Protein AF-0000000083139004 (afdb_homodimer)

Nearest PDB structures (foldseek):
  4g65-assembly1_B  TM=8.621E-01  e=1.269E-42  Vibrio vulnificus CMCP6
  4g65-assembly1_A  TM=8.156E-01  e=2.246E-41  Vibrio vulnificus CMCP6
  6v4l-assembly1_C-2  TM=8.312E-01  e=4.256E-36  Vibrio parahaemolyticus RIMD 2210633
  6v4l-assembly1_D-2  TM=8.329E-01  e=1.686E-35  Vibrio parahaemolyticus RIMD 2210633
  6v4k-assembly1_E  TM=7.007E-01  e=1.963E-34  Vibrio parahaemolyticus

Solvent-accessible surface area (backbone atoms only — not comparable to full-atom values): 46528 Å² total; per-residue (Å²): 109,34,35,35,38,27,22,70,45,72,44,34,43,52,37,50,54,56,42,36,74,70,66,38,46,42,36,40,28,28,68,52,56,68,58,49,52,56,46,46,75,75,41,80,49,46,75,44,76,31,52,63,65,32,67,68,46,37,52,73,65,45,32,54,71,19,51,33,36,38,23,42,49,97,44,40,52,56,11,45,51,21,34,30,54,38,41,73,54,43,24,69,34,19,35,23,36,37,71,53,66,64,59,52,76,45,36,81,78,41,31,70,60,36,55,47,71,41,77,42,39,40,42,53,56,45,21,53,40,50,54,49,33,53,75,37,61,76,34,35,40,57,44,71,38,81,92,61,53,32,33,40,30,31,37,69,34,48,86,87,39,88,56,49,68,35,27,46,47,52,48,44,66,70,67,68,54,72,62,39,70,60,33,38,34,50,87,92,42,72,47,65,62,58,54,77,42,57,41,42,68,65,25,33,37,28,36,39,25,36,60,70,41,46,51,51,49,37,50,70,68,69,56,55,65,72,79,63,44,34,36,39,33,31,24,68,47,68,36,38,48,48,30,50,55,56,41,47,74,72,68,36,47,42,36,37,30,24,62,53,58,70,57,46,56,53,42,51,71,76,36,73,83,46,45,78,41,75,36,59,67,86,37,62,65,55,44,54,73,71,40,48,69,71,24,38,27,40,36,26,47,47,99,38,46,66,57,11,51,53,51,49,53,52,42,50,74,51,64,32,76,30,55,39,31,41,35,69,51,68,72,58,46,59,55,43,41,75,72,68,49,58,26,67,43,34,50,44,58,55,37,37,32,56,52,48,16,51,52,48,19,57,74,23,64,84,48,53,26,26,38,68,41,44,42,74,35,78,92,68,51,31,34,40,36,32,30,40,28,73,43,86,50,98,60,42,77,38,35,43,67,77,49,55,61,35,86,62,51,43,74,59,34,36,35,51,90,90,43,78,41,71,63,52,52,76,37,55,46,50,69,65,21,35,38,30,36,38,26,58,63,80,89,71,60,40,74,68,70,44,43,105,110,34,36,35,39,26,22,69,44,72,42,34,42,52,38,49,53,56,42,37,72,72,67,36,46,40,37,40,29,26,69,52,56,67,58,49,51,58,47,47,75,76,39,80,49,46,75,44,76,31,52,63,67,32,66,68,46,38,51,75,66,45,30,53,70,19,50,32,36,37,22,42,49,96,44,41,52,54,12,44,50,20,34,30,53,38,42,75,56,42,24,69,35,21,35,22,37,37,68,54,66,64,57,52,75,45,35,82,78,43,31,71,59,34,54,48,70,41,77,43,39,38,42,54,56,45,21,53,41,50,54,48,33,53,73,39,61,77,35,37,42,59,45,69,37,81,92,62,53,31,32,39,30,30,36,68,32,46,86,85,38,89,56,48,69,35,25,45,48,53,48,43,66,69,67,69,53,72,62,40,68,61,33,38,34,48,86,92,42,73,46,65,61,57,54,76,42,57,41,43,67,64,24,33,36,28,36,39,26,35,59,70,41,47,51,51,48,37,52,69,67,67,56,56,66,71,79,63,42,34,36,39,32,30,24,69,47,66,36,38,49,48,31,49,54,55,41,46,74,72,67,34,46,42,37,37,28,24,64,53,59,69,56,46,56,54,43,52,71,77,36,71,84,46,46,77,41,76,36,58,67,86,37,61,66,55,42,56,73,71,40,48,70,72,24,38,26,40,36,25,46,48,99,39,48,68,58,12,52,52,50,46,52,51,40,48,77,49,63,33,75,30,55,39,32,40,34,70,52,67,72,57,46,60,55,42,40,74,73,70,48,58,26,69,43,34,49,43,58,54,36,37,33,56,53,48,17,50,52,50,19,58,73,23,64,85,46,55,26,26,38,68,40,43,43,73,35,78,91,67,51,31,34,41,34,31,29,39,28,73,44,85,50,98,62,43,76,38,35,42,67,75,48,55,61,34,86,60,50,43,74,60,34,36,35,49,89,92,43,79,39,73,65,51,52,76,37,56,45,49,69,67,22,36,39,32,36,38,26,58,62,77,88,72,59,40,74,67,71,45,44,106

Foldseek 3Di:
DEEEEEALDLQSLVLQAVVQVVPHAYEYEEQDPVSVVVSVVPGVYHYFHDQLLDLVSCVVVVLQPAQEYEYDHPDQVSQLNSQLSSVVSHHNAYEGEHADPVCVVCVVVVCVVSVHPYYDHLLLLLLVFVLVCLQVVQFLGWDADPVRFKIKTKHAQAPPFPQAFDFQLRVCVVQVFDKAFQWKDAPQDIAGDDRRDGDHHRIITIMMDGPVRVVSSCVVSVVPPDRFAEEEEEDCDSNNLSNLVVVVVVRHAYEYEAQDPVVQVVSCVVRVRYHYHHDDLLPLVVCVVVPLLPGQEYEYDHPDQVSQLVSQLSSVVSVRSGYAGEHADPVVVVVSVVSVHRHYTHSSQSRSQQVVQVVLQVVCVVPQKGWNGKDQPDVNQKMKTKIAGADDDPQFPAQQLPFAFAHFKDFQWKDDDPDIDGHDSRDGHHHGIIIMMMGSDPDDSDPCVGTD/DEEEEEALDLQSLVLQAVCQVVPHAYEYEEQDPVSVVVSVVPGVYHYFHDQLLDLVSCVVVVLQPAQEYEYDHPDQVSQLNSQLSSVVSHHNAYEGEHADPVCVVCVVVVCVVSVHPYYDHLLLLLLVFVLVCLQVVQFLGWDADPVRFKIKTKHAQAPPFPQAFDFQLRVCVVQVFDKAFQWKDAPLDIAGDDRGDGDHHRIITIMMDGPVRSQSSCVVSVVPPDRFAEEEEEDCDSNNLSNLVVVVVVRHAYEYEAQDPVVQVVSCVVRVRYHYHHDDLLPLVVCVVVPLLPGQEYEYDHPDQVSQLSSQLSSVVSVRSGYAGEHADPVVVVVSVVVVNRHYTHSSQSRSQQVVQVVLQVVCVVPQKGWNGKDQPDVNQKMKTKIAGADDDPQFPAQQLPFAFAHFKDFQWKDDDPDIDGHDSGDGHHHGIIIIMMGSDPDDSDPCVGTD

Structure (mmCIF, N/CA/C/O backbone):
data_AF-0000000083139004-model_v1
#
loop_
_entity.id
_entity.type
_entity.pdbx_description
1 polymer 'Trk system potassium uptake protein TrkA'
#
loop_
_atom_site.group_PDB
_atom_site.id
_atom_site.type_symbol
_atom_site.label_atom_id
_atom_site.label_alt_id
_atom_site.label_comp_id
_atom_site.label_asym_id
_atom_site.label_entity_id
_atom_site.label_seq_id
_atom_site.pdbx_PDB_ins_code
_atom_site.Cartn_x
_atom_site.Cartn_y
_atom_site.Cartn_z
_atom_site.occupancy
_atom_site.B_iso_or_equiv
_atom_site.auth_seq_id
_atom_site.auth_comp_id
_atom_site.auth_asym_id
_atom_site.auth_atom_id
_atom_site.pdbx_PDB_model_num
ATOM 1 N N . MET A 1 1 ? -16.453 -23.672 8.461 1 89.19 1 MET A N 1
ATOM 2 C CA . MET A 1 1 ? -15.367 -22.703 8.352 1 89.19 1 MET A CA 1
ATOM 3 C C . MET A 1 1 ? -15.844 -21.422 7.676 1 89.19 1 MET A C 1
ATOM 5 O O . MET A 1 1 ? -16.562 -21.469 6.672 1 89.19 1 MET A O 1
ATOM 9 N N . ARG A 1 2 ? -15.648 -20.328 8.273 1 95.38 2 ARG A N 1
ATOM 10 C CA . ARG A 1 2 ? -16.031 -19.031 7.73 1 95.38 2 ARG A CA 1
ATOM 11 C C . ARG A 1 2 ? -14.836 -18.344 7.078 1 95.38 2 ARG A C 1
ATOM 13 O O . ARG A 1 2 ? -13.789 -18.156 7.711 1 95.38 2 ARG A O 1
ATOM 20 N N . ILE A 1 3 ? -15.078 -17.984 5.82 1 97.81 3 ILE A N 1
ATOM 21 C CA . ILE A 1 3 ? -13.977 -17.406 5.055 1 97.81 3 ILE A CA 1
ATOM 22 C C . ILE A 1 3 ? -14.383 -16.047 4.504 1 97.81 3 ILE A C 1
ATOM 24 O O . ILE A 1 3 ? -15.461 -15.898 3.934 1 97.81 3 ILE A O 1
ATOM 28 N N . ILE A 1 4 ? -13.523 -15.07 4.719 1 98.69 4 ILE A N 1
ATOM 29 C CA . ILE A 1 4 ? -13.734 -13.742 4.145 1 98.69 4 ILE A CA 1
ATOM 30 C C . ILE A 1 4 ? -12.742 -13.516 3.004 1 98.69 4 ILE A C 1
ATOM 32 O O . ILE A 1 4 ? -11.539 -13.711 3.172 1 98.69 4 ILE A O 1
ATOM 36 N N . ILE A 1 5 ? -13.242 -13.148 1.862 1 98.56 5 ILE A N 1
ATOM 37 C CA . ILE A 1 5 ? -12.406 -12.828 0.708 1 98.56 5 ILE A CA 1
ATOM 38 C C . ILE A 1 5 ? -12.477 -11.328 0.421 1 98.56 5 ILE A C 1
ATOM 40 O O . ILE A 1 5 ? -13.555 -10.789 0.188 1 98.56 5 ILE A O 1
ATOM 44 N N . ILE A 1 6 ? -11.312 -10.695 0.465 1 98.5 6 ILE A N 1
ATOM 45 C CA . ILE A 1 6 ? -11.234 -9.273 0.161 1 98.5 6 ILE A CA 1
ATOM 46 C C . ILE A 1 6 ? -10.758 -9.078 -1.276 1 98.5 6 ILE A C 1
ATOM 48 O O . ILE A 1 6 ? -9.609 -9.375 -1.602 1 98.5 6 ILE A O 1
ATOM 52 N N . GLY A 1 7 ? -11.594 -8.5 -2.117 1 97.31 7 GLY A N 1
ATOM 53 C CA . GLY A 1 7 ? -11.297 -8.297 -3.527 1 97.31 7 GLY A CA 1
ATOM 54 C C . GLY A 1 7 ? -12.062 -9.242 -4.438 1 97.31 7 GLY A C 1
ATOM 55 O O . GLY A 1 7 ? -11.773 -10.438 -4.477 1 97.31 7 GLY A O 1
ATOM 56 N N . ASP A 1 8 ? -12.93 -8.695 -5.164 1 94.69 8 ASP A N 1
ATOM 57 C CA . ASP A 1 8 ? -13.719 -9.477 -6.109 1 94.69 8 ASP A CA 1
ATOM 58 C C . ASP A 1 8 ? -13.188 -9.32 -7.531 1 94.69 8 ASP A C 1
ATOM 60 O O . ASP A 1 8 ? -13.938 -8.961 -8.445 1 94.69 8 ASP A O 1
ATOM 64 N N . GLY A 1 9 ? -11.93 -9.523 -7.648 1 93.25 9 GLY A N 1
ATOM 65 C CA . GLY A 1 9 ? -11.32 -9.617 -8.969 1 93.25 9 GLY A CA 1
ATOM 66 C C . GLY A 1 9 ? -11.359 -11.016 -9.547 1 93.25 9 GLY A C 1
ATOM 67 O O . GLY A 1 9 ? -12.18 -11.836 -9.141 1 93.25 9 GLY A O 1
ATOM 68 N N . LYS A 1 10 ? -10.477 -11.32 -10.5 1 90.5 10 LYS A N 1
ATOM 69 C CA . LYS A 1 10 ? -10.453 -12.617 -11.172 1 90.5 10 LYS A CA 1
ATOM 70 C C . LYS A 1 10 ? -10.125 -13.734 -10.188 1 90.5 10 LYS A C 1
ATOM 72 O O . LYS A 1 10 ? -10.805 -14.766 -10.164 1 90.5 10 LYS A O 1
ATOM 77 N N . VAL A 1 11 ? -9.133 -13.516 -9.359 1 92.06 11 VAL A N 1
ATOM 78 C CA . VAL A 1 11 ? -8.711 -14.531 -8.406 1 92.06 11 VAL A CA 1
ATOM 79 C C . VAL A 1 11 ? -9.766 -14.688 -7.309 1 92.06 11 VAL A C 1
ATOM 81 O O . VAL A 1 11 ? -10.18 -15.805 -6.984 1 92.06 11 VAL A O 1
ATOM 84 N N . GLY A 1 12 ? -10.195 -13.555 -6.742 1 95.19 12 GLY A N 1
ATOM 85 C CA . GLY A 1 12 ? -11.188 -13.586 -5.688 1 95.19 12 GLY A CA 1
ATOM 86 C C . GLY A 1 12 ? -12.477 -14.289 -6.098 1 95.19 12 GLY A C 1
ATOM 87 O O . GLY A 1 12 ? -13.016 -15.094 -5.344 1 95.19 12 GLY A O 1
ATOM 88 N N . TYR A 1 13 ? -12.898 -13.992 -7.285 1 94 13 TYR A N 1
ATOM 89 C CA . TYR A 1 13 ? -14.133 -14.586 -7.781 1 94 13 TYR A CA 1
ATOM 90 C C . TYR A 1 13 ? -13.969 -16.094 -7.961 1 94 13 TYR A C 1
ATOM 92 O O . TYR A 1 13 ? -14.859 -16.875 -7.59 1 94 13 TYR A O 1
ATOM 100 N N . LYS A 1 14 ? -12.922 -16.484 -8.578 1 91.62 14 LYS A N 1
ATOM 101 C CA . LYS A 1 14 ? -12.664 -17.906 -8.781 1 91.62 14 LYS A CA 1
ATOM 102 C C . LYS A 1 14 ? -12.609 -18.656 -7.449 1 91.62 14 LYS A C 1
ATOM 104 O O . 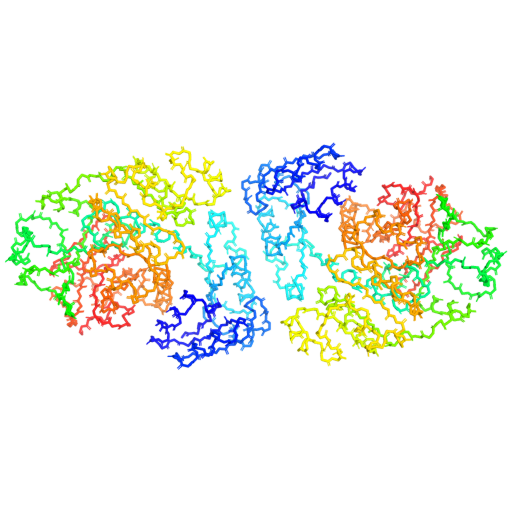LYS A 1 14 ? -13.148 -19.75 -7.32 1 91.62 14 LYS A O 1
ATOM 109 N N . LEU A 1 15 ? -12.008 -18.094 -6.512 1 93.94 15 LEU A N 1
ATOM 110 C CA . LEU A 1 15 ? -11.914 -18.688 -5.176 1 93.94 15 LEU A CA 1
ATOM 111 C C . LEU A 1 15 ? -13.289 -18.812 -4.547 1 93.94 15 LEU A C 1
ATOM 113 O O . LEU A 1 15 ? -13.617 -19.859 -3.979 1 93.94 15 LEU A O 1
ATOM 117 N N . ALA A 1 16 ? -14 -17.703 -4.637 1 95.94 16 ALA A N 1
ATOM 118 C CA . ALA A 1 16 ? -15.352 -17.719 -4.074 1 95.94 16 ALA A CA 1
ATOM 119 C C . ALA A 1 16 ? -16.203 -18.812 -4.711 1 95.94 16 ALA A C 1
ATOM 121 O O . ALA A 1 16 ? -16.953 -19.5 -4.02 1 95.94 16 ALA A O 1
ATOM 122 N N . LYS A 1 17 ? -16.062 -18.938 -5.973 1 93.06 17 LYS A N 1
ATOM 123 C CA . LYS A 1 17 ? -16.797 -19.969 -6.703 1 93.06 17 LYS A CA 1
ATOM 124 C C . LYS A 1 17 ? -16.422 -21.359 -6.219 1 93.06 17 LYS A C 1
ATOM 126 O O . LYS A 1 17 ? -17.312 -22.188 -5.934 1 93.06 17 LYS A O 1
ATOM 131 N N . GLN A 1 18 ? -15.188 -21.656 -6.07 1 88.44 18 GLN A N 1
ATOM 132 C CA . GLN A 1 18 ? -14.711 -22.969 -5.668 1 88.44 18 GLN A CA 1
ATOM 133 C C . GLN A 1 18 ? -15.055 -23.266 -4.211 1 88.44 18 GLN A C 1
ATOM 135 O O . GLN A 1 18 ? -15.5 -24.359 -3.881 1 88.44 18 GLN A O 1
ATOM 140 N N . LEU A 1 19 ? -14.906 -22.281 -3.385 1 92.5 19 LEU A N 1
ATOM 141 C CA . LEU A 1 19 ? -15.141 -22.469 -1.957 1 92.5 19 LEU A CA 1
ATOM 142 C C . LEU A 1 19 ? -16.641 -22.609 -1.672 1 92.5 19 LEU A C 1
ATOM 144 O O . LEU A 1 19 ? -17.031 -23.391 -0.815 1 92.5 19 LEU A O 1
ATOM 148 N N . SER A 1 20 ? -17.391 -21.797 -2.348 1 93.69 20 SER A N 1
ATOM 149 C CA . SER A 1 20 ? -18.828 -21.891 -2.162 1 93.69 20 SER A CA 1
ATOM 150 C C . SER A 1 20 ? -19.359 -23.25 -2.615 1 93.69 20 SER A C 1
ATOM 152 O O . SER A 1 20 ? -20.281 -23.797 -2.006 1 93.69 20 SER A O 1
ATOM 154 N N . ALA A 1 21 ? -18.828 -23.75 -3.672 1 87.19 21 ALA A N 1
ATOM 155 C CA . ALA A 1 21 ? -19.203 -25.078 -4.168 1 87.19 21 ALA A CA 1
ATOM 156 C C . ALA A 1 21 ? -18.922 -26.156 -3.125 1 87.19 21 ALA A C 1
ATOM 158 O O . ALA A 1 21 ? -19.641 -27.156 -3.057 1 87.19 21 ALA A O 1
ATOM 159 N N . GLU A 1 22 ? -18 -25.922 -2.314 1 85.75 22 GLU A N 1
ATOM 160 C CA . GLU A 1 22 ? -17.656 -26.875 -1.261 1 85.75 22 GLU A CA 1
ATOM 161 C C . GLU A 1 22 ? -18.391 -26.547 0.039 1 85.75 22 GLU A C 1
ATOM 163 O O . GLU A 1 22 ? -18.062 -27.078 1.097 1 85.75 22 GLU A O 1
ATOM 168 N N . LYS A 1 23 ? -19.25 -25.547 0.042 1 89.75 23 LYS A N 1
ATOM 169 C CA . LYS A 1 23 ? -20.203 -25.219 1.093 1 89.75 23 LYS A CA 1
ATOM 170 C C . LYS A 1 23 ? -19.516 -24.516 2.26 1 89.75 23 LYS A C 1
ATOM 172 O O . LYS A 1 23 ? -19.891 -24.719 3.418 1 89.75 23 LYS A O 1
ATOM 177 N N . TYR A 1 24 ? -18.5 -23.891 1.979 1 92.31 24 TYR A N 1
ATOM 178 C CA . TYR A 1 24 ? -17.938 -22.984 2.979 1 92.31 24 TYR A CA 1
ATOM 179 C C . TYR A 1 24 ? -18.781 -21.734 3.119 1 92.31 24 TYR A C 1
ATOM 181 O O . TYR A 1 24 ? -19.484 -21.344 2.188 1 92.31 24 TYR A O 1
ATOM 189 N N . ASP A 1 25 ? -18.75 -21.156 4.277 1 95.81 25 ASP A N 1
ATOM 190 C CA . ASP A 1 25 ? -19.406 -19.875 4.488 1 95.81 25 ASP A CA 1
ATOM 191 C C . ASP A 1 25 ? -18.516 -18.719 4.027 1 95.81 25 ASP A C 1
ATOM 193 O O . ASP A 1 25 ? -17.484 -18.453 4.645 1 95.81 25 ASP A O 1
ATOM 197 N N . ILE A 1 26 ? -19.031 -18.062 2.951 1 97.5 26 ILE A N 1
ATOM 198 C CA . ILE A 1 26 ? -18.141 -17.094 2.318 1 97.5 26 ILE A CA 1
ATOM 199 C C . ILE A 1 26 ? -18.75 -15.695 2.412 1 97.5 26 ILE A C 1
ATOM 201 O O . ILE A 1 26 ? -19.938 -15.508 2.127 1 97.5 26 ILE A O 1
ATOM 205 N N . ILE A 1 27 ? -17.938 -14.766 2.828 1 98.38 27 ILE A N 1
ATOM 206 C CA . ILE A 1 27 ? -18.281 -13.352 2.748 1 98.38 27 ILE A CA 1
ATOM 207 C C . ILE A 1 27 ? -17.281 -12.625 1.847 1 98.38 27 ILE A C 1
ATOM 209 O O . ILE A 1 27 ? -16.078 -12.703 2.068 1 98.38 27 ILE A O 1
ATOM 213 N N . MET A 1 28 ? -17.781 -11.922 0.845 1 98.19 28 MET A N 1
ATOM 214 C CA . MET A 1 28 ? -16.938 -11.203 -0.108 1 98.19 28 MET A CA 1
ATOM 215 C C . MET A 1 28 ? -17 -9.703 0.129 1 98.19 28 MET A C 1
ATOM 217 O O . MET A 1 28 ? -18.078 -9.141 0.311 1 98.19 28 MET A O 1
ATOM 221 N N . ILE A 1 29 ? -15.805 -9.102 0.189 1 98.31 29 ILE A N 1
ATOM 222 C CA . ILE A 1 29 ? -15.719 -7.656 0.371 1 98.31 29 ILE A CA 1
ATOM 223 C C . ILE A 1 29 ? -15.125 -7.012 -0.877 1 98.31 29 ILE A C 1
ATOM 225 O O . ILE A 1 29 ? -14.109 -7.48 -1.397 1 98.31 29 ILE A O 1
ATOM 229 N N . ASP A 1 30 ? -15.727 -5.969 -1.37 1 97.25 30 ASP A N 1
ATOM 230 C CA . ASP A 1 30 ? -15.219 -5.156 -2.471 1 97.25 30 ASP A CA 1
ATOM 231 C C . ASP A 1 30 ? -15.812 -3.752 -2.436 1 97.25 30 ASP A C 1
ATOM 233 O O . ASP A 1 30 ? -16.922 -3.555 -1.937 1 97.25 30 ASP A O 1
ATOM 237 N N . SER A 1 31 ? -15.055 -2.832 -2.934 1 92.94 31 SER A N 1
ATOM 238 C CA . SER A 1 31 ? -15.562 -1.463 -2.955 1 92.94 31 SER A CA 1
ATOM 239 C C . SER A 1 31 ? -16.516 -1.247 -4.121 1 92.94 31 SER A C 1
ATOM 241 O O . SER A 1 31 ? -17.312 -0.304 -4.109 1 92.94 31 SER A O 1
ATOM 243 N N . ASN A 1 32 ? -16.406 -2.051 -5.125 1 92.62 32 ASN A N 1
ATOM 244 C CA . ASN A 1 32 ? -17.266 -1.976 -6.293 1 92.62 32 ASN A CA 1
ATOM 245 C C . ASN A 1 32 ? -18.562 -2.771 -6.086 1 92.62 32 ASN A C 1
ATOM 247 O O . ASN A 1 32 ? -18.562 -3.994 -6.242 1 92.62 32 ASN A O 1
ATOM 251 N N . GLU A 1 33 ? -19.578 -2.082 -5.973 1 91 33 GLU A N 1
ATOM 252 C CA . GLU A 1 33 ? -20.859 -2.705 -5.664 1 91 33 GLU A CA 1
ATOM 253 C C . GLU A 1 33 ? -21.375 -3.539 -6.836 1 91 33 GLU A C 1
ATOM 255 O O . GLU A 1 33 ? -22.016 -4.57 -6.641 1 91 33 GLU A O 1
ATOM 260 N N . ASN A 1 34 ? -21.141 -3.094 -7.973 1 91.5 34 ASN A N 1
ATOM 261 C CA . ASN A 1 34 ? -21.609 -3.809 -9.156 1 91.5 34 ASN A CA 1
ATOM 262 C C . ASN A 1 34 ? -20.953 -5.184 -9.273 1 91.5 34 ASN A C 1
ATOM 264 O O . ASN A 1 34 ? -21.609 -6.156 -9.633 1 91.5 34 ASN A O 1
ATOM 268 N N . LYS A 1 35 ? -19.703 -5.23 -8.984 1 91.75 35 LYS A N 1
ATOM 269 C CA . LYS A 1 35 ? -19 -6.516 -9 1 91.75 35 LYS A CA 1
ATOM 270 C C . LYS A 1 35 ? -19.578 -7.469 -7.961 1 91.75 35 LYS A C 1
ATOM 272 O O . LYS A 1 35 ? -19.766 -8.656 -8.227 1 91.75 35 LYS A O 1
ATOM 277 N N . LEU A 1 36 ? -19.891 -6.926 -6.859 1 94.44 36 LEU A N 1
ATOM 278 C CA . LEU A 1 36 ? -20.422 -7.742 -5.777 1 94.44 36 LEU A CA 1
ATOM 279 C C . LEU A 1 36 ? -21.812 -8.281 -6.141 1 94.44 36 LEU A C 1
ATOM 281 O O . LEU A 1 36 ? -22.125 -9.43 -5.824 1 94.44 36 LEU A O 1
ATOM 285 N N . ARG A 1 37 ? -22.609 -7.48 -6.723 1 93.12 37 ARG A N 1
ATOM 286 C CA . ARG A 1 37 ? -23.953 -7.906 -7.129 1 93.12 37 ARG A CA 1
ATOM 287 C C . ARG A 1 37 ? -23.875 -9.062 -8.117 1 93.12 37 ARG A C 1
ATOM 289 O O . ARG A 1 37 ? -24.672 -10 -8.047 1 93.12 37 ARG A O 1
ATOM 296 N N . PHE A 1 38 ? -22.969 -8.953 -9.016 1 93.12 38 PHE A N 1
ATOM 297 C CA . PHE A 1 38 ? -22.75 -10.008 -10 1 93.12 38 PHE A CA 1
ATOM 298 C C . PHE A 1 38 ? -22.422 -11.328 -9.312 1 93.12 38 PHE A C 1
ATOM 300 O O . PHE A 1 38 ? -22.953 -12.375 -9.68 1 93.12 38 PHE A O 1
ATOM 307 N N . ALA A 1 39 ? -21.562 -11.281 -8.367 1 93.06 39 ALA A N 1
ATOM 308 C CA . ALA A 1 39 ? -21.156 -12.484 -7.629 1 93.06 39 ALA A CA 1
ATOM 309 C C . ALA A 1 39 ? -22.328 -13.023 -6.801 1 93.06 39 ALA A C 1
ATOM 311 O O . ALA A 1 39 ? -22.547 -14.242 -6.75 1 93.06 39 ALA A O 1
ATOM 312 N N . MET A 1 40 ? -23.031 -12.188 -6.164 1 92.62 40 MET A N 1
ATOM 313 C CA . MET A 1 40 ? -24.141 -12.562 -5.297 1 92.62 40 MET A CA 1
ATOM 314 C C . MET A 1 40 ? -25.234 -13.273 -6.086 1 92.62 40 MET A C 1
ATOM 316 O O . MET A 1 40 ? -25.906 -14.164 -5.566 1 92.62 40 MET A O 1
ATOM 320 N N . ASP A 1 41 ? -25.438 -12.867 -7.262 1 93.81 41 ASP A N 1
ATOM 321 C CA . ASP A 1 41 ? -26.469 -13.438 -8.117 1 93.81 41 ASP A CA 1
ATOM 322 C C . ASP A 1 41 ? -26.109 -14.844 -8.562 1 93.81 41 ASP A C 1
ATOM 324 O O . ASP A 1 41 ? -26.984 -15.648 -8.891 1 93.81 41 ASP A O 1
ATOM 328 N N . ARG A 1 42 ? -24.859 -15.172 -8.523 1 93.5 42 ARG A N 1
ATOM 329 C CA . ARG A 1 42 ? -24.406 -16.406 -9.141 1 93.5 42 ARG A CA 1
ATOM 330 C C . ARG A 1 42 ? -23.891 -17.391 -8.086 1 93.5 42 ARG A C 1
ATOM 332 O O . ARG A 1 42 ? -23.875 -18.609 -8.312 1 93.5 42 ARG A O 1
ATOM 339 N N . LEU A 1 43 ? -23.5 -16.844 -6.977 1 95.44 43 LEU A N 1
ATOM 340 C CA . LEU A 1 43 ? -22.891 -17.672 -5.938 1 95.44 43 LEU A CA 1
ATOM 341 C C . LEU A 1 43 ? -23.688 -17.578 -4.637 1 95.44 43 LEU A C 1
ATOM 343 O O . LEU A 1 43 ? -24.359 -16.578 -4.391 1 95.44 43 LEU A O 1
ATOM 347 N N . ASP A 1 44 ? -23.594 -18.625 -3.814 1 94.5 44 ASP A N 1
ATOM 348 C CA . ASP A 1 44 ? -24.188 -18.609 -2.482 1 94.5 44 ASP A CA 1
ATOM 349 C C . ASP A 1 44 ? -23.234 -18.016 -1.458 1 94.5 44 ASP A C 1
ATOM 351 O O . ASP A 1 44 ? -22.656 -18.75 -0.64 1 94.5 44 ASP A O 1
ATOM 355 N N . ILE A 1 45 ? -23.125 -16.719 -1.501 1 96.81 45 ILE A N 1
ATOM 356 C CA . ILE A 1 45 ? -22.188 -16.031 -0.62 1 96.81 45 ILE A CA 1
ATOM 357 C C . ILE A 1 45 ? -22.812 -14.742 -0.095 1 96.81 45 ILE A C 1
ATOM 359 O O . ILE A 1 45 ? -23.797 -14.25 -0.656 1 96.81 45 ILE A O 1
ATOM 363 N N . ALA A 1 46 ? -22.328 -14.281 0.966 1 96.88 46 ALA A N 1
ATOM 364 C CA . ALA A 1 46 ? -22.672 -12.953 1.465 1 96.88 46 ALA A CA 1
ATOM 365 C C . ALA A 1 46 ? -21.672 -11.898 0.985 1 96.88 46 ALA A C 1
ATOM 367 O O . ALA A 1 46 ? -20.531 -12.227 0.673 1 96.88 46 ALA A O 1
ATOM 368 N N . CYS A 1 47 ? -22.203 -10.656 0.851 1 97.19 47 CYS A N 1
ATOM 369 C CA . CYS A 1 47 ? -21.328 -9.602 0.349 1 97.19 47 CYS A CA 1
ATOM 370 C C . CYS A 1 47 ? -21.406 -8.359 1.235 1 97.19 47 CYS A C 1
ATOM 372 O O . CYS A 1 47 ? -22.453 -8.078 1.824 1 97.19 47 CYS A O 1
ATOM 374 N N . VAL A 1 48 ? -20.344 -7.711 1.414 1 97.5 48 VAL A N 1
ATOM 375 C CA . VAL A 1 48 ? -20.25 -6.422 2.094 1 97.5 48 VAL A CA 1
ATOM 376 C C . VAL A 1 48 ? -19.516 -5.422 1.207 1 97.5 48 VAL A C 1
ATOM 378 O O . VAL A 1 48 ? -18.391 -5.684 0.769 1 97.5 48 VAL A O 1
ATOM 381 N N . THR A 1 49 ? -20.156 -4.301 0.952 1 95.88 49 THR A N 1
ATOM 382 C CA . THR A 1 49 ? -19.531 -3.271 0.128 1 95.88 49 THR A CA 1
ATOM 383 C C . THR A 1 49 ? -18.641 -2.369 0.974 1 95.88 49 THR A C 1
ATOM 385 O O . THR A 1 49 ? -19.078 -1.833 1.993 1 95.88 49 THR A O 1
ATOM 388 N N . GLY A 1 50 ? -17.328 -2.273 0.565 1 94.5 50 GLY A N 1
ATOM 389 C CA . GLY A 1 50 ? -16.438 -1.379 1.279 1 94.5 50 GLY A CA 1
ATOM 390 C C . GLY A 1 50 ? -14.969 -1.689 1.041 1 94.5 50 GLY A C 1
ATOM 391 O O . GLY A 1 50 ? -14.633 -2.479 0.156 1 94.5 50 GLY A O 1
ATOM 392 N N . ASP A 1 51 ? -14.156 -0.977 1.774 1 93.38 51 ASP A N 1
ATOM 393 C CA . ASP A 1 51 ? -12.703 -1.144 1.716 1 93.38 51 ASP A CA 1
ATOM 394 C C . ASP A 1 51 ? -12.234 -2.221 2.693 1 93.38 51 ASP A C 1
ATOM 396 O O . ASP A 1 51 ? -12.555 -2.166 3.883 1 93.38 51 ASP A O 1
ATOM 400 N N . GLY A 1 52 ? -11.5 -3.146 2.176 1 94.62 52 GLY A N 1
ATOM 401 C CA . GLY A 1 52 ? -11.047 -4.27 2.98 1 94.62 52 GLY A CA 1
ATOM 402 C C . GLY A 1 52 ? -10.062 -3.869 4.062 1 94.62 52 GLY A C 1
ATOM 403 O O . GLY A 1 52 ? -9.805 -4.641 4.992 1 94.62 52 GLY A O 1
ATOM 404 N N . ALA A 1 53 ? -9.562 -2.676 3.965 1 94.75 53 ALA A N 1
ATOM 405 C CA . ALA A 1 53 ? -8.633 -2.193 4.98 1 94.75 53 ALA A CA 1
ATOM 406 C C . ALA A 1 53 ? -9.359 -1.389 6.055 1 94.75 53 ALA A C 1
ATOM 408 O O . ALA A 1 53 ? -8.742 -0.928 7.016 1 94.75 53 ALA A O 1
ATOM 409 N N . ASP A 1 54 ? -10.617 -1.181 5.918 1 96 54 ASP A N 1
ATOM 410 C CA . ASP A 1 54 ? -11.445 -0.474 6.891 1 96 54 ASP A CA 1
ATOM 411 C C . ASP A 1 54 ? -11.93 -1.418 7.992 1 96 54 ASP A C 1
ATOM 413 O O . ASP A 1 54 ? -12.688 -2.35 7.727 1 96 54 ASP A O 1
ATOM 417 N N . ALA A 1 55 ? -11.586 -1.119 9.211 1 96.56 55 ALA A N 1
ATOM 418 C CA . ALA A 1 55 ? -11.953 -1.954 10.352 1 96.56 55 ALA A CA 1
ATOM 419 C C . ALA A 1 55 ? -13.477 -2.082 10.469 1 96.56 55 ALA A C 1
ATOM 421 O O . ALA A 1 55 ? -13.984 -3.143 10.828 1 96.56 55 ALA A O 1
ATOM 422 N N . GLU A 1 56 ? -14.133 -1.002 10.172 1 95.75 56 GLU A N 1
ATOM 423 C CA . GLU A 1 56 ? -15.586 -1.021 10.273 1 95.75 56 GLU A CA 1
ATOM 424 C C . GLU A 1 56 ? -16.203 -1.972 9.25 1 95.75 56 GLU A C 1
ATOM 426 O O . GLU A 1 56 ? -17.188 -2.658 9.547 1 95.75 56 GLU A O 1
ATOM 431 N N . VAL A 1 57 ? -15.703 -2.012 8.094 1 97.38 57 VAL A N 1
ATOM 432 C CA . VAL A 1 57 ? -16.172 -2.912 7.043 1 97.38 57 VAL A CA 1
ATOM 433 C C . VAL A 1 57 ? -15.906 -4.359 7.449 1 97.38 57 VAL A C 1
ATOM 435 O O . VAL A 1 57 ? -16.766 -5.227 7.27 1 97.38 57 VAL A O 1
ATOM 438 N N . LEU A 1 58 ? -14.734 -4.605 7.988 1 98.12 58 LEU A N 1
ATOM 439 C CA . LEU A 1 58 ? -14.367 -5.945 8.43 1 98.12 58 LEU A CA 1
ATOM 440 C C . LEU A 1 58 ? -15.273 -6.414 9.562 1 98.12 58 LEU A C 1
ATOM 442 O O . LEU A 1 58 ? -15.633 -7.59 9.625 1 98.12 58 LEU A O 1
ATOM 446 N N . LYS A 1 59 ? -15.578 -5.461 10.422 1 97.81 59 LYS A N 1
ATOM 447 C CA . LYS A 1 59 ? -16.5 -5.785 11.5 1 97.81 59 LYS A CA 1
ATOM 448 C C . LYS A 1 59 ? -17.875 -6.141 10.961 1 97.81 59 LYS A C 1
ATOM 450 O O . LYS A 1 59 ? -18.516 -7.09 11.43 1 97.81 59 LYS A O 1
ATOM 455 N N . GLN A 1 60 ? -18.297 -5.363 10.008 1 97.69 60 GLN A N 1
ATOM 456 C CA . GLN A 1 60 ? -19.578 -5.652 9.367 1 97.69 60 GLN A CA 1
ATOM 457 C C . GLN A 1 60 ? -19.578 -7.047 8.742 1 97.69 60 GLN A C 1
ATOM 459 O O . GLN A 1 60 ? -20.609 -7.711 8.688 1 97.69 60 GLN A O 1
ATOM 464 N N . ALA A 1 61 ? -18.453 -7.508 8.312 1 97.94 61 ALA A N 1
ATOM 465 C CA . ALA A 1 61 ? -18.312 -8.828 7.703 1 97.94 61 ALA A CA 1
ATOM 466 C C . ALA A 1 61 ? -18.078 -9.898 8.766 1 97.94 61 ALA A C 1
ATOM 468 O O . ALA A 1 61 ? -17.812 -11.055 8.438 1 97.94 61 ALA A O 1
ATOM 469 N N . ASP A 1 62 ? -18.109 -9.523 10.016 1 97.69 62 ASP A N 1
ATOM 470 C CA . ASP A 1 62 ? -17.969 -10.422 11.156 1 97.69 62 ASP A CA 1
ATOM 471 C C . ASP A 1 62 ? -16.594 -11.094 11.156 1 97.69 62 ASP A C 1
ATOM 473 O O . ASP A 1 62 ? -16.5 -12.312 11.297 1 97.69 62 ASP A O 1
ATOM 477 N N . VAL A 1 63 ? -15.602 -10.305 11.023 1 98.31 63 VAL A N 1
ATOM 478 C CA . VAL A 1 63 ? -14.227 -10.781 10.891 1 98.31 63 VAL A CA 1
ATOM 479 C C . VAL A 1 63 ? -13.789 -11.461 12.188 1 98.31 63 VAL A C 1
ATOM 481 O O . VAL A 1 63 ? -12.961 -12.375 12.164 1 98.31 63 VAL A O 1
ATOM 484 N N . ALA A 1 64 ? -14.32 -11.102 13.305 1 97.56 64 ALA A N 1
ATOM 485 C CA . ALA A 1 64 ? -13.953 -11.656 14.602 1 97.56 64 ALA A CA 1
ATOM 486 C C . ALA A 1 64 ? -14.18 -13.164 14.633 1 97.56 64 ALA A C 1
ATOM 488 O O . ALA A 1 64 ? -13.508 -13.891 15.367 1 97.56 64 ALA A O 1
ATOM 489 N N . HIS A 1 65 ? -15.078 -13.625 13.805 1 97.25 65 HIS A N 1
ATOM 490 C CA . HIS A 1 65 ? -15.414 -15.047 13.805 1 97.25 65 HIS A CA 1
ATOM 491 C C . HIS A 1 65 ? -14.93 -15.719 12.523 1 97.25 65 HIS A C 1
ATOM 493 O O . HIS A 1 65 ? -15.32 -16.859 12.234 1 97.25 65 HIS A O 1
ATOM 499 N N . ALA A 1 66 ? -14.125 -15.039 11.805 1 97.56 66 ALA A N 1
ATOM 500 C CA . ALA A 1 66 ? -13.617 -15.617 10.562 1 97.56 66 ALA A CA 1
ATOM 501 C C . ALA A 1 66 ? -12.461 -16.578 10.836 1 97.56 66 ALA A C 1
ATOM 503 O O . ALA A 1 66 ? -11.555 -16.266 11.602 1 97.56 66 ALA A O 1
ATOM 504 N N . ASP A 1 67 ? -12.5 -17.703 10.25 1 96.56 67 ASP A N 1
ATOM 505 C CA . ASP A 1 67 ? -11.414 -18.672 10.344 1 96.56 67 ASP A CA 1
ATOM 506 C C . ASP A 1 67 ? -10.25 -18.281 9.43 1 96.56 67 ASP A C 1
ATOM 508 O O . ASP A 1 67 ? -9.094 -18.578 9.727 1 96.56 67 ASP A O 1
ATOM 512 N N . LEU A 1 68 ? -10.656 -17.703 8.336 1 97.38 68 LEU A N 1
ATOM 513 C CA . LEU A 1 68 ? -9.656 -17.344 7.34 1 97.38 68 LEU A CA 1
ATOM 514 C C . LEU A 1 68 ? -10.047 -16.078 6.598 1 97.38 68 LEU A C 1
ATOM 516 O O . LEU A 1 68 ? -11.211 -15.906 6.215 1 97.38 68 LEU A O 1
ATOM 520 N N . VAL A 1 69 ? -9.102 -15.203 6.477 1 98.56 69 VAL A N 1
ATOM 521 C CA . VAL A 1 69 ? -9.258 -14.016 5.641 1 98.56 69 VAL A CA 1
ATOM 522 C C . VAL A 1 69 ? -8.242 -14.055 4.496 1 98.56 69 VAL A C 1
ATOM 524 O O . VAL A 1 69 ? -7.047 -14.242 4.727 1 98.56 69 VAL A O 1
ATOM 527 N N . ILE A 1 70 ? -8.75 -13.93 3.307 1 98.44 70 ILE A N 1
ATOM 528 C CA . ILE A 1 70 ? -7.91 -13.922 2.115 1 98.44 70 ILE A CA 1
ATOM 529 C C . ILE A 1 70 ? -7.98 -12.555 1.438 1 98.44 70 ILE A C 1
ATOM 531 O O . ILE A 1 70 ? -9.039 -12.156 0.941 1 98.44 70 ILE A O 1
ATOM 535 N N . ALA A 1 71 ? -6.863 -11.859 1.411 1 98.5 71 ALA A N 1
ATOM 536 C CA . ALA A 1 71 ? -6.809 -10.555 0.756 1 98.5 71 ALA A CA 1
ATOM 537 C C . ALA A 1 71 ? -6.168 -10.656 -0.625 1 98.5 71 ALA A C 1
ATOM 539 O O . ALA A 1 71 ? -4.977 -10.953 -0.743 1 98.5 71 ALA A O 1
ATOM 540 N N . CYS A 1 72 ? -6.949 -10.352 -1.639 1 97.19 72 CYS A N 1
ATOM 541 C CA . CYS A 1 72 ? -6.453 -10.547 -2.998 1 97.19 72 CYS A CA 1
ATOM 542 C C . CYS A 1 72 ? -6.867 -9.383 -3.896 1 97.19 72 CYS A C 1
ATOM 544 O O . CYS A 1 72 ? -7.336 -9.594 -5.016 1 97.19 72 CYS A O 1
ATOM 546 N N . THR A 1 73 ? -6.785 -8.195 -3.389 1 95.38 73 THR A N 1
ATOM 547 C CA . THR A 1 73 ? -6.992 -7.016 -4.223 1 95.38 73 THR A CA 1
ATOM 548 C C . THR A 1 73 ? -5.797 -6.789 -5.145 1 95.38 73 THR A C 1
ATOM 550 O O . THR A 1 73 ? -4.875 -7.609 -5.191 1 95.38 73 THR A O 1
ATOM 553 N N . SER A 1 74 ? -5.859 -5.668 -5.938 1 92.12 74 SER A N 1
ATOM 554 C CA . SER A 1 74 ? -4.801 -5.383 -6.902 1 92.12 74 SER A CA 1
ATOM 555 C C . SER A 1 74 ? -3.592 -4.75 -6.223 1 92.12 74 SER A C 1
ATOM 557 O O . SER A 1 74 ? -2.514 -4.668 -6.816 1 92.12 74 SER A O 1
ATOM 559 N N . ALA A 1 75 ? -3.686 -4.359 -5.027 1 93.25 75 ALA A N 1
ATOM 560 C CA . ALA A 1 75 ? -2.604 -3.674 -4.324 1 93.25 75 ALA A CA 1
ATOM 561 C C . ALA A 1 75 ? -2.01 -4.559 -3.232 1 93.25 75 ALA A C 1
ATOM 563 O O . ALA A 1 75 ? -2.695 -4.914 -2.271 1 93.25 75 ALA A O 1
ATOM 564 N N . ASP A 1 76 ? -0.741 -4.859 -3.291 1 94.94 76 ASP A N 1
ATOM 565 C CA . ASP A 1 76 ? -0.04 -5.738 -2.361 1 94.94 76 ASP A CA 1
ATOM 566 C C . ASP A 1 76 ? -0.075 -5.176 -0.941 1 94.94 76 ASP A C 1
ATOM 568 O O . ASP A 1 76 ? -0.34 -5.906 0.015 1 94.94 76 ASP A O 1
ATOM 572 N N . GLU A 1 77 ? 0.23 -3.895 -0.876 1 93.25 77 GLU A N 1
ATOM 573 C CA . GLU A 1 77 ? 0.31 -3.252 0.431 1 93.25 77 GLU A CA 1
ATOM 574 C C . GLU A 1 77 ? -1.038 -3.281 1.146 1 93.25 77 GLU A C 1
ATOM 576 O O . GLU A 1 77 ? -1.103 -3.539 2.35 1 93.25 77 GLU A O 1
ATOM 581 N N . CYS A 1 78 ? -2.059 -3.025 0.347 1 93.81 78 CYS A N 1
ATOM 582 C CA . CYS A 1 78 ? -3.408 -3.102 0.897 1 93.81 78 CYS A CA 1
ATOM 583 C C . CYS A 1 78 ? -3.709 -4.504 1.409 1 93.81 78 CYS A C 1
ATOM 585 O O . CYS A 1 78 ? -4.32 -4.668 2.465 1 93.81 78 CYS A O 1
ATOM 587 N N . ASN A 1 79 ? -3.34 -5.477 0.664 1 97.19 79 ASN A N 1
ATOM 588 C CA . ASN A 1 79 ? -3.564 -6.859 1.071 1 97.19 79 ASN A CA 1
ATOM 589 C C . ASN A 1 79 ? -2.883 -7.168 2.402 1 97.19 79 ASN A C 1
ATOM 591 O O . ASN A 1 79 ? -3.496 -7.75 3.297 1 97.19 79 ASN A O 1
ATOM 595 N N . MET A 1 80 ? -1.653 -6.781 2.512 1 96.56 80 MET A N 1
ATOM 596 C CA . MET A 1 80 ? -0.875 -7.074 3.713 1 96.56 80 MET A CA 1
ATOM 597 C C . MET A 1 80 ? -1.442 -6.336 4.922 1 96.56 80 MET A C 1
ATOM 599 O O . MET A 1 80 ? -1.582 -6.914 6 1 96.56 80 MET A O 1
ATOM 603 N N . LEU A 1 81 ? -1.798 -5.109 4.738 1 95.56 81 LEU A N 1
ATOM 604 C CA . LEU A 1 81 ? -2.328 -4.312 5.84 1 95.56 81 LEU A CA 1
ATOM 605 C C . LEU A 1 81 ? -3.725 -4.785 6.227 1 95.56 81 LEU A C 1
ATOM 607 O O . LEU A 1 81 ? -4.082 -4.777 7.406 1 95.56 81 LEU A O 1
ATOM 611 N N . SER A 1 82 ? -4.539 -5.117 5.238 1 97.19 82 SER A N 1
ATOM 612 C CA . SER A 1 82 ? -5.863 -5.66 5.535 1 97.19 82 SER A CA 1
ATOM 613 C C . SER A 1 82 ? -5.766 -6.914 6.395 1 97.19 82 SER A C 1
ATOM 615 O O . SER A 1 82 ? -6.586 -7.121 7.293 1 97.19 82 SER A O 1
ATOM 617 N N . CYS A 1 83 ? -4.82 -7.727 6.09 1 97.56 83 CYS A N 1
ATOM 618 C CA . CYS A 1 83 ? -4.621 -8.945 6.867 1 97.56 83 CYS A CA 1
ATOM 619 C C . CYS A 1 83 ? -4.246 -8.617 8.305 1 97.56 83 CYS A C 1
ATOM 621 O O . CYS A 1 83 ? -4.73 -9.258 9.242 1 97.56 83 CYS A O 1
ATOM 623 N N . LEU A 1 84 ? -3.35 -7.656 8.492 1 97.19 84 LEU A N 1
ATOM 624 C CA . LEU A 1 84 ? -2.965 -7.227 9.836 1 97.19 84 LEU A CA 1
ATOM 625 C C . LEU A 1 84 ? -4.184 -6.758 10.625 1 97.19 84 LEU A C 1
ATOM 627 O O . LEU A 1 84 ? -4.371 -7.156 11.781 1 97.19 84 LEU A O 1
ATOM 631 N N . ILE A 1 85 ? -4.977 -5.887 10.016 1 97.38 85 ILE A N 1
ATOM 632 C CA . ILE A 1 85 ? -6.16 -5.344 10.68 1 97.38 85 ILE A CA 1
ATOM 633 C C . ILE A 1 85 ? -7.129 -6.477 11.008 1 97.38 85 ILE A C 1
ATOM 635 O O . ILE A 1 85 ? -7.695 -6.52 12.102 1 97.38 85 ILE A O 1
ATOM 639 N N . ALA A 1 86 ? -7.332 -7.398 10.055 1 98.25 86 ALA A N 1
ATOM 640 C CA . ALA A 1 86 ? -8.219 -8.539 10.273 1 98.25 86 ALA A CA 1
ATOM 641 C C . ALA A 1 86 ? -7.77 -9.367 11.469 1 98.25 86 ALA A C 1
ATOM 643 O O . ALA A 1 86 ? -8.586 -9.781 12.297 1 98.25 86 ALA A O 1
ATOM 644 N N . ARG A 1 87 ? -6.504 -9.617 11.555 1 97.25 87 ARG A N 1
ATOM 645 C CA . ARG A 1 87 ? -5.957 -10.391 12.664 1 97.25 87 ARG A CA 1
ATOM 646 C C . ARG A 1 87 ? -6.191 -9.68 14 1 97.25 87 ARG A C 1
ATOM 648 O O . ARG A 1 87 ? -6.559 -10.312 14.99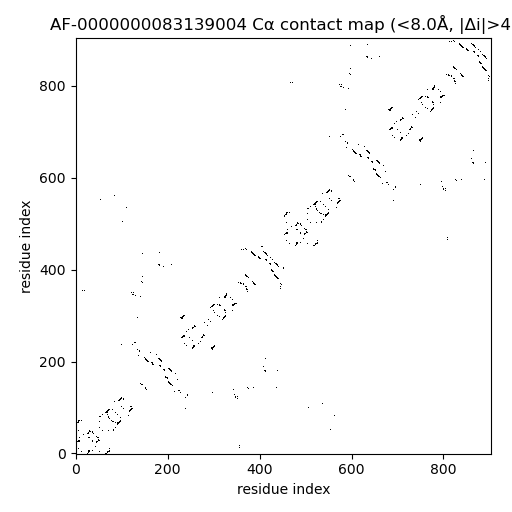2 1 97.25 87 ARG A O 1
ATOM 655 N N . LYS A 1 88 ? -5.957 -8.406 14.008 1 96 88 LYS A N 1
ATOM 656 C CA . LYS A 1 88 ? -6.152 -7.605 15.211 1 96 88 LYS A CA 1
ATOM 657 C C . LYS A 1 88 ? -7.613 -7.633 15.656 1 96 88 LYS A C 1
ATOM 659 O O . LYS A 1 88 ? -7.906 -7.477 16.844 1 96 88 LYS A O 1
ATOM 664 N N . LEU A 1 89 ? -8.461 -7.816 14.719 1 97.31 89 LEU A N 1
ATOM 665 C CA . LEU A 1 89 ? -9.891 -7.789 15.016 1 97.31 89 LEU A CA 1
ATOM 666 C C . LEU A 1 89 ? -10.406 -9.188 15.336 1 97.31 89 LEU A C 1
ATOM 668 O O . LEU A 1 89 ? -11.586 -9.367 15.633 1 97.31 89 LEU A O 1
ATOM 672 N N . GLY A 1 90 ? -9.523 -10.211 15.156 1 96.88 90 GLY A N 1
ATOM 673 C CA . GLY A 1 90 ? -9.922 -11.5 15.695 1 96.88 90 GLY A CA 1
ATOM 674 C C . GLY A 1 90 ? -9.836 -12.625 14.68 1 96.88 90 GLY A C 1
ATOM 675 O O . GLY A 1 90 ? -10.031 -13.797 15.023 1 96.88 90 GLY A O 1
ATOM 676 N N . ALA A 1 91 ? -9.57 -12.367 13.43 1 97.88 91 ALA A N 1
ATOM 677 C CA . ALA A 1 91 ? -9.445 -13.43 12.438 1 97.88 91 ALA A CA 1
ATOM 678 C C . ALA A 1 91 ? -8.375 -14.438 12.844 1 97.88 91 ALA A C 1
ATOM 680 O O . ALA A 1 91 ? -7.316 -14.055 13.359 1 97.88 91 ALA A O 1
ATOM 681 N N . ARG A 1 92 ? -8.57 -15.633 12.594 1 96.44 92 ARG A N 1
ATOM 682 C CA . ARG A 1 92 ? -7.652 -16.672 13.047 1 96.44 92 ARG A CA 1
ATOM 683 C C . ARG A 1 92 ? -6.445 -16.766 12.117 1 96.44 92 ARG A C 1
ATOM 685 O O . ARG A 1 92 ? -5.305 -16.844 12.578 1 96.44 92 ARG A O 1
ATOM 692 N N . HIS A 1 93 ? -6.715 -16.859 10.805 1 96.38 93 HIS A N 1
ATOM 693 C CA . HIS A 1 93 ? -5.652 -16.969 9.812 1 96.38 93 HIS A CA 1
ATOM 694 C C . HIS A 1 93 ? -5.844 -15.961 8.68 1 96.38 93 HIS A C 1
ATOM 696 O O . HIS A 1 93 ? -6.969 -15.516 8.422 1 96.38 93 HIS A O 1
ATOM 702 N N . THR A 1 94 ? -4.715 -15.609 8.086 1 98.06 94 THR A N 1
ATOM 703 C CA . THR A 1 94 ? -4.781 -14.633 7.008 1 98.06 94 THR A CA 1
ATOM 704 C C . THR A 1 94 ? -3.846 -15.023 5.867 1 98.06 94 THR A C 1
ATOM 706 O O . THR A 1 94 ? -2.756 -15.547 6.105 1 98.06 94 THR A O 1
ATOM 709 N N . ILE A 1 95 ? -4.316 -14.844 4.621 1 97.81 95 ILE A N 1
ATOM 710 C CA . ILE A 1 95 ? -3.525 -15.031 3.412 1 97.81 95 ILE A CA 1
ATOM 711 C C . ILE A 1 95 ? -3.486 -13.734 2.609 1 97.81 95 ILE A C 1
ATOM 713 O O . ILE A 1 95 ? -4.531 -13.148 2.312 1 97.81 95 ILE A O 1
ATOM 717 N N . ALA A 1 96 ? -2.309 -13.32 2.256 1 98.06 96 ALA A N 1
ATOM 718 C CA . ALA A 1 96 ? -2.172 -12.109 1.444 1 98.06 96 ALA A CA 1
ATOM 719 C C . ALA A 1 96 ? -1.583 -12.438 0.074 1 98.06 96 ALA A C 1
ATOM 721 O O . ALA A 1 96 ? -0.592 -13.164 -0.025 1 98.06 96 ALA A O 1
ATOM 722 N N . ARG A 1 97 ? -2.24 -11.961 -0.916 1 97.12 97 ARG A N 1
ATOM 723 C CA . ARG A 1 97 ? -1.63 -11.977 -2.24 1 97.12 97 ARG A CA 1
ATOM 724 C C . ARG A 1 97 ? -0.544 -10.906 -2.354 1 97.12 97 ARG A C 1
ATOM 726 O O . ARG A 1 97 ? -0.789 -9.734 -2.07 1 97.12 97 ARG A O 1
ATOM 733 N N . VAL A 1 98 ? 0.638 -11.305 -2.662 1 96.81 98 VAL A N 1
ATOM 734 C CA . VAL A 1 98 ? 1.781 -10.406 -2.793 1 96.81 98 VAL A CA 1
ATOM 735 C C . VAL A 1 98 ? 2.471 -10.641 -4.137 1 96.81 98 VAL A C 1
ATOM 737 O O . VAL A 1 98 ? 3.223 -11.602 -4.293 1 96.81 98 VAL A O 1
ATOM 740 N N . ARG A 1 99 ? 2.385 -9.641 -5.02 1 96 99 ARG A N 1
ATOM 741 C CA . ARG A 1 99 ? 2.832 -9.836 -6.395 1 96 99 ARG A CA 1
ATOM 742 C C . ARG A 1 99 ? 4.195 -9.195 -6.625 1 96 99 ARG A C 1
ATOM 744 O O . ARG A 1 99 ? 4.988 -9.672 -7.438 1 96 99 ARG A O 1
ATOM 751 N N . ASN A 1 100 ? 4.465 -8.109 -5.965 1 93.19 100 ASN A N 1
ATOM 752 C CA . ASN A 1 100 ? 5.711 -7.367 -6.125 1 93.19 100 ASN A CA 1
ATOM 753 C C . ASN A 1 100 ? 6.918 -8.195 -5.688 1 93.19 100 ASN A C 1
ATOM 755 O O . ASN A 1 100 ? 6.992 -8.633 -4.539 1 93.19 100 ASN A O 1
ATOM 759 N N . PRO A 1 101 ? 7.887 -8.352 -6.609 1 91.81 101 PRO A N 1
ATOM 760 C CA . PRO A 1 101 ? 9.039 -9.188 -6.281 1 91.81 101 PRO A CA 1
ATOM 761 C C . PRO A 1 101 ? 9.828 -8.672 -5.078 1 91.81 101 PRO A C 1
ATOM 763 O O . PRO A 1 101 ? 10.383 -9.469 -4.316 1 91.81 101 PRO A O 1
ATOM 766 N N . ILE A 1 102 ? 9.875 -7.418 -4.891 1 90.44 102 ILE A N 1
ATOM 767 C CA . ILE A 1 102 ? 10.609 -6.82 -3.777 1 90.44 102 ILE A CA 1
ATOM 768 C C . ILE A 1 102 ? 9.969 -7.238 -2.455 1 90.44 102 ILE A C 1
ATOM 770 O O . ILE A 1 102 ? 10.664 -7.715 -1.55 1 90.44 102 ILE A O 1
ATOM 774 N N . TYR A 1 103 ? 8.695 -7.098 -2.35 1 91.5 103 TYR A N 1
ATOM 775 C CA . TYR A 1 103 ? 7.988 -7.492 -1.137 1 91.5 103 TYR A CA 1
ATOM 776 C C . TYR A 1 103 ? 8.125 -8.992 -0.888 1 91.5 103 TYR A C 1
ATOM 778 O O . TYR A 1 103 ? 8.367 -9.422 0.242 1 91.5 103 TYR A O 1
ATOM 786 N N . TYR A 1 104 ? 7.961 -9.719 -1.952 1 90.88 104 TYR A N 1
ATOM 787 C CA . TYR A 1 104 ? 7.875 -11.164 -1.771 1 90.88 104 TYR A CA 1
ATOM 788 C C . TYR A 1 104 ? 9.227 -11.75 -1.368 1 90.88 104 TYR A C 1
ATOM 790 O O . TYR A 1 104 ? 9.289 -12.68 -0.563 1 90.88 104 TYR A O 1
ATOM 798 N N . ARG A 1 105 ? 10.266 -11.25 -1.925 1 91.25 105 ARG A N 1
ATOM 799 C CA . ARG A 1 105 ? 11.586 -11.766 -1.586 1 91.25 105 ARG A CA 1
ATOM 800 C C . ARG A 1 105 ? 11.922 -11.5 -0.121 1 91.25 105 ARG A C 1
ATOM 802 O O . ARG A 1 105 ? 12.719 -12.219 0.48 1 91.25 105 ARG A O 1
ATOM 809 N N . GLN A 1 106 ? 11.32 -10.508 0.475 1 92.56 106 GLN A N 1
ATOM 810 C CA . GLN A 1 106 ? 11.609 -10.164 1.863 1 92.56 106 GLN A CA 1
ATOM 811 C C . GLN A 1 106 ? 10.406 -10.445 2.762 1 92.56 106 GLN A C 1
ATOM 813 O O . GLN A 1 106 ? 10.273 -9.844 3.83 1 92.56 106 GLN A O 1
ATOM 818 N N . ILE A 1 107 ? 9.531 -11.305 2.318 1 92 107 ILE A N 1
ATOM 819 C CA . ILE A 1 107 ? 8.297 -11.594 3.039 1 92 107 ILE A CA 1
ATOM 820 C C . ILE A 1 107 ? 8.625 -12.133 4.43 1 92 107 ILE A C 1
ATOM 822 O O . ILE A 1 107 ? 7.844 -11.961 5.371 1 92 107 ILE A O 1
ATOM 826 N N . GLY A 1 108 ? 9.766 -12.805 4.562 1 90.38 108 GLY A N 1
ATOM 827 C CA . GLY A 1 108 ? 10.195 -13.32 5.852 1 90.38 108 GLY A CA 1
ATOM 828 C C . GLY A 1 108 ? 10.367 -12.234 6.898 1 90.38 108 GLY A C 1
ATOM 829 O O . GLY A 1 108 ? 10.141 -12.477 8.086 1 90.38 108 GLY A O 1
ATOM 830 N N . LEU A 1 109 ? 10.719 -11.047 6.434 1 89.25 109 LEU A N 1
ATOM 831 C CA . LEU A 1 109 ? 10.914 -9.906 7.32 1 89.25 109 LEU A CA 1
ATOM 832 C C . LEU A 1 109 ? 9.578 -9.336 7.785 1 89.25 109 LEU A C 1
ATOM 834 O O . LEU A 1 109 ? 9.5 -8.703 8.844 1 89.25 109 LEU A O 1
ATOM 838 N N . LEU A 1 110 ? 8.547 -9.609 7.043 1 92.69 110 LEU A N 1
ATOM 839 C CA . LEU A 1 110 ? 7.281 -8.914 7.254 1 92.69 110 LEU A CA 1
ATOM 840 C C . LEU A 1 110 ? 6.246 -9.844 7.883 1 92.69 110 LEU A C 1
ATOM 842 O O . LEU A 1 110 ? 5.355 -9.383 8.602 1 92.69 110 LEU A O 1
ATOM 846 N N . LYS A 1 111 ? 6.387 -11.039 7.609 1 91.94 111 LYS A N 1
ATOM 847 C CA . LYS A 1 111 ? 5.344 -12.039 7.844 1 91.94 111 LYS A CA 1
ATOM 848 C C . LYS A 1 111 ? 4.91 -12.047 9.305 1 91.94 111 LYS A C 1
ATOM 850 O O . LYS A 1 111 ? 3.715 -12.039 9.609 1 91.94 111 LYS A O 1
ATOM 855 N N . GLU A 1 112 ? 5.816 -12.062 10.195 1 90.44 112 GLU A N 1
ATOM 856 C CA . GLU A 1 112 ? 5.516 -12.164 11.625 1 90.44 112 GLU A CA 1
ATOM 857 C C . GLU A 1 112 ? 4.805 -10.914 12.133 1 90.44 112 GLU A C 1
ATOM 859 O O . GLU A 1 112 ? 3.762 -11.008 12.781 1 90.44 112 GLU A O 1
ATOM 864 N N . ASP A 1 113 ? 5.332 -9.773 11.82 1 92.75 113 ASP A N 1
ATOM 865 C CA . ASP A 1 113 ? 4.785 -8.523 12.328 1 92.75 113 ASP A CA 1
ATOM 866 C C . ASP A 1 113 ? 3.432 -8.219 11.695 1 92.75 113 ASP A C 1
ATOM 868 O O . ASP A 1 113 ? 2.578 -7.578 12.312 1 92.75 113 ASP A O 1
ATOM 872 N N . LEU A 1 114 ? 3.264 -8.727 10.531 1 95.06 114 LEU A N 1
ATOM 873 C CA . LEU A 1 114 ? 1.994 -8.492 9.852 1 95.06 114 LEU A CA 1
ATOM 874 C C . LEU A 1 114 ? 1.003 -9.609 10.156 1 95.06 114 LEU A C 1
ATOM 876 O O . LEU A 1 114 ? -0.132 -9.586 9.672 1 95.06 114 LEU A O 1
ATOM 880 N N . HIS A 1 115 ? 1.43 -10.641 10.859 1 94.44 115 HIS A N 1
ATOM 881 C CA . HIS A 1 115 ? 0.611 -11.773 11.273 1 94.44 115 HIS A CA 1
ATOM 882 C C . HIS A 1 115 ? 0.011 -12.484 10.07 1 94.44 115 HIS A C 1
ATOM 884 O O . HIS A 1 115 ? -1.19 -12.766 10.039 1 94.44 115 HIS A O 1
ATOM 890 N N . LEU A 1 116 ? 0.837 -12.734 9.086 1 95.19 116 LEU A N 1
ATOM 891 C CA . LEU A 1 116 ? 0.415 -13.461 7.895 1 95.19 116 LEU A CA 1
ATOM 892 C C . LEU A 1 116 ? 0.607 -14.961 8.078 1 95.19 116 LEU A C 1
ATOM 894 O O . LEU A 1 116 ? 1.697 -15.414 8.438 1 95.19 116 LEU A O 1
ATOM 898 N N . SER A 1 117 ? -0.446 -15.648 7.859 1 94.44 117 SER A N 1
ATOM 899 C CA . SER A 1 117 ? -0.32 -17.109 7.852 1 94.44 117 SER A CA 1
ATOM 900 C C . SER A 1 117 ? 0.343 -17.594 6.566 1 94.44 117 SER A C 1
ATOM 902 O O . SER A 1 117 ? 1.095 -18.578 6.586 1 94.44 117 SER A O 1
ATOM 904 N N . MET A 1 118 ? -0.012 -16.953 5.461 1 93.44 118 MET A N 1
ATOM 905 C CA . MET A 1 118 ? 0.545 -17.312 4.164 1 93.44 118 MET A CA 1
ATOM 906 C C . MET A 1 118 ? 0.581 -16.125 3.223 1 93.44 118 MET A C 1
ATOM 908 O O . MET A 1 118 ? -0.291 -15.25 3.285 1 93.44 118 MET A O 1
ATOM 912 N N . ALA A 1 119 ? 1.666 -16.016 2.482 1 96 119 ALA A N 1
ATOM 913 C CA . ALA A 1 119 ? 1.73 -15.117 1.339 1 96 119 ALA A CA 1
ATOM 914 C C . ALA A 1 119 ? 1.771 -15.891 0.025 1 96 119 ALA A C 1
ATOM 916 O O . ALA A 1 119 ? 2.471 -16.906 -0.085 1 96 119 ALA A O 1
ATOM 917 N N . VAL A 1 120 ? 0.972 -15.445 -0.907 1 95.69 120 VAL A N 1
ATOM 918 C CA . VAL A 1 120 ? 0.915 -16.156 -2.184 1 95.69 120 VAL A CA 1
ATOM 919 C C . VAL A 1 120 ? 1.302 -15.203 -3.316 1 95.69 120 VAL A C 1
ATOM 921 O O . VAL A 1 120 ? 0.816 -14.07 -3.381 1 95.69 120 VAL A O 1
ATOM 924 N N . ASN A 1 121 ? 2.213 -15.594 -4.121 1 96.5 121 ASN A N 1
ATOM 925 C CA . ASN A 1 121 ? 2.602 -14.852 -5.316 1 96.5 121 ASN A CA 1
ATOM 926 C C . ASN A 1 121 ? 2.117 -15.547 -6.59 1 96.5 121 ASN A C 1
ATOM 928 O O . ASN A 1 121 ? 2.762 -16.469 -7.078 1 96.5 121 ASN A O 1
ATOM 932 N N . PRO A 1 122 ? 1.04 -15.023 -7.164 1 95.25 122 PRO A N 1
ATOM 933 C CA . PRO A 1 122 ? 0.436 -15.68 -8.328 1 95.25 122 PRO A CA 1
ATOM 934 C C . PRO A 1 122 ? 1.395 -15.773 -9.516 1 95.25 122 PRO A C 1
ATOM 936 O O . PRO A 1 122 ? 1.464 -16.812 -10.172 1 95.25 122 PRO A O 1
ATOM 939 N N . GLU A 1 123 ? 2.117 -14.758 -9.781 1 96.38 123 GLU A N 1
ATOM 940 C CA . GLU A 1 123 ? 3.006 -14.703 -10.938 1 96.38 123 GLU A CA 1
ATOM 941 C C . GLU A 1 123 ? 4.168 -15.68 -10.789 1 96.38 123 GLU A C 1
ATOM 943 O O . GLU A 1 123 ? 4.578 -16.312 -11.758 1 96.38 123 GLU A O 1
ATOM 948 N N . LEU A 1 124 ? 4.668 -15.789 -9.609 1 95.75 124 LEU A N 1
ATOM 949 C CA . LEU A 1 124 ? 5.742 -16.734 -9.352 1 95.75 124 LEU A CA 1
ATOM 950 C C . LEU A 1 124 ? 5.266 -18.172 -9.578 1 95.75 124 LEU A C 1
ATOM 952 O O . LEU A 1 124 ? 5.984 -18.984 -10.156 1 95.75 124 LEU A O 1
ATOM 956 N N . ILE A 1 125 ? 4.074 -18.5 -9.133 1 93.56 125 ILE A N 1
ATOM 957 C CA . ILE A 1 125 ? 3.504 -19.828 -9.281 1 93.56 125 ILE A CA 1
ATOM 958 C C . ILE A 1 125 ? 3.412 -20.188 -10.766 1 93.56 125 ILE A C 1
ATOM 960 O O . ILE A 1 125 ? 3.791 -21.297 -11.164 1 93.56 125 ILE A O 1
ATOM 964 N N . VAL A 1 126 ? 2.967 -19.25 -11.516 1 95.25 126 VAL A N 1
ATOM 965 C CA . VAL A 1 126 ? 2.785 -19.5 -12.945 1 95.25 126 VAL A CA 1
ATOM 966 C C . VAL A 1 126 ? 4.145 -19.625 -13.625 1 95.25 126 VAL A C 1
ATOM 968 O O . VAL A 1 126 ? 4.328 -20.453 -14.516 1 95.25 126 VAL A O 1
ATOM 971 N N . ALA A 1 127 ? 5.121 -18.781 -13.266 1 96.88 127 ALA A N 1
ATOM 972 C CA . ALA A 1 127 ? 6.469 -18.891 -13.805 1 96.88 127 ALA A CA 1
ATOM 973 C C . ALA A 1 127 ? 7.059 -20.281 -13.539 1 96.88 127 ALA A C 1
ATOM 975 O O . ALA A 1 127 ? 7.707 -20.859 -14.414 1 96.88 127 ALA A O 1
ATOM 976 N N . ASP A 1 128 ? 6.828 -20.766 -12.352 1 93.56 128 ASP A N 1
ATOM 977 C CA . ASP A 1 128 ? 7.285 -22.109 -11.992 1 93.56 128 ASP A CA 1
ATOM 978 C C . ASP A 1 128 ? 6.656 -23.172 -12.906 1 93.56 128 ASP A C 1
ATOM 980 O O . ASP A 1 128 ? 7.336 -24.094 -13.352 1 93.56 128 ASP A O 1
ATOM 984 N N . GLU A 1 129 ? 5.402 -23 -13.141 1 92.38 129 GLU A N 1
ATOM 985 C CA . GLU A 1 129 ? 4.684 -23.938 -14.008 1 92.38 129 GLU A CA 1
ATOM 986 C C . GLU A 1 129 ? 5.246 -23.922 -15.422 1 92.38 129 GLU A C 1
ATOM 988 O O . GLU A 1 129 ? 5.453 -24.969 -16.031 1 92.38 129 GLU A O 1
ATOM 993 N N . ILE A 1 130 ? 5.469 -22.75 -15.93 1 96.5 130 ILE A N 1
ATOM 994 C CA . ILE A 1 130 ? 5.988 -22.609 -17.281 1 96.5 130 ILE A CA 1
ATOM 995 C C . ILE A 1 130 ? 7.395 -23.203 -17.359 1 96.5 130 ILE A C 1
ATOM 997 O O . ILE A 1 130 ? 7.73 -23.891 -18.328 1 96.5 130 ILE A O 1
ATOM 1001 N N . SER A 1 131 ? 8.203 -22.922 -16.422 1 95 131 SER A N 1
ATOM 1002 C CA . SER A 1 131 ? 9.555 -23.469 -16.375 1 95 131 SER A CA 1
ATOM 1003 C C . SER A 1 131 ? 9.555 -24.984 -16.469 1 95 131 SER A C 1
ATOM 1005 O O . SER A 1 131 ? 10.352 -25.562 -17.219 1 95 131 SER A O 1
ATOM 1007 N N . ARG A 1 132 ? 8.641 -25.578 -15.82 1 89.88 132 ARG A N 1
ATOM 1008 C CA . ARG A 1 132 ? 8.531 -27.031 -15.852 1 89.88 132 ARG A CA 1
ATOM 1009 C C . ARG A 1 132 ? 8.094 -27.516 -17.219 1 89.88 132 ARG A C 1
ATOM 1011 O O . ARG A 1 132 ? 8.555 -28.562 -17.688 1 89.88 132 ARG A O 1
ATOM 1018 N N . LEU A 1 133 ? 7.215 -26.797 -17.797 1 92.31 133 LEU A N 1
ATOM 1019 C CA . LEU A 1 133 ? 6.734 -27.141 -19.125 1 92.31 133 LEU A CA 1
ATOM 1020 C C . LEU A 1 133 ? 7.871 -27.094 -20.141 1 92.31 133 LEU A C 1
ATOM 1022 O O . LEU A 1 133 ? 7.883 -27.875 -21.094 1 92.31 133 LEU A O 1
ATOM 1026 N N . LEU A 1 134 ? 8.766 -26.219 -19.906 1 93.19 134 LEU A N 1
ATOM 1027 C CA . LEU A 1 134 ? 9.883 -26.078 -20.828 1 93.19 134 LEU A CA 1
ATOM 1028 C C . LEU A 1 134 ? 10.938 -27.156 -20.562 1 93.19 134 LEU A C 1
ATOM 1030 O O . LEU A 1 134 ? 11.688 -27.531 -21.469 1 93.19 134 LEU A O 1
ATOM 1034 N N . LEU A 1 135 ? 10.953 -27.672 -19.406 1 87.5 135 LEU A N 1
ATOM 1035 C CA . LEU A 1 135 ? 11.852 -28.781 -19.078 1 87.5 135 LEU A CA 1
ATOM 1036 C C . LEU A 1 135 ? 11.328 -30.094 -19.672 1 87.5 135 LEU A C 1
ATOM 1038 O O . LEU A 1 135 ? 12.117 -31 -19.969 1 87.5 135 LEU A O 1
ATOM 1042 N N . PHE A 1 136 ? 9.984 -30.188 -19.734 1 87 136 PHE A N 1
ATOM 1043 C CA . PHE A 1 136 ? 9.32 -31.328 -20.344 1 87 136 PHE A CA 1
ATOM 1044 C C . PHE A 1 136 ? 8.477 -30.906 -21.531 1 87 136 PHE A C 1
ATOM 1046 O O . PHE A 1 136 ? 7.25 -30.938 -21.484 1 87 136 PHE A O 1
ATOM 1053 N N . PRO A 1 137 ? 9.133 -30.719 -22.625 1 86.62 137 PRO A N 1
ATOM 1054 C CA . PRO A 1 137 ? 8.477 -30.047 -23.766 1 86.62 137 PRO A CA 1
ATOM 1055 C C . PRO A 1 137 ? 7.336 -30.875 -24.344 1 86.62 137 PRO A C 1
ATOM 1057 O O . PRO A 1 137 ? 6.414 -30.328 -24.953 1 86.62 137 PRO A O 1
ATOM 1060 N N . ASP A 1 138 ? 7.332 -32.125 -24.125 1 85.75 138 ASP A N 1
ATOM 1061 C CA . ASP A 1 138 ? 6.309 -33 -24.719 1 85.75 138 ASP A CA 1
ATOM 1062 C C . ASP A 1 138 ? 5.031 -32.969 -23.875 1 85.75 138 ASP A C 1
ATOM 1064 O O . ASP A 1 138 ? 3.975 -33.406 -24.344 1 85.75 138 ASP A O 1
ATOM 1068 N N . ALA A 1 139 ? 5.148 -32.469 -22.719 1 87.44 139 ALA A N 1
ATOM 1069 C CA . ALA A 1 139 ? 3.992 -32.406 -21.828 1 87.44 139 ALA A CA 1
ATOM 1070 C C . ALA A 1 139 ? 3.141 -31.172 -22.094 1 87.44 139 ALA A C 1
ATOM 1072 O O . ALA A 1 139 ? 3.67 -30.094 -22.375 1 87.44 139 ALA A O 1
ATOM 1073 N N . SER A 1 140 ? 1.868 -31.344 -21.984 1 88.12 140 SER A N 1
ATOM 1074 C CA . SER A 1 140 ? 0.956 -30.219 -22.125 1 88.12 140 SER A CA 1
ATOM 1075 C C . SER A 1 140 ? 0.726 -29.516 -20.797 1 88.12 140 SER A C 1
ATOM 1077 O O . SER A 1 140 ? 0.386 -28.328 -20.781 1 88.12 140 SER A O 1
ATOM 1079 N N . GLN A 1 141 ? 0.798 -30.219 -19.766 1 89.12 141 GLN A N 1
ATOM 1080 C CA . GLN A 1 141 ? 0.667 -29.719 -18.406 1 89.12 141 GLN A CA 1
ATOM 1081 C C . GLN A 1 141 ? 1.604 -30.453 -17.438 1 89.12 141 GLN A C 1
ATOM 1083 O O . GLN A 1 141 ? 1.893 -31.641 -17.641 1 89.12 141 GLN A O 1
ATOM 1088 N N . VAL A 1 142 ? 2.039 -29.656 -16.484 1 89.19 142 VAL A N 1
ATOM 1089 C CA . VAL A 1 142 ? 2.92 -30.266 -15.5 1 89.19 142 VAL A CA 1
ATOM 1090 C C . VAL A 1 142 ? 2.566 -29.75 -14.109 1 89.19 142 VAL A C 1
ATOM 1092 O O . VAL A 1 142 ? 2.447 -28.547 -13.898 1 89.19 142 VAL A O 1
ATOM 1095 N N . GLU A 1 143 ? 2.328 -30.625 -13.273 1 89.94 143 GLU A N 1
ATOM 1096 C CA . GLU A 1 143 ? 2.158 -30.344 -11.852 1 89.94 143 GLU A CA 1
ATOM 1097 C C . GLU A 1 143 ? 3.191 -31.078 -11.008 1 89.94 143 GLU A C 1
ATOM 1099 O O . GLU A 1 143 ? 3.742 -32.094 -11.445 1 89.94 143 GLU A O 1
ATOM 1104 N N . THR A 1 144 ? 3.439 -30.453 -9.828 1 89.88 144 THR A N 1
ATOM 1105 C CA . THR A 1 144 ? 4.473 -31.094 -9.016 1 89.88 144 THR A CA 1
ATOM 1106 C C . THR A 1 144 ? 3.947 -31.391 -7.617 1 89.88 144 THR A C 1
ATOM 1108 O O . THR A 1 144 ? 3.084 -30.688 -7.105 1 89.88 144 THR A O 1
ATOM 1111 N N . PHE A 1 145 ? 4.469 -32.5 -7.125 1 91.25 145 PHE A N 1
ATOM 1112 C CA . PHE A 1 145 ? 4.172 -32.906 -5.762 1 91.25 145 PHE A CA 1
ATOM 1113 C C . PHE A 1 145 ? 5.457 -33.188 -4.988 1 91.25 145 PHE A C 1
ATOM 1115 O O . PHE A 1 145 ? 6.531 -33.312 -5.582 1 91.25 145 PHE A O 1
ATOM 1122 N N . VAL A 1 146 ? 5.305 -33.219 -3.654 1 91.69 146 VAL A N 1
ATOM 1123 C CA . VAL A 1 146 ? 6.402 -33.562 -2.756 1 91.69 146 VAL A CA 1
ATOM 1124 C C . VAL A 1 146 ? 7.598 -32.656 -3.035 1 91.69 146 VAL A C 1
ATOM 1126 O O . VAL A 1 146 ? 8.703 -33.125 -3.289 1 91.69 146 VAL A O 1
ATOM 1129 N N . LYS A 1 147 ? 7.336 -31.469 -3.119 1 84.69 147 LYS A N 1
ATOM 1130 C CA . LYS A 1 147 ? 8.352 -30.422 -3.266 1 84.69 147 LYS A CA 1
ATOM 1131 C C . LYS A 1 147 ? 9.156 -30.625 -4.543 1 84.69 147 LYS A C 1
ATOM 1133 O O . LYS A 1 147 ? 10.383 -30.484 -4.539 1 84.69 147 LYS A O 1
ATOM 1138 N N . GLY A 1 148 ? 8.484 -31.141 -5.531 1 85.31 148 GLY A N 1
ATOM 1139 C CA . GLY A 1 148 ? 9.102 -31.203 -6.848 1 85.31 148 GLY A CA 1
ATOM 1140 C C . GLY A 1 148 ? 9.664 -32.562 -7.172 1 85.31 148 GLY A C 1
ATOM 1141 O O . GLY A 1 148 ? 10.148 -32.812 -8.281 1 85.31 148 GLY A O 1
ATOM 1142 N N . ARG A 1 149 ? 9.523 -33.469 -6.34 1 89.62 149 ARG A N 1
ATOM 1143 C CA . ARG A 1 149 ? 10.133 -34.781 -6.535 1 89.62 149 ARG A CA 1
ATOM 1144 C C . ARG A 1 149 ? 9.242 -35.688 -7.395 1 89.62 149 ARG A C 1
ATOM 1146 O O . ARG A 1 149 ? 9.727 -36.625 -8.016 1 89.62 149 ARG A O 1
ATOM 1153 N N . VAL A 1 150 ? 7.98 -35.375 -7.379 1 91.81 150 VAL A N 1
ATOM 1154 C CA . VAL A 1 150 ? 7.039 -36.125 -8.211 1 91.81 150 VAL A CA 1
ATOM 1155 C C . VAL A 1 150 ? 6.363 -35.188 -9.203 1 91.81 150 VAL A C 1
ATOM 1157 O O . VAL A 1 150 ? 5.941 -34.094 -8.836 1 91.81 150 VAL A O 1
ATOM 1160 N N . GLU A 1 151 ? 6.336 -35.688 -10.391 1 92.19 151 GLU A N 1
ATOM 1161 C CA . GLU A 1 151 ? 5.68 -34.906 -11.438 1 92.19 151 GLU A CA 1
ATOM 1162 C C . GLU A 1 151 ? 4.41 -35.594 -11.93 1 92.19 151 GLU A C 1
ATOM 1164 O O . GLU A 1 151 ? 4.363 -36.844 -12.039 1 92.19 151 GLU A O 1
ATOM 1169 N N . LEU A 1 152 ? 3.451 -34.812 -12.109 1 93.38 152 LEU A N 1
ATOM 1170 C CA . LEU A 1 152 ? 2.236 -35.219 -12.797 1 93.38 152 LEU A CA 1
ATOM 1171 C C . LEU A 1 152 ? 2.072 -34.469 -14.117 1 93.38 152 LEU A C 1
ATOM 1173 O O . LEU A 1 152 ? 1.792 -33.281 -14.133 1 93.38 152 LEU A O 1
ATOM 1177 N N . ILE A 1 153 ? 2.18 -35.25 -15.242 1 92.94 153 ILE A N 1
ATOM 1178 C CA . ILE A 1 153 ? 2.18 -34.562 -16.531 1 92.94 153 ILE A CA 1
ATOM 1179 C C . ILE A 1 153 ? 0.983 -35.031 -17.359 1 92.94 153 ILE A C 1
ATOM 1181 O O . ILE A 1 153 ? 0.408 -36.094 -17.094 1 92.94 153 ILE A O 1
ATOM 1185 N N . GLU A 1 154 ? 0.632 -34.188 -18.234 1 92.25 154 GLU A N 1
ATOM 1186 C CA . GLU A 1 154 ? -0.324 -34.562 -19.266 1 92.25 154 GLU A CA 1
ATOM 1187 C C . GLU A 1 154 ? 0.375 -34.781 -20.609 1 92.25 154 GLU A C 1
ATOM 1189 O O . GLU A 1 154 ? 1.091 -33.906 -21.094 1 92.25 154 GLU A O 1
ATOM 1194 N N . LEU A 1 155 ? 0.215 -36 -21.172 1 91.25 155 LEU A N 1
ATOM 1195 C CA . LEU A 1 155 ? 0.861 -36.344 -22.422 1 91.25 155 LEU A CA 1
ATOM 1196 C C . LEU A 1 155 ? -0.175 -36.688 -23.484 1 91.25 155 LEU A C 1
ATOM 1198 O O . LEU A 1 155 ? -0.872 -37.719 -23.375 1 91.25 155 LEU A O 1
ATOM 1202 N N . PRO A 1 156 ? -0.24 -35.875 -24.484 1 89.25 156 PRO A N 1
ATOM 1203 C CA . PRO A 1 156 ? -1.134 -36.219 -25.578 1 89.25 156 PRO A CA 1
ATOM 1204 C C . PRO A 1 156 ? -0.599 -37.375 -26.438 1 89.25 156 PRO A C 1
ATOM 1206 O O . PRO A 1 156 ? 0.604 -37.438 -26.703 1 89.25 156 PRO A O 1
ATOM 1209 N N . VAL A 1 157 ? -1.514 -38.281 -26.797 1 91 157 VAL A N 1
ATOM 1210 C CA . VAL A 1 157 ? -1.175 -39.375 -27.719 1 91 157 VAL A CA 1
ATOM 1211 C C . VAL A 1 157 ? -1.485 -38.938 -29.156 1 91 157 VAL A C 1
ATOM 1213 O O . VAL A 1 157 ? -2.611 -39.125 -29.625 1 91 157 VAL A O 1
ATOM 1216 N N . ALA A 1 158 ? -0.475 -38.469 -29.75 1 84.38 158 ALA A N 1
ATOM 1217 C CA . ALA A 1 158 ? -0.637 -37.938 -31.109 1 84.38 158 ALA A CA 1
ATOM 1218 C C . ALA A 1 158 ? -0.761 -39.062 -32.125 1 84.38 158 ALA A C 1
ATOM 1220 O O . ALA A 1 158 ? -0.503 -40.25 -31.797 1 84.38 158 ALA A O 1
ATOM 1221 N N . LYS A 1 159 ? -1.224 -38.625 -33.312 1 84.69 159 LYS A N 1
ATOM 1222 C CA . LYS A 1 159 ? -1.277 -39.562 -34.406 1 84.69 159 LYS A CA 1
ATOM 1223 C C . LYS A 1 159 ? 0.117 -40.094 -34.75 1 84.69 159 LYS A C 1
ATOM 1225 O O . LYS A 1 159 ? 1.059 -39.312 -34.875 1 84.69 159 LYS A O 1
ATOM 1230 N N . GLY A 1 160 ? 0.292 -41.375 -34.812 1 81.06 160 GLY A N 1
ATOM 1231 C CA . GLY A 1 160 ? 1.579 -41.938 -35.156 1 81.06 160 GLY A CA 1
ATOM 1232 C C . GLY A 1 160 ? 2.453 -42.219 -33.938 1 81.06 160 GLY A C 1
ATOM 1233 O O . GLY A 1 160 ? 3.576 -42.688 -34.094 1 81.06 160 GLY A O 1
ATOM 1234 N N . SER A 1 161 ? 1.937 -41.938 -32.844 1 85.69 161 SER A N 1
ATOM 1235 C CA . SER A 1 161 ? 2.684 -42.156 -31.609 1 85.69 161 SER A CA 1
ATOM 1236 C C . SER A 1 161 ? 2.965 -43.656 -31.406 1 85.69 161 SER A C 1
ATOM 1238 O O . SER A 1 161 ? 2.143 -44.5 -31.766 1 85.69 161 SER A O 1
ATOM 1240 N N . SER A 1 162 ? 4.074 -43.906 -30.828 1 86.12 162 SER A N 1
ATOM 1241 C CA . SER A 1 162 ? 4.445 -45.281 -30.531 1 86.12 162 SER A CA 1
ATOM 1242 C C . SER A 1 162 ? 3.592 -45.844 -29.406 1 86.12 162 SER A C 1
ATOM 1244 O O . SER A 1 162 ? 3.557 -47.062 -29.188 1 86.12 162 SER A O 1
ATOM 1246 N N . LEU A 1 163 ? 2.873 -45.031 -28.797 1 90.75 163 LEU A N 1
ATOM 1247 C CA . LEU A 1 163 ? 2.055 -45.469 -27.672 1 90.75 163 LEU A CA 1
ATOM 1248 C C . LEU A 1 163 ? 0.677 -45.906 -28.125 1 90.75 163 LEU A C 1
ATOM 1250 O O . LEU A 1 163 ? 0.009 -46.688 -27.438 1 90.75 163 LEU A O 1
ATOM 1254 N N . ALA A 1 164 ? 0.276 -45.406 -29.266 1 91.94 164 ALA A N 1
ATOM 1255 C CA . ALA A 1 164 ? -1.065 -45.719 -29.75 1 91.94 164 ALA A CA 1
ATOM 1256 C C . ALA A 1 164 ? -1.232 -47.219 -29.984 1 91.94 164 ALA A C 1
ATOM 1258 O O . ALA A 1 164 ? -0.382 -47.844 -30.609 1 91.94 164 ALA A O 1
ATOM 1259 N N . GLY A 1 165 ? -2.295 -47.75 -29.422 1 92.56 165 GLY A N 1
ATOM 1260 C CA . GLY A 1 165 ? -2.604 -49.156 -29.625 1 92.56 165 GLY A CA 1
ATOM 1261 C C . GLY A 1 165 ? -2.1 -50.062 -28.516 1 92.56 165 GLY A C 1
ATOM 1262 O O . GLY A 1 165 ? -2.592 -51.156 -28.344 1 92.56 165 GLY A O 1
ATOM 1263 N N . LEU A 1 166 ? -1.2 -49.594 -27.781 1 93.94 166 LEU A N 1
ATOM 1264 C CA . LEU A 1 166 ? -0.661 -50.375 -26.672 1 93.94 166 LEU A CA 1
ATOM 1265 C C . LEU A 1 166 ? -1.591 -50.344 -25.469 1 93.94 166 LEU A C 1
ATOM 1267 O O . LEU A 1 166 ? -2.205 -49.312 -25.188 1 93.94 166 LEU A O 1
ATOM 1271 N N . SER A 1 167 ? -1.699 -51.469 -24.844 1 95.94 167 SER A N 1
ATOM 1272 C CA . SER A 1 167 ? -2.295 -51.438 -23.516 1 95.94 167 SER A CA 1
ATOM 1273 C C . SER A 1 167 ? -1.321 -50.844 -22.484 1 95.94 167 SER A C 1
ATOM 1275 O O . SER A 1 167 ? -0.11 -50.844 -22.719 1 95.94 167 SER A O 1
ATOM 1277 N N . LEU A 1 168 ? -1.854 -50.406 -21.406 1 94.69 168 LEU A N 1
ATOM 1278 C CA . LEU A 1 168 ? -0.979 -49.844 -20.359 1 94.69 168 LEU A CA 1
ATOM 1279 C C . LEU A 1 168 ? -0.008 -50.906 -19.859 1 94.69 168 LEU A C 1
ATOM 1281 O O . LEU A 1 168 ? 1.161 -50.625 -19.609 1 94.69 168 LEU A O 1
ATOM 1285 N N . ALA A 1 169 ? -0.53 -52.094 -19.734 1 93.06 169 ALA A N 1
ATOM 1286 C CA . ALA A 1 169 ? 0.318 -53.188 -19.312 1 93.06 169 ALA A CA 1
ATOM 1287 C C . ALA A 1 169 ? 1.469 -53.438 -20.281 1 93.06 169 ALA A C 1
ATOM 1289 O O . ALA A 1 169 ? 2.607 -53.656 -19.875 1 93.06 169 ALA A O 1
ATOM 1290 N N . GLU A 1 170 ? 1.201 -53.375 -21.5 1 94.06 170 GLU A N 1
ATOM 1291 C CA . GLU A 1 170 ? 2.217 -53.531 -22.547 1 94.06 170 GLU A CA 1
ATOM 1292 C C . GLU A 1 170 ? 3.238 -52.375 -22.484 1 94.06 170 GLU A C 1
ATOM 1294 O O . GLU A 1 170 ? 4.438 -52.625 -22.656 1 94.06 170 GLU A O 1
ATOM 1299 N N . MET A 1 171 ? 2.725 -51.219 -22.297 1 91.94 171 MET A N 1
ATOM 1300 C CA . MET A 1 171 ? 3.596 -50.062 -22.203 1 91.94 171 MET A CA 1
ATOM 1301 C C . MET A 1 171 ? 4.566 -50.188 -21.047 1 91.94 171 MET A C 1
ATOM 1303 O O . MET A 1 171 ? 5.762 -49.938 -21.188 1 91.94 171 MET A O 1
ATOM 1307 N N . TYR A 1 172 ? 4.027 -50.594 -19.875 1 90.38 172 TYR A N 1
ATOM 1308 C CA . TYR A 1 172 ? 4.863 -50.75 -18.703 1 90.38 172 TYR A CA 1
ATOM 1309 C C . TYR A 1 172 ? 5.953 -51.781 -18.938 1 90.38 172 TYR A C 1
ATOM 1311 O O . TYR A 1 172 ? 7.102 -51.594 -18.531 1 90.38 172 TYR A O 1
ATOM 1319 N N . ASN A 1 173 ? 5.59 -52.844 -19.594 1 91.06 173 ASN A N 1
ATOM 1320 C CA . ASN A 1 173 ? 6.527 -53.906 -19.891 1 91.06 173 ASN A CA 1
ATOM 1321 C C . ASN A 1 173 ? 7.566 -53.5 -20.922 1 91.06 173 ASN A C 1
ATOM 1323 O O . ASN A 1 173 ? 8.727 -53.906 -20.859 1 91.06 173 ASN A O 1
ATOM 1327 N N . ARG A 1 174 ? 7.145 -52.75 -21.828 1 89.88 174 ARG A N 1
ATOM 1328 C CA . ARG A 1 174 ? 8.008 -52.312 -22.922 1 89.88 174 ARG A CA 1
ATOM 1329 C C . ARG A 1 174 ? 9.078 -51.344 -22.438 1 89.88 174 ARG A C 1
ATOM 1331 O O . ARG A 1 174 ? 10.25 -51.5 -22.781 1 89.88 174 ARG A O 1
ATOM 1338 N N . PHE A 1 175 ? 8.664 -50.438 -21.75 1 89.25 175 PHE A N 1
ATOM 1339 C CA . PHE A 1 175 ? 9.594 -49.375 -21.391 1 89.25 175 PHE A CA 1
ATOM 1340 C C . PHE A 1 175 ? 10.297 -49.688 -20.078 1 89.25 175 PHE A C 1
ATOM 1342 O O . PHE A 1 175 ? 11.414 -49.25 -19.828 1 89.25 175 PHE A O 1
ATOM 1349 N N . GLN A 1 176 ? 9.703 -50.406 -19.094 1 90.25 176 GLN A N 1
ATOM 1350 C CA . GLN A 1 176 ? 10.25 -50.812 -17.812 1 90.25 176 GLN A CA 1
ATOM 1351 C C . GLN A 1 176 ? 10.711 -49.625 -17 1 90.25 176 GLN A C 1
ATOM 1353 O O . GLN A 1 176 ? 11.828 -49.594 -16.484 1 90.25 176 GLN A O 1
ATOM 1358 N N . ILE A 1 177 ? 9.961 -48.594 -17.156 1 91.38 177 ILE A N 1
ATOM 1359 C CA . ILE A 1 177 ? 10.172 -47.375 -16.375 1 91.38 177 ILE A CA 1
ATOM 1360 C C . ILE A 1 177 ? 9.07 -47.219 -15.336 1 91.38 177 ILE A C 1
ATOM 1362 O O . ILE A 1 177 ? 7.918 -47.562 -15.594 1 91.38 177 ILE A O 1
ATOM 1366 N N . ARG A 1 178 ? 9.438 -46.719 -14.203 1 89.88 178 ARG A N 1
ATOM 1367 C CA . ARG A 1 178 ? 8.5 -46.562 -13.094 1 89.88 178 ARG A CA 1
ATOM 1368 C C . ARG A 1 178 ? 7.625 -45.344 -13.281 1 89.88 178 ARG A C 1
ATOM 1370 O O . ARG A 1 178 ? 7.965 -44.25 -12.797 1 89.88 178 ARG A O 1
ATOM 1377 N N . LEU A 1 179 ? 6.523 -45.562 -13.93 1 92.25 179 LEU A N 1
ATOM 1378 C CA . LEU A 1 179 ? 5.531 -44.5 -14.086 1 92.25 179 LEU A CA 1
ATOM 1379 C C . LEU A 1 179 ? 4.117 -45.062 -14.016 1 92.25 179 LEU A C 1
ATOM 1381 O O . LEU A 1 179 ? 3.912 -46.25 -14.203 1 92.25 179 LEU A O 1
ATOM 1385 N N . LEU A 1 180 ? 3.193 -44.25 -13.633 1 92.69 180 LEU A N 1
ATOM 1386 C CA . LEU A 1 180 ? 1.807 -44.688 -13.492 1 92.69 180 LEU A CA 1
ATOM 1387 C C . LEU A 1 180 ? 0.866 -43.75 -14.242 1 92.69 180 LEU A C 1
ATOM 1389 O O . LEU A 1 180 ? 0.89 -42.531 -14.023 1 92.69 180 LEU A O 1
ATOM 1393 N N . VAL A 1 181 ? 0.098 -44.312 -15.125 1 94.19 181 VAL A N 1
ATOM 1394 C CA . VAL A 1 181 ? -0.959 -43.531 -15.766 1 94.19 181 VAL A CA 1
ATOM 1395 C C . VAL A 1 181 ? -2.164 -43.438 -14.828 1 94.19 181 VAL A C 1
ATOM 1397 O O . VAL A 1 181 ? -2.83 -44.438 -14.562 1 94.19 181 VAL A O 1
ATOM 1400 N N . CYS A 1 182 ? -2.457 -42.188 -14.414 1 92.94 182 CYS A N 1
ATOM 1401 C CA . CYS A 1 182 ? -3.424 -42 -13.344 1 92.94 182 CYS A CA 1
ATOM 1402 C C . CYS A 1 182 ? -4.809 -41.688 -13.906 1 92.94 182 CYS A C 1
ATOM 1404 O O . CYS A 1 182 ? -5.816 -41.906 -13.234 1 92.94 182 CYS A O 1
ATOM 1406 N N . ALA A 1 183 ? -4.816 -41.062 -15 1 93.81 183 ALA A N 1
ATOM 1407 C CA . ALA A 1 183 ? -6.078 -40.719 -15.648 1 93.81 183 ALA A CA 1
ATOM 1408 C C . ALA A 1 183 ? -5.906 -40.594 -17.156 1 93.81 183 ALA A C 1
ATOM 1410 O O . ALA A 1 183 ? -4.805 -40.312 -17.656 1 93.81 183 ALA A O 1
ATOM 1411 N N . VAL A 1 184 ? -6.973 -40.906 -17.844 1 94.94 184 VAL A N 1
ATOM 1412 C CA . VAL A 1 184 ? -6.996 -40.75 -19.297 1 94.94 184 VAL A CA 1
ATOM 1413 C C . VAL A 1 184 ? -8.227 -39.969 -19.719 1 94.94 184 VAL A C 1
ATOM 1415 O O . VAL A 1 184 ? -9.32 -40.156 -19.203 1 94.94 184 VAL A O 1
ATOM 1418 N N . GLU A 1 185 ? -7.938 -39.031 -20.5 1 93.75 185 GLU A N 1
ATOM 1419 C CA . GLU A 1 185 ? -9.016 -38.25 -21.109 1 93.75 185 GLU A CA 1
ATOM 1420 C C . GLU A 1 185 ? -9.141 -38.562 -22.594 1 93.75 185 GLU A C 1
ATOM 1422 O O . GLU A 1 185 ? -8.141 -38.594 -23.312 1 93.75 185 GLU A O 1
ATOM 1427 N N . HIS A 1 186 ? -10.336 -38.875 -23.016 1 92.25 186 HIS A N 1
ATOM 1428 C CA . HIS A 1 186 ? -10.656 -39.062 -24.438 1 92.25 186 HIS A CA 1
ATOM 1429 C C . HIS A 1 186 ? -11.914 -38.281 -24.812 1 92.25 186 HIS A C 1
ATOM 1431 O O . HIS A 1 186 ? -13.031 -38.75 -24.562 1 92.25 186 HIS A O 1
ATOM 1437 N N . GLY A 1 187 ? -11.727 -37.188 -25.5 1 82.25 187 GLY A N 1
ATOM 1438 C CA . GLY A 1 187 ? -12.875 -36.312 -25.703 1 82.25 187 GLY A CA 1
ATOM 1439 C C . GLY A 1 187 ? -13.461 -35.781 -24.422 1 82.25 187 GLY A C 1
ATOM 1440 O O . GLY A 1 187 ? -12.758 -35.125 -23.625 1 82.25 187 GLY A O 1
ATOM 1441 N N . ASP A 1 188 ? -14.695 -36.125 -24.188 1 83.94 188 ASP A N 1
ATOM 1442 C CA . ASP A 1 188 ? -15.375 -35.625 -23 1 83.94 188 ASP A CA 1
ATOM 1443 C C . ASP A 1 188 ? -15.359 -36.656 -21.875 1 83.94 188 ASP A C 1
ATOM 1445 O O . ASP A 1 188 ? -15.789 -36.375 -20.766 1 83.94 188 ASP A O 1
ATOM 1449 N N . GLU A 1 189 ? -14.75 -37.719 -22.203 1 90.5 189 GLU A N 1
ATOM 1450 C CA . GLU A 1 189 ? -14.727 -38.781 -21.219 1 90.5 189 GLU A CA 1
ATOM 1451 C C . GLU A 1 189 ? -13.414 -38.812 -20.438 1 90.5 189 GLU A C 1
ATOM 1453 O O . GLU A 1 189 ? -12.352 -38.562 -21 1 90.5 189 GLU A O 1
ATOM 1458 N N . VAL A 1 190 ? -13.586 -39.062 -19.172 1 93.62 190 VAL A N 1
ATOM 1459 C CA . VAL A 1 190 ? -12.43 -39.156 -18.281 1 93.62 190 VAL A CA 1
ATOM 1460 C C . VAL A 1 190 ? -12.539 -40.438 -17.453 1 93.62 190 VAL A C 1
ATOM 1462 O O . VAL A 1 190 ? -13.625 -40.812 -17 1 93.62 190 VAL A O 1
ATOM 1465 N N . CYS A 1 191 ? -11.453 -41.156 -17.328 1 93.44 191 CYS A N 1
ATOM 1466 C CA . CYS A 1 191 ? -11.492 -42.344 -16.484 1 93.44 191 CYS A CA 1
ATOM 1467 C C . CYS A 1 191 ? -10.125 -42.625 -15.859 1 93.44 191 CYS A C 1
ATOM 1469 O O . CYS A 1 191 ? -9.109 -42.125 -16.359 1 93.44 191 CYS A O 1
ATOM 1471 N N . ILE A 1 192 ? -10.148 -43.312 -14.836 1 93.25 192 ILE A N 1
ATOM 1472 C CA . ILE A 1 192 ? -8.945 -43.906 -14.266 1 93.25 192 ILE A CA 1
ATOM 1473 C C . ILE A 1 192 ? -8.734 -45.312 -14.844 1 93.25 192 ILE A C 1
ATOM 1475 O O . ILE A 1 192 ? -9.484 -46.25 -14.539 1 93.25 192 ILE A O 1
ATOM 1479 N N . PRO A 1 193 ? -7.723 -45.438 -15.562 1 93.19 193 PRO A N 1
ATOM 1480 C CA . PRO A 1 193 ? -7.59 -46.656 -16.344 1 93.19 193 PRO A CA 1
ATOM 1481 C C . PRO A 1 193 ? -6.953 -47.812 -15.547 1 93.19 193 PRO A C 1
ATOM 1483 O O . PRO A 1 193 ? -6.32 -47.562 -14.516 1 93.19 193 PRO A O 1
ATOM 1486 N N . ASP A 1 194 ? -7.246 -49 -16.062 1 89.81 194 ASP A N 1
ATOM 1487 C CA . ASP A 1 194 ? -6.523 -50.188 -15.578 1 89.81 194 ASP A CA 1
ATOM 1488 C C . ASP A 1 194 ? -5.504 -50.656 -16.594 1 89.81 194 ASP A C 1
ATOM 1490 O O . ASP A 1 194 ? -5.254 -50 -17.609 1 89.81 194 ASP A O 1
ATOM 1494 N N . GLY A 1 195 ? -4.879 -51.719 -16.297 1 90.44 195 GLY A N 1
ATOM 1495 C CA . GLY A 1 195 ? -3.812 -52.219 -17.141 1 90.44 195 GLY A CA 1
ATOM 1496 C C . GLY A 1 195 ? -4.297 -52.625 -18.516 1 90.44 195 GLY A C 1
ATOM 1497 O O . GLY A 1 195 ? -3.512 -52.719 -19.469 1 90.44 195 GLY A O 1
ATOM 1498 N N . GLU A 1 196 ? -5.562 -52.844 -18.672 1 93.62 196 GLU A N 1
ATOM 1499 C CA . GLU A 1 196 ? -6.113 -53.344 -19.922 1 93.62 196 GLU A CA 1
ATOM 1500 C C . GLU A 1 196 ? -6.492 -52.219 -20.859 1 93.62 196 GLU A C 1
ATOM 1502 O O . GLU A 1 196 ? -6.738 -52.438 -22.047 1 93.62 196 GLU A O 1
ATOM 1507 N N . TYR A 1 197 ? -6.465 -51.094 -20.328 1 94.94 197 TYR A N 1
ATOM 1508 C CA . TYR A 1 197 ? -6.816 -49.938 -21.156 1 94.94 197 TYR A CA 1
ATOM 1509 C C . TYR A 1 197 ? -5.863 -49.812 -22.344 1 94.94 197 TYR A C 1
ATOM 1511 O O . TYR A 1 197 ? -4.645 -49.844 -22.172 1 94.94 197 TYR A O 1
ATOM 1519 N N . ARG A 1 198 ? -6.422 -49.719 -23.5 1 95.75 198 ARG A N 1
ATOM 1520 C CA . ARG A 1 198 ? -5.625 -49.531 -24.703 1 95.75 198 ARG A CA 1
ATOM 1521 C C . ARG A 1 198 ? -5.645 -48.094 -25.172 1 95.75 198 ARG A C 1
ATOM 1523 O O . ARG A 1 198 ? -6.711 -47.531 -25.453 1 95.75 198 ARG A O 1
ATOM 1530 N N . MET A 1 199 ? -4.496 -47.531 -25.234 1 95.5 199 MET A N 1
ATOM 1531 C CA . MET A 1 199 ? -4.352 -46.125 -25.562 1 95.5 199 MET A CA 1
ATOM 1532 C C . MET A 1 199 ? -4.773 -45.875 -27 1 95.5 199 MET A C 1
ATOM 1534 O O . MET A 1 199 ? -4.461 -46.656 -27.906 1 95.5 199 MET A O 1
ATOM 1538 N N . ARG A 1 200 ? -5.512 -44.75 -27.188 1 94.19 200 ARG A N 1
ATOM 1539 C CA . ARG A 1 200 ? -6.027 -44.344 -28.484 1 94.19 200 ARG A CA 1
ATOM 1540 C C . ARG A 1 200 ? -5.453 -43 -28.906 1 94.19 200 ARG A C 1
ATOM 1542 O O . ARG A 1 200 ? -5.145 -42.156 -28.047 1 94.19 200 ARG A O 1
ATOM 1549 N N . THR A 1 201 ? -5.297 -42.969 -30.266 1 92.44 201 THR A N 1
ATOM 1550 C CA . THR A 1 201 ? -4.977 -41.625 -30.766 1 92.44 201 THR A CA 1
ATOM 1551 C C . THR A 1 201 ? -5.992 -40.594 -30.266 1 92.44 201 THR A C 1
ATOM 1553 O O . THR A 1 201 ? -7.199 -40.844 -30.328 1 92.44 201 THR A O 1
ATOM 1556 N N . GLY A 1 202 ? -5.445 -39.5 -29.703 1 89.44 202 GLY A N 1
ATOM 1557 C CA . GLY A 1 202 ? -6.328 -38.469 -29.172 1 89.44 202 GLY A CA 1
ATOM 1558 C C . GLY A 1 202 ? -6.438 -38.5 -27.656 1 89.44 202 GLY A C 1
ATOM 1559 O O . GLY A 1 202 ? -6.918 -37.531 -27.047 1 89.44 202 GLY A O 1
ATOM 1560 N N . ASP A 1 203 ? -5.891 -39.594 -27.109 1 93.69 203 ASP A N 1
ATOM 1561 C CA . ASP A 1 203 ? -5.879 -39.688 -25.656 1 93.69 203 ASP A CA 1
ATOM 1562 C C . ASP A 1 203 ? -4.941 -38.656 -25.047 1 93.69 203 ASP A C 1
ATOM 1564 O O . ASP A 1 203 ? -3.928 -38.281 -25.656 1 93.69 203 ASP A O 1
ATOM 1568 N N . ARG A 1 204 ? -5.32 -38.125 -23.922 1 93.19 204 ARG A N 1
ATOM 1569 C CA . ARG A 1 204 ? -4.418 -37.406 -23.031 1 93.19 204 ARG A CA 1
ATOM 1570 C C . ARG A 1 204 ? -4.145 -38.188 -21.75 1 93.19 204 ARG A C 1
ATOM 1572 O O . ARG A 1 204 ? -5.039 -38.375 -20.938 1 93.19 204 ARG A O 1
ATOM 1579 N N . LEU A 1 205 ? -2.953 -38.562 -21.688 1 94.44 205 LEU A N 1
ATOM 1580 C CA . LEU A 1 205 ? -2.568 -39.375 -20.547 1 94.44 205 LEU A CA 1
ATOM 1581 C C . LEU A 1 205 ? -2.043 -38.531 -19.406 1 94.44 205 LEU A C 1
ATOM 1583 O O . LEU A 1 205 ? -1.216 -37.625 -19.625 1 94.44 205 LEU A O 1
ATOM 1587 N N . HIS A 1 206 ? -2.553 -38.75 -18.25 1 94.5 206 HIS A N 1
ATOM 1588 C CA . HIS A 1 206 ? -1.98 -38.156 -17.047 1 94.5 206 HIS A CA 1
ATOM 1589 C C . HIS A 1 206 ? -1.061 -39.125 -16.328 1 94.5 206 HIS A C 1
ATOM 1591 O O . HIS A 1 206 ? -1.512 -40.156 -15.844 1 94.5 206 HIS A O 1
ATOM 1597 N N . ILE A 1 207 ? 0.183 -38.75 -16.25 1 94.12 207 ILE A N 1
ATOM 1598 C CA . ILE A 1 207 ? 1.204 -39.688 -15.828 1 94.12 207 ILE A CA 1
ATOM 1599 C C . ILE A 1 207 ? 1.931 -39.156 -14.602 1 94.12 207 ILE A C 1
ATOM 1601 O O . ILE A 1 207 ? 2.369 -38 -14.586 1 94.12 207 ILE A O 1
ATOM 1605 N N . ALA A 1 208 ? 2.035 -39.938 -13.594 1 94 208 ALA A N 1
ATOM 1606 C CA . ALA A 1 208 ? 2.811 -39.625 -12.398 1 94 208 ALA A CA 1
ATOM 1607 C C . ALA A 1 208 ? 4.137 -40.375 -12.383 1 94 208 ALA A C 1
ATOM 1609 O O . ALA A 1 208 ? 4.176 -41.562 -12.648 1 94 208 ALA A O 1
ATOM 1610 N N . ALA A 1 209 ? 5.211 -39.688 -12.18 1 93.06 209 ALA A N 1
ATOM 1611 C CA . ALA A 1 209 ? 6.535 -40.281 -12.102 1 93.06 209 ALA A CA 1
ATOM 1612 C C . ALA A 1 209 ? 7.543 -39.312 -11.477 1 93.06 209 ALA A C 1
ATOM 1614 O O . ALA A 1 209 ? 7.246 -38.156 -11.273 1 93.06 209 ALA A O 1
ATOM 1615 N N . SER A 1 210 ? 8.648 -39.875 -11.062 1 90.94 210 SER A N 1
ATOM 1616 C CA . SER A 1 210 ? 9.758 -39 -10.672 1 90.94 210 SER A CA 1
ATOM 1617 C C . SER A 1 210 ? 10.32 -38.25 -11.867 1 90.94 210 SER A C 1
ATOM 1619 O O . SER A 1 210 ? 10.094 -38.625 -13.016 1 90.94 210 SER A O 1
ATOM 1621 N N . HIS A 1 211 ? 10.969 -37.219 -11.578 1 85.81 211 HIS A N 1
ATOM 1622 C CA . HIS A 1 211 ? 11.594 -36.438 -12.633 1 85.81 211 HIS A CA 1
ATOM 1623 C C . HIS A 1 211 ? 12.516 -37.281 -13.492 1 85.81 211 HIS A C 1
ATOM 1625 O O . HIS A 1 211 ? 12.461 -37.219 -14.719 1 85.81 211 HIS A O 1
ATOM 1631 N N . LYS A 1 212 ? 13.336 -38.094 -12.836 1 88.06 212 LYS A N 1
ATOM 1632 C CA . LYS A 1 212 ? 14.297 -38.938 -13.531 1 88.06 212 LYS A CA 1
ATOM 1633 C C . LYS A 1 212 ? 13.594 -39.938 -14.422 1 88.06 212 LYS A C 1
ATOM 1635 O O . LYS A 1 212 ? 14 -40.156 -15.562 1 88.06 212 LYS A O 1
ATOM 1640 N N . ASP A 1 213 ? 12.562 -40.469 -13.961 1 91.31 213 ASP A N 1
ATOM 1641 C CA . ASP A 1 213 ? 11.844 -41.5 -14.703 1 91.31 213 ASP A CA 1
ATOM 1642 C C . ASP A 1 213 ? 11.102 -40.906 -15.891 1 91.31 213 ASP A C 1
ATOM 1644 O O . ASP A 1 213 ? 10.992 -41.531 -16.953 1 91.31 213 ASP A O 1
ATOM 1648 N N . LEU A 1 214 ? 10.609 -39.75 -15.695 1 89.44 214 LEU A N 1
ATOM 1649 C CA . LEU A 1 214 ? 9.914 -39.094 -16.781 1 89.44 214 LEU A CA 1
ATOM 1650 C C . LEU A 1 214 ? 10.875 -38.75 -17.922 1 89.44 214 LEU A C 1
ATOM 1652 O O . LEU A 1 214 ? 10.523 -38.875 -19.094 1 89.44 214 LEU A O 1
ATOM 1656 N N . GLU A 1 215 ? 12 -38.312 -17.531 1 86.19 215 GLU A N 1
ATOM 1657 C CA . GLU A 1 215 ? 13.023 -38.062 -18.531 1 86.19 215 GLU A CA 1
ATOM 1658 C C . GLU A 1 215 ? 13.375 -39.312 -19.312 1 86.19 215 GLU A C 1
ATOM 1660 O O . GLU A 1 215 ? 13.508 -39.281 -20.547 1 86.19 215 GLU A O 1
ATOM 1665 N N . ALA A 1 216 ? 13.57 -40.344 -18.578 1 88.44 216 ALA A N 1
ATOM 1666 C CA . ALA A 1 216 ? 13.891 -41.625 -19.188 1 88.44 216 ALA A CA 1
ATOM 1667 C C . ALA A 1 216 ? 12.773 -42.094 -20.125 1 88.44 216 ALA A C 1
ATOM 1669 O O . ALA A 1 216 ? 13.031 -42.625 -21.203 1 88.44 216 ALA A O 1
ATOM 1670 N N . PHE A 1 217 ? 11.633 -41.875 -19.734 1 90.44 217 PHE A N 1
ATOM 1671 C CA . PHE A 1 217 ? 10.469 -42.25 -20.531 1 90.44 217 PHE A CA 1
ATOM 1672 C C . PHE A 1 217 ? 10.438 -41.469 -21.844 1 90.44 217 PHE A C 1
ATOM 1674 O O . PHE A 1 217 ? 10.195 -42.062 -22.906 1 90.44 217 PHE A O 1
ATOM 1681 N N . PHE A 1 218 ? 10.617 -40.188 -21.766 1 85.94 218 PHE A N 1
ATOM 1682 C CA . PHE A 1 218 ? 10.594 -39.344 -22.953 1 85.94 218 PHE A CA 1
ATOM 1683 C C . PHE A 1 218 ? 11.734 -39.719 -23.891 1 85.94 218 PHE A C 1
ATOM 1685 O O . PHE A 1 218 ? 11.562 -39.75 -25.109 1 85.94 218 PHE A O 1
ATOM 1692 N N . LYS A 1 219 ? 12.859 -40 -23.328 1 83.56 219 LYS A N 1
ATOM 1693 C CA . LYS A 1 219 ? 13.992 -40.438 -24.125 1 83.56 219 LYS A CA 1
ATOM 1694 C C . LYS A 1 219 ? 13.688 -41.75 -24.844 1 83.56 219 LYS A C 1
ATOM 1696 O O . LYS A 1 219 ? 14.016 -41.938 -26.016 1 83.56 219 LYS A O 1
ATOM 1701 N N . ALA A 1 220 ? 13.062 -42.594 -24.141 1 83.81 220 ALA A N 1
ATOM 1702 C CA . ALA A 1 220 ? 12.758 -43.906 -24.672 1 83.81 220 ALA A CA 1
ATOM 1703 C C . ALA A 1 220 ? 11.68 -43.844 -25.75 1 83.81 220 ALA A C 1
ATOM 1705 O O . ALA A 1 220 ? 11.656 -44.656 -26.672 1 83.81 220 ALA A O 1
ATOM 1706 N N . ASN A 1 221 ? 10.828 -43 -25.594 1 80 221 ASN A N 1
ATOM 1707 C CA . ASN A 1 221 ? 9.711 -42.875 -26.516 1 80 221 ASN A CA 1
ATOM 1708 C C . ASN A 1 221 ? 10.094 -42.031 -27.734 1 80 221 ASN A C 1
ATOM 1710 O O . ASN A 1 221 ? 9.25 -41.75 -28.594 1 80 221 ASN A O 1
ATOM 1714 N N . GLY A 1 222 ? 11.414 -41.844 -27.922 1 66.69 222 GLY A N 1
ATOM 1715 C CA . GLY A 1 222 ? 11.914 -41.125 -29.094 1 66.69 222 GLY A CA 1
ATOM 1716 C C . GLY A 1 222 ? 11.531 -39.656 -29.125 1 66.69 222 GLY A C 1
ATOM 1717 O O . GLY A 1 222 ? 11.664 -39 -30.141 1 66.69 222 GLY A O 1
ATOM 1718 N N . LYS A 1 223 ? 10.789 -39.344 -28.234 1 60.78 223 LYS A N 1
ATOM 1719 C CA . LYS A 1 223 ? 10.289 -37.969 -28.188 1 60.78 223 LYS A CA 1
ATOM 1720 C C . LYS A 1 223 ? 11.336 -37 -27.609 1 60.78 223 LYS A C 1
ATOM 1722 O O . LYS A 1 223 ? 11 -35.938 -27.125 1 60.78 223 LYS A O 1
ATOM 1727 N N . ARG A 1 224 ? 12.555 -37.469 -27.734 1 55.44 224 ARG A N 1
ATOM 1728 C CA . ARG A 1 224 ? 13.523 -36.562 -27.125 1 55.44 224 ARG A CA 1
ATOM 1729 C C . ARG A 1 224 ? 13.617 -35.25 -27.906 1 55.44 224 ARG A C 1
ATOM 1731 O O . ARG A 1 224 ? 14.32 -35.156 -28.922 1 55.44 224 ARG A O 1
ATOM 1738 N N . LYS A 1 225 ? 12.438 -34.562 -27.922 1 58.16 225 LYS A N 1
ATOM 1739 C CA . LYS A 1 225 ? 12.867 -33.25 -28.406 1 58.16 225 LYS A CA 1
ATOM 1740 C C . LYS A 1 225 ? 14.047 -32.719 -27.594 1 58.16 225 LYS A C 1
ATOM 1742 O O . LYS A 1 225 ? 14.164 -33 -26.406 1 58.16 225 LYS A O 1
ATOM 1747 N N . ASP A 1 226 ? 15.062 -32.281 -28.391 1 66 226 ASP A N 1
ATOM 1748 C CA . ASP A 1 226 ? 16.266 -31.625 -27.859 1 66 226 ASP A CA 1
ATOM 1749 C C . ASP A 1 226 ? 15.914 -30.672 -26.719 1 66 226 ASP A C 1
ATOM 1751 O O . ASP A 1 226 ? 14.797 -30.141 -26.672 1 66 226 ASP A O 1
ATOM 1755 N N . LYS A 1 227 ? 16.656 -30.797 -25.672 1 81.94 227 LYS A N 1
ATOM 1756 C CA . LYS A 1 227 ? 16.578 -29.812 -24.594 1 81.94 227 LYS A CA 1
ATOM 1757 C C . LYS A 1 227 ? 16.344 -28.406 -25.141 1 81.94 227 LYS A C 1
ATOM 1759 O O . LYS A 1 227 ? 16.922 -28.016 -26.156 1 81.94 227 LYS A O 1
ATOM 1764 N N . ILE A 1 228 ? 15.305 -27.781 -24.625 1 92.19 228 ILE A N 1
ATOM 1765 C CA . ILE A 1 228 ? 15.039 -26.406 -24.984 1 92.19 228 ILE A CA 1
ATOM 1766 C C . ILE A 1 228 ? 16.234 -25.531 -24.641 1 92.19 228 ILE A C 1
ATOM 1768 O O . ILE A 1 228 ? 16.719 -25.547 -23.5 1 92.19 228 ILE A O 1
ATOM 1772 N N . LYS A 1 229 ? 16.719 -24.828 -25.594 1 94.75 229 LYS A N 1
ATOM 1773 C CA . LYS A 1 229 ? 17.875 -23.984 -25.375 1 94.75 229 LYS A CA 1
ATOM 1774 C C . LYS A 1 229 ? 17.547 -22.516 -25.609 1 94.75 229 LYS A C 1
ATOM 1776 O O . LYS A 1 229 ? 17.969 -21.641 -24.844 1 94.75 229 LYS A O 1
ATOM 1781 N N . LYS A 1 230 ? 16.812 -22.25 -26.641 1 96.88 230 LYS A N 1
ATOM 1782 C CA . LYS A 1 230 ? 16.469 -20.875 -27.016 1 96.88 230 LYS A CA 1
ATOM 1783 C C . LYS A 1 230 ? 15 -20.594 -26.75 1 96.88 230 LYS A C 1
ATOM 1785 O O . LYS A 1 230 ? 14.117 -21.234 -27.312 1 96.88 230 LYS A O 1
ATOM 1790 N N . VAL A 1 231 ? 14.742 -19.562 -25.969 1 98.06 231 VAL A N 1
ATOM 1791 C CA . VAL A 1 231 ? 13.375 -19.234 -25.578 1 98.06 231 VAL A CA 1
ATOM 1792 C C . VAL A 1 231 ? 13.078 -17.766 -25.891 1 98.06 231 VAL A C 1
ATOM 1794 O O . VAL A 1 231 ? 13.875 -16.891 -25.562 1 98.06 231 VAL A O 1
ATOM 1797 N N . ILE A 1 232 ? 11.969 -17.531 -26.562 1 98.38 232 ILE A N 1
ATOM 1798 C CA . ILE A 1 232 ? 11.469 -16.172 -26.766 1 98.38 232 ILE A CA 1
ATOM 1799 C C . ILE A 1 232 ? 10.273 -15.922 -25.844 1 98.38 232 ILE A C 1
ATOM 1801 O O . ILE A 1 232 ? 9.312 -16.688 -25.844 1 98.38 232 ILE A O 1
ATOM 1805 N N . ILE A 1 233 ? 10.352 -14.906 -25.047 1 98.5 233 ILE A N 1
ATOM 1806 C CA . ILE A 1 233 ? 9.281 -14.516 -24.141 1 98.5 233 ILE A CA 1
ATOM 1807 C C . ILE A 1 233 ? 8.672 -13.188 -24.594 1 98.5 233 ILE A C 1
ATOM 1809 O O . ILE A 1 233 ? 9.383 -12.188 -24.703 1 98.5 233 ILE A O 1
ATOM 1813 N N . CYS A 1 234 ? 7.375 -13.227 -24.844 1 98.19 234 CYS A N 1
ATOM 1814 C CA . CYS A 1 234 ? 6.68 -12.008 -25.219 1 98.19 234 CYS A CA 1
ATOM 1815 C C . CYS A 1 234 ? 5.926 -11.422 -24.031 1 98.19 234 CYS A C 1
ATOM 1817 O O . CYS A 1 234 ? 4.895 -11.953 -23.625 1 98.19 234 CYS A O 1
ATOM 1819 N N . GLY A 1 235 ? 6.324 -10.242 -23.594 1 95.81 235 GLY A N 1
ATOM 1820 C CA . GLY A 1 235 ? 5.785 -9.625 -22.391 1 95.81 235 GLY A CA 1
ATOM 1821 C C . GLY A 1 235 ? 6.68 -9.789 -21.172 1 95.81 235 GLY A C 1
ATOM 1822 O O . GLY A 1 235 ? 6.895 -10.914 -20.703 1 95.81 235 GLY A O 1
ATOM 1823 N N . ALA A 1 236 ? 7.066 -8.672 -20.703 1 93.38 236 ALA A N 1
ATOM 1824 C CA . ALA A 1 236 ? 8.016 -8.727 -19.594 1 93.38 236 ALA A CA 1
ATOM 1825 C C . ALA A 1 236 ? 7.379 -8.203 -18.297 1 93.38 236 ALA A C 1
ATOM 1827 O O . ALA A 1 236 ? 7.957 -7.359 -17.609 1 93.38 236 ALA A O 1
ATOM 1828 N N . GLY A 1 237 ? 6.18 -8.656 -18.109 1 94.44 237 GLY A N 1
ATOM 1829 C CA . GLY A 1 237 ? 5.586 -8.375 -16.812 1 94.44 237 GLY A CA 1
ATOM 1830 C C . GLY A 1 237 ? 6.227 -9.164 -15.68 1 94.44 237 GLY A C 1
ATOM 1831 O O . GLY A 1 237 ? 7.375 -9.594 -15.789 1 94.44 237 GLY A O 1
ATOM 1832 N N . ARG A 1 238 ? 5.543 -9.344 -14.641 1 94.12 238 ARG A N 1
ATOM 1833 C CA . ARG A 1 238 ? 6.086 -10.031 -13.469 1 94.12 238 ARG A CA 1
ATOM 1834 C C . ARG A 1 238 ? 6.336 -11.5 -13.766 1 94.12 238 ARG A C 1
ATOM 1836 O O . ARG A 1 238 ? 7.348 -12.062 -13.336 1 94.12 238 ARG A O 1
ATOM 1843 N N . VAL A 1 239 ? 5.418 -12.117 -14.484 1 96.94 239 VAL A N 1
ATOM 1844 C CA . VAL A 1 239 ? 5.621 -13.508 -14.859 1 96.94 239 VAL A CA 1
ATOM 1845 C C . VAL A 1 239 ? 6.883 -13.641 -15.703 1 96.94 239 VAL A C 1
ATOM 1847 O O . VAL A 1 239 ? 7.703 -14.531 -15.477 1 96.94 239 VAL A O 1
ATOM 1850 N N . GLY A 1 240 ? 6.953 -12.758 -16.688 1 96.88 240 GLY A N 1
ATOM 1851 C CA . GLY A 1 240 ? 8.125 -12.766 -17.547 1 96.88 240 GLY A CA 1
ATOM 1852 C C . GLY A 1 240 ? 9.43 -12.586 -16.797 1 96.88 240 GLY A C 1
ATOM 1853 O O . GLY A 1 240 ? 10.422 -13.25 -17.094 1 96.88 240 GLY A O 1
ATOM 1854 N N . TYR A 1 241 ? 9.406 -11.75 -15.852 1 96.06 241 TYR A N 1
ATOM 1855 C CA . TYR A 1 241 ? 10.586 -11.508 -15.031 1 96.06 241 TYR A CA 1
ATOM 1856 C C . TYR A 1 241 ? 11 -12.773 -14.289 1 96.06 241 TYR A C 1
ATOM 1858 O O . TYR A 1 241 ? 12.148 -13.203 -14.367 1 96.06 241 TYR A O 1
ATOM 1866 N N . TYR A 1 242 ? 10.055 -13.391 -13.516 1 96.5 242 TYR A N 1
ATOM 1867 C CA . TYR A 1 242 ? 10.352 -14.594 -12.75 1 96.5 242 TYR A CA 1
ATOM 1868 C C . TYR A 1 242 ? 10.812 -15.727 -13.664 1 96.5 242 TYR A C 1
ATOM 1870 O O . TYR A 1 242 ? 11.766 -16.438 -13.352 1 96.5 242 TYR A O 1
ATOM 1878 N N . LEU A 1 243 ? 10.148 -15.828 -14.742 1 97.81 243 LEU A N 1
ATOM 1879 C CA . LEU A 1 243 ? 10.461 -16.906 -15.68 1 97.81 243 LEU A CA 1
ATOM 1880 C C . LEU A 1 243 ? 11.867 -16.75 -16.234 1 97.81 243 LEU A C 1
ATOM 1882 O O . LEU A 1 243 ? 12.641 -17.703 -16.281 1 97.81 243 LEU A O 1
ATOM 1886 N N . ALA A 1 244 ? 12.164 -15.539 -16.672 1 97.62 244 ALA A N 1
ATOM 1887 C CA . ALA A 1 244 ? 13.477 -15.273 -17.25 1 97.62 244 ALA A CA 1
ATOM 1888 C C . ALA A 1 244 ? 14.586 -15.57 -16.234 1 97.62 244 ALA A C 1
ATOM 1890 O O . ALA A 1 244 ? 15.625 -16.125 -16.594 1 97.62 244 ALA A O 1
ATOM 1891 N N . LEU A 1 245 ? 14.367 -15.203 -15.047 1 95.44 245 LEU A N 1
ATOM 1892 C CA . LEU A 1 245 ? 15.328 -15.477 -13.984 1 95.44 245 LEU A CA 1
ATOM 1893 C C . LEU A 1 245 ? 15.562 -16.984 -13.828 1 95.44 245 LEU A C 1
ATOM 1895 O O . LEU A 1 245 ? 16.703 -17.438 -13.766 1 95.44 245 LEU A O 1
ATOM 1899 N N . GLN A 1 246 ? 14.508 -17.719 -13.781 1 95.62 246 GLN A N 1
ATOM 1900 C CA . GLN A 1 246 ? 14.578 -19.172 -13.594 1 95.62 246 GLN A CA 1
ATOM 1901 C C . GLN A 1 246 ? 15.258 -19.844 -14.781 1 95.62 246 GLN A C 1
ATOM 1903 O O . GLN A 1 246 ? 16.141 -20.688 -14.602 1 95.62 246 GLN A O 1
ATOM 1908 N N . LEU A 1 247 ? 14.883 -19.453 -15.945 1 96.94 247 LEU A N 1
ATOM 1909 C CA . LEU A 1 247 ? 15.406 -20.094 -17.141 1 96.94 247 LEU A CA 1
ATOM 1910 C C . LEU A 1 247 ? 16.891 -19.766 -17.344 1 96.94 247 LEU A C 1
ATOM 1912 O O . LEU A 1 247 ? 17.656 -20.594 -17.828 1 96.94 247 LEU A O 1
ATOM 1916 N N . SER A 1 248 ? 17.25 -18.547 -17 1 95.62 248 SER A N 1
ATOM 1917 C CA . SER A 1 248 ? 18.641 -18.156 -17.094 1 95.62 248 SER A CA 1
ATOM 1918 C C . SER A 1 248 ? 19.516 -19.031 -16.188 1 95.62 248 SER A C 1
ATOM 1920 O O . SER A 1 248 ? 20.641 -19.406 -16.578 1 95.62 248 SER A O 1
ATOM 1922 N N . THR A 1 249 ? 19.047 -19.328 -15.094 1 93.25 249 THR A N 1
ATOM 1923 C CA . THR A 1 249 ? 19.781 -20.156 -14.148 1 93.25 249 THR A CA 1
ATOM 1924 C C . THR A 1 249 ? 19.922 -21.578 -14.68 1 93.25 249 THR A C 1
ATOM 1926 O O . THR A 1 249 ? 20.859 -22.281 -14.328 1 93.25 249 THR A O 1
ATOM 1929 N N . LEU A 1 250 ? 19 -21.969 -15.531 1 91.44 250 LEU A N 1
ATOM 1930 C CA . LEU A 1 250 ? 19.016 -23.312 -16.109 1 91.44 250 LEU A CA 1
ATOM 1931 C C . LEU A 1 250 ? 19.891 -23.344 -17.359 1 91.44 250 LEU A C 1
ATOM 1933 O O . LEU A 1 250 ? 20.031 -24.391 -17.984 1 91.44 250 LEU A O 1
ATOM 1937 N N . GLY A 1 251 ? 20.406 -22.156 -17.766 1 93 251 GLY A N 1
ATOM 1938 C CA . GLY A 1 251 ? 21.375 -22.078 -18.859 1 93 251 GLY A CA 1
ATOM 1939 C C . GLY A 1 251 ? 20.719 -21.844 -20.203 1 93 251 GLY A C 1
ATOM 1940 O O . GLY A 1 251 ? 21.359 -21.984 -21.25 1 93 251 GLY A O 1
ATOM 1941 N N . MET A 1 252 ? 19.484 -21.516 -20.25 1 95.81 252 MET A N 1
ATOM 1942 C CA . MET A 1 252 ? 18.781 -21.25 -21.516 1 95.81 252 MET A CA 1
ATOM 1943 C C . MET A 1 252 ? 19.078 -19.828 -22 1 95.81 252 MET A C 1
ATOM 1945 O O . MET A 1 252 ? 19.344 -18.938 -21.203 1 95.81 252 MET A O 1
ATOM 1949 N N . GLN A 1 253 ? 19.078 -19.688 -23.281 1 97.12 253 GLN A N 1
ATOM 1950 C CA . GLN A 1 253 ? 19.172 -18.359 -23.891 1 97.12 253 GLN A CA 1
ATOM 1951 C C . GLN A 1 253 ? 17.812 -17.703 -24 1 97.12 253 GLN A C 1
ATOM 1953 O O . GLN A 1 253 ? 16.906 -18.25 -24.656 1 97.12 253 GLN A O 1
ATOM 1958 N N . ILE A 1 254 ? 17.703 -16.531 -23.469 1 97.88 254 ILE A N 1
ATOM 1959 C CA . ILE A 1 254 ? 16.391 -15.922 -23.359 1 97.88 254 ILE A CA 1
ATOM 1960 C C . ILE A 1 254 ? 16.359 -14.594 -24.125 1 97.88 254 ILE A C 1
ATOM 1962 O O . ILE A 1 254 ? 17.25 -13.766 -23.969 1 97.88 254 ILE A O 1
ATOM 1966 N N . LYS A 1 255 ? 15.398 -14.477 -24.969 1 97.88 255 LYS A N 1
ATOM 1967 C CA . LYS A 1 255 ? 15.055 -13.203 -25.594 1 97.88 255 LYS A CA 1
ATOM 1968 C C . LYS A 1 255 ? 13.688 -12.711 -25.141 1 97.88 255 LYS A C 1
ATOM 1970 O O . LYS A 1 255 ? 12.695 -13.43 -25.25 1 97.88 255 LYS A O 1
ATOM 1975 N N . ILE A 1 256 ? 13.633 -11.484 -24.641 1 98.25 256 ILE A N 1
ATOM 1976 C CA . ILE A 1 256 ? 12.383 -10.922 -24.141 1 98.25 256 ILE A CA 1
ATOM 1977 C C . ILE A 1 256 ? 11.969 -9.734 -25 1 98.25 256 ILE A C 1
ATOM 1979 O O . ILE A 1 256 ? 12.766 -8.836 -25.25 1 98.25 256 ILE A O 1
ATOM 1983 N N . ILE A 1 257 ? 10.75 -9.758 -25.453 1 98.12 257 ILE A N 1
ATOM 1984 C CA . ILE A 1 257 ? 10.195 -8.648 -26.219 1 98.12 257 ILE A CA 1
ATOM 1985 C C . ILE A 1 257 ? 9.211 -7.867 -25.344 1 98.12 257 ILE A C 1
ATOM 1987 O O . ILE A 1 257 ? 8.211 -8.422 -24.875 1 98.12 257 ILE A O 1
ATOM 1991 N N . GLU A 1 258 ? 9.453 -6.602 -25.156 1 97.62 258 GLU A N 1
ATOM 1992 C CA . GLU A 1 258 ? 8.648 -5.742 -24.281 1 97.62 258 GLU A CA 1
ATOM 1993 C C . GLU A 1 258 ? 8.469 -4.359 -24.906 1 97.62 258 GLU A C 1
ATOM 1995 O O . GLU A 1 258 ? 9.414 -3.775 -25.422 1 97.62 258 GLU A O 1
ATOM 2000 N N . GLN A 1 259 ? 7.23 -3.906 -24.828 1 96.31 259 GLN A N 1
ATOM 2001 C CA . GLN A 1 259 ? 6.883 -2.662 -25.516 1 96.31 259 GLN A CA 1
ATOM 2002 C C . GLN A 1 259 ? 7.254 -1.449 -24.672 1 96.31 259 GLN A C 1
ATOM 2004 O O . GLN A 1 259 ? 7.598 -0.393 -25.203 1 96.31 259 GLN A O 1
ATOM 2009 N N . ASN A 1 260 ? 7.145 -1.504 -23.391 1 95.19 260 ASN A N 1
ATOM 2010 C CA . ASN A 1 260 ? 7.426 -0.395 -22.484 1 95.19 260 ASN A CA 1
ATOM 2011 C C . ASN A 1 260 ? 8.922 -0.162 -22.328 1 95.19 260 ASN A C 1
ATOM 2013 O O . ASN A 1 260 ? 9.633 -1 -21.766 1 95.19 260 ASN A O 1
ATOM 2017 N N . ARG A 1 261 ? 9.359 0.971 -22.703 1 94.5 261 ARG A N 1
ATOM 2018 C CA . ARG A 1 261 ? 10.789 1.279 -22.719 1 94.5 261 ARG A CA 1
ATOM 2019 C C . ARG A 1 261 ? 11.359 1.307 -21.297 1 94.5 261 ARG A C 1
ATOM 2021 O O . ARG A 1 261 ? 12.453 0.799 -21.062 1 94.5 261 ARG A O 1
ATOM 2028 N N . GLN A 1 262 ? 10.688 1.914 -20.438 1 90.69 262 GLN A N 1
ATOM 2029 C CA . GLN A 1 262 ? 11.156 2.002 -19.047 1 90.69 262 GLN A CA 1
ATOM 2030 C C . GLN A 1 262 ? 11.32 0.614 -18.438 1 90.69 262 GLN A C 1
ATOM 2032 O O . GLN A 1 262 ? 12.289 0.358 -17.719 1 90.69 262 GLN A O 1
ATOM 2037 N N . ARG A 1 263 ? 10.398 -0.194 -18.766 1 93.56 263 ARG A N 1
ATOM 2038 C CA . ARG A 1 263 ? 10.477 -1.566 -18.266 1 93.56 263 ARG A CA 1
ATOM 2039 C C . ARG A 1 263 ? 11.672 -2.295 -18.859 1 93.56 263 ARG A C 1
ATOM 2041 O O . ARG A 1 263 ? 12.336 -3.07 -18.172 1 93.56 263 ARG A O 1
ATOM 2048 N N . CYS A 1 264 ? 11.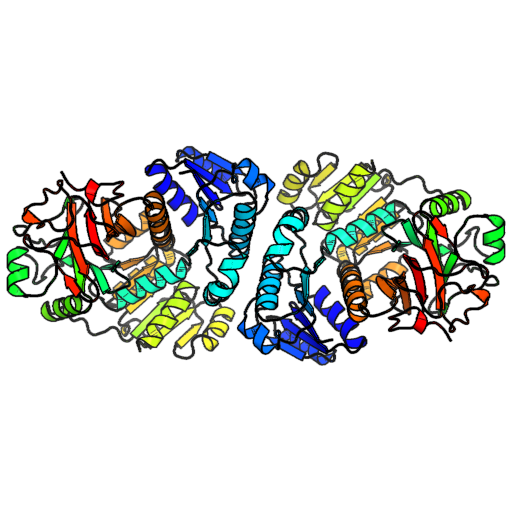938 -2.066 -20.078 1 95.88 264 CYS A N 1
ATOM 2049 C CA . CYS A 1 264 ? 13.109 -2.658 -20.734 1 95.88 264 CYS A CA 1
ATOM 2050 C C . CYS A 1 264 ? 14.391 -2.246 -20.016 1 95.88 264 CYS A C 1
ATOM 2052 O O . CYS A 1 264 ? 15.258 -3.082 -19.766 1 95.88 264 CYS A O 1
ATOM 2054 N N . GLU A 1 265 ? 14.445 -1.024 -19.688 1 92.62 265 GLU A N 1
ATOM 2055 C CA . GLU A 1 265 ? 15.633 -0.51 -19.016 1 92.62 265 GLU A CA 1
ATOM 2056 C C . GLU A 1 265 ? 15.805 -1.152 -17.641 1 92.62 265 GLU A C 1
ATOM 2058 O O . GLU A 1 265 ? 16.922 -1.536 -17.266 1 92.62 265 GLU A O 1
ATOM 2063 N N . GLU A 1 266 ? 14.75 -1.255 -16.953 1 91 266 GLU A N 1
ATOM 2064 C CA . GLU A 1 266 ? 14.773 -1.91 -15.656 1 91 266 GLU A CA 1
ATOM 2065 C C . GLU A 1 266 ? 15.242 -3.357 -15.773 1 91 266 GLU A C 1
ATOM 2067 O O . GLU A 1 266 ? 16.078 -3.812 -14.984 1 91 266 GLU A O 1
ATOM 2072 N N . LEU A 1 267 ? 14.734 -4.031 -16.75 1 94.5 267 LEU A N 1
ATOM 2073 C CA . LEU A 1 267 ? 15.008 -5.453 -16.906 1 94.5 267 LEU A CA 1
ATOM 2074 C C . LEU A 1 267 ? 16.453 -5.68 -17.344 1 94.5 267 LEU A C 1
ATOM 2076 O O . LEU A 1 267 ? 17.062 -6.695 -17 1 94.5 267 LEU A O 1
ATOM 2080 N N . CYS A 1 268 ? 17 -4.746 -18.062 1 94.31 268 CYS A N 1
ATOM 2081 C CA . CYS A 1 268 ? 18.391 -4.859 -18.469 1 94.31 268 CYS A CA 1
ATOM 2082 C C . CYS A 1 268 ? 19.312 -4.949 -17.266 1 94.31 268 CYS A C 1
ATOM 2084 O O . CYS A 1 268 ? 20.328 -5.648 -17.297 1 94.31 268 CYS A O 1
ATOM 2086 N N . GLU A 1 269 ? 18.938 -4.316 -16.25 1 90.12 269 GLU A N 1
ATOM 2087 C CA . GLU A 1 269 ? 19.734 -4.328 -15.016 1 90.12 269 GLU A CA 1
ATOM 2088 C C . GLU A 1 269 ? 19.453 -5.586 -14.195 1 90.12 269 GLU A C 1
ATOM 2090 O O . GLU A 1 269 ? 20.359 -6.137 -13.57 1 90.12 269 GLU A O 1
ATOM 2095 N N . LEU A 1 270 ? 18.281 -6 -14.195 1 91.12 270 LEU A N 1
ATOM 2096 C CA . LEU A 1 270 ? 17.859 -7.082 -13.312 1 91.12 270 LEU A CA 1
ATOM 2097 C C . LEU A 1 270 ? 18.188 -8.438 -13.922 1 91.12 270 LEU A C 1
ATOM 2099 O O . LEU A 1 270 ? 18.359 -9.422 -13.195 1 91.12 270 LEU A O 1
ATOM 2103 N N . LEU A 1 271 ? 18.203 -8.43 -15.305 1 95.56 271 LEU A N 1
ATOM 2104 C CA . LEU A 1 271 ? 18.422 -9.68 -16.031 1 95.56 271 LEU A CA 1
ATOM 2105 C C . LEU A 1 271 ? 19.594 -9.555 -16.984 1 95.56 271 LEU A C 1
ATOM 2107 O O . LEU A 1 271 ? 19.422 -9.609 -18.203 1 95.56 271 LEU A O 1
ATOM 2111 N N . PRO A 1 272 ? 20.766 -9.578 -16.469 1 93.19 272 PRO A N 1
ATOM 2112 C CA . PRO A 1 272 ? 21.938 -9.312 -17.312 1 93.19 272 PRO A CA 1
ATOM 2113 C C . PRO A 1 272 ? 22.188 -10.414 -18.344 1 93.19 272 PRO A C 1
ATOM 2115 O O . PRO A 1 272 ? 22.828 -10.172 -19.359 1 93.19 272 PRO A O 1
ATOM 2118 N N . LYS A 1 273 ? 21.672 -11.57 -18.156 1 94.81 273 LYS A N 1
ATOM 2119 C CA . LYS A 1 273 ? 21.953 -12.688 -19.047 1 94.81 273 LYS A CA 1
ATOM 2120 C C . LYS A 1 273 ? 20.891 -12.781 -20.141 1 94.81 273 LYS A C 1
ATOM 2122 O O . LYS A 1 273 ? 21.047 -13.547 -21.094 1 94.81 273 LYS A O 1
ATOM 2127 N N . ALA A 1 274 ? 19.859 -12.031 -20.047 1 96.75 274 ALA A N 1
ATOM 2128 C CA . ALA A 1 274 ? 18.781 -12.078 -21.031 1 96.75 274 ALA A CA 1
ATOM 2129 C C . ALA A 1 274 ? 18.922 -10.945 -22.047 1 96.75 274 ALA A C 1
ATOM 2131 O O . ALA A 1 274 ? 19.453 -9.883 -21.734 1 96.75 274 ALA A O 1
ATOM 2132 N N . THR A 1 275 ? 18.562 -11.227 -23.234 1 97.44 275 THR A N 1
ATOM 2133 C CA . THR A 1 275 ? 18.484 -10.18 -24.25 1 97.44 275 THR A CA 1
ATOM 2134 C C . THR A 1 275 ? 17.109 -9.508 -24.234 1 97.44 275 THR A C 1
ATOM 2136 O O . THR A 1 275 ? 16.094 -10.164 -24.453 1 97.44 275 THR A O 1
ATOM 2139 N N . ILE A 1 276 ? 17.141 -8.227 -24.031 1 97.94 276 ILE A N 1
ATOM 2140 C CA . ILE A 1 276 ? 15.898 -7.484 -23.922 1 97.94 276 ILE A CA 1
ATOM 2141 C C . ILE A 1 276 ? 15.688 -6.637 -25.172 1 97.94 276 ILE A C 1
ATOM 2143 O O . ILE A 1 276 ? 16.547 -5.82 -25.531 1 97.94 276 ILE A O 1
ATOM 2147 N N . ILE A 1 277 ? 14.57 -6.816 -25.844 1 97.62 277 ILE A N 1
ATOM 2148 C CA . ILE A 1 277 ? 14.234 -6.094 -27.062 1 97.62 277 ILE A CA 1
ATOM 2149 C C . ILE A 1 277 ? 13.023 -5.195 -26.812 1 97.62 277 ILE A C 1
ATOM 2151 O O . ILE A 1 277 ? 11.953 -5.676 -26.438 1 97.62 277 ILE A O 1
ATOM 2155 N N . ASN A 1 278 ? 13.234 -3.912 -27 1 97.88 278 ASN A N 1
ATOM 2156 C CA . ASN A 1 278 ? 12.102 -2.996 -26.906 1 97.88 278 ASN A CA 1
ATOM 2157 C C . ASN A 1 278 ? 11.297 -2.975 -28.203 1 97.88 278 ASN A C 1
ATOM 2159 O O . ASN A 1 278 ? 11.773 -2.484 -29.234 1 97.88 278 ASN A O 1
ATOM 2163 N N . GLY A 1 279 ? 10.125 -3.555 -28.156 1 96.44 279 GLY A N 1
ATOM 2164 C CA . GLY A 1 279 ? 9.266 -3.617 -29.328 1 96.44 279 GLY A CA 1
ATOM 2165 C C . GLY A 1 279 ? 7.891 -4.18 -29.047 1 96.44 279 GLY A C 1
ATOM 2166 O O . GLY A 1 279 ? 7.629 -4.652 -27.938 1 96.44 279 GLY A O 1
ATOM 2167 N N . ASP A 1 280 ? 7.07 -4.078 -30.016 1 95.44 280 ASP A N 1
ATOM 2168 C CA . ASP A 1 280 ? 5.719 -4.629 -29.938 1 95.44 280 ASP A CA 1
ATOM 2169 C C . ASP A 1 280 ? 5.695 -6.082 -30.406 1 95.44 280 ASP A C 1
ATOM 2171 O O . ASP A 1 280 ? 5.926 -6.375 -31.578 1 95.44 280 ASP A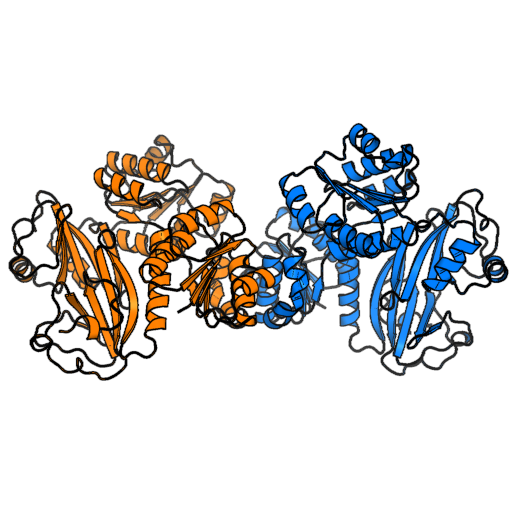 O 1
ATOM 2175 N N . ALA A 1 281 ? 5.398 -6.941 -29.516 1 94.19 281 ALA A N 1
ATOM 2176 C CA . ALA A 1 281 ? 5.422 -8.375 -29.812 1 94.19 281 ALA A CA 1
ATOM 2177 C C . ALA A 1 281 ? 4.371 -8.742 -30.844 1 94.19 281 ALA A C 1
ATOM 2179 O O . ALA A 1 281 ? 4.461 -9.789 -31.484 1 94.19 281 ALA A O 1
ATOM 2180 N N . THR A 1 282 ? 3.359 -7.914 -31 1 93.88 282 THR A N 1
ATOM 2181 C CA . THR A 1 282 ? 2.299 -8.227 -31.953 1 93.88 282 THR A CA 1
ATOM 2182 C C . THR A 1 282 ? 2.754 -7.934 -33.375 1 93.88 282 THR A C 1
ATOM 2184 O O . THR A 1 282 ? 2.057 -8.266 -34.344 1 93.88 282 THR A O 1
ATOM 2187 N N . ASP A 1 283 ? 3.891 -7.332 -33.5 1 95 283 ASP A N 1
ATOM 2188 C CA . ASP A 1 283 ? 4.512 -7.133 -34.781 1 95 283 ASP A CA 1
ATOM 2189 C C . ASP A 1 283 ? 5.219 -8.406 -35.25 1 95 283 ASP A C 1
ATOM 2191 O O . ASP A 1 283 ? 6.355 -8.664 -34.875 1 95 283 ASP A O 1
ATOM 2195 N N . HIS A 1 284 ? 4.613 -9.047 -36.188 1 94.5 284 HIS A N 1
ATOM 2196 C CA . HIS A 1 284 ? 5.129 -10.32 -36.656 1 94.5 284 HIS A CA 1
ATOM 2197 C C . HIS A 1 284 ? 6.496 -10.148 -37.312 1 94.5 284 HIS A C 1
ATOM 2199 O O . HIS A 1 284 ? 7.352 -11.031 -37.219 1 94.5 284 HIS A O 1
ATOM 2205 N N . ASP A 1 285 ? 6.66 -9.07 -37.938 1 95.56 285 ASP A N 1
ATOM 2206 C CA . ASP A 1 285 ? 7.945 -8.812 -38.594 1 95.56 285 ASP A CA 1
ATOM 2207 C C . ASP A 1 285 ? 9.07 -8.742 -37.562 1 95.56 285 ASP A C 1
ATOM 2209 O O . ASP A 1 285 ? 10.18 -9.227 -37.812 1 95.56 285 ASP A O 1
ATOM 2213 N N . LEU A 1 286 ? 8.766 -8.156 -36.531 1 96.75 286 LEU A N 1
ATOM 2214 C CA . LEU A 1 286 ? 9.758 -8.07 -35.469 1 96.75 286 LEU A CA 1
ATOM 2215 C C . LEU A 1 286 ? 10.133 -9.461 -34.969 1 96.75 286 LEU A C 1
ATOM 2217 O O . LEU A 1 286 ? 11.312 -9.742 -34.719 1 96.75 286 LEU A O 1
ATOM 2221 N N . LEU A 1 287 ? 9.172 -10.305 -34.75 1 96.88 287 LEU A N 1
ATOM 2222 C CA . LEU A 1 287 ? 9.414 -11.648 -34.25 1 96.88 287 LEU A CA 1
ATOM 2223 C C . LEU A 1 287 ? 10.281 -12.445 -35.219 1 96.88 287 LEU A C 1
ATOM 2225 O O . LEU A 1 287 ? 11.172 -13.188 -34.781 1 96.88 287 LEU A O 1
ATOM 2229 N N . VAL A 1 288 ? 10.016 -12.227 -36.469 1 96.69 288 VAL A N 1
ATOM 2230 C CA . VAL A 1 288 ? 10.797 -12.906 -37.5 1 96.69 288 VAL A CA 1
ATOM 2231 C C . VAL A 1 288 ? 12.234 -12.383 -37.469 1 96.69 288 VAL A C 1
ATOM 2233 O O . VAL A 1 288 ? 13.188 -13.164 -37.531 1 96.69 288 VAL A O 1
ATOM 2236 N N . GLU A 1 289 ? 12.328 -11.141 -37.406 1 96.38 289 GLU A N 1
ATOM 2237 C CA . GLU A 1 289 ? 13.641 -10.508 -37.344 1 96.38 289 GLU A CA 1
ATOM 2238 C C . GLU A 1 289 ? 14.438 -11 -36.156 1 96.38 289 GLU A C 1
ATOM 2240 O O . GLU A 1 289 ? 15.664 -11.141 -36.219 1 96.38 289 GLU A O 1
ATOM 2245 N N . GLU A 1 290 ? 13.781 -11.266 -35.125 1 95.62 290 GLU A N 1
ATOM 2246 C CA . GLU A 1 290 ? 14.453 -11.641 -33.875 1 95.62 290 GLU A CA 1
ATOM 2247 C C . GLU A 1 290 ? 14.648 -13.156 -33.812 1 95.62 290 GLU A C 1
ATOM 2249 O O . GLU A 1 290 ? 15.164 -13.664 -32.812 1 95.62 290 GLU A O 1
ATOM 2254 N N . GLY A 1 291 ? 14.219 -13.891 -34.75 1 95.62 291 GLY A N 1
ATOM 2255 C CA . GLY A 1 291 ? 14.594 -15.297 -34.875 1 95.62 291 GLY A CA 1
ATOM 2256 C C . GLY A 1 291 ? 13.57 -16.234 -34.281 1 95.62 291 GLY A C 1
ATOM 2257 O O . GLY A 1 291 ? 13.938 -17.203 -33.594 1 95.62 291 GLY A O 1
ATOM 2258 N N . ILE A 1 292 ? 12.312 -15.992 -34.469 1 96.31 292 ILE A N 1
ATOM 2259 C CA . ILE A 1 292 ? 11.266 -16.875 -33.969 1 96.31 292 ILE A CA 1
ATOM 2260 C C . ILE A 1 292 ? 11.391 -18.25 -34.594 1 96.31 292 ILE A C 1
ATOM 2262 O O . ILE A 1 292 ? 11.086 -19.266 -33.969 1 96.31 292 ILE A O 1
ATOM 2266 N N . ASP A 1 293 ? 11.891 -18.312 -35.781 1 93.31 293 ASP A N 1
ATOM 2267 C CA . ASP A 1 293 ? 12.008 -19.578 -36.5 1 93.31 293 ASP A CA 1
ATOM 2268 C C . ASP A 1 293 ? 13.125 -20.438 -35.938 1 93.31 293 ASP A C 1
ATOM 2270 O O . ASP A 1 293 ? 13.156 -21.656 -36.156 1 93.31 293 ASP A O 1
ATOM 2274 N N . GLU A 1 294 ? 13.977 -19.844 -35.188 1 94.44 294 GLU A N 1
ATOM 2275 C CA . GLU A 1 294 ? 15.086 -20.578 -34.594 1 94.44 294 GLU A CA 1
ATOM 2276 C C . GLU A 1 294 ? 14.82 -20.875 -33.125 1 94.44 294 GLU A C 1
ATOM 2278 O O . GLU A 1 294 ? 15.602 -21.578 -32.469 1 94.44 294 GLU A O 1
ATOM 2283 N N . ALA A 1 295 ? 13.758 -20.422 -32.625 1 95.88 295 ALA A N 1
ATOM 2284 C CA . ALA A 1 295 ? 13.453 -20.609 -31.219 1 95.88 295 ALA A CA 1
ATOM 2285 C C . ALA A 1 295 ? 12.945 -22.016 -30.938 1 95.88 295 ALA A C 1
ATOM 2287 O O . ALA A 1 295 ? 12.188 -22.578 -31.734 1 95.88 295 ALA A O 1
ATOM 2288 N N . ASP A 1 296 ? 13.445 -22.562 -29.812 1 95.62 296 ASP A N 1
ATOM 2289 C CA . ASP A 1 296 ? 12.953 -23.859 -29.391 1 95.62 296 ASP A CA 1
ATOM 2290 C C . ASP A 1 296 ? 11.602 -23.734 -28.688 1 95.62 296 ASP A C 1
ATOM 2292 O O . ASP A 1 296 ? 10.797 -24.672 -28.703 1 95.62 296 ASP A O 1
ATOM 2296 N N . ALA A 1 297 ? 11.461 -22.609 -28.047 1 96.81 297 ALA A N 1
ATOM 2297 C CA . ALA A 1 297 ? 10.219 -22.391 -27.312 1 96.81 297 ALA A CA 1
ATOM 2298 C C . ALA A 1 297 ? 9.773 -20.938 -27.422 1 96.81 297 ALA A C 1
ATOM 2300 O O . ALA A 1 297 ? 10.602 -20.031 -27.562 1 96.81 297 ALA A O 1
ATOM 2301 N N . PHE A 1 298 ? 8.469 -20.812 -27.375 1 97.88 298 PHE A N 1
ATOM 2302 C CA . PHE A 1 298 ? 7.82 -19.5 -27.438 1 97.88 298 PHE A CA 1
ATOM 2303 C C . PHE A 1 298 ? 6.793 -19.359 -26.328 1 97.88 298 PHE A C 1
ATOM 2305 O O . PHE A 1 298 ? 5.902 -20.203 -26.172 1 97.88 298 PHE A O 1
ATOM 2312 N N . VAL A 1 299 ? 6.957 -18.266 -25.516 1 98.38 299 VAL A N 1
ATOM 2313 C CA . VAL A 1 299 ? 6.066 -18.062 -24.375 1 98.38 299 VAL A CA 1
ATOM 2314 C C . VAL A 1 299 ? 5.359 -16.719 -24.516 1 98.38 299 VAL A C 1
ATOM 2316 O O . VAL A 1 299 ? 6.004 -15.664 -24.516 1 98.38 299 VAL A O 1
ATOM 2319 N N . ALA A 1 300 ? 4.047 -16.75 -24.609 1 98.06 300 ALA A N 1
ATOM 2320 C CA . ALA A 1 300 ? 3.24 -15.531 -24.75 1 98.06 300 ALA A CA 1
ATOM 2321 C C . ALA A 1 300 ? 2.67 -15.094 -23.406 1 98.06 300 ALA A C 1
ATOM 2323 O O . ALA A 1 300 ? 1.75 -15.727 -22.875 1 98.06 300 ALA A O 1
ATOM 2324 N N . LEU A 1 301 ? 3.16 -13.906 -22.922 1 97.94 301 LEU A N 1
ATOM 2325 C CA . LEU A 1 301 ? 2.84 -13.5 -21.562 1 97.94 301 LEU A CA 1
ATOM 2326 C C . LEU A 1 301 ? 2.377 -12.047 -21.516 1 97.94 301 LEU A C 1
ATOM 2328 O O . LEU A 1 301 ? 2.586 -11.359 -20.516 1 97.94 301 LEU A O 1
ATOM 2332 N N . THR A 1 302 ? 1.814 -11.555 -22.578 1 95.5 302 THR A N 1
ATOM 2333 C CA . THR A 1 302 ? 1.326 -10.18 -22.547 1 95.5 302 THR A CA 1
ATOM 2334 C C . THR A 1 302 ? 0.126 -10.055 -21.625 1 95.5 302 THR A C 1
ATOM 2336 O O . THR A 1 302 ? -0.321 -11.039 -21.031 1 95.5 302 THR A O 1
ATOM 2339 N N . GLY A 1 303 ? -0.387 -8.859 -21.422 1 91.94 303 GLY A N 1
ATOM 2340 C CA . GLY A 1 303 ? -1.473 -8.609 -20.484 1 91.94 303 GLY A CA 1
ATOM 2341 C C . GLY A 1 303 ? -2.84 -8.938 -21.062 1 91.94 303 GLY A C 1
ATOM 2342 O O . GLY A 1 303 ? -3.842 -8.898 -20.344 1 91.94 303 GLY A O 1
ATOM 2343 N N . MET A 1 304 ? -2.863 -9.383 -22.328 1 92.62 304 MET A N 1
ATOM 2344 C CA . MET A 1 304 ? -4.141 -9.641 -22.984 1 92.62 304 MET A CA 1
ATOM 2345 C C . MET A 1 304 ? -4.203 -11.07 -23.516 1 92.62 304 MET A C 1
ATOM 2347 O O . MET A 1 304 ? -3.34 -11.492 -24.281 1 92.62 304 MET A O 1
ATOM 2351 N N . ASP A 1 305 ? -5.301 -11.734 -23.141 1 93.31 305 ASP A N 1
ATOM 2352 C CA . ASP A 1 305 ? -5.504 -13.109 -23.594 1 93.31 305 ASP A CA 1
ATOM 2353 C C . ASP A 1 305 ? -5.508 -13.188 -25.125 1 93.31 305 ASP A C 1
ATOM 2355 O O . ASP A 1 305 ? -4.879 -14.07 -25.703 1 93.31 305 ASP A O 1
ATOM 2359 N N . GLU A 1 306 ? -6.176 -12.188 -25.703 1 92.81 306 GLU A N 1
ATOM 2360 C CA . GLU A 1 306 ? -6.328 -12.18 -27.156 1 92.81 306 GLU A CA 1
ATOM 2361 C C . GLU A 1 306 ? -4.977 -12.07 -27.859 1 92.81 306 GLU A C 1
ATOM 2363 O O . GLU A 1 306 ? -4.699 -12.797 -28.812 1 92.81 306 GLU A O 1
ATOM 2368 N N . GLU A 1 307 ? -4.219 -11.234 -27.406 1 94.38 307 GLU A N 1
ATOM 2369 C CA . GLU A 1 307 ? -2.887 -11.055 -27.969 1 94.38 307 GLU A CA 1
ATOM 2370 C C . GLU A 1 307 ? -2.043 -12.32 -27.812 1 94.38 307 GLU A C 1
ATOM 2372 O O . GLU A 1 307 ? -1.34 -12.727 -28.734 1 94.38 307 GLU A O 1
ATOM 2377 N N . ASN A 1 308 ? -2.072 -12.906 -26.688 1 96.31 308 ASN A N 1
ATOM 2378 C CA . ASN A 1 308 ? -1.3 -14.117 -26.422 1 96.31 308 ASN A CA 1
ATOM 2379 C C . ASN A 1 308 ? -1.711 -15.258 -27.359 1 96.31 308 ASN A C 1
ATOM 2381 O O . ASN A 1 308 ? -0.863 -16.016 -27.812 1 96.31 308 ASN A O 1
ATOM 2385 N N . ILE A 1 309 ? -3.01 -15.375 -27.578 1 94.62 309 ILE A N 1
ATOM 2386 C CA . ILE A 1 309 ? -3.531 -16.422 -28.469 1 94.62 309 ILE A CA 1
ATOM 2387 C C . ILE A 1 309 ? -3.016 -16.203 -29.891 1 94.62 309 ILE A C 1
ATOM 2389 O O . ILE A 1 309 ? -2.506 -17.125 -30.516 1 94.62 309 ILE A O 1
ATOM 2393 N N . ILE A 1 310 ? -3.137 -14.984 -30.297 1 94.44 310 ILE A N 1
ATOM 2394 C CA . ILE A 1 310 ? -2.713 -14.656 -31.656 1 94.44 310 ILE A CA 1
ATOM 2395 C C . ILE A 1 310 ? -1.21 -14.891 -31.797 1 94.44 310 ILE A C 1
ATOM 2397 O O . ILE A 1 310 ? -0.758 -15.469 -32.781 1 94.44 310 ILE A O 1
ATOM 2401 N N . LEU A 1 311 ? -0.466 -14.438 -30.875 1 96.12 311 LEU A N 1
ATOM 2402 C CA . LEU A 1 311 ? 0.979 -14.633 -30.875 1 96.12 311 LEU A CA 1
ATOM 2403 C C . LEU A 1 311 ? 1.323 -16.125 -30.938 1 96.12 311 LEU A C 1
ATOM 2405 O O . LEU A 1 311 ? 2.23 -16.516 -31.672 1 96.12 311 LEU A O 1
ATOM 2409 N N . SER A 1 312 ? 0.658 -16.906 -30.188 1 96 312 SER A N 1
ATOM 2410 C CA . SER A 1 312 ? 0.905 -18.344 -30.125 1 96 312 SER A CA 1
ATOM 2411 C C . SER A 1 312 ? 0.588 -19.016 -31.453 1 96 312 SER A C 1
ATOM 2413 O O . SER A 1 312 ? 1.321 -19.891 -31.906 1 96 312 SER A O 1
ATOM 2415 N N . LEU A 1 313 ? -0.519 -18.594 -32.062 1 94.44 313 LEU A N 1
ATOM 2416 C CA . LEU A 1 313 ? -0.883 -19.125 -33.344 1 94.44 313 LEU A CA 1
ATOM 2417 C C . LEU A 1 313 ? 0.173 -18.781 -34.406 1 94.44 313 LEU A C 1
ATOM 2419 O O . LEU A 1 313 ? 0.502 -19.594 -35.25 1 94.44 313 LEU A O 1
ATOM 2423 N N . PHE A 1 314 ? 0.628 -17.609 -34.312 1 95.81 314 PHE A N 1
ATOM 2424 C CA . PHE A 1 314 ? 1.695 -17.188 -35.219 1 95.81 314 PHE A CA 1
ATOM 2425 C C . PHE A 1 314 ? 2.949 -18.031 -35 1 95.81 314 PHE A C 1
ATOM 2427 O O . PHE A 1 314 ? 3.58 -18.484 -35.969 1 95.81 314 PHE A O 1
ATOM 2434 N N . ALA A 1 315 ? 3.346 -18.172 -33.781 1 96.31 315 ALA A N 1
ATOM 2435 C CA . ALA A 1 315 ? 4.496 -19.016 -33.438 1 96.31 315 ALA A CA 1
ATOM 2436 C C . ALA A 1 315 ? 4.32 -20.422 -34 1 96.31 315 ALA A C 1
ATOM 2438 O O . ALA A 1 315 ? 5.281 -21.016 -34.5 1 96.31 315 ALA A O 1
ATOM 2439 N N . LYS A 1 316 ? 3.133 -20.938 -33.875 1 94.25 316 LYS A N 1
ATOM 2440 C CA . LYS A 1 316 ? 2.824 -22.25 -34.438 1 94.25 316 LYS A CA 1
ATOM 2441 C C . LYS A 1 316 ? 3.049 -22.281 -35.938 1 94.25 316 LYS A C 1
ATOM 2443 O O . LYS A 1 316 ? 3.619 -23.25 -36.469 1 94.25 316 LYS A O 1
ATOM 2448 N N . SER A 1 317 ? 2.596 -21.281 -36.594 1 93.88 317 SER A N 1
ATOM 2449 C CA . SER A 1 317 ? 2.764 -21.188 -38.031 1 93.88 317 SER A CA 1
ATOM 2450 C C . SER A 1 317 ? 4.238 -21.109 -38.406 1 93.88 317 SER A C 1
ATOM 2452 O O . SER A 1 317 ? 4.609 -21.438 -39.531 1 93.88 317 SER A O 1
ATOM 2454 N N . GLN A 1 318 ? 5.07 -20.656 -37.531 1 95.19 318 GLN A N 1
ATOM 2455 C CA . GLN A 1 318 ? 6.512 -20.578 -37.75 1 95.19 318 GLN A CA 1
ATOM 2456 C C . GLN A 1 318 ? 7.211 -21.859 -37.312 1 95.19 318 GLN A C 1
ATOM 2458 O O . GLN A 1 318 ? 8.438 -21.922 -37.25 1 95.19 318 GLN A O 1
ATOM 2463 N N . ASN A 1 319 ? 6.449 -22.859 -36.844 1 92.44 319 ASN A N 1
ATOM 2464 C CA . ASN A 1 319 ? 6.895 -24.203 -36.531 1 92.44 319 ASN A CA 1
ATOM 2465 C C . ASN A 1 319 ? 7.746 -24.219 -35.25 1 92.44 319 ASN A C 1
ATOM 2467 O O . ASN A 1 319 ? 8.75 -24.938 -35.188 1 92.44 319 ASN A O 1
ATOM 2471 N N . VAL A 1 320 ? 7.441 -23.359 -34.312 1 94.25 320 VAL A N 1
ATOM 2472 C CA . VAL A 1 320 ? 8.102 -23.438 -33.031 1 94.25 320 VAL A CA 1
ATOM 2473 C C . VAL A 1 320 ? 7.688 -24.703 -32.312 1 94.25 320 VAL A C 1
ATOM 2475 O O . VAL A 1 320 ? 6.508 -25.062 -32.281 1 94.25 320 VAL A O 1
ATOM 2478 N N . ASP A 1 321 ? 8.586 -25.359 -31.703 1 88.75 321 ASP A N 1
ATOM 2479 C CA . ASP A 1 321 ? 8.359 -26.688 -31.156 1 88.75 321 ASP A CA 1
ATOM 2480 C C . ASP A 1 321 ? 7.449 -26.625 -29.922 1 88.75 321 ASP A C 1
ATOM 2482 O O . ASP A 1 321 ? 6.523 -27.422 -29.797 1 88.75 321 ASP A O 1
ATOM 2486 N N . LYS A 1 322 ? 7.809 -25.75 -29.016 1 93.62 322 LYS A N 1
ATOM 2487 C CA . LYS A 1 322 ? 7.051 -25.656 -27.766 1 93.62 322 LYS A CA 1
ATOM 2488 C C . LYS A 1 322 ? 6.473 -24.25 -27.594 1 93.62 322 LYS A C 1
ATOM 2490 O O . LYS A 1 322 ? 7.207 -23.266 -27.609 1 93.62 322 LYS A O 1
ATOM 2495 N N . ILE A 1 323 ? 5.172 -24.25 -27.453 1 95.94 323 ILE A N 1
ATOM 2496 C CA . ILE A 1 323 ? 4.477 -22.984 -27.281 1 95.94 323 ILE A CA 1
ATOM 2497 C C . ILE A 1 323 ? 3.688 -23 -25.969 1 95.94 323 ILE A C 1
ATOM 2499 O O . ILE A 1 323 ? 2.914 -23.922 -25.719 1 95.94 323 ILE A O 1
ATOM 2503 N N . VAL A 1 324 ? 3.967 -22 -25.109 1 97 324 VAL A N 1
ATOM 2504 C CA . VAL A 1 324 ? 3.207 -21.828 -23.875 1 97 324 VAL A CA 1
ATOM 2505 C C . VAL A 1 324 ? 2.441 -20.516 -23.906 1 97 324 VAL A C 1
ATOM 2507 O O . VAL A 1 324 ? 3.023 -19.453 -24.188 1 97 324 VAL A O 1
ATOM 2510 N N . THR A 1 325 ? 1.171 -20.594 -23.609 1 96.88 325 THR A N 1
ATOM 2511 C CA . THR A 1 325 ? 0.316 -19.422 -23.75 1 96.88 325 THR A CA 1
ATOM 2512 C C . THR A 1 325 ? -0.394 -19.094 -22.438 1 96.88 325 THR A C 1
ATOM 2514 O O . THR A 1 325 ? -1.01 -19.969 -21.828 1 96.88 325 THR A O 1
ATOM 2517 N N . LYS A 1 326 ? -0.333 -17.844 -22.016 1 96.44 326 LYS A N 1
ATOM 2518 C CA . LYS A 1 326 ? -1.067 -17.375 -20.828 1 96.44 326 LYS A CA 1
ATOM 2519 C C . LYS A 1 326 ? -2.482 -16.938 -21.203 1 96.44 326 LYS A C 1
ATOM 2521 O O . LYS A 1 326 ? -2.664 -16.031 -22.031 1 96.44 326 LYS A O 1
ATOM 2526 N N . VAL A 1 327 ? -3.441 -17.641 -20.703 1 93.88 327 VAL A N 1
ATOM 2527 C CA . VAL A 1 327 ? -4.848 -17.328 -20.922 1 93.88 327 VAL A CA 1
ATOM 2528 C C . VAL A 1 327 ? -5.613 -17.406 -19.594 1 93.88 327 VAL A C 1
ATOM 2530 O O . VAL A 1 327 ? -5.652 -18.453 -18.953 1 93.88 327 VAL A O 1
ATOM 2533 N N . ASN A 1 328 ? -6.258 -16.375 -19.219 1 88.62 328 ASN A N 1
ATOM 2534 C CA . ASN A 1 328 ? -6.934 -16.344 -17.922 1 88.62 328 ASN A CA 1
ATOM 2535 C C . ASN A 1 328 ? -8.391 -16.797 -18.031 1 88.62 328 ASN A C 1
ATOM 2537 O O . ASN A 1 328 ? -8.914 -17.438 -17.125 1 88.62 328 ASN A O 1
ATOM 2541 N N . GLU A 1 329 ? -9 -16.453 -19.109 1 86.69 329 GLU A N 1
ATOM 2542 C CA . GLU A 1 329 ? -10.414 -16.797 -19.266 1 86.69 329 GLU A CA 1
ATOM 2543 C C . GLU A 1 329 ? -10.586 -18.25 -19.672 1 86.69 329 GLU A C 1
ATOM 2545 O O . GLU A 1 329 ? -10.031 -18.688 -20.688 1 86.69 329 GLU A O 1
ATOM 2550 N N . ASP A 1 330 ? -11.406 -18.938 -19 1 78.62 330 ASP A N 1
ATOM 2551 C CA . ASP A 1 330 ? -11.555 -20.391 -19.172 1 78.62 330 ASP A CA 1
ATOM 2552 C C . ASP A 1 330 ? -12.078 -20.719 -20.562 1 78.62 330 ASP A C 1
ATOM 2554 O O . ASP A 1 330 ? -11.602 -21.656 -21.203 1 78.62 330 ASP A O 1
ATOM 2558 N N . ARG A 1 331 ? -13.047 -19.969 -21.031 1 80.12 331 ARG A N 1
ATOM 2559 C CA . ARG A 1 331 ? -13.648 -20.25 -22.328 1 80.12 331 ARG A CA 1
ATOM 2560 C C . ARG A 1 331 ? -12.633 -20.078 -23.453 1 80.12 331 ARG A C 1
ATOM 2562 O O . ARG A 1 331 ? -12.633 -20.844 -24.406 1 80.12 331 ARG A O 1
ATOM 2569 N N . ARG A 1 332 ? -11.859 -19.188 -23.297 1 83.31 332 ARG A N 1
ATOM 2570 C CA . ARG A 1 332 ? -10.852 -18.922 -24.328 1 83.31 332 ARG A CA 1
ATOM 2571 C C . ARG A 1 332 ? -9.773 -20 -24.312 1 83.31 332 ARG A C 1
ATOM 2573 O O . ARG A 1 332 ? -9.242 -20.375 -25.359 1 83.31 332 ARG A O 1
ATOM 2580 N N . ALA A 1 333 ? -9.5 -20.438 -23.172 1 81.69 333 ALA A N 1
ATOM 2581 C CA . ALA A 1 333 ? -8.5 -21.5 -23.031 1 81.69 333 ALA A CA 1
ATOM 2582 C C . ALA A 1 333 ? -8.922 -22.75 -23.781 1 81.69 333 ALA A C 1
ATOM 2584 O O . ALA A 1 333 ? -8.109 -23.391 -24.453 1 81.69 333 ALA A O 1
ATOM 2585 N N . ARG A 1 334 ? -10.102 -23.109 -23.719 1 78.75 334 ARG A N 1
ATOM 2586 C CA . ARG A 1 334 ? -10.633 -24.281 -24.391 1 78.75 334 ARG A CA 1
ATOM 2587 C C . ARG A 1 334 ? -10.562 -24.109 -25.906 1 78.75 334 ARG A C 1
ATOM 2589 O O . ARG A 1 334 ? -10.234 -25.062 -26.625 1 78.75 334 ARG A O 1
ATOM 2596 N N . MET A 1 335 ? -10.797 -22.938 -26.266 1 82 335 MET A N 1
ATOM 2597 C CA . MET A 1 335 ? -10.781 -22.641 -27.688 1 82 335 MET A CA 1
ATOM 2598 C C . MET A 1 335 ? -9.375 -22.797 -28.266 1 82 335 MET A C 1
ATOM 2600 O O . MET A 1 335 ? -9.203 -23.312 -29.375 1 82 335 MET A O 1
ATOM 2604 N N . VAL A 1 336 ? -8.469 -22.375 -27.594 1 84.81 336 VAL A N 1
ATOM 2605 C CA . VAL A 1 336 ? -7.09 -22.359 -28.062 1 84.81 336 VAL A CA 1
ATOM 2606 C C . VAL A 1 336 ? -6.57 -23.797 -28.203 1 84.81 336 VAL A C 1
ATOM 2608 O O . VAL A 1 336 ? -5.766 -24.094 -29.078 1 84.81 336 VAL A O 1
ATOM 2611 N N . GLU A 1 337 ? -7.02 -24.625 -27.375 1 80.25 337 GLU A N 1
ATOM 2612 C CA . GLU A 1 337 ? -6.637 -26.031 -27.438 1 80.25 337 GLU A CA 1
ATOM 2613 C C . GLU A 1 337 ? -7.023 -26.656 -28.781 1 80.25 337 GLU A C 1
ATOM 2615 O O . GLU A 1 337 ? -6.301 -27.5 -29.312 1 80.25 337 GLU A O 1
ATOM 2620 N N . ASP A 1 338 ? -8.039 -26.188 -29.266 1 78.31 338 ASP A N 1
ATOM 2621 C CA . ASP A 1 338 ? -8.531 -26.703 -30.531 1 78.31 338 ASP A CA 1
ATOM 2622 C C . ASP A 1 338 ? -7.594 -26.312 -31.688 1 78.31 338 ASP A C 1
ATOM 2624 O O . ASP A 1 338 ? -7.578 -26.984 -32.719 1 78.31 338 ASP A O 1
ATOM 2628 N N . PHE A 1 339 ? -6.879 -25.312 -31.422 1 82 339 PHE A N 1
ATOM 2629 C CA . PHE A 1 339 ? -5.953 -24.859 -32.438 1 82 339 PHE A CA 1
ATOM 2630 C C . PHE A 1 339 ? -4.598 -25.531 -32.312 1 82 339 PHE A C 1
ATOM 2632 O O . PHE A 1 339 ? -3.646 -25.188 -33 1 82 339 PHE A O 1
ATOM 2639 N N . GLY A 1 340 ? -4.5 -26.469 -31.406 1 81.25 340 GLY A N 1
ATOM 2640 C CA . GLY A 1 340 ? -3.291 -27.266 -31.266 1 81.25 340 GLY A CA 1
ATOM 2641 C C . GLY A 1 340 ? -2.32 -26.688 -30.25 1 81.25 340 GLY A C 1
ATOM 2642 O O . GLY A 1 340 ? -1.159 -27.094 -30.188 1 81.25 340 GLY A O 1
ATOM 2643 N N . ILE A 1 341 ? -2.725 -25.688 -29.562 1 86.38 341 ILE A N 1
ATOM 2644 C CA . ILE A 1 341 ? -1.904 -25.172 -28.484 1 86.38 341 ILE A CA 1
ATOM 2645 C C . ILE A 1 341 ? -2.297 -25.859 -27.172 1 86.38 341 ILE A C 1
ATOM 2647 O O . ILE A 1 341 ? -3.387 -25.625 -26.641 1 86.38 341 ILE A O 1
ATOM 2651 N N . ASP A 1 342 ? -1.349 -26.578 -26.641 1 81.81 342 ASP A N 1
ATOM 2652 C CA . ASP A 1 342 ? -1.776 -27.469 -25.562 1 81.81 342 ASP A CA 1
ATOM 2653 C C . ASP A 1 342 ? -1.201 -27 -24.219 1 81.81 342 ASP A C 1
ATOM 2655 O O . ASP A 1 342 ? -1.612 -27.484 -23.172 1 81.81 342 ASP A O 1
ATOM 2659 N N . SER A 1 343 ? -0.259 -26.125 -24.25 1 92.38 343 SER A N 1
ATOM 2660 C CA . SER A 1 343 ? 0.299 -25.625 -23 1 92.38 343 SER A CA 1
ATOM 2661 C C . SER A 1 343 ? -0.262 -24.25 -22.641 1 92.38 343 SER A C 1
ATOM 2663 O O . SER A 1 343 ? 0.282 -23.234 -23.062 1 92.38 343 SER A O 1
ATOM 2665 N N . ILE A 1 344 ? -1.312 -24.328 -21.875 1 93.12 344 ILE A N 1
ATOM 2666 C CA . ILE A 1 344 ? -1.998 -23.109 -21.453 1 93.12 344 ILE A CA 1
ATOM 2667 C C . ILE A 1 344 ? -1.857 -22.922 -19.953 1 93.12 344 ILE A C 1
ATOM 2669 O O . ILE A 1 344 ? -2.062 -23.875 -19.172 1 93.12 344 ILE A O 1
ATOM 2673 N N . VAL A 1 345 ? -1.505 -21.719 -19.562 1 93.5 345 VAL A N 1
ATOM 2674 C CA . VAL A 1 345 ? -1.371 -21.438 -18.141 1 93.5 345 VAL A CA 1
ATOM 2675 C C . VAL A 1 345 ? -2.314 -20.297 -17.75 1 93.5 345 VAL A C 1
ATOM 2677 O O . VAL A 1 345 ? -2.562 -19.391 -18.531 1 93.5 345 VAL A O 1
ATOM 2680 N N . SER A 1 346 ? -2.82 -20.406 -16.578 1 92.81 346 SER A N 1
ATOM 2681 C CA . SER A 1 346 ? -3.744 -19.406 -16.047 1 92.81 346 SER A CA 1
ATOM 2682 C C . SER A 1 346 ? -3.326 -18.953 -14.656 1 92.81 346 SER A C 1
ATOM 2684 O O . SER A 1 346 ? -3.248 -19.766 -13.727 1 92.81 346 SER A O 1
ATOM 2686 N N . VAL A 1 347 ? -3.125 -17.641 -14.508 1 93.25 347 VAL A N 1
ATOM 2687 C CA . VAL A 1 347 ? -2.686 -17.078 -13.234 1 93.25 347 VAL A CA 1
ATOM 2688 C C . VAL A 1 347 ? -3.783 -17.266 -12.188 1 93.25 347 VAL A C 1
ATOM 2690 O O . VAL A 1 347 ? -3.508 -17.641 -11.047 1 93.25 347 VAL A O 1
ATOM 2693 N N . LYS A 1 348 ? -4.98 -17 -12.547 1 91.75 348 LYS A N 1
ATOM 2694 C CA . LYS A 1 348 ? -6.105 -17.078 -11.625 1 91.75 348 LYS A CA 1
ATOM 2695 C C . LYS A 1 348 ? -6.316 -18.5 -11.117 1 91.75 348 LYS A C 1
ATOM 2697 O O . LYS A 1 348 ? -6.512 -18.719 -9.922 1 91.75 348 LYS A O 1
ATOM 2702 N N . THR A 1 349 ? -6.203 -19.469 -12.039 1 88.25 349 THR A N 1
ATOM 2703 C CA . THR A 1 349 ? -6.43 -20.859 -11.68 1 88.25 349 THR A CA 1
ATOM 2704 C C . THR A 1 349 ? -5.305 -21.375 -10.781 1 88.25 349 THR A C 1
ATOM 2706 O O . THR A 1 349 ? -5.562 -22.031 -9.766 1 88.25 349 THR A O 1
ATOM 2709 N N . ALA A 1 350 ? -4.117 -21.062 -11.148 1 89.69 350 ALA A N 1
ATOM 2710 C CA . ALA A 1 350 ? -2.963 -21.516 -10.375 1 89.69 350 ALA A CA 1
ATOM 2711 C C . ALA A 1 350 ? -3 -20.953 -8.953 1 89.69 350 ALA A C 1
ATOM 2713 O O . ALA A 1 350 ? -2.67 -21.656 -7.996 1 89.69 350 ALA A O 1
ATOM 2714 N N . THR A 1 351 ? -3.371 -19.766 -8.852 1 92.06 351 THR A N 1
ATOM 2715 C CA . THR A 1 351 ? -3.43 -19.109 -7.555 1 92.06 351 THR A CA 1
ATOM 2716 C C . THR A 1 351 ? -4.547 -19.703 -6.699 1 92.06 351 THR A C 1
ATOM 2718 O O . THR A 1 351 ? -4.348 -19.984 -5.512 1 92.06 351 THR A O 1
ATOM 2721 N N . ALA A 1 352 ? -5.711 -19.828 -7.289 1 91.12 352 ALA A N 1
ATOM 2722 C CA . ALA A 1 352 ? -6.84 -20.406 -6.57 1 91.12 352 ALA A CA 1
ATOM 2723 C C . ALA A 1 352 ? -6.504 -21.797 -6.055 1 91.12 352 ALA A C 1
ATOM 2725 O O . ALA A 1 352 ? -6.836 -22.141 -4.914 1 91.12 352 ALA A O 1
ATOM 2726 N N . ASP A 1 353 ? -5.816 -22.594 -6.828 1 87.19 353 ASP A N 1
ATOM 2727 C CA . ASP A 1 353 ? -5.441 -23.953 -6.438 1 87.19 353 ASP A CA 1
ATOM 2728 C C . ASP A 1 353 ? -4.496 -23.938 -5.238 1 87.19 353 ASP A C 1
ATOM 2730 O O . ASP A 1 353 ? -4.617 -24.766 -4.336 1 87.19 353 ASP A O 1
ATOM 2734 N N . ALA A 1 354 ? -3.58 -23.016 -5.305 1 90 354 ALA A N 1
ATOM 2735 C CA . ALA A 1 354 ? -2.627 -22.891 -4.203 1 90 354 ALA A CA 1
ATOM 2736 C C . ALA A 1 354 ? -3.338 -22.547 -2.9 1 90 354 ALA A C 1
ATOM 2738 O O . ALA A 1 354 ? -3.027 -23.094 -1.846 1 90 354 ALA A O 1
ATOM 2739 N N . ILE A 1 355 ? -4.258 -21.641 -2.982 1 92.62 355 ILE A N 1
ATOM 2740 C CA . ILE A 1 355 ? -4.98 -21.203 -1.794 1 92.62 355 ILE A CA 1
ATOM 2741 C C . ILE A 1 355 ? -5.918 -22.312 -1.322 1 92.62 355 ILE A C 1
ATOM 2743 O O . ILE A 1 355 ? -6.055 -22.547 -0.12 1 92.62 355 ILE A O 1
ATOM 2747 N N . MET A 1 356 ? -6.539 -23.016 -2.234 1 87.62 356 MET A N 1
ATOM 2748 C CA . MET A 1 356 ? -7.422 -24.125 -1.896 1 87.62 356 MET A CA 1
ATOM 2749 C C . MET A 1 356 ? -6.664 -25.219 -1.147 1 87.62 356 MET A C 1
ATOM 2751 O O . MET A 1 356 ? -7.199 -25.828 -0.225 1 87.62 356 MET A O 1
ATOM 2755 N N . SER A 1 357 ? -5.48 -25.484 -1.611 1 86.06 357 SER A N 1
ATOM 2756 C CA . SER A 1 357 ? -4.637 -26.453 -0.921 1 86.06 357 SER A CA 1
ATOM 2757 C C . SER A 1 357 ? -4.453 -26.078 0.546 1 86.06 357 SER A C 1
ATOM 2759 O O . SER A 1 357 ? -4.527 -26.938 1.426 1 86.06 357 SER A O 1
ATOM 2761 N N . TYR A 1 358 ? -4.25 -24.844 0.769 1 87.25 358 TYR A N 1
ATOM 2762 C CA . TYR A 1 358 ? -4.066 -24.359 2.131 1 87.25 358 TYR A CA 1
ATOM 2763 C C . TYR A 1 358 ? -5.34 -24.531 2.947 1 87.25 358 TYR A C 1
ATOM 2765 O O . TYR A 1 358 ? -5.293 -24.969 4.098 1 87.25 358 TYR A O 1
ATOM 2773 N N . VAL A 1 359 ? -6.461 -24.188 2.393 1 88.44 359 VAL A N 1
ATOM 2774 C CA . VAL A 1 359 ? -7.746 -24.25 3.078 1 88.44 359 VAL A CA 1
ATOM 2775 C C . VAL A 1 359 ? -8.055 -25.688 3.479 1 88.44 359 VAL A C 1
ATOM 2777 O O . VAL A 1 359 ? -8.469 -25.953 4.609 1 88.44 359 VAL A O 1
ATOM 2780 N N . ARG A 1 360 ? -7.859 -26.562 2.629 1 82.69 360 ARG A N 1
ATOM 2781 C CA . ARG A 1 360 ? -8.148 -27.969 2.893 1 82.69 360 ARG A CA 1
ATOM 2782 C C . ARG A 1 360 ? -7.223 -28.516 3.969 1 82.69 360 ARG A C 1
ATOM 2784 O O . ARG A 1 360 ? -7.637 -29.344 4.781 1 82.69 360 ARG A O 1
ATOM 2791 N N . ALA A 1 361 ? -5.984 -28.094 3.85 1 81 361 ALA A N 1
ATOM 2792 C CA . ALA A 1 361 ? -5.02 -28.516 4.855 1 81 361 ALA A CA 1
ATOM 2793 C C . ALA A 1 361 ? -5.438 -28.062 6.25 1 81 361 ALA A C 1
ATOM 2795 O O . ALA A 1 361 ? -5.246 -28.781 7.23 1 81 361 ALA A O 1
ATOM 2796 N N . ARG A 1 362 ? -6.012 -26.953 6.34 1 81.44 362 ARG A N 1
ATOM 2797 C CA . ARG A 1 362 ? -6.402 -26.359 7.621 1 81.44 362 ARG A CA 1
ATOM 2798 C C . ARG A 1 362 ? -7.668 -27.016 8.156 1 81.44 362 ARG A C 1
ATOM 2800 O O . ARG A 1 362 ? -7.844 -27.156 9.367 1 81.44 362 ARG A O 1
ATOM 2807 N N . LYS A 1 363 ? -8.531 -27.266 7.301 1 77.56 363 LYS A N 1
ATOM 2808 C CA . LYS A 1 363 ? -9.789 -27.906 7.703 1 77.56 363 LYS A CA 1
ATOM 2809 C C . LYS A 1 363 ? -9.531 -29.25 8.367 1 77.56 363 LYS A C 1
ATOM 2811 O O . LYS A 1 363 ? -10.219 -29.609 9.328 1 77.56 363 LYS A O 1
ATOM 2816 N N . ASN A 1 364 ? -8.523 -29.953 7.887 1 68.75 364 ASN A N 1
ATOM 2817 C CA . ASN A 1 364 ? -8.281 -31.312 8.367 1 68.75 364 ASN A CA 1
ATOM 2818 C C . ASN A 1 364 ? -7.137 -31.344 9.375 1 68.75 364 ASN A C 1
ATOM 2820 O O . ASN A 1 364 ? -6.441 -32.375 9.492 1 68.75 364 ASN A O 1
ATOM 2824 N N . SER A 1 365 ? -6.836 -30.25 10 1 64.06 365 SER A N 1
ATOM 2825 C CA . SER A 1 365 ? -5.652 -30.156 10.852 1 64.06 365 SER A CA 1
ATOM 2826 C C . SER A 1 365 ? -5.695 -31.203 11.961 1 64.06 365 SER A C 1
ATOM 2828 O O . SER A 1 365 ? -4.652 -31.609 12.477 1 64.06 365 SER A O 1
ATOM 2830 N N . GLN A 1 366 ? -6.793 -31.625 12.219 1 59 366 GLN A N 1
ATOM 2831 C CA . GLN A 1 366 ? -6.895 -32.594 13.312 1 59 366 GLN A CA 1
ATOM 2832 C C . GLN A 1 366 ? -6.957 -34 12.773 1 59 366 GLN A C 1
ATOM 2834 O O . GLN A 1 366 ? -6.91 -34.969 13.547 1 59 366 GLN A O 1
ATOM 2839 N N . GLY A 1 367 ? -6.902 -34.094 11.523 1 67.31 367 GLY A N 1
ATOM 2840 C CA . GLY A 1 367 ? -7.035 -35.438 10.977 1 67.31 367 GLY A CA 1
ATOM 2841 C C . GLY A 1 367 ? -5.715 -36.188 10.906 1 67.31 367 GLY A C 1
ATOM 2842 O O . GLY A 1 367 ? -4.668 -35.625 11.258 1 67.31 367 GLY A O 1
ATOM 2843 N N . SER A 1 368 ? -5.844 -37.438 10.68 1 72.56 368 SER A N 1
ATOM 2844 C CA . SER A 1 368 ? -4.695 -38.344 10.578 1 72.56 368 SER A CA 1
ATOM 2845 C C . SER A 1 368 ? -3.832 -37.969 9.367 1 72.56 368 SER A C 1
ATOM 2847 O O . SER A 1 368 ? -2.652 -38.344 9.32 1 72.56 368 SER A O 1
ATOM 2849 N N . ALA A 1 369 ? -4.484 -37.312 8.43 1 77.06 369 ALA A N 1
ATOM 2850 C CA . ALA A 1 369 ? -3.756 -36.875 7.246 1 77.06 369 ALA A CA 1
ATOM 2851 C C . ALA A 1 369 ? -4.211 -35.5 6.812 1 77.06 369 ALA A C 1
ATOM 2853 O O . ALA A 1 369 ? -5.383 -35.156 6.953 1 77.06 369 ALA A O 1
ATOM 2854 N N . ASN A 1 370 ? -3.225 -34.719 6.418 1 79.88 370 ASN A N 1
ATOM 2855 C CA . ASN A 1 370 ? -3.527 -33.344 5.973 1 79.88 370 ASN A CA 1
ATOM 2856 C C . ASN A 1 370 ? -3.191 -33.156 4.5 1 79.88 370 ASN A C 1
ATOM 2858 O O . ASN A 1 370 ? -2.193 -33.688 4.008 1 79.88 370 ASN A O 1
ATOM 2862 N N . VAL A 1 371 ? -4.027 -32.438 3.848 1 81.5 371 VAL A N 1
ATOM 2863 C CA . VAL A 1 371 ? -3.744 -32.094 2.461 1 81.5 371 VAL A CA 1
ATOM 2864 C C . VAL A 1 371 ? -2.586 -31.078 2.414 1 81.5 371 VAL A C 1
ATOM 2866 O O . VAL A 1 371 ? -2.615 -30.062 3.094 1 81.5 371 VAL A O 1
ATOM 2869 N N . GLU A 1 372 ? -1.606 -31.422 1.616 1 82.19 372 GLU A N 1
ATOM 2870 C CA . GLU A 1 372 ? -0.45 -30.531 1.452 1 82.19 372 GLU A CA 1
ATOM 2871 C C . GLU A 1 372 ? -0.527 -29.766 0.141 1 82.19 372 GLU A C 1
ATOM 2873 O O . GLU A 1 372 ? -0.111 -28.609 0.074 1 82.19 372 GLU A O 1
ATOM 2878 N N . THR A 1 373 ? -0.94 -30.469 -0.841 1 86.88 373 THR A N 1
ATOM 2879 C CA . THR A 1 373 ? -1.015 -29.906 -2.182 1 86.88 373 THR A CA 1
ATOM 2880 C C . THR A 1 373 ? -2.23 -30.438 -2.932 1 86.88 373 THR A C 1
ATOM 2882 O O . THR A 1 373 ? -2.623 -31.594 -2.738 1 86.88 373 THR A O 1
ATOM 2885 N N . MET A 1 374 ? -2.811 -29.625 -3.717 1 86.31 374 MET A N 1
ATOM 2886 C CA . MET A 1 374 ? -3.973 -30.047 -4.492 1 86.31 374 MET A CA 1
ATOM 2887 C C . MET A 1 374 ? -3.982 -29.391 -5.867 1 86.31 374 MET A C 1
ATOM 2889 O O . MET A 1 374 ? -3.664 -28.203 -5.992 1 86.31 374 MET A O 1
ATOM 2893 N N . TYR A 1 375 ? -4.324 -30.172 -6.84 1 85.81 375 TYR A N 1
ATOM 2894 C CA . TYR A 1 375 ? -4.492 -29.656 -8.195 1 85.81 375 TYR A CA 1
ATOM 2895 C C . TYR A 1 375 ? -5.797 -30.141 -8.805 1 85.81 375 TYR A C 1
ATOM 2897 O O . TYR A 1 375 ? -6.184 -31.297 -8.625 1 85.81 375 TYR A O 1
ATOM 2905 N N . GLN A 1 376 ? -6.406 -29.25 -9.438 1 82.81 376 GLN A N 1
ATOM 2906 C CA . GLN A 1 376 ? -7.551 -29.625 -10.258 1 82.81 376 GLN A CA 1
ATOM 2907 C C . GLN A 1 376 ? -7.125 -29.938 -11.688 1 82.81 376 GLN A C 1
ATOM 2909 O O . GLN A 1 376 ? -6.441 -29.141 -12.328 1 82.81 376 GLN A O 1
ATOM 2914 N N . LEU A 1 377 ? -7.527 -31.141 -12.062 1 83.19 377 LEU A N 1
ATOM 2915 C CA . LEU A 1 377 ? -7.145 -31.609 -13.391 1 83.19 377 LEU A CA 1
ATOM 2916 C C . LEU A 1 377 ? -8.375 -31.828 -14.266 1 83.19 377 LEU A C 1
ATOM 2918 O O . LEU A 1 377 ? -9.484 -31.969 -13.75 1 83.19 377 LEU A O 1
ATOM 2922 N N . VAL A 1 378 ? -8.188 -31.781 -15.539 1 80.75 378 VAL A N 1
ATOM 2923 C CA . VAL A 1 378 ? -9.18 -32.156 -16.531 1 80.75 378 VAL A CA 1
ATOM 2924 C C . VAL A 1 378 ? -10.469 -31.375 -16.312 1 80.75 378 VAL A C 1
ATOM 2926 O O . VAL A 1 378 ? -11.531 -31.953 -16.109 1 80.75 378 VAL A O 1
ATOM 2929 N N . ASP A 1 379 ? -10.367 -30.141 -16.406 1 74.25 379 ASP A N 1
ATOM 2930 C CA . ASP A 1 379 ? -11.523 -29.25 -16.266 1 74.25 379 ASP A CA 1
ATOM 2931 C C . ASP A 1 379 ? -12.25 -29.5 -14.953 1 74.25 379 ASP A C 1
ATOM 2933 O O . ASP A 1 379 ? -13.469 -29.719 -14.938 1 74.25 379 ASP A O 1
ATOM 2937 N N . ASP A 1 380 ? -11.562 -29.828 -13.922 1 76.06 380 ASP A N 1
ATOM 2938 C CA . ASP A 1 380 ? -12.039 -29.922 -12.547 1 76.06 380 ASP A CA 1
ATOM 2939 C C . ASP A 1 380 ? -12.742 -31.25 -12.305 1 76.06 380 ASP A C 1
ATOM 2941 O O . ASP A 1 380 ? -13.422 -31.438 -11.289 1 76.06 380 ASP A O 1
ATOM 2945 N N . LYS A 1 381 ? -12.578 -32.125 -13.219 1 84.06 381 LYS A N 1
ATOM 2946 C CA . LYS A 1 381 ? -13.227 -33.438 -13.055 1 84.06 381 LYS A CA 1
ATOM 2947 C C . LYS A 1 381 ? -12.367 -34.375 -12.227 1 84.06 381 LYS A C 1
ATOM 2949 O O . LYS A 1 381 ? -12.875 -35.344 -11.648 1 84.06 381 LYS A O 1
ATOM 2954 N N . VAL A 1 382 ? -11.164 -34.125 -12.273 1 89.19 382 VAL A N 1
ATOM 2955 C CA . VAL A 1 382 ? -10.219 -34.969 -11.539 1 89.19 382 VAL A CA 1
ATOM 2956 C C . VAL A 1 382 ? -9.414 -34.094 -10.57 1 89.19 382 VAL A C 1
ATOM 2958 O O . VAL A 1 382 ? -9.102 -32.938 -10.875 1 89.19 382 VAL A O 1
ATOM 2961 N N . GLU A 1 383 ? -9.172 -34.656 -9.422 1 90.38 383 GLU A N 1
ATOM 2962 C CA . GLU A 1 383 ? -8.328 -33.969 -8.453 1 90.38 383 GLU A CA 1
ATOM 2963 C C . GLU A 1 383 ? -7.113 -34.812 -8.078 1 90.38 383 GLU A C 1
ATOM 2965 O O . GLU A 1 383 ? -7.223 -36.031 -7.949 1 90.38 383 GLU A O 1
ATOM 2970 N N . ALA A 1 384 ? -6.031 -34.125 -8 1 91.81 384 ALA A N 1
ATOM 2971 C CA . ALA A 1 384 ? -4.82 -34.75 -7.469 1 91.81 384 ALA A CA 1
ATOM 2972 C C . ALA A 1 384 ? -4.453 -34.156 -6.113 1 91.81 384 ALA A C 1
ATOM 2974 O O . ALA A 1 384 ? -4.273 -32.938 -5.984 1 91.81 384 ALA A O 1
ATOM 2975 N N . LEU A 1 385 ? -4.316 -35.062 -5.121 1 92.75 385 LEU A N 1
ATOM 2976 C CA . LEU A 1 385 ? -4.098 -34.594 -3.758 1 92.75 385 LEU A CA 1
ATOM 2977 C C . LEU A 1 385 ? -2.848 -35.25 -3.16 1 92.75 385 LEU A C 1
ATOM 2979 O O . LEU A 1 385 ? -2.592 -36.438 -3.375 1 92.75 385 LEU A O 1
ATOM 2983 N N . GLU A 1 386 ? -2.135 -34.406 -2.525 1 93.38 386 GLU A N 1
ATOM 2984 C CA . GLU A 1 386 ? -1.016 -34.875 -1.72 1 93.38 386 GLU A CA 1
ATOM 2985 C C . GLU A 1 386 ? -1.353 -34.844 -0.232 1 93.38 386 GLU A C 1
ATOM 2987 O O . GLU A 1 386 ? -1.686 -33.781 0.313 1 93.38 386 GLU A O 1
ATOM 2992 N N . PHE A 1 387 ? -1.248 -36.031 0.384 1 92.62 387 PHE A N 1
ATOM 2993 C CA . PHE A 1 387 ? -1.494 -36.125 1.818 1 92.62 387 PHE A CA 1
ATOM 2994 C C . PHE A 1 387 ? -0.202 -36.406 2.568 1 92.62 387 PHE A C 1
ATOM 2996 O O . PHE A 1 387 ? 0.634 -37.188 2.094 1 92.62 387 PHE A O 1
ATOM 3003 N N . ILE A 1 388 ? -0.12 -35.812 3.705 1 92.19 388 ILE A N 1
ATOM 3004 C CA . ILE A 1 388 ? 0.934 -36.219 4.633 1 92.19 388 ILE A CA 1
ATOM 3005 C C . ILE A 1 388 ? 0.336 -37.031 5.773 1 92.19 388 ILE A C 1
ATOM 3007 O O . ILE A 1 388 ? -0.563 -36.562 6.477 1 92.19 388 ILE A O 1
ATOM 3011 N N . VAL A 1 389 ? 0.877 -38.25 5.941 1 93.31 389 VAL A N 1
ATOM 3012 C CA . VAL A 1 389 ? 0.376 -39.125 6.98 1 93.31 389 VAL A CA 1
ATOM 3013 C C . VAL A 1 389 ? 1.072 -38.812 8.305 1 93.31 389 VAL A C 1
ATOM 3015 O O . VAL A 1 389 ? 2.275 -39.062 8.445 1 93.31 389 VAL A O 1
ATOM 3018 N N . LYS A 1 390 ? 0.305 -38.438 9.258 1 89.88 390 LYS A N 1
ATOM 3019 C CA . LYS A 1 390 ? 0.898 -37.938 10.492 1 89.88 390 LYS A CA 1
ATOM 3020 C C . LYS A 1 390 ? 0.828 -39 11.594 1 89.88 390 LYS A C 1
ATOM 3022 O O . LYS A 1 390 ? 1.65 -39 12.516 1 89.88 390 LYS A O 1
ATOM 3027 N N . ALA A 1 391 ? -0.195 -39.875 11.539 1 90.06 391 ALA A N 1
ATOM 3028 C CA . ALA A 1 391 ? -0.393 -40.844 12.617 1 90.06 391 ALA A CA 1
ATOM 3029 C C . ALA A 1 391 ? -0.913 -42.156 12.078 1 90.06 391 ALA A C 1
ATOM 3031 O O . ALA A 1 391 ? -1.356 -42.25 10.93 1 90.06 391 ALA A O 1
ATOM 3032 N N . GLU A 1 392 ? -0.754 -43.094 12.945 1 90.25 392 GLU A N 1
ATOM 3033 C CA . GLU A 1 392 ? -1.262 -44.438 12.586 1 90.25 392 GLU A CA 1
ATOM 3034 C C . GLU A 1 392 ? -2.787 -44.438 12.531 1 90.25 392 GLU A C 1
ATOM 3036 O O . GLU A 1 392 ? -3.447 -43.812 13.375 1 90.25 392 GLU A O 1
ATOM 3041 N N . THR A 1 393 ? -3.238 -45 11.508 1 88.19 393 THR A N 1
ATOM 3042 C CA . THR A 1 393 ? -4.684 -45.156 11.352 1 88.19 393 THR A CA 1
ATOM 3043 C C . THR A 1 393 ? -5.047 -46.5 10.758 1 88.19 393 THR A C 1
ATOM 3045 O O . THR A 1 393 ? -4.191 -47.375 10.633 1 88.19 393 THR A O 1
ATOM 3048 N N . ASN A 1 394 ? -6.328 -46.688 10.375 1 87.75 394 ASN A N 1
ATOM 3049 C CA . ASN A 1 394 ? -6.848 -47.969 9.914 1 87.75 394 ASN A CA 1
ATOM 3050 C C . ASN A 1 394 ? -6.348 -48.312 8.516 1 87.75 394 ASN A C 1
ATOM 3052 O O . ASN A 1 394 ? -6.555 -49.406 8.039 1 87.75 394 ASN A O 1
ATOM 3056 N N . TYR A 1 395 ? -5.59 -47.375 7.93 1 91.94 395 TYR A N 1
ATOM 3057 C CA . TYR A 1 395 ? -5.094 -47.719 6.594 1 91.94 395 TYR A CA 1
ATOM 3058 C C . TYR A 1 395 ? -3.568 -47.75 6.578 1 91.94 395 TYR A C 1
ATOM 3060 O O . TYR A 1 395 ? -2.961 -47.969 5.531 1 91.94 395 TYR A O 1
ATOM 3068 N N . THR A 1 396 ? -3.008 -47.594 7.676 1 94 396 THR A N 1
ATOM 3069 C CA . THR A 1 396 ? -1.552 -47.656 7.754 1 94 396 THR A CA 1
ATOM 3070 C C . THR A 1 396 ? -1.095 -49.094 8.016 1 94 396 THR A C 1
ATOM 3072 O O . THR A 1 396 ? -1.726 -49.812 8.789 1 94 396 THR A O 1
ATOM 3075 N N . GLY A 1 397 ? -0.044 -49.469 7.402 1 93.44 397 GLY A N 1
ATOM 3076 C CA . GLY A 1 397 ? 0.533 -50.781 7.625 1 93.44 397 GLY A CA 1
ATOM 3077 C C . GLY A 1 397 ? -0.251 -51.906 6.961 1 93.44 397 GLY A C 1
ATOM 3078 O O . GLY A 1 397 ? 0.02 -53.094 7.191 1 93.44 397 GLY A O 1
ATOM 3079 N N . ILE A 1 398 ? -1.194 -51.594 6.199 1 93.88 398 ILE A N 1
ATOM 3080 C CA . ILE A 1 398 ? -2.021 -52.562 5.496 1 93.88 398 ILE A CA 1
ATOM 3081 C C . ILE A 1 398 ? -1.656 -52.594 4.012 1 93.88 398 ILE A C 1
ATOM 3083 O O . ILE A 1 398 ? -1.622 -51.531 3.369 1 93.88 398 ILE A O 1
ATOM 3087 N N . PRO A 1 399 ? -1.356 -53.75 3.537 1 94.44 399 PRO A N 1
ATOM 3088 C CA . PRO A 1 399 ? -1.091 -53.781 2.098 1 94.44 399 PRO A CA 1
ATOM 3089 C C . PRO A 1 399 ? -2.236 -53.219 1.267 1 94.44 399 PRO A C 1
ATOM 3091 O O . PRO A 1 399 ? -3.406 -53.438 1.582 1 94.44 399 PRO A O 1
ATOM 3094 N N . LEU A 1 400 ? -1.924 -52.5 0.187 1 93.38 400 LEU A N 1
ATOM 3095 C CA . LEU A 1 400 ? -2.91 -51.781 -0.612 1 93.38 400 LEU A CA 1
ATOM 3096 C C . LEU A 1 400 ? -3.938 -52.75 -1.202 1 93.38 400 LEU A C 1
ATOM 3098 O O . LEU A 1 400 ? -5.102 -52.406 -1.377 1 93.38 400 LEU A O 1
ATOM 3102 N N . LYS A 1 401 ? -3.451 -53.969 -1.543 1 90.56 401 LYS A N 1
ATOM 3103 C CA . LYS A 1 401 ? -4.363 -54.969 -2.094 1 90.56 401 LYS A CA 1
ATOM 3104 C C . LYS A 1 401 ? -5.473 -55.312 -1.103 1 90.56 401 LYS A C 1
ATOM 3106 O O . LYS A 1 401 ? -6.543 -55.781 -1.498 1 90.56 401 LYS A O 1
ATOM 3111 N N . ASN A 1 402 ? -5.168 -55.062 0.165 1 91.81 402 ASN A N 1
ATOM 3112 C CA . ASN A 1 402 ? -6.133 -55.375 1.216 1 91.81 402 ASN A CA 1
ATOM 3113 C C . ASN A 1 402 ? -6.961 -54.125 1.587 1 91.81 402 ASN A C 1
ATOM 3115 O O . ASN A 1 402 ? -7.879 -54.219 2.404 1 91.81 402 ASN A O 1
ATOM 3119 N N . LEU A 1 403 ? -6.578 -53.062 0.943 1 89.56 403 LEU A N 1
ATOM 3120 C CA . LEU A 1 403 ? -7.352 -51.844 1.15 1 89.56 403 LEU A CA 1
ATOM 3121 C C . LEU A 1 403 ? -8.438 -51.688 0.088 1 89.56 403 LEU A C 1
ATOM 3123 O O . LEU A 1 403 ? -8.172 -51.875 -1.104 1 89.56 403 LEU A O 1
ATOM 3127 N N . SER A 1 404 ? -9.656 -51.812 0.34 1 88.31 404 SER A N 1
ATOM 3128 C CA . SER A 1 404 ? -10.734 -51.656 -0.627 1 88.31 404 SER A CA 1
ATOM 3129 C C . SER A 1 404 ? -10.984 -50.188 -0.926 1 88.31 404 SER A C 1
ATOM 3131 O O . SER A 1 404 ? -11.594 -49.469 -0.122 1 88.31 404 SER A O 1
ATOM 3133 N N . LEU A 1 405 ? -10.547 -49.75 -2.086 1 89.94 405 LEU A N 1
ATOM 3134 C CA . LEU A 1 405 ? -10.75 -48.344 -2.494 1 89.94 405 LEU A CA 1
ATOM 3135 C C . LEU A 1 405 ? -12.086 -48.188 -3.207 1 89.94 405 LEU A C 1
ATOM 3137 O O . LEU A 1 405 ? -12.531 -49.094 -3.924 1 89.94 405 LEU A O 1
ATOM 3141 N N . LYS A 1 406 ? -12.664 -47.094 -2.961 1 92 406 LYS A N 1
ATOM 3142 C CA . LYS A 1 406 ? -13.859 -46.75 -3.727 1 92 406 LYS A CA 1
ATOM 3143 C C . LYS A 1 406 ? -13.539 -46.562 -5.211 1 92 406 LYS A C 1
ATOM 3145 O O . LYS A 1 406 ? -12.391 -46.281 -5.574 1 92 406 LYS A O 1
ATOM 3150 N N . PRO A 1 407 ? -14.547 -46.812 -6.008 1 88.56 407 PRO A N 1
ATOM 3151 C CA . PRO A 1 407 ? -14.32 -46.625 -7.438 1 88.56 407 PRO A CA 1
ATOM 3152 C C . PRO A 1 407 ? -13.859 -45.188 -7.754 1 88.56 407 PRO A C 1
ATOM 3154 O O . PRO A 1 407 ? -14.234 -44.25 -7.055 1 88.56 407 PRO A O 1
ATOM 3157 N N . ASN A 1 408 ? -13.062 -45.094 -8.727 1 90.25 408 ASN A N 1
ATOM 3158 C CA . ASN A 1 408 ? -12.641 -43.781 -9.25 1 90.25 408 ASN A CA 1
ATOM 3159 C C . ASN A 1 408 ? -11.625 -43.125 -8.32 1 90.25 408 ASN A C 1
ATOM 3161 O O . ASN A 1 408 ? -11.594 -41.875 -8.211 1 90.25 408 ASN A O 1
ATOM 3165 N N . ASN A 1 409 ? -11.008 -43.938 -7.539 1 93.25 409 ASN A N 1
ATOM 3166 C CA . ASN A 1 409 ? -9.898 -43.469 -6.711 1 93.25 409 ASN A CA 1
ATOM 3167 C C . ASN A 1 409 ? -8.633 -44.281 -6.961 1 93.25 409 ASN A C 1
ATOM 3169 O O . ASN A 1 409 ? -8.711 -45.5 -7.184 1 93.25 409 ASN A O 1
ATOM 3173 N N . LEU A 1 410 ? -7.488 -43.625 -6.93 1 93.25 410 LEU A N 1
ATOM 3174 C CA . LEU A 1 410 ? -6.215 -44.281 -7.195 1 93.25 410 LEU A CA 1
ATOM 3175 C C . LEU A 1 410 ? -5.113 -43.719 -6.309 1 93.25 410 LEU A C 1
ATOM 3177 O O . LEU A 1 410 ? -4.996 -42.5 -6.156 1 93.25 410 LEU A O 1
ATOM 3181 N N . ILE A 1 411 ? -4.445 -44.562 -5.637 1 94.31 411 ILE A N 1
ATOM 3182 C CA . ILE A 1 411 ? -3.213 -44.156 -4.977 1 94.31 411 ILE A CA 1
ATOM 3183 C C . ILE A 1 411 ? -2.064 -44.156 -5.984 1 94.31 411 ILE A C 1
ATOM 3185 O O . ILE A 1 411 ? -1.535 -45.219 -6.336 1 94.31 411 ILE A O 1
ATOM 3189 N N . ALA A 1 412 ? -1.642 -42.969 -6.348 1 93.62 412 ALA A N 1
ATOM 3190 C CA . ALA A 1 412 ? -0.744 -42.812 -7.488 1 93.62 412 ALA A CA 1
ATOM 3191 C C . ALA A 1 412 ? 0.713 -43 -7.07 1 93.62 412 ALA A C 1
ATOM 3193 O O . ALA A 1 412 ? 1.529 -43.531 -7.836 1 93.62 412 ALA A O 1
ATOM 3194 N N . CYS A 1 413 ? 1.019 -42.531 -5.906 1 94.31 413 CYS A N 1
ATOM 3195 C CA . CYS A 1 413 ? 2.422 -42.5 -5.508 1 94.31 413 CYS A CA 1
ATOM 3196 C C . CYS A 1 413 ? 2.557 -42.375 -3.994 1 94.31 413 CYS A C 1
ATOM 3198 O O . CYS A 1 413 ? 1.709 -41.75 -3.34 1 94.31 413 CYS A O 1
ATOM 3200 N N . ILE A 1 414 ? 3.561 -42.969 -3.461 1 95.31 414 ILE A N 1
ATOM 3201 C CA . ILE A 1 414 ? 3.953 -42.844 -2.064 1 95.31 414 ILE A CA 1
ATOM 3202 C C . ILE A 1 414 ? 5.398 -42.344 -1.981 1 95.31 414 ILE A C 1
ATOM 3204 O O . ILE A 1 414 ? 6.301 -42.969 -2.557 1 95.31 414 ILE A O 1
ATOM 3208 N N . ALA A 1 415 ? 5.535 -41.25 -1.43 1 95.25 415 ALA A N 1
ATOM 3209 C CA . ALA A 1 415 ? 6.883 -40.75 -1.177 1 95.25 415 ALA A CA 1
ATOM 3210 C C . ALA A 1 415 ? 7.285 -40.969 0.28 1 95.25 415 ALA A C 1
ATOM 3212 O O . ALA A 1 415 ? 6.637 -40.438 1.191 1 95.25 415 ALA A O 1
ATOM 3213 N N . ARG A 1 416 ? 8.336 -41.812 0.505 1 94.75 416 ARG A N 1
ATOM 3214 C CA . ARG A 1 416 ? 8.828 -42.125 1.835 1 94.75 416 ARG A CA 1
ATOM 3215 C C . ARG A 1 416 ? 10.281 -41.688 2.004 1 94.75 416 ARG A C 1
ATOM 3217 O O . ARG A 1 416 ? 11.188 -42.312 1.433 1 94.75 416 ARG A O 1
ATOM 3224 N N . LYS A 1 417 ? 10.477 -40.625 2.848 1 90.62 417 LYS A N 1
ATOM 3225 C CA . LYS A 1 417 ? 11.805 -40.031 2.979 1 90.62 417 LYS A CA 1
ATOM 3226 C C . LYS A 1 417 ? 12.359 -39.625 1.62 1 90.62 417 LYS A C 1
ATOM 3228 O O . LYS A 1 417 ? 11.734 -38.844 0.898 1 90.62 417 LYS A O 1
ATOM 3233 N N . ARG A 1 418 ? 13.336 -40.344 1.092 1 87.69 418 ARG A N 1
ATOM 3234 C CA . ARG A 1 418 ? 13.953 -39.938 -0.166 1 87.69 418 ARG A CA 1
ATOM 3235 C C . ARG A 1 418 ? 13.531 -40.844 -1.308 1 87.69 418 ARG A C 1
ATOM 3237 O O . ARG A 1 418 ? 13.922 -40.625 -2.457 1 87.69 418 ARG A O 1
ATOM 3244 N N . GLN A 1 419 ? 12.641 -41.719 -1.013 1 91.62 419 GLN A N 1
ATOM 3245 C CA . GLN A 1 419 ? 12.258 -42.688 -2.02 1 91.62 419 GLN A CA 1
ATOM 3246 C C . GLN A 1 419 ? 10.867 -42.406 -2.568 1 91.62 419 GLN A C 1
ATOM 3248 O O . GLN A 1 419 ? 9.953 -42.062 -1.815 1 91.62 419 GLN A O 1
ATOM 3253 N N . ILE A 1 420 ? 10.742 -42.531 -3.875 1 92.81 420 ILE A N 1
ATOM 3254 C CA . ILE A 1 420 ? 9.445 -42.438 -4.543 1 92.81 420 ILE A CA 1
ATOM 3255 C C . ILE A 1 420 ? 8.969 -43.844 -4.902 1 92.81 420 ILE A C 1
ATOM 3257 O O . ILE A 1 420 ? 9.625 -44.562 -5.672 1 92.81 420 ILE A O 1
ATOM 3261 N N . ILE A 1 421 ? 7.852 -44.219 -4.32 1 92.19 421 ILE A N 1
ATOM 3262 C CA . ILE A 1 421 ? 7.305 -45.562 -4.5 1 92.19 421 ILE A CA 1
ATOM 3263 C C . ILE A 1 421 ? 6.055 -45.5 -5.375 1 92.19 421 ILE A C 1
ATOM 3265 O O . ILE A 1 421 ? 5.086 -44.812 -5.035 1 92.19 421 ILE A O 1
ATOM 3269 N N . LEU A 1 422 ? 6.07 -46.125 -6.492 1 89.81 422 LEU A N 1
ATOM 3270 C CA . LEU A 1 422 ? 4.84 -46.438 -7.211 1 89.81 422 LEU A CA 1
ATOM 3271 C C . LEU A 1 422 ? 4.191 -47.688 -6.68 1 89.81 422 LEU A C 1
ATOM 3273 O O . LEU A 1 422 ? 4.672 -48.812 -6.941 1 89.81 422 LEU A O 1
ATOM 3277 N N . PRO A 1 423 ? 3.137 -47.531 -6.07 1 88.38 423 PRO A N 1
ATOM 3278 C CA . PRO A 1 423 ? 2.695 -48.625 -5.199 1 88.38 423 PRO A CA 1
ATOM 3279 C C . PRO A 1 423 ? 2.127 -49.812 -5.977 1 88.38 423 PRO A C 1
ATOM 3281 O O . PRO A 1 423 ? 1.463 -49.594 -6.996 1 88.38 423 PRO A O 1
ATOM 3284 N N . SER A 1 424 ? 2.486 -50.938 -5.508 1 86.62 424 SER A N 1
ATOM 3285 C CA . SER A 1 424 ? 1.829 -52.188 -5.879 1 86.62 424 SER A CA 1
ATOM 3286 C C . SER A 1 424 ? 0.872 -52.656 -4.789 1 86.62 424 SER A C 1
ATOM 3288 O O . SER A 1 424 ? 0.749 -52 -3.746 1 86.62 424 SER A O 1
ATOM 3290 N N . GLY A 1 425 ? 0.181 -53.688 -5.129 1 88.75 425 GLY A N 1
ATOM 3291 C CA . GLY A 1 425 ? -0.739 -54.219 -4.137 1 88.75 425 GLY A CA 1
ATOM 3292 C C . GLY A 1 425 ? -0.058 -54.625 -2.84 1 88.75 425 GLY A C 1
ATOM 3293 O O . GLY A 1 425 ? -0.693 -54.625 -1.784 1 88.75 425 GLY A O 1
ATOM 3294 N N . ASP A 1 426 ? 1.203 -54.781 -2.912 1 91.88 426 ASP A N 1
ATOM 3295 C CA . ASP A 1 426 ? 1.929 -55.281 -1.749 1 91.88 426 ASP A CA 1
ATOM 3296 C C . ASP A 1 426 ? 2.453 -54.125 -0.89 1 91.88 426 ASP A C 1
ATOM 3298 O O . ASP A 1 426 ? 2.85 -54.344 0.259 1 91.88 426 ASP A O 1
ATOM 3302 N N . ASP A 1 427 ? 2.389 -53 -1.354 1 93.56 427 ASP A N 1
ATOM 3303 C CA . ASP A 1 427 ? 2.887 -51.844 -0.612 1 93.56 427 ASP A CA 1
ATOM 3304 C C . ASP A 1 427 ? 1.867 -51.375 0.422 1 93.56 427 ASP A C 1
ATOM 3306 O O . ASP A 1 427 ? 0.684 -51.688 0.329 1 93.56 427 ASP A O 1
ATOM 3310 N N . CYS A 1 428 ? 2.406 -50.656 1.414 1 95.5 428 CYS A N 1
ATOM 3311 C CA . CYS A 1 428 ? 1.554 -50.125 2.467 1 95.5 428 CYS A CA 1
ATOM 3312 C C . CYS A 1 428 ? 1.879 -48.656 2.73 1 95.5 428 CYS A C 1
ATOM 3314 O O . CYS A 1 428 ? 2.994 -48.219 2.465 1 95.5 428 CYS A O 1
ATOM 3316 N N . ILE A 1 429 ? 0.856 -47.969 3.23 1 95.81 429 ILE A N 1
ATOM 3317 C CA . ILE A 1 429 ? 1.055 -46.594 3.672 1 95.81 429 ILE A CA 1
ATOM 3318 C C . ILE A 1 429 ? 1.62 -46.594 5.09 1 95.81 429 ILE A C 1
ATOM 3320 O O . ILE A 1 429 ? 1.197 -47.375 5.938 1 95.81 429 ILE A O 1
ATOM 3324 N N . GLN A 1 430 ? 2.57 -45.75 5.312 1 95.75 430 GLN A N 1
ATOM 3325 C CA . GLN A 1 430 ? 3.193 -45.625 6.625 1 95.75 430 GLN A CA 1
ATOM 3326 C C . GLN A 1 430 ? 3.16 -44.188 7.133 1 95.75 430 GLN A C 1
ATOM 3328 O O . GLN A 1 430 ? 2.979 -43.25 6.352 1 95.75 430 GLN A O 1
ATOM 3333 N N . VAL A 1 431 ? 3.357 -44.125 8.453 1 94.56 431 VAL A N 1
ATOM 3334 C CA . VAL A 1 431 ? 3.434 -42.781 9.062 1 94.56 431 VAL A CA 1
ATOM 3335 C C . VAL A 1 431 ? 4.645 -42.031 8.508 1 94.56 431 VAL A C 1
ATOM 3337 O O . VAL A 1 431 ? 5.734 -42.594 8.391 1 94.56 431 VAL A O 1
ATOM 3340 N N . GLY A 1 432 ? 4.402 -40.75 8.133 1 93.56 432 GLY A N 1
ATOM 3341 C CA . GLY A 1 432 ? 5.473 -39.938 7.582 1 93.56 432 GLY A CA 1
ATOM 3342 C C . GLY A 1 432 ? 5.473 -39.875 6.066 1 93.56 432 GLY A C 1
ATOM 3343 O O . GLY A 1 432 ? 6.145 -39.062 5.465 1 93.56 432 GLY A O 1
ATOM 3344 N N . ASP A 1 433 ? 4.656 -40.75 5.473 1 95 433 ASP A N 1
ATOM 3345 C CA . ASP A 1 433 ? 4.59 -40.812 4.016 1 95 433 ASP A CA 1
ATOM 3346 C C . ASP A 1 433 ? 3.848 -39.625 3.441 1 95 433 ASP A C 1
ATOM 3348 O O . ASP A 1 433 ? 2.922 -39.094 4.062 1 95 433 ASP A O 1
ATOM 3352 N N . ASN A 1 434 ? 4.281 -39.156 2.258 1 95.31 434 ASN A N 1
ATOM 3353 C CA . ASN A 1 434 ? 3.428 -38.375 1.364 1 95.31 434 ASN A CA 1
ATOM 3354 C C . ASN A 1 434 ? 2.695 -39.281 0.371 1 95.31 434 ASN A C 1
ATOM 3356 O O . ASN A 1 434 ? 3.326 -40.031 -0.373 1 95.31 434 ASN A O 1
ATOM 3360 N N . VAL A 1 435 ? 1.425 -39.188 0.427 1 95.25 435 VAL A N 1
ATOM 3361 C CA . VAL A 1 435 ? 0.621 -40.062 -0.438 1 95.25 435 VAL A CA 1
ATOM 3362 C C . VAL A 1 435 ? -0.128 -39.219 -1.459 1 95.25 435 VAL A C 1
ATOM 3364 O O . VAL A 1 435 ? -0.848 -38.281 -1.091 1 95.25 435 VAL A O 1
ATOM 3367 N N . ILE A 1 436 ? 0.032 -39.5 -2.723 1 95.38 436 ILE A N 1
ATOM 3368 C CA . ILE A 1 436 ? -0.663 -38.781 -3.787 1 95.38 436 ILE A CA 1
ATOM 3369 C C . ILE A 1 436 ? -1.868 -39.594 -4.254 1 95.38 436 ILE A C 1
ATOM 3371 O O . ILE A 1 436 ? -1.724 -40.75 -4.68 1 95.38 436 ILE A O 1
ATOM 3375 N N . ILE A 1 437 ? -2.998 -38.969 -4.199 1 94.69 437 ILE A N 1
ATOM 3376 C CA . ILE A 1 437 ? -4.25 -39.594 -4.559 1 94.69 437 ILE A CA 1
ATOM 3377 C C . ILE A 1 437 ? -4.875 -38.906 -5.758 1 94.69 437 ILE A C 1
ATOM 3379 O O . ILE A 1 437 ? -4.895 -37.656 -5.816 1 94.69 437 ILE A O 1
ATOM 3383 N N . ILE A 1 438 ? -5.277 -39.688 -6.676 1 94.25 438 ILE A N 1
ATOM 3384 C CA . ILE A 1 438 ? -6.059 -39.188 -7.801 1 94.25 438 ILE A CA 1
ATOM 3385 C C . ILE A 1 438 ? -7.52 -39.594 -7.648 1 94.25 438 ILE A C 1
ATOM 3387 O O . ILE A 1 438 ? -7.812 -40.781 -7.461 1 94.25 438 ILE A O 1
ATOM 3391 N N . THR A 1 439 ? -8.406 -38.625 -7.754 1 93.81 439 THR A N 1
ATOM 3392 C CA . THR A 1 439 ? -9.805 -38.969 -7.484 1 93.81 439 THR A CA 1
ATOM 3393 C C . THR A 1 439 ? -10.734 -38.219 -8.422 1 93.81 439 THR A C 1
ATOM 3395 O O . THR A 1 439 ? -10.414 -37.094 -8.852 1 93.81 439 THR A O 1
ATOM 3398 N N . MET A 1 440 ? -11.781 -38.781 -8.719 1 91.94 440 MET A N 1
ATOM 3399 C CA . MET A 1 440 ? -12.844 -38.094 -9.461 1 91.94 440 MET A CA 1
ATOM 3400 C C . MET A 1 440 ? -13.961 -37.656 -8.523 1 91.94 440 MET A C 1
ATOM 3402 O O . MET A 1 440 ? -14.945 -37.062 -8.961 1 91.94 440 MET A O 1
ATOM 3406 N N . GLU A 1 441 ? -13.664 -37.938 -7.273 1 85.62 441 GLU A N 1
ATOM 3407 C CA . GLU A 1 441 ? -14.594 -37.5 -6.254 1 85.62 441 GLU A CA 1
ATOM 3408 C C . GLU A 1 441 ? -14.18 -36.125 -5.707 1 85.62 441 GLU A C 1
ATOM 3410 O O . GLU A 1 441 ? -13 -35.75 -5.742 1 85.62 441 GLU A O 1
ATOM 3415 N N . LYS A 1 442 ? -15.227 -35.469 -5.352 1 74.69 442 LYS A N 1
ATOM 3416 C CA . LYS A 1 442 ? -14.953 -34.156 -4.785 1 74.69 442 LYS A CA 1
ATOM 3417 C C . LYS A 1 442 ? -14.969 -34.188 -3.258 1 74.69 442 LYS A C 1
ATOM 3419 O O . LYS A 1 442 ? -15.43 -35.188 -2.668 1 74.69 442 LYS A O 1
ATOM 3424 N N . GLN A 1 443 ? -14.352 -33.312 -2.557 1 74.75 443 GLN A N 1
ATOM 3425 C CA . GLN A 1 443 ? -14.414 -33.062 -1.119 1 74.75 443 GLN A CA 1
ATOM 3426 C C . GLN A 1 443 ? -13.648 -34.125 -0.35 1 74.75 443 GLN A C 1
ATOM 3428 O O . GLN A 1 443 ? -14.141 -34.656 0.655 1 74.75 443 GLN A O 1
ATOM 3433 N N . ILE A 1 444 ? -12.586 -34.656 -0.951 1 83.31 444 ILE A N 1
ATOM 3434 C CA . ILE A 1 444 ? -11.727 -35.562 -0.215 1 83.31 444 ILE A CA 1
ATOM 3435 C C . ILE A 1 444 ? -10.859 -34.781 0.771 1 83.31 444 ILE A C 1
ATOM 3437 O O . ILE A 1 444 ? -10.109 -33.906 0.374 1 83.31 444 ILE A O 1
ATOM 3441 N N . GLU A 1 445 ? -11.008 -35.188 2.049 1 81.06 445 GLU A N 1
ATOM 3442 C CA . GLU A 1 445 ? -10.281 -34.438 3.084 1 81.06 445 GLU A CA 1
ATOM 3443 C C . GLU A 1 445 ? -9.266 -35.344 3.777 1 81.06 445 GLU A C 1
ATOM 3445 O O . GLU A 1 445 ? -8.32 -34.875 4.398 1 81.06 445 GLU A O 1
ATOM 3450 N N . ASP A 1 446 ? -9.555 -36.562 3.648 1 86.5 446 ASP A N 1
ATOM 3451 C CA . ASP A 1 446 ? -8.688 -37.562 4.258 1 86.5 446 ASP A CA 1
ATOM 3452 C C . ASP A 1 446 ? -8.57 -38.812 3.367 1 86.5 446 ASP A C 1
ATOM 3454 O O . ASP A 1 446 ? -9.422 -39.031 2.516 1 86.5 446 ASP A O 1
ATOM 3458 N N . ILE A 1 447 ? -7.57 -39.5 3.633 1 89.62 447 ILE A N 1
ATOM 3459 C CA . ILE A 1 447 ? -7.359 -40.719 2.859 1 89.62 447 ILE A CA 1
ATOM 3460 C C . ILE A 1 447 ? -8.484 -41.719 3.135 1 89.62 447 ILE A C 1
ATOM 3462 O O . ILE A 1 447 ? -8.891 -42.469 2.244 1 89.62 447 ILE A O 1
ATOM 3466 N N . LYS A 1 448 ? -9.047 -41.656 4.301 1 88.38 448 LYS A N 1
ATOM 3467 C CA . LYS A 1 448 ? -10.141 -42.562 4.68 1 88.38 448 LYS A CA 1
ATOM 3468 C C . LYS A 1 448 ? -11.352 -42.344 3.781 1 88.38 448 LYS A C 1
ATOM 3470 O O . LYS A 1 448 ? -12.164 -43.25 3.605 1 88.38 448 LYS A O 1
ATOM 3475 N N . ASP A 1 449 ? -11.461 -41.25 3.205 1 88.88 449 ASP A N 1
ATOM 3476 C CA . ASP A 1 449 ? -12.641 -40.906 2.412 1 88.88 449 ASP A CA 1
ATOM 3477 C C . ASP A 1 449 ? -12.68 -41.688 1.106 1 88.88 449 ASP A C 1
ATOM 3479 O O . ASP A 1 449 ? -13.719 -41.75 0.452 1 88.88 449 ASP A O 1
ATOM 3483 N N . ILE A 1 450 ? -11.57 -42.281 0.75 1 90.06 450 ILE A N 1
ATOM 3484 C CA . ILE A 1 450 ? -11.555 -43 -0.519 1 90.06 450 ILE A CA 1
ATOM 3485 C C . ILE A 1 450 ? -11.633 -44.5 -0.26 1 90.06 450 ILE A C 1
ATOM 3487 O O . ILE A 1 450 ? -11.625 -45.312 -1.2 1 90.06 450 ILE A O 1
ATOM 3491 N N . LEU A 1 451 ? -11.648 -44.812 0.974 1 88.38 451 LEU A N 1
ATOM 3492 C CA . LEU A 1 451 ? -11.727 -46.219 1.35 1 88.38 451 LEU A CA 1
ATOM 3493 C C . LEU A 1 451 ? -13.172 -46.656 1.51 1 88.38 451 LEU A C 1
ATOM 3495 O O . LEU A 1 451 ? -14.031 -45.875 1.896 1 88.38 451 LEU A O 1
ATOM 3499 N N . MET A 1 452 ? -13.359 -47.906 1.125 1 83.56 452 MET A N 1
ATOM 3500 C CA . MET A 1 452 ? -14.703 -48.438 1.296 1 83.56 452 MET A CA 1
ATOM 3501 C C . MET A 1 452 ? -14.992 -48.719 2.768 1 83.56 452 MET A C 1
ATOM 3503 O O . MET A 1 452 ? -14.086 -49.031 3.539 1 83.56 452 MET A O 1
ATOM 3507 N N . MET B 1 1 ? 22.875 13.102 14.766 1 89.06 1 MET B N 1
ATOM 3508 C CA . MET B 1 1 ? 21.672 12.312 14.461 1 89.06 1 MET B CA 1
ATOM 3509 C C . MET B 1 1 ? 21.594 12 12.969 1 89.06 1 MET B C 1
ATOM 3511 O O . MET B 1 1 ? 21.828 12.875 12.133 1 89.06 1 MET B O 1
ATOM 3515 N N . ARG B 1 2 ? 21.469 10.797 12.609 1 95.25 2 ARG B N 1
ATOM 3516 C CA . ARG B 1 2 ? 21.359 10.359 11.219 1 95.25 2 ARG B CA 1
ATOM 3517 C C . ARG B 1 2 ? 19.891 10.125 10.844 1 95.25 2 ARG B C 1
ATOM 3519 O O . ARG B 1 2 ? 19.188 9.367 11.508 1 95.25 2 ARG B O 1
ATOM 3526 N N . ILE B 1 3 ? 19.531 10.82 9.766 1 97.75 3 ILE B N 1
ATOM 3527 C CA . ILE B 1 3 ? 18.125 10.766 9.375 1 97.75 3 ILE B CA 1
ATOM 3528 C C . ILE B 1 3 ? 18.016 10.297 7.926 1 97.75 3 ILE B C 1
ATOM 3530 O O . ILE B 1 3 ? 18.719 10.805 7.047 1 97.75 3 ILE B O 1
ATOM 3534 N N . ILE B 1 4 ? 17.156 9.32 7.707 1 98.69 4 ILE B N 1
ATOM 3535 C CA . ILE B 1 4 ? 16.875 8.867 6.355 1 98.69 4 ILE B CA 1
ATOM 3536 C C . ILE B 1 4 ? 15.477 9.336 5.941 1 98.69 4 ILE B C 1
ATOM 3538 O O . ILE B 1 4 ? 14.5 9.125 6.668 1 98.69 4 ILE B O 1
ATOM 3542 N N . ILE B 1 5 ? 15.383 9.977 4.82 1 98.5 5 ILE B N 1
ATOM 3543 C CA . ILE B 1 5 ? 14.109 10.422 4.273 1 98.5 5 ILE B CA 1
ATOM 3544 C C . ILE B 1 5 ? 13.773 9.617 3.02 1 98.5 5 ILE B C 1
ATOM 3546 O O . ILE B 1 5 ? 14.547 9.609 2.057 1 98.5 5 ILE B O 1
ATOM 3550 N N . ILE B 1 6 ? 12.648 8.938 3.07 1 98.5 6 ILE B N 1
ATOM 3551 C CA . ILE B 1 6 ? 12.188 8.172 1.918 1 98.5 6 ILE B CA 1
ATOM 3552 C C . ILE B 1 6 ? 11.141 8.969 1.147 1 98.5 6 ILE B C 1
ATOM 3554 O O . ILE B 1 6 ? 10.031 9.195 1.644 1 98.5 6 ILE B O 1
ATOM 3558 N N . GLY B 1 7 ? 11.438 9.32 -0.095 1 97.25 7 GLY B N 1
ATOM 3559 C CA . GLY B 1 7 ? 10.555 10.125 -0.924 1 97.25 7 GLY B CA 1
ATOM 3560 C C . GLY B 1 7 ? 11.039 11.555 -1.092 1 97.25 7 GLY B C 1
ATOM 3561 O O . GLY B 1 7 ? 10.992 12.352 -0.148 1 97.25 7 GLY B O 1
ATOM 3562 N N . ASP B 1 8 ? 11.422 11.859 -2.24 1 94.62 8 ASP B N 1
ATOM 3563 C CA . ASP B 1 8 ? 11.883 13.211 -2.553 1 94.62 8 ASP B CA 1
ATOM 3564 C C . ASP B 1 8 ? 10.797 14.008 -3.268 1 94.62 8 ASP B C 1
ATOM 3566 O O . ASP B 1 8 ? 11.023 14.547 -4.352 1 94.62 8 ASP B O 1
ATOM 3570 N N . GLY B 1 9 ? 9.656 14.016 -2.668 1 93.12 9 GLY B N 1
ATOM 3571 C CA . GLY B 1 9 ? 8.586 14.898 -3.113 1 93.12 9 GLY B CA 1
ATOM 3572 C C . GLY B 1 9 ? 8.633 16.266 -2.467 1 93.12 9 GLY B C 1
ATOM 3573 O O . GLY B 1 9 ? 9.68 16.688 -1.968 1 93.12 9 GLY B O 1
ATOM 3574 N N . LYS B 1 10 ? 7.523 16.984 -2.445 1 90.38 10 LYS B N 1
ATOM 3575 C CA . LYS B 1 10 ? 7.461 18.344 -1.9 1 90.38 10 LYS B CA 1
ATOM 3576 C C . LYS B 1 10 ? 7.777 18.344 -0.407 1 90.38 10 LYS B C 1
ATOM 3578 O O . LYS B 1 10 ? 8.578 19.156 0.059 1 90.38 10 LYS B O 1
ATOM 3583 N N . VAL B 1 11 ? 7.18 17.422 0.313 1 91.94 11 VAL B N 1
ATOM 3584 C CA . VAL B 1 11 ? 7.379 17.359 1.757 1 91.94 11 VAL B CA 1
ATOM 3585 C C . VAL B 1 11 ? 8.797 16.875 2.062 1 91.94 11 VAL B C 1
ATOM 3587 O O . VAL B 1 11 ? 9.5 17.484 2.875 1 91.94 11 VAL B O 1
ATOM 3590 N N . GLY B 1 12 ? 9.203 15.797 1.408 1 95.06 12 GLY B N 1
ATOM 3591 C CA . GLY B 1 12 ? 10.539 15.25 1.629 1 95.06 12 GLY B CA 1
ATOM 3592 C C . GLY B 1 12 ? 11.641 16.25 1.364 1 95.06 12 GLY B C 1
ATOM 3593 O O . GLY B 1 12 ? 12.586 16.375 2.15 1 95.06 12 GLY B O 1
ATOM 3594 N N . TYR B 1 13 ? 11.484 16.969 0.296 1 93.88 13 TYR B N 1
ATOM 3595 C CA . TYR B 1 13 ? 12.492 17.969 -0.068 1 93.88 13 TYR B CA 1
ATOM 3596 C C . TYR B 1 13 ? 12.555 19.078 0.961 1 93.88 13 TYR B C 1
ATOM 3598 O O . TYR B 1 13 ? 13.641 19.516 1.362 1 93.88 13 TYR B O 1
ATOM 3606 N N . LYS B 1 14 ? 11.43 19.594 1.316 1 91.38 14 LYS B N 1
ATOM 3607 C CA . LYS B 1 14 ? 11.375 20.656 2.312 1 91.38 14 LYS B CA 1
ATOM 3608 C C . LYS B 1 14 ? 12.008 20.203 3.629 1 91.38 14 LYS B C 1
ATOM 3610 O O . LYS B 1 14 ? 12.75 20.969 4.258 1 91.38 14 LYS B O 1
ATOM 3615 N N . LEU B 1 15 ? 11.75 19.047 4.012 1 93.88 15 LEU B N 1
ATOM 3616 C CA . LEU B 1 15 ? 12.32 18.484 5.234 1 93.88 15 LEU B CA 1
ATOM 3617 C C . LEU B 1 15 ? 13.844 18.391 5.129 1 93.88 15 LEU B C 1
ATOM 3619 O O . LEU B 1 15 ? 14.555 18.766 6.062 1 93.88 15 LEU B O 1
ATOM 3623 N N . ALA B 1 16 ? 14.234 17.828 4.008 1 95.81 16 ALA B N 1
ATOM 3624 C CA . ALA B 1 16 ? 15.672 17.688 3.787 1 95.81 16 ALA B CA 1
ATOM 3625 C C . ALA B 1 16 ? 16.375 19.031 3.854 1 95.81 16 ALA B C 1
ATOM 3627 O O . ALA B 1 16 ? 17.453 19.156 4.422 1 95.81 16 ALA B O 1
ATOM 3628 N N . LYS B 1 17 ? 15.742 20 3.271 1 92.94 17 LYS B N 1
ATOM 3629 C CA . LYS B 1 17 ? 16.297 21.344 3.273 1 92.94 17 LYS B CA 1
ATOM 3630 C C . LYS B 1 17 ? 16.422 21.891 4.695 1 92.94 17 LYS B C 1
ATOM 3632 O O . LYS B 1 17 ? 17.469 22.406 5.078 1 92.94 17 LYS B O 1
ATOM 3637 N N . GLN B 1 18 ? 15.422 21.75 5.488 1 88.31 18 GLN B N 1
ATOM 3638 C CA . GLN B 1 18 ? 15.406 22.281 6.852 1 88.31 18 GLN B CA 1
ATOM 3639 C C . GLN B 1 18 ? 16.359 21.516 7.75 1 88.31 18 GLN B C 1
ATOM 3641 O O . GLN B 1 18 ? 17.094 22.109 8.539 1 88.31 18 GLN B O 1
ATOM 3646 N N . LEU B 1 19 ? 16.391 20.219 7.598 1 92.31 19 LEU B N 1
ATOM 3647 C CA . LEU B 1 19 ? 17.219 19.375 8.445 1 92.31 19 LEU B CA 1
ATOM 3648 C C . LEU B 1 19 ? 18.703 19.547 8.102 1 92.31 19 LEU B C 1
ATOM 3650 O O . LEU B 1 19 ? 19.547 19.547 8.992 1 92.31 19 LEU B O 1
ATOM 3654 N N . SER B 1 20 ? 18.953 19.625 6.84 1 93.56 20 SER B N 1
ATOM 3655 C CA . SER B 1 20 ? 20.328 19.828 6.418 1 93.56 20 SER B CA 1
ATOM 3656 C C . SER B 1 20 ? 20.875 21.156 6.902 1 93.56 20 SER B C 1
ATOM 3658 O O . SER B 1 20 ? 22.047 21.281 7.266 1 93.56 20 SER B O 1
ATOM 3660 N N . ALA B 1 21 ? 20.047 22.156 6.871 1 87.06 21 ALA B N 1
ATOM 3661 C CA . ALA B 1 21 ? 20.422 23.469 7.367 1 87.06 21 ALA B CA 1
ATOM 3662 C C . ALA B 1 21 ? 20.797 23.422 8.844 1 87.06 21 ALA B C 1
ATOM 3664 O O . ALA B 1 21 ? 21.641 24.188 9.312 1 87.06 21 ALA B O 1
ATOM 3665 N N . GLU B 1 22 ? 20.266 22.516 9.523 1 85.62 22 GLU B N 1
ATOM 3666 C CA . GLU B 1 22 ? 20.547 22.344 10.945 1 85.62 22 GLU B CA 1
ATOM 3667 C C . GLU B 1 22 ? 21.672 21.344 11.164 1 85.62 22 GLU B C 1
ATOM 3669 O O . GLU B 1 22 ? 21.922 20.906 12.289 1 85.62 22 GLU B O 1
ATOM 3674 N N . LYS B 1 23 ? 22.266 20.828 10.109 1 89.62 23 LYS B N 1
ATOM 3675 C CA . LYS B 1 23 ? 23.5 20.031 10.086 1 89.62 23 LYS B CA 1
ATOM 3676 C C . LYS B 1 23 ? 23.234 18.609 10.539 1 89.62 23 LYS B C 1
ATOM 3678 O O . LYS B 1 23 ? 24.078 17.984 11.188 1 89.62 23 LYS B O 1
ATOM 3683 N N . TYR B 1 24 ? 22.094 18.188 10.352 1 92.19 24 TYR B N 1
ATOM 3684 C CA . TYR B 1 24 ? 21.828 16.75 10.516 1 92.19 24 TYR B CA 1
ATOM 3685 C C . TYR B 1 24 ? 22.422 15.961 9.359 1 92.19 24 TYR B C 1
ATOM 3687 O O . TYR B 1 24 ? 22.609 16.484 8.258 1 92.19 24 TYR B O 1
ATOM 3695 N N . ASP B 1 25 ? 22.766 14.75 9.633 1 95.75 25 ASP B N 1
ATOM 3696 C CA . ASP B 1 25 ? 23.203 13.844 8.57 1 95.75 25 ASP B CA 1
ATOM 3697 C C . ASP B 1 25 ? 22 13.227 7.859 1 95.75 25 ASP B C 1
ATOM 3699 O O . ASP B 1 25 ? 21.281 12.406 8.445 1 95.75 25 ASP B O 1
ATOM 3703 N N . ILE B 1 26 ? 21.906 13.617 6.555 1 97.5 26 ILE B N 1
ATOM 3704 C CA . ILE B 1 26 ? 20.688 13.242 5.871 1 97.5 26 ILE B CA 1
ATOM 3705 C C . ILE B 1 26 ? 21 12.336 4.684 1 97.5 26 ILE B C 1
ATOM 3707 O O . ILE B 1 26 ? 21.922 12.625 3.9 1 97.5 26 ILE B O 1
ATOM 3711 N N . ILE B 1 27 ? 20.281 11.266 4.598 1 98.38 27 ILE B N 1
ATOM 3712 C CA . ILE B 1 27 ? 20.297 10.422 3.408 1 98.38 27 ILE B CA 1
ATOM 3713 C C . ILE B 1 27 ? 18.906 10.383 2.791 1 98.38 27 ILE B C 1
ATOM 3715 O O . ILE B 1 27 ? 17.922 10.047 3.467 1 98.38 27 ILE B O 1
ATOM 3719 N N . MET B 1 28 ? 18.797 10.703 1.508 1 98.19 28 MET B N 1
ATOM 3720 C CA . MET B 1 28 ? 17.516 10.727 0.802 1 98.19 28 MET B CA 1
ATOM 3721 C C . MET B 1 28 ? 17.391 9.547 -0.153 1 98.19 28 MET B C 1
ATOM 3723 O O . MET B 1 28 ? 18.328 9.242 -0.889 1 98.19 28 MET B O 1
ATOM 3727 N N . ILE B 1 29 ? 16.25 8.883 -0.054 1 98.31 29 ILE B N 1
ATOM 3728 C CA . ILE B 1 29 ? 15.984 7.754 -0.937 1 98.31 29 ILE B CA 1
ATOM 3729 C C . ILE B 1 29 ? 14.82 8.086 -1.866 1 98.31 29 ILE B C 1
ATOM 3731 O O . ILE B 1 29 ? 13.789 8.594 -1.422 1 98.31 29 ILE B O 1
ATOM 3735 N N . ASP B 1 30 ? 14.969 7.832 -3.143 1 97.19 30 ASP B N 1
ATOM 3736 C CA . ASP B 1 30 ? 13.914 7.965 -4.145 1 97.19 30 ASP B CA 1
ATOM 3737 C C . ASP B 1 30 ? 14.203 7.09 -5.363 1 97.19 30 ASP B C 1
ATOM 3739 O O . ASP B 1 30 ? 15.359 6.805 -5.668 1 97.19 30 ASP B O 1
ATOM 3743 N N . SER B 1 31 ? 13.156 6.68 -5.988 1 92.88 31 SER B N 1
ATOM 3744 C CA . SER B 1 31 ? 13.344 5.859 -7.176 1 92.88 31 SER B CA 1
ATOM 3745 C C . SER B 1 31 ? 13.688 6.715 -8.391 1 92.88 31 SER B C 1
ATOM 3747 O O . SER B 1 31 ? 14.234 6.211 -9.375 1 92.88 31 SER B O 1
ATOM 3749 N N . ASN B 1 32 ? 13.32 7.953 -8.352 1 92.69 32 ASN B N 1
ATOM 3750 C CA . ASN B 1 32 ? 13.602 8.891 -9.438 1 92.69 32 ASN B CA 1
ATOM 3751 C C . ASN B 1 32 ? 14.984 9.523 -9.281 1 92.69 32 ASN B C 1
ATOM 3753 O O . ASN B 1 32 ? 15.148 10.469 -8.508 1 92.69 32 ASN B O 1
ATOM 3757 N N . GLU B 1 33 ? 15.828 9.156 -10.117 1 91 33 GLU B N 1
ATOM 3758 C CA . GLU B 1 33 ? 17.219 9.602 -10.023 1 91 33 GLU B CA 1
ATOM 3759 C C . GLU B 1 33 ? 17.344 11.094 -10.312 1 91 33 GLU B C 1
ATOM 3761 O O . GLU B 1 33 ? 18.188 11.773 -9.734 1 91 33 GLU B O 1
ATOM 3766 N N . ASN B 1 34 ? 16.578 11.555 -11.195 1 91.62 34 ASN B N 1
ATOM 3767 C CA . ASN B 1 34 ? 16.641 12.969 -11.555 1 91.62 34 ASN B CA 1
ATOM 3768 C C . ASN B 1 34 ? 16.25 13.867 -10.383 1 91.62 34 ASN B C 1
ATOM 3770 O O . ASN B 1 34 ? 16.875 14.914 -10.164 1 91.62 34 ASN B O 1
ATOM 3774 N N . LYS B 1 35 ? 15.266 13.461 -9.664 1 91.75 35 LYS B N 1
ATOM 3775 C CA . LYS B 1 35 ? 14.867 14.211 -8.477 1 91.75 35 LYS B CA 1
ATOM 3776 C C . LYS B 1 35 ? 15.992 14.234 -7.441 1 91.75 35 LYS B C 1
ATOM 3778 O O . LYS B 1 35 ? 16.25 15.266 -6.828 1 91.75 35 LYS B O 1
ATOM 3783 N N . LEU B 1 36 ? 16.609 13.148 -7.324 1 94.5 36 LEU B N 1
ATOM 3784 C CA . LEU B 1 36 ? 17.688 13.039 -6.34 1 94.5 36 LEU B CA 1
ATOM 3785 C C . LEU B 1 36 ? 18.875 13.914 -6.723 1 94.5 36 LEU B C 1
ATOM 3787 O O . LEU B 1 36 ? 19.5 14.531 -5.859 1 94.5 36 LEU B O 1
ATOM 3791 N N . ARG B 1 37 ? 19.203 13.922 -7.961 1 93.12 37 ARG B N 1
ATOM 3792 C CA . ARG B 1 37 ? 20.312 14.75 -8.438 1 93.12 37 ARG B CA 1
ATOM 3793 C C . ARG B 1 37 ? 20.047 16.234 -8.164 1 93.12 37 ARG B C 1
ATOM 3795 O O . ARG B 1 37 ? 20.969 16.969 -7.777 1 93.12 37 ARG B O 1
ATOM 3802 N N . PHE B 1 38 ? 18.859 16.625 -8.383 1 93.12 38 PHE B N 1
ATOM 3803 C CA . PHE B 1 38 ? 18.438 18 -8.109 1 93.12 38 PHE B CA 1
ATOM 3804 C C . PHE B 1 38 ? 18.672 18.359 -6.645 1 93.12 38 PHE B C 1
ATOM 3806 O O . PHE B 1 38 ? 19.188 19.422 -6.332 1 93.12 38 PHE B O 1
ATOM 3813 N N . ALA B 1 39 ? 18.281 17.484 -5.781 1 93.06 39 ALA B N 1
ATOM 3814 C CA . ALA B 1 39 ? 18.453 17.719 -4.348 1 93.06 39 ALA B CA 1
ATOM 3815 C C . ALA B 1 39 ? 19.922 17.719 -3.957 1 93.06 39 ALA B C 1
ATOM 3817 O O . ALA B 1 39 ? 20.359 18.547 -3.154 1 93.06 39 ALA B O 1
ATOM 3818 N N . MET B 1 40 ? 20.672 16.828 -4.477 1 92.69 40 MET B N 1
ATOM 3819 C CA . MET B 1 40 ? 22.094 16.688 -4.16 1 92.69 40 MET B CA 1
ATOM 3820 C C . MET B 1 40 ? 22.875 17.922 -4.562 1 92.69 40 MET B C 1
ATOM 3822 O O . MET B 1 40 ? 23.844 18.281 -3.906 1 92.69 40 MET B O 1
ATOM 3826 N N . ASP B 1 41 ? 22.484 18.531 -5.613 1 93.69 41 ASP B N 1
ATOM 3827 C CA . ASP B 1 41 ? 23.156 19.719 -6.125 1 93.69 41 ASP B CA 1
ATOM 3828 C C . ASP B 1 41 ? 22.906 20.922 -5.23 1 93.69 41 ASP B C 1
ATOM 3830 O O . ASP B 1 41 ? 23.703 21.859 -5.207 1 93.69 41 ASP B O 1
ATOM 3834 N N . ARG B 1 42 ? 21.875 20.891 -4.461 1 93.31 42 ARG B N 1
ATOM 3835 C CA . ARG B 1 42 ? 21.438 22.078 -3.748 1 93.31 42 ARG B CA 1
ATOM 3836 C C . ARG B 1 42 ? 21.594 21.906 -2.242 1 93.31 42 ARG B C 1
ATOM 3838 O O . ARG B 1 42 ? 21.703 22.891 -1.506 1 93.31 42 ARG B O 1
ATOM 3845 N N . LEU B 1 43 ? 21.594 20.656 -1.832 1 95.38 43 LEU B N 1
ATOM 3846 C CA . LEU B 1 43 ? 21.625 20.375 -0.403 1 95.38 43 LEU B CA 1
ATOM 3847 C C . LEU B 1 43 ? 22.844 19.531 -0.046 1 95.38 43 LEU B C 1
ATOM 3849 O O . LEU B 1 43 ? 23.375 18.797 -0.888 1 95.38 43 LEU B O 1
ATOM 3853 N N . ASP B 1 44 ? 23.312 19.656 1.21 1 94.44 44 ASP B N 1
ATOM 3854 C CA . ASP B 1 44 ? 24.391 18.812 1.71 1 94.44 44 ASP B CA 1
ATOM 3855 C C . ASP B 1 44 ? 23.828 17.5 2.277 1 94.44 44 ASP B C 1
ATOM 3857 O O . ASP B 1 44 ? 23.797 17.312 3.496 1 94.44 44 ASP B O 1
ATOM 3861 N N . ILE B 1 45 ? 23.484 16.625 1.367 1 96.81 45 ILE B N 1
ATOM 3862 C CA . ILE B 1 45 ? 22.875 15.352 1.775 1 96.81 45 ILE B CA 1
ATOM 3863 C C . ILE B 1 45 ? 23.422 14.219 0.906 1 96.81 45 ILE B C 1
ATOM 3865 O O . ILE B 1 45 ? 23.984 14.461 -0.167 1 96.81 45 ILE B O 1
ATOM 3869 N N . ALA B 1 46 ? 23.344 13.07 1.386 1 96.81 46 ALA B N 1
ATOM 3870 C CA . ALA B 1 46 ? 23.625 11.875 0.587 1 96.81 46 ALA B CA 1
ATOM 3871 C C . ALA B 1 46 ? 22.328 11.312 -0.02 1 96.81 46 ALA B C 1
ATOM 3873 O O . ALA B 1 46 ? 21.234 11.547 0.5 1 96.81 46 ALA B O 1
ATOM 3874 N N . CYS B 1 47 ? 22.516 10.648 -1.19 1 97.19 47 CYS B N 1
ATOM 3875 C CA . CYS B 1 47 ? 21.344 10.117 -1.871 1 97.19 47 CYS B CA 1
ATOM 3876 C C . CYS B 1 47 ? 21.547 8.664 -2.27 1 97.19 47 CYS B C 1
ATOM 3878 O O . CYS B 1 47 ? 22.672 8.25 -2.561 1 97.19 47 CYS B O 1
ATOM 3880 N N . VAL B 1 48 ? 20.547 7.895 -2.191 1 97.5 48 VAL B N 1
ATOM 3881 C CA . VAL B 1 48 ? 20.5 6.52 -2.678 1 97.5 48 VAL B CA 1
ATOM 3882 C C . VAL B 1 48 ? 19.297 6.328 -3.592 1 97.5 48 VAL B C 1
ATOM 3884 O O . VAL B 1 48 ? 18.172 6.613 -3.201 1 97.5 48 VAL B O 1
ATOM 3887 N N . THR B 1 49 ? 19.562 5.859 -4.801 1 95.88 49 THR B N 1
ATOM 3888 C CA . THR B 1 49 ? 18.484 5.625 -5.746 1 95.88 49 THR B CA 1
ATOM 3889 C C . THR B 1 49 ? 17.859 4.25 -5.531 1 95.88 49 THR B C 1
ATOM 3891 O O . THR B 1 49 ? 18.562 3.24 -5.5 1 95.88 49 THR B O 1
ATOM 3894 N N . GLY B 1 50 ? 16.516 4.238 -5.309 1 94.44 50 GLY B N 1
ATOM 3895 C CA . GLY B 1 50 ? 15.844 2.959 -5.16 1 94.44 50 GLY B CA 1
ATOM 3896 C C . GLY B 1 50 ? 14.492 3.072 -4.48 1 94.44 50 GLY B C 1
ATOM 3897 O O . GLY B 1 50 ? 13.977 4.176 -4.293 1 94.44 50 GLY B O 1
ATOM 3898 N N . ASP B 1 51 ? 13.93 1.909 -4.234 1 93.38 51 ASP B N 1
ATOM 3899 C CA . ASP B 1 51 ? 12.641 1.801 -3.555 1 93.38 51 ASP B CA 1
ATOM 3900 C C . ASP B 1 51 ? 12.82 1.757 -2.039 1 93.38 51 ASP B C 1
ATOM 3902 O O . ASP B 1 51 ? 13.578 0.931 -1.523 1 93.38 51 ASP B O 1
ATOM 3906 N N . GLY B 1 52 ? 12.133 2.629 -1.369 1 94.62 52 GLY B N 1
ATOM 3907 C CA . GLY B 1 52 ? 12.266 2.74 0.075 1 94.62 52 GLY B CA 1
ATOM 3908 C C . GLY B 1 52 ? 11.75 1.521 0.817 1 94.62 52 GLY B C 1
ATOM 3909 O O . GLY B 1 52 ? 12.047 1.339 2.002 1 94.62 52 GLY B O 1
ATOM 3910 N N . ALA B 1 53 ? 11.039 0.679 0.116 1 94.75 53 ALA B N 1
ATOM 3911 C CA . ALA B 1 53 ? 10.539 -0.541 0.74 1 94.75 53 ALA B CA 1
ATOM 3912 C C . ALA B 1 53 ? 11.477 -1.715 0.49 1 94.75 53 ALA B C 1
ATOM 3914 O O . ALA B 1 53 ? 11.242 -2.824 0.977 1 94.75 53 ALA B O 1
ATOM 3915 N N . ASP B 1 54 ? 12.508 -1.534 -0.26 1 96 54 ASP B N 1
ATOM 3916 C CA . ASP B 1 54 ? 13.516 -2.553 -0.538 1 96 54 ASP B CA 1
ATOM 3917 C C . ASP B 1 54 ? 14.57 -2.596 0.565 1 96 54 ASP B C 1
ATOM 3919 O O . ASP B 1 54 ? 15.312 -1.631 0.764 1 96 54 ASP B O 1
ATOM 3923 N N . ALA B 1 55 ? 14.711 -3.725 1.195 1 96.62 55 ALA B N 1
ATOM 3924 C CA . ALA B 1 55 ? 15.656 -3.895 2.291 1 96.62 55 ALA B CA 1
ATOM 3925 C C . ALA B 1 55 ? 17.078 -3.609 1.827 1 96.62 55 ALA B C 1
ATOM 3927 O O . ALA B 1 55 ? 17.891 -3.049 2.578 1 96.62 55 ALA B O 1
ATOM 3928 N N . GLU B 1 56 ? 17.359 -4.012 0.627 1 95.81 56 GLU B N 1
ATOM 3929 C CA . GLU B 1 56 ? 18.703 -3.803 0.104 1 95.81 56 GLU B CA 1
ATOM 3930 C C . GLU B 1 56 ? 19 -2.316 -0.061 1 95.81 56 GLU B C 1
ATOM 3932 O O . GLU B 1 56 ? 20.125 -1.878 0.192 1 95.81 56 GLU B O 1
ATOM 3937 N N . VAL B 1 57 ? 18.094 -1.562 -0.492 1 97.38 57 VAL B N 1
ATOM 3938 C CA . VAL B 1 57 ? 18.234 -0.12 -0.648 1 97.38 57 VAL B CA 1
ATOM 3939 C C . VAL B 1 57 ? 18.438 0.531 0.719 1 97.38 57 VAL B C 1
ATOM 3941 O O . VAL B 1 57 ? 19.281 1.411 0.879 1 97.38 57 VAL B O 1
ATOM 3944 N N . LEU B 1 58 ? 17.656 0.095 1.684 1 98.12 58 LEU B N 1
ATOM 3945 C CA . LEU B 1 58 ? 17.75 0.629 3.037 1 98.12 58 LEU B CA 1
ATOM 3946 C C . LEU B 1 58 ? 19.109 0.313 3.648 1 98.12 58 LEU B C 1
ATOM 3948 O O . LEU B 1 58 ? 19.688 1.137 4.371 1 98.12 58 LEU B O 1
ATOM 3952 N N . LYS B 1 59 ? 19.562 -0.88 3.342 1 97.81 59 LYS B N 1
ATOM 3953 C CA . LYS B 1 59 ? 20.891 -1.254 3.814 1 97.81 59 LYS B CA 1
ATOM 3954 C C . LYS B 1 59 ? 21.969 -0.371 3.189 1 97.81 59 LYS B C 1
ATOM 3956 O O . LYS B 1 59 ? 22.906 0.059 3.871 1 97.81 59 LYS B O 1
ATOM 3961 N N . GLN B 1 60 ? 21.812 -0.15 1.924 1 97.69 60 GLN B N 1
ATOM 3962 C CA . GLN B 1 60 ? 22.734 0.738 1.233 1 97.69 60 GLN B CA 1
ATOM 3963 C C . GLN B 1 60 ? 22.734 2.129 1.861 1 97.69 60 GLN B C 1
ATOM 3965 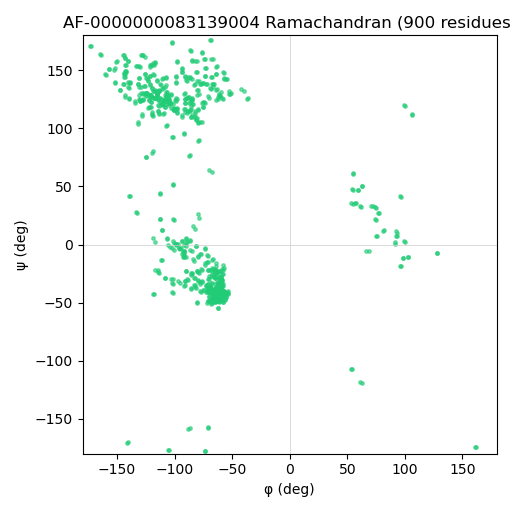O O . GLN B 1 60 ? 23.766 2.811 1.873 1 97.69 60 GLN B O 1
ATOM 3970 N N . ALA B 1 61 ? 21.656 2.533 2.4 1 97.94 61 ALA B N 1
ATOM 3971 C CA . ALA B 1 61 ? 21.516 3.838 3.041 1 97.94 61 ALA B CA 1
ATOM 3972 C C . ALA B 1 61 ? 21.953 3.779 4.504 1 97.94 61 ALA B C 1
ATOM 3974 O O . ALA B 1 61 ? 21.781 4.746 5.246 1 97.94 61 ALA B O 1
ATOM 3975 N N . ASP B 1 62 ? 22.422 2.641 4.941 1 97.62 62 ASP B N 1
ATOM 3976 C CA . ASP B 1 62 ? 22.922 2.42 6.293 1 97.62 62 ASP B CA 1
ATOM 3977 C C . ASP B 1 62 ? 21.812 2.621 7.332 1 97.62 62 ASP B C 1
ATOM 3979 O O . ASP B 1 62 ? 22.016 3.33 8.32 1 97.62 62 ASP B O 1
ATOM 3983 N N . VAL B 1 63 ? 20.734 1.996 7.105 1 98.31 63 VAL B N 1
ATOM 3984 C CA . VAL B 1 63 ? 19.547 2.156 7.926 1 98.31 63 VAL B CA 1
ATOM 3985 C C . VAL B 1 63 ? 19.812 1.631 9.336 1 98.31 63 VAL B C 1
ATOM 3987 O O . VAL B 1 63 ? 19.219 2.119 10.305 1 98.31 63 VAL B O 1
ATOM 3990 N N . ALA B 1 64 ? 20.672 0.697 9.508 1 97.56 64 ALA B N 1
ATOM 3991 C CA . ALA B 1 64 ? 20.984 0.093 10.797 1 97.56 64 ALA B CA 1
ATOM 3992 C C . ALA B 1 64 ? 21.469 1.142 11.789 1 97.56 64 ALA B C 1
ATOM 3994 O O . ALA B 1 64 ? 21.297 0.989 1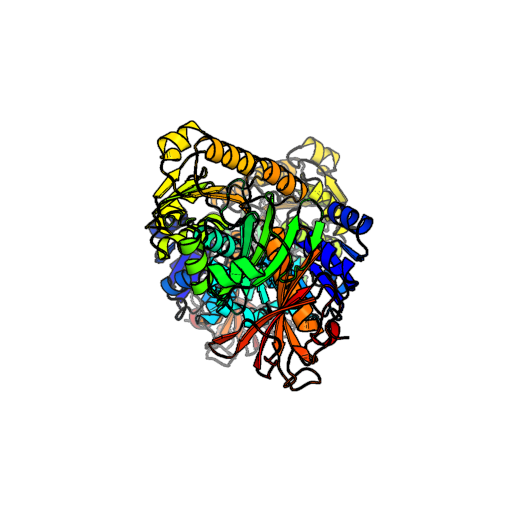3 1 97.56 64 ALA B O 1
ATOM 3995 N N . HIS B 1 65 ? 22.016 2.209 11.273 1 97.12 65 HIS B N 1
ATOM 3996 C CA . HIS B 1 65 ? 22.578 3.244 12.141 1 97.12 65 HIS B CA 1
ATOM 3997 C C . HIS B 1 65 ? 21.734 4.52 12.078 1 97.12 65 HIS B C 1
ATOM 3999 O O . HIS B 1 65 ? 22.172 5.57 12.555 1 97.12 65 HIS B O 1
ATOM 4005 N N . ALA B 1 66 ? 20.609 4.41 11.523 1 97.56 66 ALA B N 1
ATOM 4006 C CA . ALA B 1 66 ? 19.734 5.586 11.422 1 97.56 66 ALA B CA 1
ATOM 4007 C C . ALA B 1 66 ? 19 5.836 12.734 1 97.56 66 ALA B C 1
ATOM 4009 O O . ALA B 1 66 ? 18.453 4.906 13.328 1 97.56 66 ALA B O 1
ATOM 4010 N N . ASP B 1 67 ? 19 7.031 13.18 1 96.5 67 ASP B N 1
ATOM 4011 C CA . ASP B 1 67 ? 18.234 7.414 14.367 1 96.5 67 ASP B CA 1
ATOM 4012 C C . ASP B 1 67 ? 16.766 7.586 14.039 1 96.5 67 ASP B C 1
ATOM 4014 O O . ASP B 1 67 ? 15.898 7.355 14.898 1 96.5 67 ASP B O 1
ATOM 4018 N N . LEU B 1 68 ? 16.562 8.023 12.836 1 97.31 68 LEU B N 1
ATOM 4019 C CA . LEU B 1 68 ? 15.195 8.305 12.422 1 97.31 68 LEU B CA 1
ATOM 4020 C C . LEU B 1 68 ? 15.016 8.031 10.93 1 97.31 68 LEU B C 1
ATOM 4022 O O . LEU B 1 68 ? 15.859 8.406 10.117 1 97.31 68 LEU B O 1
ATOM 4026 N N . VAL B 1 69 ? 13.961 7.348 10.625 1 98.56 69 VAL B N 1
ATOM 4027 C CA . VAL B 1 69 ? 13.539 7.164 9.242 1 98.56 69 VAL B CA 1
ATOM 4028 C C . VAL B 1 69 ? 12.172 7.809 9.023 1 98.56 69 VAL B C 1
ATOM 4030 O O . VAL B 1 69 ? 11.227 7.551 9.781 1 98.56 69 VAL B O 1
ATOM 4033 N N . ILE B 1 70 ? 12.117 8.656 8.039 1 98.38 70 ILE B N 1
ATOM 4034 C CA . ILE B 1 70 ? 10.875 9.344 7.699 1 98.38 70 ILE B CA 1
ATOM 4035 C C . ILE B 1 70 ? 10.406 8.906 6.312 1 98.38 70 ILE B C 1
ATOM 4037 O O . ILE B 1 70 ? 11.078 9.18 5.312 1 98.38 70 ILE B O 1
ATOM 4041 N N . ALA B 1 71 ? 9.273 8.242 6.262 1 98.5 71 ALA B N 1
ATOM 4042 C CA . ALA B 1 71 ? 8.719 7.805 4.98 1 98.5 71 ALA B CA 1
ATOM 4043 C C . ALA B 1 71 ? 7.598 8.742 4.523 1 98.5 71 ALA B C 1
ATOM 4045 O O . ALA B 1 71 ? 6.539 8.805 5.152 1 98.5 71 ALA B O 1
ATOM 4046 N N . CYS B 1 72 ? 7.82 9.398 3.398 1 97.12 72 CYS B N 1
ATOM 4047 C CA . CYS B 1 72 ? 6.859 10.398 2.953 1 97.12 72 CYS B CA 1
ATOM 4048 C C . CYS B 1 72 ? 6.645 10.32 1.445 1 97.12 72 CYS B C 1
ATOM 4050 O O . CYS B 1 72 ? 6.648 11.344 0.757 1 97.12 72 CYS B O 1
ATOM 4052 N N . THR B 1 73 ? 6.559 9.117 0.925 1 95.31 73 THR B N 1
ATOM 4053 C CA . THR B 1 73 ? 6.184 8.945 -0.473 1 95.31 73 THR B CA 1
ATOM 4054 C C . THR B 1 73 ? 4.699 9.219 -0.675 1 95.31 73 THR B C 1
ATOM 4056 O O . THR B 1 73 ? 4.008 9.648 0.255 1 95.31 73 THR B O 1
ATOM 4059 N N . SER B 1 74 ? 4.227 9.039 -1.949 1 92.06 74 SER B N 1
ATOM 4060 C CA . SER B 1 74 ? 2.834 9.328 -2.271 1 92.06 74 SER B CA 1
ATOM 4061 C C . SER B 1 74 ? 1.916 8.195 -1.837 1 92.06 74 SER B C 1
ATOM 4063 O O . SER B 1 74 ? 0.695 8.359 -1.791 1 92.06 74 SER B O 1
ATOM 4065 N N . ALA B 1 75 ? 2.418 7.109 -1.458 1 93.25 75 ALA B N 1
ATOM 4066 C CA . ALA B 1 75 ? 1.611 5.945 -1.099 1 93.25 75 ALA B CA 1
ATOM 4067 C C . ALA B 1 75 ? 1.688 5.664 0.4 1 93.25 75 ALA B C 1
ATOM 4069 O O . ALA B 1 75 ? 2.758 5.355 0.926 1 93.25 75 ALA B O 1
ATOM 4070 N N . ASP B 1 76 ? 0.583 5.668 1.098 1 94.94 76 ASP B N 1
ATOM 4071 C CA . ASP B 1 76 ? 0.499 5.48 2.543 1 94.94 76 ASP B CA 1
ATOM 4072 C C . ASP B 1 76 ? 1.006 4.098 2.949 1 94.94 76 ASP B C 1
ATOM 4074 O O . ASP B 1 76 ? 1.768 3.969 3.91 1 94.94 76 ASP B O 1
ATOM 4078 N N . GLU B 1 77 ? 0.527 3.133 2.203 1 93.25 77 GLU B N 1
ATOM 4079 C CA . GLU B 1 77 ? 0.871 1.752 2.533 1 93.25 77 GLU B CA 1
ATOM 4080 C C . GLU B 1 77 ? 2.373 1.513 2.41 1 93.25 77 GLU B C 1
ATOM 4082 O O . GLU B 1 77 ? 2.973 0.846 3.256 1 93.25 77 GLU B O 1
ATOM 4087 N N . CYS B 1 78 ? 2.914 2.084 1.349 1 93.75 78 CYS B N 1
ATOM 4088 C CA . CYS B 1 78 ? 4.359 1.993 1.165 1 93.75 78 CYS B CA 1
ATOM 4089 C C . CYS B 1 78 ? 5.098 2.645 2.328 1 93.75 78 CYS B C 1
ATOM 4091 O O . CYS B 1 78 ? 6.109 2.119 2.797 1 93.75 78 CYS B O 1
ATOM 4093 N N . ASN B 1 79 ? 4.645 3.768 2.748 1 97.19 79 ASN B N 1
ATOM 4094 C CA . ASN B 1 79 ? 5.266 4.461 3.871 1 97.19 79 ASN B CA 1
ATOM 4095 C C . ASN B 1 79 ? 5.258 3.605 5.133 1 97.19 79 ASN B C 1
ATOM 4097 O O . ASN B 1 79 ? 6.281 3.48 5.809 1 97.19 79 ASN B O 1
ATOM 4101 N N . MET B 1 80 ? 4.125 3.045 5.426 1 96.56 80 MET B N 1
ATOM 4102 C CA . MET B 1 80 ? 3.975 2.248 6.641 1 96.56 80 MET B CA 1
ATOM 4103 C C . MET B 1 80 ? 4.84 0.994 6.578 1 96.56 80 MET B C 1
ATOM 4105 O O . MET B 1 80 ? 5.516 0.652 7.555 1 96.56 80 MET B O 1
ATOM 4109 N N . LEU B 1 81 ? 4.867 0.353 5.465 1 95.5 81 LEU B N 1
ATOM 4110 C CA . LEU B 1 81 ? 5.648 -0.872 5.316 1 95.5 81 LEU B CA 1
ATOM 4111 C C . LEU B 1 81 ? 7.141 -0.568 5.301 1 95.5 81 LEU B C 1
ATOM 4113 O O . LEU B 1 81 ? 7.941 -1.342 5.832 1 95.5 81 LEU B O 1
ATOM 4117 N N . SER B 1 82 ? 7.523 0.508 4.637 1 97.19 82 SER B N 1
ATOM 4118 C CA . SER B 1 82 ? 8.93 0.913 4.648 1 97.19 82 SER B CA 1
ATOM 4119 C C . SER B 1 82 ? 9.422 1.139 6.074 1 97.19 82 SER B C 1
ATOM 4121 O O . SER B 1 82 ? 10.562 0.794 6.402 1 97.19 82 SER B O 1
ATOM 4123 N N . CYS B 1 83 ? 8.602 1.746 6.859 1 97.56 83 CYS B N 1
ATOM 4124 C CA . CYS B 1 83 ? 8.961 1.987 8.25 1 97.56 83 CYS B CA 1
ATOM 4125 C C . CYS B 1 83 ? 9.156 0.674 9 1 97.56 83 CYS B C 1
ATOM 4127 O O . CYS B 1 83 ? 10.094 0.538 9.789 1 97.56 83 CYS B O 1
ATOM 4129 N N . LEU B 1 84 ? 8.258 -0.282 8.789 1 97.19 84 LEU B N 1
ATOM 4130 C CA . LEU B 1 84 ? 8.383 -1.593 9.422 1 97.19 84 LEU B CA 1
ATOM 4131 C C . LEU B 1 84 ? 9.711 -2.248 9.047 1 97.19 84 LEU B C 1
ATOM 4133 O O . LEU B 1 84 ? 10.422 -2.758 9.914 1 97.19 84 LEU B O 1
ATOM 4137 N N . ILE B 1 85 ? 10.008 -2.27 7.754 1 97.44 85 ILE B N 1
ATOM 4138 C CA . ILE B 1 85 ? 11.242 -2.887 7.266 1 97.44 85 ILE B CA 1
ATOM 4139 C C . ILE B 1 85 ? 12.453 -2.17 7.859 1 97.44 85 ILE B C 1
ATOM 4141 O O . ILE B 1 85 ? 13.414 -2.812 8.281 1 97.44 85 ILE B O 1
ATOM 4145 N N . ALA B 1 86 ? 12.406 -0.828 7.879 1 98.19 86 ALA B N 1
ATOM 4146 C CA . ALA B 1 86 ? 13.5 -0.041 8.445 1 98.19 86 ALA B CA 1
ATOM 4147 C C . ALA B 1 86 ? 13.742 -0.407 9.906 1 98.19 86 ALA B C 1
ATOM 4149 O O . ALA B 1 86 ? 14.883 -0.559 10.336 1 98.19 86 ALA B O 1
ATOM 4150 N N . ARG B 1 87 ? 12.695 -0.537 10.648 1 97.31 87 ARG B N 1
ATOM 4151 C CA . ARG B 1 87 ? 12.805 -0.897 12.055 1 97.31 87 ARG B CA 1
ATOM 4152 C C . ARG B 1 87 ? 13.422 -2.281 12.219 1 97.31 87 ARG B C 1
ATOM 4154 O O . ARG B 1 87 ? 14.273 -2.488 13.086 1 97.31 87 ARG B O 1
ATOM 4161 N N . LYS B 1 88 ? 12.984 -3.197 11.422 1 96 88 LYS B N 1
ATOM 4162 C CA . LYS B 1 88 ? 13.508 -4.562 11.461 1 96 88 LYS B CA 1
ATOM 4163 C C . LYS B 1 88 ? 14.992 -4.59 11.141 1 96 88 LYS B C 1
ATOM 4165 O O . LYS B 1 88 ? 15.711 -5.488 11.586 1 96 88 LYS B O 1
ATOM 4170 N N . LEU B 1 89 ? 15.406 -3.637 10.391 1 97.31 89 LEU B N 1
ATOM 4171 C CA . LEU B 1 89 ? 16.797 -3.602 9.953 1 97.31 89 LEU B CA 1
ATOM 4172 C C . LEU B 1 89 ? 17.656 -2.781 10.914 1 97.31 89 LEU B C 1
ATOM 4174 O O . LEU B 1 89 ? 18.859 -2.656 10.727 1 97.31 89 LEU B O 1
ATOM 4178 N N . GLY B 1 90 ? 16.969 -2.115 11.906 1 96.81 90 GLY B N 1
ATOM 4179 C CA . GLY B 1 90 ? 17.797 -1.548 12.969 1 96.81 90 GLY B CA 1
ATOM 4180 C C . GLY B 1 90 ? 17.516 -0.078 13.219 1 96.81 90 GLY B C 1
ATOM 4181 O O . GLY B 1 90 ? 18.047 0.512 14.164 1 96.81 90 GLY B O 1
ATOM 4182 N N . ALA B 1 91 ? 16.719 0.577 12.43 1 97.81 91 ALA B N 1
ATOM 4183 C CA . ALA B 1 91 ? 16.391 1.981 12.664 1 97.81 91 ALA B CA 1
ATOM 4184 C C . ALA B 1 91 ? 15.781 2.18 14.047 1 97.81 91 ALA B C 1
ATOM 4186 O O . ALA B 1 91 ? 14.977 1.362 14.508 1 97.81 91 ALA B O 1
ATOM 4187 N N . ARG B 1 92 ? 16.078 3.205 14.68 1 96.38 92 ARG B N 1
ATOM 4188 C CA . ARG B 1 92 ? 15.625 3.426 16.047 1 96.38 92 ARG B CA 1
ATOM 4189 C C . ARG B 1 92 ? 14.188 3.928 16.078 1 96.38 92 ARG B C 1
ATOM 4191 O O . ARG B 1 92 ? 13.375 3.449 16.875 1 96.38 92 ARG B O 1
ATOM 4198 N N . HIS B 1 93 ? 13.898 4.969 15.266 1 96.25 93 HIS B N 1
ATOM 4199 C CA . HIS B 1 93 ? 12.562 5.547 15.203 1 96.25 93 HIS B CA 1
ATOM 4200 C C . HIS B 1 93 ? 12.086 5.691 13.766 1 96.25 93 HIS B C 1
ATOM 4202 O O . HIS B 1 93 ? 12.906 5.781 12.844 1 96.25 93 HIS B O 1
ATOM 4208 N N . THR B 1 94 ? 10.773 5.664 13.633 1 98 94 THR B N 1
ATOM 4209 C CA . THR B 1 94 ? 10.211 5.781 12.289 1 98 94 THR B CA 1
ATOM 4210 C C . THR B 1 94 ? 8.977 6.68 12.297 1 98 94 THR B C 1
ATOM 4212 O O . THR B 1 94 ? 8.195 6.668 13.258 1 98 94 THR B O 1
ATOM 4215 N N . ILE B 1 95 ? 8.859 7.531 11.266 1 97.81 95 ILE B N 1
ATOM 4216 C CA . ILE B 1 95 ? 7.688 8.375 11.031 1 97.81 95 ILE B CA 1
ATOM 4217 C C . ILE B 1 95 ? 7.086 8.047 9.664 1 97.81 95 ILE B C 1
ATOM 4219 O O . ILE B 1 95 ? 7.789 8.047 8.648 1 97.81 95 ILE B O 1
ATOM 4223 N N . ALA B 1 96 ? 5.812 7.801 9.648 1 98.06 96 ALA B N 1
ATOM 4224 C CA . ALA B 1 96 ? 5.137 7.527 8.383 1 98.06 96 ALA B CA 1
ATOM 4225 C C . ALA B 1 96 ? 4.109 8.609 8.062 1 98.06 96 ALA B C 1
ATOM 4227 O O . ALA B 1 96 ? 3.318 9 8.93 1 98.06 96 ALA B O 1
ATOM 4228 N N . ARG B 1 97 ? 4.207 9.125 6.891 1 97.06 97 ARG B N 1
ATOM 4229 C CA . ARG B 1 97 ? 3.121 9.961 6.383 1 97.06 97 ARG B CA 1
ATOM 4230 C C . ARG B 1 97 ? 1.911 9.109 6.004 1 97.06 97 ARG B C 1
ATOM 4232 O O . ARG B 1 97 ? 2.031 8.156 5.238 1 97.06 97 ARG B O 1
ATOM 4239 N N . VAL B 1 98 ? 0.793 9.367 6.594 1 96.88 98 VAL B N 1
ATOM 4240 C CA . VAL B 1 98 ? -0.444 8.633 6.348 1 96.88 98 VAL B CA 1
ATOM 4241 C C . VAL B 1 98 ? -1.569 9.617 6.023 1 96.88 98 VAL B C 1
ATOM 4243 O O . VAL B 1 98 ? -2.135 10.242 6.922 1 96.88 98 VAL B O 1
ATOM 4246 N N . ARG B 1 99 ? -2.049 9.641 4.793 1 95.88 99 ARG B N 1
ATOM 4247 C CA . ARG B 1 99 ? -2.977 10.664 4.32 1 95.88 99 ARG B CA 1
ATOM 4248 C C . ARG B 1 99 ? -4.406 10.133 4.297 1 95.88 99 ARG B C 1
ATOM 4250 O O . ARG B 1 99 ? -5.359 10.898 4.48 1 95.88 99 ARG B O 1
ATOM 4257 N N . ASN B 1 100 ? -4.57 8.859 3.996 1 93.31 100 ASN B N 1
ATOM 4258 C CA . ASN B 1 100 ? -5.879 8.227 3.883 1 93.31 100 ASN B CA 1
ATOM 4259 C C . ASN B 1 100 ? -6.633 8.258 5.211 1 93.31 100 ASN B C 1
ATOM 4261 O O . ASN B 1 100 ? -6.148 7.727 6.211 1 93.31 100 ASN B O 1
ATOM 4265 N N . PRO B 1 101 ? -7.848 8.805 5.188 1 91.75 101 PRO B N 1
ATOM 4266 C CA . PRO B 1 101 ? -8.602 8.93 6.438 1 91.75 101 PRO B CA 1
ATOM 4267 C C . PRO B 1 101 ? -8.898 7.578 7.086 1 91.75 101 PRO B C 1
ATOM 4269 O O . PRO B 1 101 ? -8.945 7.477 8.312 1 91.75 101 PRO B O 1
ATOM 4272 N N . ILE B 1 102 ? -9.086 6.59 6.316 1 90.38 102 ILE B N 1
ATOM 4273 C CA . ILE B 1 102 ? -9.398 5.262 6.832 1 90.38 102 ILE B CA 1
ATOM 4274 C C . ILE B 1 102 ? -8.211 4.727 7.633 1 90.38 102 ILE B C 1
ATOM 4276 O O . ILE B 1 102 ? -8.367 4.281 8.773 1 90.38 102 ILE B O 1
ATOM 4280 N N . TYR B 1 103 ? -7.051 4.789 7.07 1 91.44 103 TYR B N 1
ATOM 4281 C CA . TYR B 1 103 ? -5.848 4.332 7.758 1 91.44 103 TYR B CA 1
ATOM 4282 C C . TYR B 1 103 ? -5.594 5.152 9.016 1 91.44 103 TYR B C 1
ATOM 4284 O O . TYR B 1 103 ? -5.273 4.602 10.07 1 91.44 103 TYR B O 1
ATOM 4292 N N . TYR B 1 104 ? -5.75 6.438 8.867 1 90.94 104 TYR B N 1
ATOM 4293 C CA . TYR B 1 104 ? -5.336 7.312 9.961 1 90.94 104 TYR B CA 1
ATOM 4294 C C . TYR B 1 104 ? -6.266 7.176 11.156 1 90.94 104 TYR B C 1
ATOM 4296 O O . TYR B 1 104 ? -5.82 7.223 12.305 1 90.94 104 TYR B O 1
ATOM 4304 N N . ARG B 1 105 ? -7.512 7.023 10.906 1 91.12 105 ARG B N 1
ATOM 4305 C CA . ARG B 1 105 ? -8.461 6.887 12.008 1 91.12 105 ARG B CA 1
ATOM 4306 C C . ARG B 1 105 ? -8.203 5.605 12.797 1 91.12 105 ARG B C 1
ATOM 4308 O O . ARG B 1 105 ? -8.539 5.516 13.977 1 91.12 105 ARG B O 1
ATOM 4315 N N . GLN B 1 106 ? -7.598 4.633 12.18 1 92.56 106 GLN B N 1
ATOM 4316 C CA . GLN B 1 106 ? -7.352 3.363 12.852 1 92.56 106 GLN B CA 1
ATOM 4317 C C . GLN B 1 106 ? -5.859 3.141 13.078 1 92.56 106 GLN B C 1
ATOM 4319 O O . GLN B 1 106 ? -5.406 2 13.211 1 92.56 106 GLN B O 1
ATOM 4324 N N . ILE B 1 107 ? -5.102 4.195 13.078 1 91.94 107 ILE B N 1
ATOM 4325 C CA . ILE B 1 107 ? -3.65 4.117 13.203 1 91.94 107 ILE B CA 1
ATOM 4326 C C . ILE B 1 107 ? -3.281 3.441 14.516 1 91.94 107 ILE B C 1
ATOM 4328 O O . ILE B 1 107 ? -2.229 2.807 14.625 1 91.94 107 ILE B O 1
ATOM 4332 N N . GLY B 1 108 ? -4.125 3.594 15.539 1 90.25 108 GLY B N 1
ATOM 4333 C CA . GLY B 1 108 ? -3.893 2.957 16.828 1 90.25 108 GLY B CA 1
ATOM 4334 C C . GLY B 1 108 ? -3.816 1.443 16.734 1 90.25 108 GLY B C 1
ATOM 4335 O O . GLY B 1 108 ? -3.084 0.808 17.5 1 90.25 108 GLY B O 1
ATOM 4336 N N . LEU B 1 109 ? -4.535 0.896 15.758 1 89.19 109 LEU B N 1
ATOM 4337 C CA . LEU B 1 109 ? -4.562 -0.547 15.555 1 89.19 109 LEU B CA 1
ATOM 4338 C C . LEU B 1 109 ? -3.285 -1.021 14.867 1 89.19 109 LEU B C 1
ATOM 4340 O O . LEU B 1 109 ? -2.898 -2.186 15.008 1 89.19 109 LEU B O 1
ATOM 4344 N N . LEU B 1 110 ? -2.615 -0.113 14.211 1 92.69 110 LEU B N 1
ATOM 4345 C CA . LEU B 1 110 ? -1.531 -0.51 13.32 1 92.69 110 LEU B CA 1
ATOM 4346 C C . LEU B 1 110 ? -0.177 -0.134 13.914 1 92.69 110 LEU B C 1
ATOM 4348 O O . LEU B 1 110 ? 0.828 -0.798 13.641 1 92.69 110 LEU B O 1
ATOM 4352 N N . LYS B 1 111 ? -0.182 0.857 14.664 1 91.94 111 LYS B N 1
ATOM 4353 C CA . LYS B 1 111 ? 1.031 1.558 15.07 1 91.94 111 LYS B CA 1
ATOM 4354 C C . LYS B 1 111 ? 2.018 0.604 15.742 1 91.94 111 LYS B C 1
ATOM 4356 O O . LYS B 1 111 ? 3.207 0.608 15.422 1 91.94 111 LYS B O 1
ATOM 4361 N N . GLU B 1 112 ? 1.577 -0.182 16.625 1 90.44 112 GLU B N 1
ATOM 4362 C CA . GLU B 1 112 ? 2.447 -1.065 17.406 1 90.44 112 GLU B CA 1
ATOM 4363 C C . GLU B 1 112 ? 3.061 -2.146 16.516 1 90.44 112 GLU B C 1
ATOM 4365 O O . GLU B 1 112 ? 4.277 -2.352 16.531 1 90.44 112 GLU B O 1
ATOM 4370 N N . ASP B 1 113 ? 2.252 -2.803 15.766 1 92.81 113 ASP B N 1
ATOM 4371 C CA . ASP B 1 113 ? 2.715 -3.918 14.938 1 92.81 113 ASP B CA 1
ATOM 4372 C C . ASP B 1 113 ? 3.609 -3.426 13.805 1 92.81 113 ASP B C 1
ATOM 4374 O O . ASP B 1 113 ? 4.508 -4.145 13.359 1 92.81 113 ASP B O 1
ATOM 4378 N N . LEU B 1 114 ? 3.381 -2.229 13.43 1 95.06 114 LEU B N 1
ATOM 4379 C CA . LEU B 1 114 ? 4.191 -1.667 12.352 1 95.06 114 LEU B CA 1
ATOM 4380 C C . LEU B 1 114 ? 5.41 -0.943 12.914 1 95.06 114 LEU B C 1
ATOM 4382 O O . LEU B 1 114 ? 6.227 -0.414 12.156 1 95.06 114 LEU B O 1
ATOM 4386 N N . HIS B 1 115 ? 5.504 -0.817 14.227 1 94.5 115 HIS B N 1
ATOM 4387 C CA . HIS B 1 115 ? 6.617 -0.186 14.93 1 94.5 115 HIS B CA 1
ATOM 4388 C C . HIS B 1 115 ? 6.789 1.267 14.492 1 94.5 115 HIS B C 1
ATOM 4390 O O . HIS B 1 115 ? 7.898 1.696 14.172 1 94.5 115 HIS B O 1
ATOM 4396 N N . LEU B 1 116 ? 5.688 1.972 14.445 1 95.19 116 LEU B N 1
ATOM 4397 C CA . LEU B 1 116 ? 5.707 3.391 14.109 1 95.19 116 LEU B CA 1
ATOM 4398 C C . LEU B 1 116 ? 5.887 4.246 15.359 1 95.19 116 LEU B C 1
ATOM 4400 O O . LEU B 1 116 ? 5.145 4.09 16.328 1 95.19 116 LEU B O 1
ATOM 4404 N N . SER B 1 117 ? 6.867 5.062 15.289 1 94.25 117 SER B N 1
ATOM 4405 C CA . SER B 1 117 ? 7.016 6.035 16.359 1 94.25 117 SER B CA 1
ATOM 4406 C C . SER B 1 117 ? 5.988 7.152 16.25 1 94.25 117 SER B C 1
ATOM 4408 O O . SER B 1 117 ? 5.5 7.668 17.25 1 94.25 117 SER B O 1
ATOM 4410 N N . MET B 1 118 ? 5.723 7.57 15 1 93.25 118 MET B N 1
ATOM 4411 C CA . MET B 1 118 ? 4.762 8.641 14.742 1 93.25 118 MET B CA 1
ATOM 4412 C C . MET B 1 118 ? 4.125 8.484 13.367 1 93.25 118 MET B C 1
ATOM 4414 O O . MET B 1 118 ? 4.773 8.016 12.43 1 93.25 118 MET B O 1
ATOM 4418 N N . ALA B 1 119 ? 2.838 8.742 13.312 1 95.94 119 ALA B N 1
ATOM 4419 C CA . ALA B 1 119 ? 2.148 8.922 12.039 1 95.94 119 ALA B CA 1
ATOM 4420 C C . ALA B 1 119 ? 1.717 10.375 11.844 1 95.94 119 ALA B C 1
ATOM 4422 O O . ALA B 1 119 ? 1.232 11.008 12.789 1 95.94 119 ALA B O 1
ATOM 4423 N N . VAL B 1 120 ? 1.978 10.891 10.68 1 95.69 120 VAL B N 1
ATOM 4424 C CA . VAL B 1 120 ? 1.634 12.289 10.414 1 95.69 120 VAL B CA 1
ATOM 4425 C C . VAL B 1 120 ? 0.652 12.367 9.25 1 95.69 120 VAL B C 1
ATOM 4427 O O . VAL B 1 120 ? 0.855 11.734 8.211 1 95.69 120 VAL B O 1
ATOM 4430 N N . ASN B 1 121 ? -0.427 13.016 9.445 1 96.38 121 ASN B N 1
ATOM 4431 C CA . ASN B 1 121 ? -1.399 13.289 8.383 1 96.38 121 ASN B CA 1
ATOM 4432 C C . ASN B 1 121 ? -1.362 14.75 7.949 1 96.38 121 ASN B C 1
ATOM 4434 O O . ASN B 1 121 ? -1.973 15.609 8.586 1 96.38 121 ASN B O 1
ATOM 4438 N N . PRO B 1 122 ? -0.727 15.008 6.801 1 95.12 122 PRO B N 1
ATOM 4439 C CA . PRO B 1 122 ? -0.547 16.391 6.348 1 95.12 122 PRO B CA 1
ATOM 4440 C C . PRO B 1 122 ? -1.872 17.109 6.121 1 95.12 122 PRO B C 1
ATOM 4442 O O . PRO B 1 122 ? -2.02 18.281 6.508 1 95.12 122 PRO B O 1
ATOM 4445 N N . GLU B 1 123 ? -2.809 16.469 5.543 1 96.31 123 GLU B N 1
ATOM 4446 C CA . GLU B 1 123 ? -4.09 17.078 5.195 1 96.31 123 GLU B CA 1
ATOM 4447 C C . GLU B 1 123 ? -4.891 17.438 6.445 1 96.31 123 GLU B C 1
ATOM 4449 O O . GLU B 1 123 ? -5.539 18.484 6.504 1 96.31 123 GLU B O 1
ATOM 4454 N N . LEU B 1 124 ? -4.828 16.578 7.414 1 95.69 124 LEU B N 1
ATOM 4455 C CA . LEU B 1 124 ? -5.516 16.844 8.672 1 95.69 124 LEU B CA 1
ATOM 4456 C C . LEU B 1 124 ? -4.922 18.062 9.367 1 95.69 124 LEU B C 1
ATOM 4458 O O . LEU B 1 124 ? -5.656 18.906 9.906 1 95.69 124 LEU B O 1
ATOM 4462 N N . ILE B 1 125 ? -3.611 18.203 9.367 1 93.38 125 ILE B N 1
ATOM 4463 C CA . ILE B 1 125 ? -2.92 19.312 9.992 1 93.38 125 ILE B CA 1
ATOM 4464 C C . ILE B 1 125 ? -3.375 20.625 9.359 1 93.38 125 ILE B C 1
ATOM 4466 O O . ILE B 1 125 ? -3.672 21.594 10.07 1 93.38 125 ILE B O 1
ATOM 4470 N N . VAL B 1 126 ? -3.461 20.609 8.086 1 95.19 126 VAL B N 1
ATOM 4471 C CA . VAL B 1 126 ? -3.838 21.812 7.359 1 95.19 126 VAL B CA 1
ATOM 4472 C C . VAL B 1 126 ? -5.309 22.141 7.609 1 95.19 126 VAL B C 1
ATOM 4474 O O . VAL B 1 126 ? -5.684 23.297 7.77 1 95.19 126 VAL B O 1
ATOM 4477 N N . ALA B 1 127 ? -6.184 21.125 7.625 1 96.81 127 ALA B N 1
ATOM 4478 C CA . ALA B 1 127 ? -7.594 21.328 7.941 1 96.81 127 ALA B CA 1
ATOM 4479 C C . ALA B 1 127 ? -7.762 21.969 9.312 1 96.81 127 ALA B C 1
ATOM 4481 O O . ALA B 1 127 ? -8.594 22.875 9.492 1 96.81 127 ALA B O 1
ATOM 4482 N N . ASP B 1 128 ? -6.98 21.5 10.258 1 93.38 128 ASP B N 1
ATOM 4483 C CA . ASP B 1 128 ? -7 22.078 11.602 1 93.38 128 ASP B CA 1
ATOM 4484 C C . ASP B 1 128 ? -6.621 23.562 11.578 1 93.38 128 ASP B C 1
ATOM 4486 O O . ASP B 1 128 ? -7.242 24.375 12.258 1 93.38 128 ASP B O 1
ATOM 4490 N N . GLU B 1 129 ? -5.625 23.844 10.812 1 92.19 129 GLU B N 1
ATOM 4491 C CA . GLU B 1 129 ? -5.168 25.234 10.688 1 92.19 129 GLU B CA 1
ATOM 4492 C C . GLU B 1 129 ? -6.254 26.109 10.086 1 92.19 129 GLU B C 1
ATOM 4494 O O . GLU B 1 129 ? -6.492 27.219 10.57 1 92.19 129 GLU B O 1
ATOM 4499 N N . ILE B 1 130 ? -6.871 25.641 9.062 1 96.44 130 ILE B N 1
ATOM 4500 C CA . ILE B 1 130 ? -7.918 26.406 8.391 1 96.44 130 ILE B CA 1
ATOM 4501 C C . ILE B 1 130 ? -9.094 26.609 9.344 1 96.44 130 ILE B C 1
ATOM 4503 O O . ILE B 1 130 ? -9.672 27.688 9.406 1 96.44 130 ILE B O 1
ATOM 4507 N N . SER B 1 131 ? -9.484 25.594 10.016 1 94.88 131 SER B N 1
ATOM 4508 C CA . SER B 1 131 ? -10.586 25.672 10.969 1 94.88 131 SER B CA 1
ATOM 4509 C C . SER B 1 131 ? -10.344 26.781 11.992 1 94.88 131 SER B C 1
ATOM 4511 O O . SER B 1 131 ? -11.25 27.547 12.312 1 94.88 131 SER B O 1
ATOM 4513 N N . ARG B 1 132 ? -9.156 26.891 12.422 1 89.75 132 ARG B N 1
ATOM 4514 C CA . ARG B 1 132 ? -8.805 27.922 13.398 1 89.75 132 ARG B CA 1
ATOM 4515 C C . ARG B 1 132 ? -8.883 29.312 12.781 1 89.75 132 ARG B C 1
ATOM 4517 O O . ARG B 1 132 ? -9.297 30.266 13.438 1 89.75 132 ARG B O 1
ATOM 4524 N N . LEU B 1 133 ? -8.461 29.375 11.57 1 92.06 133 LEU B N 1
ATOM 4525 C CA . LEU B 1 133 ? -8.516 30.656 10.859 1 92.06 133 LEU B CA 1
ATOM 4526 C C . LEU B 1 133 ? -9.953 31.125 10.711 1 92.06 133 LEU B C 1
ATOM 4528 O O . LEU B 1 133 ? -10.219 32.344 10.719 1 92.06 133 LEU B O 1
ATOM 4532 N N . LEU B 1 134 ? -10.82 30.203 10.578 1 93.19 134 LEU B N 1
ATOM 4533 C CA . LEU B 1 134 ? -12.227 30.547 10.406 1 93.19 134 LEU B CA 1
ATOM 4534 C C . LEU B 1 134 ? -12.859 30.906 11.75 1 93.19 134 LEU B C 1
ATOM 4536 O O . LEU B 1 134 ? -13.844 31.656 11.797 1 93.19 134 LEU B O 1
ATOM 4540 N N . LEU B 1 135 ? -12.312 30.422 12.789 1 87.5 135 LEU B N 1
ATOM 4541 C CA . LEU B 1 135 ? -12.781 30.781 14.125 1 87.5 135 LEU B CA 1
ATOM 4542 C C . LEU B 1 135 ? -12.312 32.188 14.516 1 87.5 135 LEU B C 1
ATOM 4544 O O . LEU B 1 135 ? -12.977 32.844 15.305 1 87.5 135 LEU B O 1
ATOM 4548 N N . PHE B 1 136 ? -11.125 32.531 13.984 1 86.75 136 PHE B N 1
ATOM 4549 C CA . PHE B 1 136 ? -10.578 33.875 14.195 1 86.75 136 PHE B CA 1
ATOM 4550 C C . PHE B 1 136 ? -10.391 34.594 12.867 1 86.75 136 PHE B C 1
ATOM 4552 O O . PHE B 1 136 ? -9.258 34.812 12.422 1 86.75 136 PHE B O 1
ATOM 4559 N N . PRO B 1 137 ? -11.469 35.094 12.367 1 86.44 137 PRO B N 1
ATOM 4560 C CA . PRO B 1 137 ? -11.469 35.594 10.984 1 86.44 137 PRO B CA 1
ATOM 4561 C C . PRO B 1 137 ? -10.539 36.781 10.773 1 86.44 137 PRO B C 1
ATOM 4563 O O . PRO B 1 137 ? -10.062 37 9.664 1 86.44 137 PRO B O 1
ATOM 4566 N N . ASP B 1 138 ? -10.211 37.469 11.789 1 85.5 138 ASP B N 1
ATOM 4567 C CA . ASP B 1 138 ? -9.383 38.656 11.648 1 85.5 138 ASP B CA 1
ATOM 4568 C C . ASP B 1 138 ? -7.898 38.312 11.602 1 85.5 138 ASP B C 1
ATOM 4570 O O . ASP B 1 138 ? -7.062 39.125 11.219 1 85.5 138 ASP B O 1
ATOM 4574 N N . ALA B 1 139 ? -7.621 37.094 11.938 1 87.12 139 ALA B N 1
ATOM 4575 C CA . ALA B 1 139 ? -6.234 36.656 11.945 1 87.12 139 ALA B CA 1
ATOM 4576 C C . ALA B 1 139 ? -5.801 36.156 10.57 1 87.12 139 ALA B C 1
ATOM 4578 O O . ALA B 1 139 ? -6.586 35.531 9.852 1 87.12 139 ALA B O 1
ATOM 4579 N N . SER B 1 140 ? -4.578 36.438 10.242 1 87.88 140 SER B N 1
ATOM 4580 C CA . SER B 1 140 ? -4.031 35.969 8.977 1 87.88 140 SER B CA 1
ATOM 4581 C C . SER B 1 140 ? -3.402 34.594 9.141 1 87.88 140 SER B C 1
ATOM 4583 O O . SER B 1 140 ? -3.293 33.812 8.172 1 87.88 140 SER B O 1
ATOM 4585 N N . GLN B 1 141 ? -2.918 34.312 10.266 1 88.81 141 GLN B N 1
ATOM 4586 C CA . GLN B 1 141 ? -2.328 33.031 10.633 1 88.81 141 GLN B CA 1
ATOM 4587 C C . GLN B 1 141 ? -2.645 32.656 12.078 1 88.81 141 GLN B C 1
ATOM 4589 O O . GLN B 1 141 ? -2.771 33.562 12.93 1 88.81 141 GLN B O 1
ATOM 4594 N N . VAL B 1 142 ? -2.779 31.375 12.25 1 88.75 142 VAL B N 1
ATOM 4595 C CA . VAL B 1 142 ? -3.055 30.922 13.609 1 88.75 142 VAL B CA 1
ATOM 4596 C C . VAL B 1 142 ? -2.26 29.656 13.898 1 88.75 142 VAL B C 1
ATOM 4598 O O . VAL B 1 142 ? -2.273 28.703 13.109 1 88.75 142 VAL B O 1
ATOM 4601 N N . GLU B 1 143 ? -1.548 29.688 14.898 1 89.5 143 GLU B N 1
ATOM 4602 C CA . GLU B 1 143 ? -0.869 28.516 15.438 1 89.5 143 GLU B CA 1
ATOM 4603 C C . GLU B 1 143 ? -1.313 28.234 16.875 1 89.5 143 GLU B C 1
ATOM 4605 O O . GLU B 1 143 ? -1.803 29.125 17.562 1 89.5 143 GLU B O 1
ATOM 4610 N N . THR B 1 144 ? -1.172 26.938 17.203 1 89.31 144 THR B N 1
ATOM 4611 C CA . THR B 1 144 ? -1.65 26.594 18.547 1 89.31 144 THR B CA 1
ATOM 4612 C C . THR B 1 144 ? -0.552 25.906 19.344 1 89.31 144 THR B C 1
ATOM 4614 O O . THR B 1 144 ? 0.306 25.219 18.781 1 89.31 144 THR B O 1
ATOM 4617 N N . PHE B 1 145 ? -0.626 26.203 20.625 1 90.88 145 PHE B N 1
ATOM 4618 C CA . PHE B 1 145 ? 0.274 25.578 21.578 1 90.88 145 PHE B CA 1
ATOM 4619 C C . PHE B 1 145 ? -0.507 24.984 22.75 1 90.88 145 PHE B C 1
ATOM 4621 O O . PHE B 1 145 ? -1.688 25.281 22.922 1 90.88 145 PHE B O 1
ATOM 4628 N N . VAL B 1 146 ? 0.187 24.078 23.484 1 91.38 146 VAL B N 1
ATOM 4629 C CA . VAL B 1 146 ? -0.367 23.469 24.688 1 91.38 146 VAL B CA 1
ATOM 4630 C C . VAL B 1 146 ? -1.709 22.812 24.359 1 91.38 146 VAL B C 1
ATOM 4632 O O . VAL B 1 146 ? -2.721 23.109 25 1 91.38 146 VAL B O 1
ATOM 4635 N N . LYS B 1 147 ? -1.724 22.125 23.359 1 83.75 147 LYS B N 1
ATOM 4636 C CA . LYS B 1 147 ? -2.877 21.328 22.953 1 83.75 147 LYS B CA 1
ATOM 4637 C C . LYS B 1 147 ? -4.09 22.219 22.672 1 83.75 147 LYS B C 1
ATOM 4639 O O . LYS B 1 147 ? -5.207 21.891 23.078 1 83.75 147 LYS B O 1
ATOM 4644 N N . GLY B 1 148 ? -3.803 23.391 22.203 1 84.81 148 GLY B N 1
ATOM 4645 C CA . GLY B 1 148 ? -4.879 24.25 21.734 1 84.81 148 GLY B CA 1
ATOM 4646 C C . GLY B 1 148 ? -5.273 25.297 22.766 1 84.81 148 GLY B C 1
ATOM 4647 O O . GLY B 1 148 ? -6.125 26.156 22.484 1 84.81 148 GLY B O 1
ATOM 4648 N N . ARG B 1 149 ? -4.645 25.344 23.812 1 89.31 149 ARG B N 1
ATOM 4649 C CA . ARG B 1 149 ? -5.035 26.266 24.891 1 89.31 149 ARG B CA 1
ATOM 4650 C C . ARG B 1 149 ? -4.434 27.656 24.672 1 89.31 149 ARG B C 1
ATOM 4652 O O . ARG B 1 149 ? -4.945 28.641 25.188 1 89.31 149 ARG B O 1
ATOM 4659 N N . VAL B 1 150 ? -3.346 27.672 23.953 1 91.56 150 VAL B N 1
ATOM 4660 C CA . VAL B 1 150 ? -2.713 28.953 23.641 1 91.56 150 VAL B CA 1
ATOM 4661 C C . VAL B 1 150 ? -2.686 29.141 22.125 1 91.56 150 VAL B C 1
ATOM 4663 O O . VAL B 1 150 ? -2.357 28.219 21.375 1 91.56 150 VAL B O 1
ATOM 4666 N N . GLU B 1 151 ? -3.064 30.344 21.781 1 92 151 GLU B N 1
ATOM 4667 C CA . GLU B 1 151 ? -3.053 30.688 20.375 1 92 151 GLU B CA 1
ATOM 4668 C C . GLU B 1 151 ? -1.989 31.734 20.062 1 92 151 GLU B C 1
ATOM 4670 O O . GLU B 1 151 ? -1.774 32.656 20.859 1 92 151 GLU B O 1
ATOM 4675 N N . LEU B 1 152 ? -1.342 31.5 19 1 93.06 152 LEU B N 1
ATOM 4676 C CA . LEU B 1 152 ? -0.462 32.5 18.406 1 93.06 152 LEU B CA 1
ATOM 4677 C C . LEU B 1 152 ? -0.992 32.969 17.062 1 93.06 152 LEU B C 1
ATOM 4679 O O . LEU B 1 152 ? -0.966 32.219 16.078 1 93.06 152 LEU B O 1
ATOM 4683 N N . ILE B 1 153 ? -1.414 34.25 17.016 1 92.62 153 ILE B N 1
ATOM 4684 C CA . ILE B 1 153 ? -2.064 34.719 15.781 1 92.62 153 ILE B CA 1
ATOM 4685 C C . ILE B 1 153 ? -1.251 35.844 15.156 1 92.62 153 ILE B C 1
ATOM 4687 O O . ILE B 1 153 ? -0.44 36.469 15.828 1 92.62 153 ILE B O 1
ATOM 4691 N N . GLU B 1 154 ? -1.434 35.938 13.922 1 91.94 154 GLU B N 1
ATOM 4692 C CA . GLU B 1 154 ? -0.94 37.125 13.195 1 91.94 154 GLU B CA 1
ATOM 4693 C C . GLU B 1 154 ? -2.072 38.094 12.875 1 91.94 154 GLU B C 1
ATOM 4695 O O . GLU B 1 154 ? -3.072 37.719 12.266 1 91.94 154 GLU B O 1
ATOM 4700 N N . LEU B 1 155 ? -1.945 39.344 13.352 1 91 155 LEU B N 1
ATOM 4701 C CA . LEU B 1 155 ? -2.971 40.344 13.156 1 91 155 LEU B CA 1
ATOM 4702 C C . LEU B 1 155 ? -2.418 41.531 12.375 1 91 155 LEU B C 1
ATOM 4704 O O . LEU B 1 155 ? -1.563 42.281 12.875 1 91 155 LEU B O 1
ATOM 4708 N N . PRO B 1 156 ? -2.912 41.688 11.18 1 89.12 156 PRO B N 1
ATOM 4709 C CA . PRO B 1 156 ? -2.502 42.875 10.438 1 89.12 156 PRO B CA 1
ATOM 4710 C C . PRO B 1 156 ? -3.121 44.156 10.992 1 89.12 156 PRO B C 1
ATOM 4712 O O . PRO B 1 156 ? -4.293 44.188 11.375 1 89.12 156 PRO B O 1
ATOM 4715 N N . VAL B 1 157 ? -2.293 45.219 11.07 1 90.88 157 VAL B N 1
ATOM 4716 C CA . VAL B 1 157 ? -2.781 46.531 11.453 1 90.88 157 VAL B CA 1
ATOM 4717 C C . VAL B 1 157 ? -3.164 47.312 10.195 1 90.88 157 VAL B C 1
ATOM 4719 O O . VAL B 1 157 ? -2.32 48 9.594 1 90.88 157 VAL B O 1
ATOM 4722 N N . ALA B 1 158 ? -4.406 47.25 9.914 1 84.31 158 ALA B N 1
ATOM 4723 C CA . ALA B 1 158 ? -4.906 47.875 8.695 1 84.31 158 ALA B CA 1
ATOM 4724 C C . ALA B 1 158 ? -5 49.375 8.867 1 84.31 158 ALA B C 1
ATOM 4726 O O . ALA B 1 158 ? -4.906 49.906 9.984 1 84.31 158 ALA B O 1
ATOM 4727 N N . LYS B 1 159 ? -5.156 50 7.672 1 84.5 159 LYS B N 1
ATOM 4728 C CA . LYS B 1 159 ? -5.383 51.438 7.703 1 84.5 159 LYS B CA 1
ATOM 4729 C C . LYS B 1 159 ? -6.676 51.781 8.438 1 84.5 159 LYS B C 1
ATOM 4731 O O . LYS B 1 159 ? -7.715 51.156 8.188 1 84.5 159 LYS B O 1
ATOM 4736 N N . GLY B 1 160 ? -6.629 52.625 9.375 1 80.88 160 GLY B N 1
ATOM 4737 C CA . GLY B 1 160 ? -7.812 53.031 10.117 1 80.88 160 GLY B CA 1
ATOM 4738 C C . GLY B 1 160 ? -8.055 52.188 11.352 1 80.88 160 GLY B C 1
ATOM 4739 O O . GLY B 1 160 ? -9.031 52.406 12.07 1 80.88 160 GLY B O 1
ATOM 4740 N N . SER B 1 161 ? -7.191 51.312 11.578 1 85.56 161 SER B N 1
ATOM 4741 C CA . SER B 1 161 ? -7.32 50.469 12.75 1 85.56 161 SER B CA 1
ATOM 4742 C C . SER B 1 161 ? -7.223 51.281 14.039 1 85.56 161 SER B C 1
ATOM 4744 O O . SER B 1 161 ? -6.477 52.25 14.109 1 85.56 161 SER B O 1
ATOM 4746 N N . SER B 1 162 ? -7.934 50.844 14.992 1 85.94 162 SER B N 1
ATOM 4747 C CA . SER B 1 162 ? -7.895 51.5 16.297 1 85.94 162 SER B CA 1
ATOM 4748 C C . SER B 1 162 ? -6.566 51.219 17 1 85.94 162 SER B C 1
ATOM 4750 O O . SER B 1 162 ? -6.23 51.906 17.969 1 85.94 162 SER B O 1
ATOM 4752 N N . LEU B 1 163 ? -5.828 50.375 16.469 1 90.69 163 LEU B N 1
ATOM 4753 C CA . LEU B 1 163 ? -4.559 50.031 17.094 1 90.69 163 LEU B CA 1
ATOM 4754 C C . LEU B 1 163 ? -3.434 50.906 16.609 1 90.69 163 LEU B C 1
ATOM 4756 O O . LEU B 1 163 ? -2.414 51.062 17.281 1 90.69 163 LEU B O 1
ATOM 4760 N N . ALA B 1 164 ? -3.637 51.469 15.43 1 91.88 164 ALA B N 1
ATOM 4761 C CA . ALA B 1 164 ? -2.58 52.281 14.836 1 91.88 164 ALA B CA 1
ATOM 4762 C C . ALA B 1 164 ? -2.258 53.469 15.703 1 91.88 164 ALA B C 1
ATOM 4764 O O . ALA B 1 164 ? -3.162 54.188 16.141 1 91.88 164 ALA B O 1
ATOM 4765 N N . GLY B 1 165 ? -0.974 53.625 15.984 1 92.5 165 GLY B N 1
ATOM 4766 C CA . GLY B 1 165 ? -0.536 54.781 16.734 1 92.5 165 GLY B CA 1
ATOM 4767 C C . GLY B 1 165 ? -0.371 54.531 18.219 1 92.5 165 GLY B C 1
ATOM 4768 O O . GLY B 1 165 ? 0.34 55.25 18.922 1 92.5 165 GLY B O 1
ATOM 4769 N N . LEU B 1 166 ? -0.959 53.5 18.672 1 93.88 166 LEU B N 1
ATOM 4770 C CA . LEU B 1 166 ? -0.852 53.156 20.094 1 93.88 166 LEU B CA 1
ATOM 4771 C C . LEU B 1 166 ? 0.466 52.438 20.375 1 93.88 166 LEU B C 1
ATOM 4773 O O . LEU B 1 166 ? 0.944 51.656 19.547 1 93.88 166 LEU B O 1
ATOM 4777 N N . SER B 1 167 ? 1.023 52.781 21.5 1 95.81 167 SER B N 1
ATOM 4778 C CA . SER B 1 167 ? 2.092 51.938 21.984 1 95.81 167 SER B CA 1
ATOM 4779 C C . SER B 1 167 ? 1.535 50.625 22.547 1 95.81 167 SER B C 1
ATOM 4781 O O . SER B 1 167 ? 0.357 50.562 22.906 1 95.81 167 SER B O 1
ATOM 4783 N N . LEU B 1 168 ? 2.375 49.625 22.641 1 94.62 168 LEU B N 1
ATOM 4784 C CA . LEU B 1 168 ? 1.918 48.375 23.203 1 94.62 168 LEU B CA 1
ATOM 4785 C C . LEU B 1 168 ? 1.445 48.531 24.641 1 94.62 168 LEU B C 1
ATOM 4787 O O . LEU B 1 168 ? 0.452 47.938 25.047 1 94.62 168 LEU B O 1
ATOM 4791 N N . ALA B 1 169 ? 2.172 49.344 25.344 1 92.94 169 ALA B N 1
ATOM 4792 C CA . ALA B 1 169 ? 1.785 49.656 26.719 1 92.94 169 ALA B CA 1
ATOM 4793 C C . ALA B 1 169 ? 0.394 50.281 26.781 1 92.94 169 ALA B C 1
ATOM 4795 O O . ALA B 1 169 ? -0.415 49.906 27.641 1 92.94 169 ALA B O 1
ATOM 4796 N N . GLU B 1 170 ? 0.12 51.156 25.938 1 94 170 GLU B N 1
ATOM 4797 C CA . GLU B 1 170 ? -1.187 51.812 25.859 1 94 170 GLU B CA 1
ATOM 4798 C C . GLU B 1 170 ? -2.279 50.812 25.5 1 94 170 GLU B C 1
ATOM 4800 O O . GLU B 1 170 ? -3.381 50.844 26.047 1 94 170 GLU B O 1
ATOM 4805 N N . MET B 1 171 ? -1.937 49.969 24.578 1 91.94 171 MET B N 1
ATOM 4806 C CA . MET B 1 171 ? -2.889 48.938 24.141 1 91.94 171 MET B CA 1
ATOM 4807 C C . MET B 1 171 ? -3.254 48.031 25.297 1 91.94 171 MET B C 1
ATOM 4809 O O . MET B 1 171 ? -4.43 47.719 25.516 1 91.94 171 MET B O 1
ATOM 4813 N N . TYR B 1 172 ? -2.227 47.562 26.016 1 90.19 172 TYR B N 1
ATOM 4814 C CA . TYR B 1 172 ? -2.461 46.688 27.156 1 90.19 172 TYR B CA 1
ATOM 4815 C C . TYR B 1 172 ? -3.354 47.375 28.188 1 90.19 172 TYR B C 1
ATOM 4817 O O . TYR B 1 172 ? -4.246 46.719 28.766 1 90.19 172 TYR B O 1
ATOM 4825 N N . ASN B 1 173 ? -3.105 48.594 28.422 1 91 173 ASN B N 1
ATOM 4826 C CA . ASN B 1 173 ? -3.869 49.375 29.406 1 91 173 ASN B CA 1
ATOM 4827 C C . ASN B 1 173 ? -5.297 49.625 28.938 1 91 173 ASN B C 1
ATOM 4829 O O . ASN B 1 173 ? -6.23 49.625 29.734 1 91 173 ASN B O 1
ATOM 4833 N N . ARG B 1 174 ? -5.43 49.844 27.719 1 89.69 174 ARG B N 1
ATOM 4834 C CA . ARG B 1 174 ? -6.73 50.156 27.125 1 89.69 174 ARG B CA 1
ATOM 4835 C C . ARG B 1 174 ? -7.66 48.969 27.156 1 89.69 174 ARG B C 1
ATOM 4837 O O . ARG B 1 174 ? -8.828 49.094 27.531 1 89.69 174 ARG B O 1
ATOM 4844 N N . PHE B 1 175 ? -7.168 47.938 26.734 1 89.12 175 PHE B N 1
ATOM 4845 C CA . PHE B 1 175 ? -8.039 46.781 26.562 1 89.12 175 PHE B CA 1
ATOM 4846 C C . PHE B 1 175 ? -8.062 45.938 27.828 1 89.12 175 PHE B C 1
ATOM 4848 O O . PHE B 1 175 ? -9.047 45.25 28.094 1 89.12 175 PHE B O 1
ATOM 4855 N N . GLN B 1 176 ? -7.004 45.844 28.656 1 90 176 GLN B N 1
ATOM 4856 C CA . GLN B 1 176 ? -6.898 45.094 29.906 1 90 176 GLN B CA 1
ATOM 4857 C C . GLN B 1 176 ? -7.195 43.625 29.703 1 90 176 GLN B C 1
ATOM 4859 O O . GLN B 1 176 ? -7.984 43.031 30.438 1 90 176 GLN B O 1
ATOM 4864 N N . ILE B 1 177 ? -6.766 43.188 28.578 1 91.19 177 ILE B N 1
ATOM 4865 C CA . ILE B 1 177 ? -6.863 41.75 28.219 1 91.19 177 ILE B CA 1
ATOM 4866 C C . ILE B 1 177 ? -5.477 41.125 28.266 1 91.19 177 ILE B C 1
ATOM 4868 O O . ILE B 1 177 ? -4.48 41.75 27.922 1 91.19 177 ILE B O 1
ATOM 4872 N N . ARG B 1 178 ? -5.434 39.906 28.703 1 89.62 178 ARG B N 1
ATOM 4873 C CA . ARG B 1 178 ? -4.168 39.188 28.859 1 89.62 178 ARG B CA 1
ATOM 4874 C C . ARG B 1 178 ? -3.678 38.656 27.516 1 89.62 178 ARG B C 1
ATOM 4876 O O . ARG B 1 178 ? -3.965 37.5 27.156 1 89.62 178 ARG B O 1
ATOM 4883 N N . LEU B 1 179 ? -2.934 39.469 26.859 1 91.88 179 LEU B N 1
ATOM 4884 C CA . LEU B 1 179 ? -2.297 39.062 25.609 1 91.88 179 LEU B CA 1
ATOM 4885 C C . LEU B 1 179 ? -0.901 39.656 25.484 1 91.88 179 LEU B C 1
ATOM 4887 O O . LEU B 1 179 ? -0.583 40.656 26.141 1 91.88 179 LEU B O 1
ATOM 4891 N N . LEU B 1 180 ? -0.052 39.031 24.75 1 92.44 180 LEU B N 1
ATOM 4892 C CA . LEU B 1 180 ? 1.323 39.5 24.578 1 92.44 180 LEU B CA 1
ATOM 4893 C C . LEU B 1 180 ? 1.693 39.562 23.109 1 92.44 180 LEU B C 1
ATOM 4895 O O . LEU B 1 180 ? 1.546 38.562 22.375 1 92.44 180 LEU B O 1
ATOM 4899 N N . VAL B 1 181 ? 2.117 40.719 22.688 1 94 181 VAL B N 1
ATOM 4900 C CA . VAL B 1 181 ? 2.666 40.844 21.344 1 94 181 VAL B CA 1
ATOM 4901 C C . VAL B 1 181 ? 4.109 40.344 21.328 1 94 181 VAL B C 1
ATOM 4903 O O . VAL B 1 181 ? 4.992 40.938 21.938 1 94 181 VAL B O 1
ATOM 4906 N N . CYS B 1 182 ? 4.312 39.25 20.562 1 92.81 182 CYS B N 1
ATOM 4907 C CA . CYS B 1 182 ? 5.578 38.531 20.625 1 92.81 182 CYS B CA 1
ATOM 4908 C C . CYS B 1 182 ? 6.531 39 19.531 1 92.81 182 CYS B C 1
ATOM 4910 O O . CYS B 1 182 ? 7.75 38.844 19.672 1 92.81 182 CYS B O 1
ATOM 4912 N N . ALA B 1 183 ? 5.984 39.344 18.453 1 93.62 183 ALA B N 1
ATOM 4913 C CA . ALA B 1 183 ? 6.781 39.812 17.328 1 93.62 183 ALA B CA 1
ATOM 4914 C C . ALA B 1 183 ? 5.988 40.781 16.453 1 93.62 183 ALA B C 1
ATOM 4916 O O . ALA B 1 183 ? 4.758 40.719 16.406 1 93.62 183 ALA B O 1
ATOM 4917 N N . VAL B 1 184 ? 6.715 41.656 15.82 1 94.81 184 VAL B N 1
ATOM 4918 C CA . VAL B 1 184 ? 6.117 42.594 14.891 1 94.81 184 VAL B CA 1
ATOM 4919 C C . VAL B 1 184 ? 6.898 42.594 13.578 1 94.81 184 VAL B C 1
ATOM 4921 O O . VAL B 1 184 ? 8.133 42.562 13.578 1 94.81 184 VAL B O 1
ATOM 4924 N N . GLU B 1 185 ? 6.148 42.438 12.578 1 93.62 185 GLU B N 1
ATOM 4925 C CA . GLU B 1 185 ? 6.719 42.562 11.242 1 93.62 185 GLU B CA 1
ATOM 4926 C C . GLU B 1 185 ? 6.285 43.875 10.562 1 93.62 185 GLU B C 1
ATOM 4928 O O . GLU B 1 185 ? 5.098 44.188 10.562 1 93.62 185 GLU B O 1
ATOM 4933 N N . HIS B 1 186 ? 7.23 44.594 10.078 1 92.19 186 HIS B N 1
ATOM 4934 C CA . HIS B 1 186 ? 6.973 45.781 9.273 1 92.19 186 HIS B CA 1
ATOM 4935 C C . HIS B 1 186 ? 7.801 45.781 7.992 1 92.19 186 HIS B C 1
ATOM 4937 O O . HIS B 1 186 ? 8.984 46.125 8.008 1 92.19 186 HIS B O 1
ATOM 4943 N N . GLY B 1 187 ? 7.16 45.469 6.891 1 82.06 187 GLY B N 1
ATOM 4944 C CA . GLY B 1 187 ? 7.934 45.25 5.684 1 82.06 187 GLY B CA 1
ATOM 4945 C C . GLY B 1 187 ? 8.898 44.062 5.801 1 82.06 187 GLY B C 1
ATOM 4946 O O . GLY B 1 187 ? 8.477 42.938 6.09 1 82.06 187 GLY B O 1
ATOM 4947 N N . ASP B 1 188 ? 10.156 44.375 5.66 1 83.69 188 ASP B N 1
ATOM 4948 C CA . ASP B 1 188 ? 11.164 43.312 5.719 1 83.69 188 ASP B CA 1
ATOM 4949 C C . ASP B 1 188 ? 11.789 43.219 7.109 1 83.69 188 ASP B C 1
ATOM 4951 O O . ASP B 1 188 ? 12.578 42.312 7.383 1 83.69 188 ASP B O 1
ATOM 4955 N N . GLU B 1 189 ? 11.297 44.062 7.914 1 90.31 189 GLU B N 1
ATOM 4956 C CA .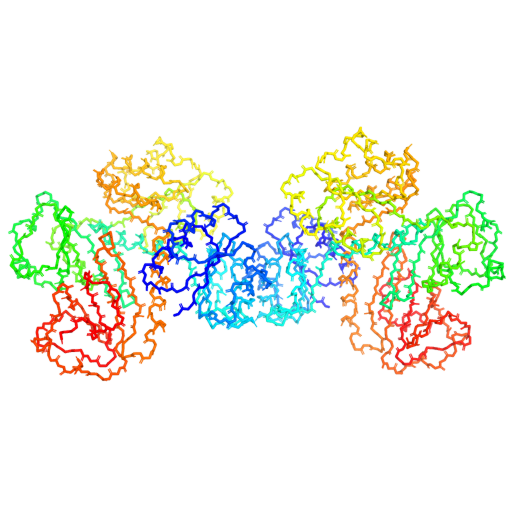 GLU B 1 189 ? 11.875 44.094 9.258 1 90.31 189 GLU B CA 1
ATOM 4957 C C . GLU B 1 189 ? 11.031 43.312 10.242 1 90.31 189 GLU B C 1
ATOM 4959 O O . GLU B 1 189 ? 9.797 43.344 10.172 1 90.31 189 GLU B O 1
ATOM 4964 N N . VAL B 1 190 ? 11.758 42.594 11.078 1 93.44 190 VAL B N 1
ATOM 4965 C CA . VAL B 1 190 ? 11.109 41.812 12.133 1 93.44 190 VAL B CA 1
ATOM 4966 C C . VAL B 1 190 ? 11.773 42.125 13.477 1 93.44 190 VAL B C 1
ATOM 4968 O O . VAL B 1 190 ? 13 42.25 13.547 1 93.44 190 VAL B O 1
ATOM 4971 N N . CYS B 1 191 ? 10.977 42.312 14.492 1 93.19 191 CYS B N 1
ATOM 4972 C CA . CYS B 1 191 ? 11.57 42.531 15.812 1 93.19 191 CYS B CA 1
ATOM 4973 C C . CYS B 1 191 ? 10.656 42.031 16.906 1 93.19 191 CYS B C 1
ATOM 4975 O O . CYS B 1 191 ? 9.453 41.844 16.703 1 93.19 191 CYS B O 1
ATOM 4977 N N . ILE B 1 192 ? 11.227 41.75 18 1 93 192 ILE B N 1
ATOM 4978 C CA . ILE B 1 192 ? 10.484 41.531 19.234 1 93 192 ILE B CA 1
ATOM 4979 C C . ILE B 1 192 ? 10.305 42.875 19.984 1 93 192 ILE B C 1
ATOM 4981 O O . ILE B 1 192 ? 11.273 43.406 20.5 1 93 192 ILE B O 1
ATOM 4985 N N . PRO B 1 193 ? 9.141 43.281 20.062 1 93.06 193 PRO B N 1
ATOM 4986 C CA . PRO B 1 193 ? 8.914 44.656 20.547 1 93.06 193 PRO B CA 1
ATOM 4987 C C . PRO B 1 193 ? 8.875 44.719 22.078 1 93.06 193 PRO B C 1
ATOM 4989 O O . PRO B 1 193 ? 8.688 43.719 22.75 1 93.06 193 PRO B O 1
ATOM 4992 N N . ASP B 1 194 ? 9.133 45.969 22.531 1 89.62 194 ASP B N 1
ATOM 4993 C CA . ASP B 1 194 ? 8.898 46.281 23.938 1 89.62 194 ASP B CA 1
ATOM 4994 C C . ASP B 1 194 ? 7.648 47.125 24.109 1 89.62 194 ASP B C 1
ATOM 4996 O O . ASP B 1 194 ? 6.895 47.344 23.156 1 89.62 194 ASP B O 1
ATOM 5000 N N . GLY B 1 195 ? 7.398 47.5 25.281 1 90.31 195 GLY B N 1
ATOM 5001 C CA . GLY B 1 195 ? 6.184 48.25 25.578 1 90.31 195 GLY B CA 1
ATOM 5002 C C . GLY B 1 195 ? 6.129 49.594 24.906 1 90.31 195 GLY B C 1
ATOM 5003 O O . GLY B 1 195 ? 5.051 50.156 24.734 1 90.31 195 GLY B O 1
ATOM 5004 N N . GLU B 1 196 ? 7.242 50.062 24.438 1 93.5 196 GLU B N 1
ATOM 5005 C CA . GLU B 1 196 ? 7.309 51.406 23.859 1 93.5 196 GLU B CA 1
ATOM 5006 C C . GLU B 1 196 ? 7.059 51.375 22.359 1 93.5 196 GLU B C 1
ATOM 5008 O O . GLU B 1 196 ? 6.832 52.438 21.734 1 93.5 196 GLU B O 1
ATOM 5013 N N . TYR B 1 197 ? 7.066 50.219 21.875 1 94.88 197 TYR B N 1
ATOM 5014 C CA . TYR B 1 197 ? 6.832 50.125 20.438 1 94.88 197 TYR B CA 1
ATOM 5015 C C . TYR B 1 197 ? 5.473 50.719 20.062 1 94.88 197 TYR B C 1
ATOM 5017 O O . TYR B 1 197 ? 4.453 50.344 20.672 1 94.88 197 TYR B O 1
ATOM 5025 N N . ARG B 1 198 ? 5.484 51.531 19.109 1 95.62 198 ARG B N 1
ATOM 5026 C CA . ARG B 1 198 ? 4.242 52.125 18.609 1 95.62 198 ARG B CA 1
ATOM 5027 C C . ARG B 1 198 ? 3.812 51.5 17.297 1 95.62 198 ARG B C 1
ATOM 5029 O O . ARG B 1 198 ? 4.555 51.5 16.312 1 95.62 198 ARG B O 1
ATOM 5036 N N . MET B 1 199 ? 2.664 50.938 17.344 1 95.44 199 MET B N 1
ATOM 5037 C CA . MET B 1 199 ? 2.146 50.188 16.203 1 95.44 199 MET B CA 1
ATOM 5038 C C . MET B 1 199 ? 1.886 51.125 15.016 1 95.44 199 MET B C 1
ATOM 5040 O O . MET B 1 199 ? 1.382 52.219 15.188 1 95.44 199 MET B O 1
ATOM 5044 N N . ARG B 1 200 ? 2.275 50.625 13.812 1 94 200 ARG B N 1
ATOM 5045 C CA . ARG B 1 200 ? 2.129 51.375 12.562 1 94 200 ARG B CA 1
ATOM 5046 C C . ARG B 1 200 ? 1.204 50.625 11.602 1 94 200 ARG B C 1
ATOM 5048 O O . ARG B 1 200 ? 1.131 49.406 11.617 1 94 200 ARG B O 1
ATOM 5055 N N . THR B 1 201 ? 0.506 51.562 10.859 1 92.38 201 THR B N 1
ATOM 5056 C CA . THR B 1 201 ? -0.223 50.969 9.758 1 92.38 201 THR B CA 1
ATOM 5057 C C . THR B 1 201 ? 0.707 50.094 8.906 1 92.38 201 THR B C 1
ATOM 5059 O O . THR B 1 201 ? 1.809 50.531 8.555 1 92.38 201 THR B O 1
ATOM 5062 N N . GLY B 1 202 ? 0.247 48.844 8.656 1 89.38 202 GLY B N 1
ATOM 5063 C CA . GLY B 1 202 ? 1.066 47.938 7.871 1 89.38 202 GLY B CA 1
ATOM 5064 C C . GLY B 1 202 ? 1.79 46.906 8.719 1 89.38 202 GLY B C 1
ATOM 5065 O O . GLY B 1 202 ? 2.289 45.906 8.188 1 89.38 202 GLY B O 1
ATOM 5066 N N . ASP B 1 203 ? 1.736 47.156 10.039 1 93.62 203 ASP B N 1
ATOM 5067 C CA . ASP B 1 203 ? 2.338 46.188 10.945 1 93.62 203 ASP B CA 1
ATOM 5068 C C . ASP B 1 203 ? 1.557 44.875 10.93 1 93.62 203 ASP B C 1
ATOM 5070 O O . ASP B 1 203 ? 0.338 44.875 10.75 1 93.62 203 ASP B O 1
ATOM 5074 N N . ARG B 1 204 ? 2.271 43.781 11.047 1 93.06 204 ARG B N 1
ATOM 5075 C CA . ARG B 1 204 ? 1.69 42.5 11.391 1 93.06 204 ARG B CA 1
ATOM 5076 C C . ARG B 1 204 ? 2.105 42.062 12.797 1 93.06 204 ARG B C 1
ATOM 5078 O O . ARG B 1 204 ? 3.279 41.781 13.039 1 93.06 204 ARG B O 1
ATOM 5085 N N . LEU B 1 205 ? 1.137 42.062 13.594 1 94.25 205 LEU B N 1
ATOM 5086 C CA . LEU B 1 205 ? 1.406 41.719 14.992 1 94.25 205 LEU B CA 1
ATOM 5087 C C . LEU B 1 205 ? 1.25 40.219 15.234 1 94.25 205 LEU B C 1
ATOM 5089 O O . LEU B 1 205 ? 0.263 39.625 14.812 1 94.25 205 LEU B O 1
ATOM 5093 N N . HIS B 1 206 ? 2.223 39.656 15.852 1 94.19 206 HIS B N 1
ATOM 5094 C CA . HIS B 1 206 ? 2.1 38.281 16.344 1 94.19 206 HIS B CA 1
ATOM 5095 C C . HIS B 1 206 ? 1.745 38.25 17.828 1 94.19 206 HIS B C 1
ATOM 5097 O O . HIS B 1 206 ? 2.533 38.719 18.672 1 94.19 206 HIS B O 1
ATOM 5103 N N . ILE B 1 207 ? 0.59 37.719 18.109 1 93.94 207 ILE B N 1
ATOM 5104 C CA . ILE B 1 207 ? 0.021 37.875 19.438 1 93.94 207 ILE B CA 1
ATOM 5105 C C . ILE B 1 207 ? -0.222 36.5 20.062 1 93.94 207 ILE B C 1
ATOM 5107 O O . ILE B 1 207 ? -0.809 35.625 19.422 1 93.94 207 ILE B O 1
ATOM 5111 N N . ALA B 1 208 ? 0.233 36.281 21.234 1 93.81 208 ALA B N 1
ATOM 5112 C CA . ALA B 1 208 ? -0.03 35.062 22 1 93.81 208 ALA B CA 1
ATOM 5113 C C . ALA B 1 208 ? -1.075 35.312 23.078 1 93.81 208 ALA B C 1
ATOM 5115 O O . ALA B 1 208 ? -1.005 36.312 23.797 1 93.81 208 ALA B O 1
ATOM 5116 N N . ALA B 1 209 ? -2.072 34.5 23.141 1 92.88 209 ALA B N 1
ATOM 5117 C CA . ALA B 1 209 ? -3.117 34.625 24.156 1 92.88 209 ALA B CA 1
ATOM 5118 C C . ALA B 1 209 ? -3.939 33.344 24.234 1 92.88 209 ALA B C 1
ATOM 5120 O O . ALA B 1 209 ? -3.803 32.438 23.391 1 92.88 209 ALA B O 1
ATOM 5121 N N . SER B 1 210 ? -4.672 33.219 25.312 1 90.69 210 SER B N 1
ATOM 5122 C CA . SER B 1 210 ? -5.652 32.125 25.359 1 90.69 210 SER B CA 1
ATOM 5123 C C . SER B 1 210 ? -6.781 32.375 24.359 1 90.69 210 SER B C 1
ATOM 5125 O O . SER B 1 210 ? -6.98 33.5 23.891 1 90.69 210 SER B O 1
ATOM 5127 N N . HIS B 1 211 ? -7.43 31.344 24.047 1 85.5 211 HIS B N 1
ATOM 5128 C CA . HIS B 1 211 ? -8.562 31.438 23.141 1 85.5 211 HIS B CA 1
ATOM 5129 C C . HIS B 1 211 ? -9.586 32.438 23.625 1 85.5 211 HIS B C 1
ATOM 5131 O O . HIS B 1 211 ? -10.047 33.281 22.859 1 85.5 211 HIS B O 1
ATOM 5137 N N . LYS B 1 212 ? -9.906 32.375 24.906 1 87.94 212 LYS B N 1
ATOM 5138 C CA . LYS B 1 212 ? -10.891 33.25 25.5 1 87.94 212 LYS B CA 1
ATOM 5139 C C . LYS B 1 212 ? -10.445 34.719 25.438 1 87.94 212 LYS B C 1
ATOM 5141 O O . LYS B 1 212 ? -11.234 35.594 25.109 1 87.94 212 LYS B O 1
ATOM 5146 N N . ASP B 1 213 ? -9.242 34.938 25.672 1 91.25 213 ASP B N 1
ATOM 5147 C CA . ASP B 1 213 ? -8.711 36.312 25.688 1 91.25 213 ASP B CA 1
ATOM 5148 C C . ASP B 1 213 ? -8.641 36.875 24.281 1 91.25 213 ASP B C 1
ATOM 5150 O O . ASP B 1 213 ? -8.859 38.094 24.078 1 91.25 213 ASP B O 1
ATOM 5154 N N . LEU B 1 214 ? -8.328 36.062 23.359 1 89.38 214 LEU B N 1
ATOM 5155 C CA . LEU B 1 214 ? -8.266 36.5 21.984 1 89.38 214 LEU B CA 1
ATOM 5156 C C . LEU B 1 214 ? -9.656 36.906 21.484 1 89.38 214 LEU B C 1
ATOM 5158 O O . LEU B 1 214 ? -9.797 37.906 20.766 1 89.38 214 LEU B O 1
ATOM 5162 N N . GLU B 1 215 ? -10.586 36.125 21.859 1 86.06 215 GLU B N 1
ATOM 5163 C CA . GLU B 1 215 ? -11.953 36.469 21.5 1 86.06 215 GLU B CA 1
ATOM 5164 C C . GLU B 1 215 ? -12.367 37.812 22.109 1 86.06 215 GLU B C 1
ATOM 5166 O O . GLU B 1 215 ? -12.992 38.625 21.438 1 86.06 215 GLU B O 1
ATOM 5171 N N . ALA B 1 216 ? -12.039 37.938 23.344 1 88.31 216 ALA B N 1
ATOM 5172 C CA . ALA B 1 216 ? -12.352 39.188 24.031 1 88.31 216 ALA B CA 1
ATOM 5173 C C . ALA B 1 216 ? -11.648 40.375 23.375 1 88.31 216 ALA B C 1
ATOM 5175 O O . ALA B 1 216 ? -12.219 41.469 23.266 1 88.31 216 ALA B O 1
ATOM 5176 N N . PHE B 1 217 ? -10.508 40.156 22.984 1 90.31 217 PHE B N 1
ATOM 5177 C CA . PHE B 1 217 ? -9.727 41.188 22.328 1 90.31 217 PHE B CA 1
ATOM 5178 C C . PHE B 1 217 ? -10.367 41.625 21.016 1 90.31 217 PHE B C 1
ATOM 5180 O O . PHE B 1 217 ? -10.477 42.812 20.719 1 90.31 217 PHE B O 1
ATOM 5187 N N . PHE B 1 218 ? -10.734 40.656 20.203 1 85.94 218 PHE B N 1
ATOM 5188 C CA . PHE B 1 218 ? -11.344 40.938 18.922 1 85.94 218 PHE B CA 1
ATOM 5189 C C . PHE B 1 218 ? -12.688 41.656 19.109 1 85.94 218 PHE B C 1
ATOM 5191 O O . PHE B 1 218 ? -13.023 42.562 18.359 1 85.94 218 PHE B O 1
ATOM 5198 N N . LYS B 1 219 ? -13.406 41.25 20.094 1 83.62 219 LYS B N 1
ATOM 5199 C CA . LYS B 1 219 ? -14.672 41.906 20.406 1 83.62 219 LYS B CA 1
ATOM 5200 C C . LYS B 1 219 ? -14.445 43.344 20.797 1 83.62 219 LYS B C 1
ATOM 5202 O O . LYS B 1 219 ? -15.195 44.25 20.391 1 83.62 219 LYS B O 1
ATOM 5207 N N . ALA B 1 220 ? -13.453 43.5 21.547 1 83.75 220 ALA B N 1
ATOM 5208 C CA . ALA B 1 220 ? -13.156 44.844 22.062 1 83.75 220 ALA B CA 1
ATOM 5209 C C . ALA B 1 220 ? -12.641 45.75 20.969 1 83.75 220 ALA B C 1
ATOM 5211 O O . ALA B 1 220 ? -12.852 46.969 21.016 1 83.75 220 ALA B O 1
ATOM 5212 N N . ASN B 1 221 ? -11.969 45.25 20.109 1 80.06 221 ASN B N 1
ATOM 5213 C CA . ASN B 1 221 ? -11.375 46.031 19.031 1 80.06 221 ASN B CA 1
ATOM 5214 C C . ASN B 1 221 ? -12.359 46.281 17.906 1 80.06 221 ASN B C 1
ATOM 5216 O O . ASN B 1 221 ? -12.008 46.844 16.875 1 80.06 221 ASN B O 1
ATOM 5220 N N . GLY B 1 222 ? -13.656 46 18.188 1 66.81 222 GLY B N 1
ATOM 5221 C CA . GLY B 1 222 ? -14.703 46.281 17.219 1 66.81 222 GLY B CA 1
ATOM 5222 C C . GLY B 1 222 ? -14.625 45.375 16 1 66.81 222 GLY B C 1
ATOM 5223 O O . GLY B 1 222 ? -15.281 45.625 14.984 1 66.81 222 GLY B O 1
ATOM 5224 N N . LYS B 1 223 ? -13.664 44.656 15.984 1 60.56 223 LYS B N 1
ATOM 5225 C CA . LYS B 1 223 ? -13.445 43.781 14.828 1 60.56 223 LYS B CA 1
ATOM 5226 C C . LYS B 1 223 ? -14.312 42.531 14.914 1 60.56 223 LYS B C 1
ATOM 5228 O O . LYS B 1 223 ? -14.008 41.5 14.289 1 60.56 223 LYS B O 1
ATOM 5233 N N . ARG B 1 224 ? -15.406 42.688 15.617 1 55.72 224 ARG B N 1
ATOM 5234 C CA . ARG B 1 224 ? -16.188 41.469 15.703 1 55.72 224 ARG B CA 1
ATOM 5235 C C . ARG B 1 224 ? -16.812 41.125 14.359 1 55.72 224 ARG B C 1
ATOM 5237 O O . ARG B 1 224 ? -17.859 41.656 14 1 55.72 224 ARG B O 1
ATOM 5244 N N . LYS B 1 225 ? -15.852 40.844 13.398 1 58.62 225 LYS B N 1
ATOM 5245 C CA . LYS B 1 225 ? -16.656 40.219 12.352 1 58.62 225 LYS B CA 1
ATOM 5246 C C . LYS B 1 225 ? -17.484 39.062 12.93 1 58.62 225 LYS B C 1
ATOM 5248 O O . LYS B 1 225 ? -17.062 38.375 13.859 1 58.62 225 LYS B O 1
ATOM 5253 N N . ASP B 1 226 ? -18.797 39.125 12.547 1 65.94 226 ASP B N 1
ATOM 5254 C CA . ASP B 1 226 ? -19.766 38.094 12.891 1 65.94 226 ASP B CA 1
ATOM 5255 C C . ASP B 1 226 ? -19.172 36.688 12.719 1 65.94 226 ASP B C 1
ATOM 5257 O O . ASP B 1 226 ? -18.25 36.5 11.922 1 65.94 226 ASP B O 1
ATOM 5261 N N . LYS B 1 227 ? -19.406 35.906 13.711 1 82 227 LYS B N 1
ATOM 5262 C CA . LYS B 1 227 ? -19.078 34.5 13.617 1 82 227 LYS B CA 1
ATOM 5263 C C . LYS B 1 227 ? -19.344 33.969 12.211 1 82 227 LYS B C 1
ATOM 5265 O O . LYS B 1 227 ? -20.344 34.312 11.586 1 82 227 LYS B O 1
ATOM 5270 N N . ILE B 1 228 ? -18.312 33.375 11.648 1 92.12 228 ILE B N 1
ATOM 5271 C CA . ILE B 1 228 ? -18.469 32.75 10.344 1 92.12 228 ILE B CA 1
ATOM 5272 C C . ILE B 1 228 ? -19.562 31.672 10.414 1 92.12 228 ILE B C 1
ATOM 5274 O O . ILE B 1 228 ? -19.516 30.781 11.273 1 92.12 228 ILE B O 1
ATOM 5278 N N . LYS B 1 229 ? -20.5 31.781 9.562 1 94.75 229 LYS B N 1
ATOM 5279 C CA . LYS B 1 229 ? -21.609 30.828 9.562 1 94.75 229 LYS B CA 1
ATOM 5280 C C . LYS B 1 229 ? -21.672 30.062 8.25 1 94.75 229 LYS B C 1
ATOM 5282 O O . LYS B 1 229 ? -21.906 28.844 8.25 1 94.75 229 LYS B O 1
ATOM 5287 N N . LYS B 1 230 ? -21.484 30.766 7.172 1 96.88 230 LYS B N 1
ATOM 5288 C CA . LYS B 1 230 ? -21.594 30.156 5.848 1 96.88 230 LYS B CA 1
ATOM 5289 C C . LYS B 1 230 ? -20.219 30.047 5.188 1 96.88 230 LYS B C 1
ATOM 5291 O O . LYS B 1 230 ? -19.547 31.047 4.969 1 96.88 230 LYS B O 1
ATOM 5296 N N . VAL B 1 231 ? -19.859 28.844 4.809 1 98.06 231 VAL B N 1
ATOM 5297 C CA . VAL B 1 231 ? -18.531 28.609 4.246 1 98.06 231 VAL B CA 1
ATOM 5298 C C . VAL B 1 231 ? -18.656 27.891 2.904 1 98.06 231 VAL B C 1
ATOM 5300 O O . VAL B 1 231 ? -19.391 26.906 2.789 1 98.06 231 VAL B O 1
ATOM 5303 N N . ILE B 1 232 ? -18 28.391 1.901 1 98.38 232 ILE B N 1
ATOM 5304 C CA . ILE B 1 232 ? -17.875 27.703 0.622 1 98.38 232 ILE B CA 1
ATOM 5305 C C . ILE B 1 232 ? -16.469 27.109 0.49 1 98.38 232 ILE B C 1
ATOM 5307 O O . ILE B 1 232 ? -15.477 27.812 0.64 1 98.38 232 ILE B O 1
ATOM 5311 N N . ILE B 1 233 ? -16.406 25.844 0.243 1 98.5 233 ILE B N 1
ATOM 5312 C CA . ILE B 1 233 ? -15.141 25.141 0.055 1 98.5 233 ILE B CA 1
ATOM 5313 C C . ILE B 1 233 ? -15.031 24.672 -1.394 1 98.5 233 ILE B C 1
ATOM 5315 O O . ILE B 1 233 ? -15.891 23.938 -1.887 1 98.5 233 ILE B O 1
ATOM 5319 N N . CYS B 1 234 ? -13.961 25.125 -2.041 1 98.19 234 CYS B N 1
ATOM 5320 C CA . CYS B 1 234 ? -13.719 24.688 -3.412 1 98.19 234 CYS B CA 1
ATOM 5321 C C . CYS B 1 234 ? -12.664 23.578 -3.451 1 98.19 234 CYS B C 1
ATOM 5323 O O . CYS B 1 234 ? -11.477 23.844 -3.254 1 98.19 234 CYS B O 1
ATOM 5325 N N . GLY B 1 235 ? -13.047 22.406 -3.879 1 96 235 GLY B N 1
ATOM 5326 C CA . GLY B 1 235 ? -12.18 21.234 -3.852 1 96 235 GLY B CA 1
ATOM 5327 C C . GLY B 1 235 ? -12.453 20.328 -2.67 1 96 235 GLY B C 1
ATOM 5328 O O . GLY B 1 235 ? -12.242 20.703 -1.52 1 96 235 GLY B O 1
ATOM 5329 N N . ALA B 1 236 ? -12.805 19.156 -3.029 1 93.62 236 ALA B N 1
ATOM 5330 C CA . ALA B 1 236 ? -13.188 18.219 -1.966 1 93.62 236 ALA B CA 1
ATOM 5331 C C . ALA B 1 236 ? -12.188 17.078 -1.848 1 93.62 236 ALA B C 1
ATOM 5333 O O . ALA B 1 236 ? -12.57 15.906 -1.812 1 93.62 236 ALA B O 1
ATOM 5334 N N . GLY B 1 237 ? -10.953 17.469 -1.907 1 94.44 237 GLY B N 1
ATOM 5335 C CA . GLY B 1 237 ? -9.938 16.469 -1.599 1 94.44 237 GLY B CA 1
ATOM 5336 C C . GLY B 1 237 ? -9.906 16.094 -0.131 1 94.44 237 GLY B C 1
ATOM 5337 O O . GLY B 1 237 ? -10.898 16.25 0.582 1 94.44 237 GLY B O 1
ATOM 5338 N N . ARG B 1 238 ? -8.844 15.602 0.317 1 94.19 238 ARG B N 1
ATOM 5339 C CA . ARG B 1 238 ? -8.734 15.133 1.695 1 94.19 238 ARG B CA 1
ATOM 5340 C C . ARG B 1 238 ? -8.805 16.297 2.676 1 94.19 238 ARG B C 1
ATOM 5342 O O . ARG B 1 238 ? -9.43 16.188 3.734 1 94.19 238 ARG B O 1
ATOM 5349 N N . VAL B 1 239 ? -8.164 17.391 2.322 1 97 239 VAL B N 1
ATOM 5350 C CA . VAL B 1 239 ? -8.25 18.578 3.178 1 97 239 VAL B CA 1
ATOM 5351 C C . VAL B 1 239 ? -9.695 19.031 3.297 1 97 239 VAL B C 1
ATOM 5353 O O . VAL B 1 239 ? -10.18 19.312 4.398 1 97 239 VAL B O 1
ATOM 5356 N N . GLY B 1 240 ? -10.328 19.094 2.131 1 96.88 240 GLY B N 1
ATOM 5357 C CA . GLY B 1 240 ? -11.719 19.5 2.113 1 96.88 240 GLY B CA 1
ATOM 5358 C C . GLY B 1 240 ? -12.609 18.594 2.951 1 96.88 240 GLY B C 1
ATOM 5359 O O . GLY B 1 240 ? -13.508 19.078 3.646 1 96.88 240 GLY B O 1
ATOM 5360 N N . TYR B 1 241 ? -12.359 17.375 2.902 1 96.06 241 TYR B N 1
ATOM 5361 C CA . TYR B 1 241 ? -13.125 16.406 3.688 1 96.06 241 TYR B CA 1
ATOM 5362 C C . TYR B 1 241 ? -12.961 16.672 5.18 1 96.06 241 TYR B C 1
ATOM 5364 O O . TYR B 1 241 ? -13.945 16.797 5.902 1 96.06 241 TYR B O 1
ATOM 5372 N N . TYR B 1 242 ? -11.688 16.719 5.684 1 96.5 242 TYR B N 1
ATOM 5373 C CA . TYR B 1 242 ? -11.414 16.938 7.102 1 96.5 242 TYR B CA 1
ATOM 5374 C C . TYR B 1 242 ? -12 18.266 7.562 1 96.5 242 TYR B C 1
ATOM 5376 O O . TYR B 1 242 ? -12.594 18.359 8.641 1 96.5 242 TYR B O 1
ATOM 5384 N N . LEU B 1 243 ? -11.82 19.234 6.738 1 97.81 243 LEU B N 1
ATOM 5385 C CA . LEU B 1 243 ? -12.289 20.562 7.086 1 97.81 243 LEU B CA 1
ATOM 5386 C C . LEU B 1 243 ? -13.812 20.594 7.223 1 97.81 243 LEU B C 1
ATOM 5388 O O . LEU B 1 243 ? -14.344 21.141 8.195 1 97.81 243 LEU B O 1
ATOM 5392 N N . ALA B 1 244 ? -14.469 20.031 6.234 1 97.69 244 ALA B N 1
ATOM 5393 C CA . ALA B 1 244 ? -15.93 20 6.254 1 97.69 244 ALA B CA 1
ATOM 5394 C C . ALA B 1 244 ? -16.438 19.281 7.496 1 97.69 244 ALA B C 1
ATOM 5396 O O . ALA B 1 244 ? -17.422 19.719 8.109 1 97.69 244 ALA B O 1
ATOM 5397 N N . LEU B 1 245 ? -15.836 18.234 7.84 1 95.44 245 LEU B N 1
ATOM 5398 C CA . LEU B 1 245 ? -16.219 17.484 9.031 1 95.44 245 LEU B CA 1
ATOM 5399 C C . LEU B 1 245 ? -16.078 18.359 10.281 1 95.44 245 LEU B C 1
ATOM 5401 O O . LEU B 1 245 ? -17 18.406 11.109 1 95.44 245 LEU B O 1
ATOM 5405 N N . GLN B 1 246 ? -14.984 19.016 10.414 1 95.62 246 GLN B N 1
ATOM 5406 C CA . GLN B 1 246 ? -14.703 19.859 11.57 1 95.62 246 GLN B CA 1
ATOM 5407 C C . GLN B 1 246 ? -15.68 21.031 11.648 1 95.62 246 GLN B C 1
ATOM 5409 O O . GLN B 1 246 ? -16.234 21.312 12.703 1 95.62 246 GLN B O 1
ATOM 5414 N N . LEU B 1 247 ? -15.906 21.656 10.547 1 96.94 247 LEU B N 1
ATOM 5415 C CA . LEU B 1 247 ? -16.75 22.844 10.523 1 96.94 247 LEU B CA 1
ATOM 5416 C C . LEU B 1 247 ? -18.203 22.484 10.781 1 96.94 247 LEU B C 1
ATOM 5418 O O . LEU B 1 247 ? -18.938 23.25 11.406 1 96.94 247 LEU B O 1
ATOM 5422 N N . SER B 1 248 ? -18.609 21.359 10.258 1 95.62 248 SER B N 1
ATOM 5423 C CA . SER B 1 248 ? -19.969 20.891 10.5 1 95.62 248 SER B CA 1
ATOM 5424 C C . SER B 1 248 ? -20.219 20.688 11.992 1 95.62 248 SER B C 1
ATOM 5426 O O . SER B 1 248 ? -21.312 21 12.492 1 95.62 248 SER B O 1
ATOM 5428 N N . THR B 1 249 ? -19.297 20.188 12.641 1 93.25 249 THR B N 1
ATOM 5429 C CA . THR B 1 249 ? -19.406 19.938 14.07 1 93.25 249 THR B CA 1
ATOM 5430 C C . THR B 1 249 ? -19.5 21.266 14.836 1 93.25 249 THR B C 1
ATOM 5432 O O . THR B 1 249 ? -20.078 21.312 15.922 1 93.25 249 THR B O 1
ATOM 5435 N N . LEU B 1 250 ? -18.938 22.297 14.258 1 91.44 250 LEU B N 1
ATOM 5436 C CA . LEU B 1 250 ? -18.938 23.625 14.883 1 91.44 250 LEU B CA 1
ATOM 5437 C C . LEU B 1 250 ? -20.234 24.359 14.555 1 91.44 250 LEU B C 1
ATOM 5439 O O . LEU B 1 250 ? -20.438 25.5 15 1 91.44 250 LEU B O 1
ATOM 5443 N N . GLY B 1 251 ? -21.078 23.734 13.68 1 92.94 251 GLY B N 1
ATOM 5444 C CA . GLY B 1 251 ? -22.406 24.297 13.398 1 92.94 251 GLY B CA 1
ATOM 5445 C C . GLY B 1 251 ? -22.422 25.203 12.188 1 92.94 251 GLY B C 1
ATOM 5446 O O . GLY B 1 251 ? -23.406 25.906 11.953 1 92.94 251 GLY B O 1
ATOM 5447 N N . MET B 1 252 ? -21.391 25.25 11.414 1 95.88 252 MET B N 1
ATOM 5448 C CA . MET B 1 252 ? -21.344 26.094 10.219 1 95.88 252 MET B CA 1
ATOM 5449 C C . MET B 1 252 ? -22.047 25.422 9.055 1 95.88 252 MET B C 1
ATOM 5451 O O . MET B 1 252 ? -22.125 24.203 8.984 1 95.88 252 MET B O 1
ATOM 5455 N N . GLN B 1 253 ? -22.609 26.219 8.219 1 97.12 253 GLN B N 1
ATOM 5456 C CA . GLN B 1 253 ? -23.188 25.734 6.969 1 97.12 253 GLN B CA 1
ATOM 5457 C C . GLN B 1 253 ? -22.125 25.625 5.875 1 97.12 253 GLN B C 1
ATOM 5459 O O . GLN B 1 253 ? -21.5 26.609 5.516 1 97.12 253 GLN B O 1
ATOM 5464 N N . ILE B 1 254 ? -22.031 24.469 5.297 1 97.88 254 ILE B N 1
ATOM 5465 C CA . ILE B 1 254 ? -20.906 24.219 4.395 1 97.88 254 ILE B CA 1
ATOM 5466 C C . ILE B 1 254 ? -21.438 23.859 3.006 1 97.88 254 ILE B C 1
ATOM 5468 O O . ILE B 1 254 ? -22.328 23.016 2.867 1 97.88 254 ILE B O 1
ATOM 5472 N N . LYS B 1 255 ? -20.953 24.562 2.051 1 97.88 255 LYS B N 1
ATOM 5473 C CA . LYS B 1 255 ? -21.141 24.203 0.646 1 97.88 255 LYS B CA 1
ATOM 5474 C C . LYS B 1 255 ? -19.812 23.797 0.003 1 97.88 255 LYS B C 1
ATOM 5476 O O . LYS B 1 255 ? -18.844 24.562 0.048 1 97.88 255 LYS B O 1
ATOM 5481 N N . ILE B 1 256 ? -19.781 22.625 -0.604 1 98.25 256 ILE B N 1
ATOM 5482 C CA . ILE B 1 256 ? -18.562 22.125 -1.226 1 98.25 256 ILE B CA 1
ATOM 5483 C C . ILE B 1 256 ? -18.766 22.016 -2.736 1 98.25 256 ILE B C 1
ATOM 5485 O O . ILE B 1 256 ? -19.75 21.422 -3.197 1 98.25 256 ILE B O 1
ATOM 5489 N N . ILE B 1 257 ? -17.844 22.562 -3.471 1 98.19 257 ILE B N 1
ATOM 5490 C CA . ILE B 1 257 ? -17.875 22.453 -4.926 1 98.19 257 ILE B CA 1
ATOM 5491 C C . ILE B 1 257 ? -16.781 21.5 -5.387 1 98.19 257 ILE B C 1
ATOM 5493 O O . ILE B 1 257 ? -15.594 21.719 -5.133 1 98.19 257 ILE B O 1
ATOM 5497 N N . GLU B 1 258 ? -17.141 20.438 -6.07 1 97.62 258 GLU B N 1
ATOM 5498 C CA . GLU B 1 258 ? -16.219 19.391 -6.516 1 97.62 258 GLU B CA 1
ATOM 5499 C C . GLU B 1 258 ? -16.562 18.922 -7.926 1 97.62 258 GLU B C 1
ATOM 5501 O O . GLU B 1 258 ? -17.734 18.719 -8.25 1 97.62 258 GLU B O 1
ATOM 5506 N N . GLN B 1 259 ? -15.5 18.812 -8.711 1 96.38 259 GLN B N 1
ATOM 5507 C CA . GLN B 1 259 ? -15.695 18.516 -10.125 1 96.38 259 GLN B CA 1
ATOM 5508 C C . GLN B 1 259 ? -15.898 17.016 -10.344 1 96.38 259 GLN B C 1
ATOM 5510 O O . GLN B 1 259 ? -16.609 16.609 -11.266 1 96.38 259 GLN B O 1
ATOM 5515 N N . ASN B 1 260 ? -15.281 16.172 -9.617 1 95.25 260 ASN B N 1
ATOM 5516 C CA . ASN B 1 260 ? -15.359 14.719 -9.766 1 95.25 260 ASN B CA 1
ATOM 5517 C C . ASN B 1 260 ? -16.672 14.172 -9.234 1 95.25 260 ASN B C 1
ATOM 5519 O O . ASN B 1 260 ? -16.922 14.203 -8.023 1 95.25 260 ASN B O 1
ATOM 5523 N N . ARG B 1 261 ? -17.422 13.578 -10.07 1 94.56 261 ARG B N 1
ATOM 5524 C CA . ARG B 1 261 ? -18.766 13.117 -9.719 1 94.56 261 ARG B CA 1
ATOM 5525 C C . ARG B 1 261 ? -18.703 11.992 -8.688 1 94.56 261 ARG B C 1
ATOM 5527 O O . ARG B 1 261 ? -19.484 11.961 -7.742 1 94.56 261 ARG B O 1
ATOM 5534 N N . GLN B 1 262 ? -17.859 11.086 -8.898 1 90.69 262 GLN B N 1
ATOM 5535 C CA . GLN B 1 262 ? -17.719 9.961 -7.98 1 90.69 262 GLN B CA 1
ATOM 5536 C C . GLN B 1 262 ? -17.359 10.438 -6.578 1 90.69 262 GLN B C 1
ATOM 5538 O O . GLN B 1 262 ? -17.891 9.922 -5.586 1 90.69 262 GLN B O 1
ATOM 5543 N N . ARG B 1 263 ? -16.516 11.383 -6.566 1 93.69 263 ARG B N 1
ATOM 5544 C CA . ARG B 1 263 ? -16.141 11.961 -5.281 1 93.69 263 ARG B CA 1
ATOM 5545 C C . ARG B 1 263 ? -17.312 12.648 -4.609 1 93.69 263 ARG B C 1
ATOM 5547 O O . ARG B 1 263 ? -17.484 12.562 -3.393 1 93.69 263 ARG B O 1
ATOM 5554 N N . CYS B 1 264 ? -18.109 13.305 -5.371 1 95.94 264 CYS B N 1
ATOM 5555 C CA . CYS B 1 264 ? -19.297 13.953 -4.844 1 95.94 264 CYS B CA 1
ATOM 5556 C C . CYS B 1 264 ? -20.234 12.93 -4.207 1 95.94 264 CYS B C 1
ATOM 5558 O O . CYS B 1 264 ? -20.75 13.156 -3.113 1 95.94 264 CYS B O 1
ATOM 5560 N N . GLU B 1 265 ? -20.375 11.852 -4.852 1 92.69 265 GLU B N 1
ATOM 5561 C CA . GLU B 1 265 ? -21.25 10.805 -4.348 1 92.69 265 GLU B CA 1
ATOM 5562 C C . GLU B 1 265 ? -20.734 10.234 -3.031 1 92.69 265 GLU B C 1
ATOM 5564 O O . GLU B 1 265 ? -21.5 10.023 -2.094 1 92.69 265 GLU B O 1
ATOM 5569 N N . GLU B 1 266 ? -19.484 10.023 -2.998 1 91 266 GLU B N 1
ATOM 5570 C CA . GLU B 1 266 ? -18.859 9.539 -1.774 1 91 266 GLU B CA 1
ATOM 5571 C C . GLU B 1 266 ? -19.062 10.516 -0.623 1 91 266 GLU B C 1
ATOM 5573 O O . GLU B 1 266 ? -19.391 10.117 0.491 1 91 266 GLU B O 1
ATOM 5578 N N . LEU B 1 267 ? -18.875 11.758 -0.912 1 94.5 267 LEU B N 1
ATOM 5579 C CA . LEU B 1 267 ? -18.922 12.789 0.117 1 94.5 267 LEU B CA 1
ATOM 5580 C C . LEU B 1 267 ? -20.359 12.984 0.615 1 94.5 267 LEU B C 1
ATOM 5582 O O . LEU B 1 267 ? -20.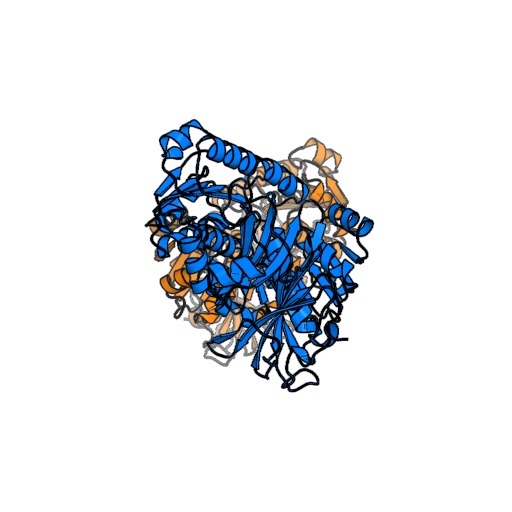578 13.32 1.781 1 94.5 267 LEU B O 1
ATOM 5586 N N . CYS B 1 268 ? -21.312 12.75 -0.239 1 94.31 268 CYS B N 1
ATOM 5587 C CA . CYS B 1 268 ? -22.703 12.867 0.173 1 94.31 268 CYS B CA 1
ATOM 5588 C C . CYS B 1 268 ? -23.016 11.898 1.308 1 94.31 268 CYS B C 1
ATOM 5590 O O . CYS B 1 268 ? -23.812 12.211 2.195 1 94.31 268 CYS B O 1
ATOM 5592 N N . GLU B 1 269 ? -22.391 10.812 1.292 1 90 269 GLU B N 1
ATOM 5593 C CA . GLU B 1 269 ? -22.594 9.805 2.328 1 90 269 GLU B CA 1
ATOM 5594 C C . GLU B 1 269 ? -21.781 10.133 3.582 1 90 269 GLU B C 1
ATOM 5596 O O . GLU B 1 269 ? -22.25 9.891 4.699 1 90 269 GLU B O 1
ATOM 5601 N N . LEU B 1 270 ? -20.656 10.625 3.404 1 91.12 270 LEU B N 1
ATOM 5602 C CA . LEU B 1 270 ? -19.719 10.82 4.5 1 91.12 270 LEU B CA 1
ATOM 5603 C C . LEU B 1 270 ? -20.016 12.109 5.254 1 91.12 270 LEU B C 1
ATOM 5605 O O . LEU B 1 270 ? -19.703 12.227 6.441 1 91.12 270 LEU B O 1
ATOM 5609 N N . LEU B 1 271 ? -20.594 13.078 4.453 1 95.62 271 LEU B N 1
ATOM 5610 C CA . LEU B 1 271 ? -20.859 14.398 5.016 1 95.62 271 LEU B CA 1
ATOM 5611 C C . LEU B 1 271 ? -22.328 14.781 4.855 1 95.62 271 LEU B C 1
ATOM 5613 O O . LEU B 1 271 ? -22.656 15.711 4.121 1 95.62 271 LEU B O 1
ATOM 5617 N N . PRO B 1 272 ? -23.156 14.203 5.637 1 93.25 272 PRO B N 1
ATOM 5618 C CA . PRO B 1 272 ? -24.594 14.406 5.445 1 93.25 272 PRO B CA 1
ATOM 5619 C C . PRO B 1 272 ? -25.031 15.836 5.734 1 93.25 272 PRO B C 1
ATOM 5621 O O . PRO B 1 272 ? -26.078 16.281 5.234 1 93.25 272 PRO B O 1
ATOM 5624 N N . LYS B 1 273 ? -24.297 16.578 6.461 1 94.88 273 LYS B N 1
ATOM 5625 C CA . LYS B 1 273 ? -24.703 17.922 6.848 1 94.88 273 LYS B CA 1
ATOM 5626 C C . LYS B 1 273 ? -24.188 18.969 5.855 1 94.88 273 LYS B C 1
ATOM 5628 O O . LYS B 1 273 ? -24.578 20.141 5.922 1 94.88 273 LYS B O 1
ATOM 5633 N N . ALA B 1 274 ? -23.359 18.578 4.949 1 96.81 274 ALA B N 1
ATOM 5634 C CA . ALA B 1 274 ? -22.797 19.5 3.975 1 96.81 274 ALA B CA 1
ATOM 5635 C C . ALA B 1 274 ? -23.531 19.422 2.645 1 96.81 274 ALA B C 1
ATOM 5637 O O . ALA B 1 274 ? -24.062 18.375 2.283 1 96.81 274 ALA B O 1
ATOM 5638 N N . THR B 1 275 ? -23.656 20.531 2.027 1 97.44 275 THR B N 1
ATOM 5639 C CA . THR B 1 275 ? -24.188 20.562 0.668 1 97.44 275 THR B CA 1
ATOM 5640 C C . THR B 1 275 ? -23.078 20.344 -0.352 1 97.44 275 THR B C 1
ATOM 5642 O O . THR B 1 275 ? -22.141 21.125 -0.43 1 97.44 275 THR B O 1
ATOM 5645 N N . ILE B 1 276 ? -23.266 19.328 -1.144 1 98 276 ILE B N 1
ATOM 5646 C CA . ILE B 1 276 ? -22.234 18.969 -2.117 1 98 276 ILE B CA 1
ATOM 5647 C C . ILE B 1 276 ? -22.719 19.312 -3.523 1 98 276 ILE B C 1
ATOM 5649 O O . ILE B 1 276 ? -23.766 18.859 -3.959 1 98 276 ILE B O 1
ATOM 5653 N N . ILE B 1 277 ? -21.953 20.125 -4.23 1 97.69 277 ILE B N 1
ATOM 5654 C CA . ILE B 1 277 ? -22.281 20.562 -5.582 1 97.69 277 ILE B CA 1
ATOM 5655 C C . ILE B 1 277 ? -21.266 20 -6.57 1 97.69 277 ILE B C 1
ATOM 5657 O O . ILE B 1 277 ? -20.062 20.266 -6.453 1 97.69 277 ILE B O 1
ATOM 5661 N N . ASN B 1 278 ? -21.766 19.203 -7.504 1 97.94 278 ASN B N 1
ATOM 5662 C CA . ASN B 1 278 ? -20.875 18.734 -8.57 1 97.94 278 ASN B CA 1
ATOM 5663 C C . ASN B 1 278 ? -20.703 19.797 -9.656 1 97.94 278 ASN B C 1
ATOM 5665 O O . ASN B 1 278 ? -21.641 20.094 -10.391 1 97.94 278 ASN B O 1
ATOM 5669 N N . GLY B 1 279 ? -19.516 20.375 -9.688 1 96.5 279 GLY B N 1
ATOM 5670 C CA . GLY B 1 279 ? -19.219 21.422 -10.664 1 96.5 279 GLY B CA 1
ATOM 5671 C C . GLY B 1 279 ? -17.766 21.844 -10.664 1 96.5 279 GLY B C 1
ATOM 5672 O O . GLY B 1 279 ? -17 21.438 -9.797 1 96.5 279 GLY B O 1
ATOM 5673 N N . ASP B 1 280 ? -17.453 22.609 -11.617 1 95.5 280 ASP B N 1
ATOM 5674 C CA . ASP B 1 280 ? -16.125 23.188 -11.742 1 95.5 280 ASP B CA 1
ATOM 5675 C C . ASP B 1 280 ? -16.031 24.516 -10.977 1 95.5 280 ASP B C 1
ATOM 5677 O O . ASP B 1 280 ? -16.656 25.5 -11.359 1 95.5 280 ASP B O 1
ATOM 5681 N N . ALA B 1 281 ? -15.25 24.531 -9.992 1 94.25 281 ALA B N 1
ATOM 5682 C CA . ALA B 1 281 ? -15.133 25.703 -9.133 1 94.25 281 ALA B CA 1
ATOM 5683 C C . ALA B 1 281 ? -14.555 26.891 -9.898 1 94.25 281 ALA B C 1
ATOM 5685 O O . ALA B 1 281 ? -14.711 28.031 -9.477 1 94.25 281 ALA B O 1
ATOM 5686 N N . THR B 1 282 ? -13.859 26.625 -10.984 1 93.88 282 THR B N 1
ATOM 5687 C CA . THR B 1 282 ? -13.242 27.703 -11.742 1 93.88 282 THR B CA 1
ATOM 5688 C C . THR B 1 282 ? -14.289 28.438 -12.586 1 93.88 282 THR B C 1
ATOM 5690 O O . THR B 1 282 ? -13.992 29.469 -13.188 1 93.88 282 THR B O 1
ATOM 5693 N N . ASP B 1 283 ? -15.453 27.891 -12.617 1 95 283 ASP B N 1
ATOM 5694 C CA . ASP B 1 283 ? -16.578 28.562 -13.25 1 95 283 ASP B CA 1
ATOM 5695 C C . ASP B 1 283 ? -17.172 29.625 -12.336 1 95 283 ASP B C 1
ATOM 5697 O O . ASP B 1 283 ? -17.984 29.312 -11.461 1 95 283 ASP B O 1
ATOM 5701 N N . HIS B 1 284 ? -16.891 30.812 -12.648 1 94.5 284 HIS B N 1
ATOM 5702 C CA . HIS B 1 284 ? -17.328 31.922 -11.82 1 94.5 284 HIS B CA 1
ATOM 5703 C C . HIS B 1 284 ? -18.844 32.031 -11.758 1 94.5 284 HIS B C 1
ATOM 5705 O O . HIS B 1 284 ? -19.406 32.375 -10.727 1 94.5 284 HIS B O 1
ATOM 5711 N N . ASP B 1 285 ? -19.438 31.688 -12.812 1 95.44 285 ASP B N 1
ATOM 5712 C CA . ASP B 1 285 ? -20.891 31.734 -12.844 1 95.44 285 ASP B CA 1
ATOM 5713 C C . ASP B 1 285 ? -21.5 30.75 -11.844 1 95.44 285 ASP B C 1
ATOM 5715 O O . ASP B 1 285 ? -22.5 31.047 -11.195 1 95.44 285 ASP B O 1
ATOM 5719 N N . LEU B 1 286 ? -20.906 29.688 -11.789 1 96.75 286 LEU B N 1
ATOM 5720 C CA . LEU B 1 286 ? -21.375 28.688 -10.828 1 96.75 286 LEU B CA 1
ATOM 5721 C C . LEU B 1 286 ? -21.25 29.203 -9.398 1 96.75 286 LEU B C 1
ATOM 5723 O O . LEU B 1 286 ? -22.156 29 -8.586 1 96.75 286 LEU B O 1
ATOM 5727 N N . LEU B 1 287 ? -20.156 29.812 -9.086 1 96.88 287 LEU B N 1
ATOM 5728 C CA . LEU B 1 287 ? -19.922 30.328 -7.738 1 96.88 287 LEU B CA 1
ATOM 5729 C C . LEU B 1 287 ? -20.953 31.391 -7.375 1 96.88 287 LEU B C 1
ATOM 5731 O O . LEU B 1 287 ? -21.438 31.438 -6.242 1 96.88 287 LEU B O 1
ATOM 5735 N N . VAL B 1 288 ? -21.266 32.188 -8.352 1 96.69 288 VAL B N 1
ATOM 5736 C CA . VAL B 1 288 ? -22.266 33.219 -8.141 1 96.69 288 VAL B CA 1
ATOM 5737 C C . VAL B 1 288 ? -23.641 32.562 -7.918 1 96.69 288 VAL B C 1
ATOM 5739 O O . VAL B 1 288 ? -24.359 32.969 -7.004 1 96.69 288 VAL B O 1
ATOM 5742 N N . GLU B 1 289 ? -23.906 31.656 -8.719 1 96.38 289 GLU B N 1
ATOM 5743 C CA . GLU B 1 289 ? -25.172 30.953 -8.602 1 96.38 289 GLU B CA 1
ATOM 5744 C C . GLU B 1 289 ? -25.312 30.281 -7.238 1 96.38 289 GLU B C 1
ATOM 5746 O O . GLU B 1 289 ? -26.406 30.203 -6.688 1 96.38 289 GLU B O 1
ATOM 5751 N N . GLU B 1 290 ? -24.25 29.875 -6.727 1 95.56 290 GLU B N 1
ATOM 5752 C CA . GLU B 1 290 ? -24.281 29.125 -5.473 1 95.56 290 GLU B CA 1
ATOM 5753 C C . GLU B 1 290 ? -24.141 30.047 -4.273 1 95.56 290 GLU B C 1
ATOM 5755 O O . GLU B 1 290 ? -24.109 29.594 -3.129 1 95.56 290 GLU B O 1
ATOM 5760 N N . GLY B 1 291 ? -24.016 31.312 -4.477 1 95.56 291 GLY B N 1
ATOM 5761 C CA . GLY B 1 291 ? -24.141 32.281 -3.404 1 95.56 291 GLY B CA 1
ATOM 5762 C C . GLY B 1 291 ? -22.812 32.688 -2.803 1 95.56 291 GLY B C 1
ATOM 5763 O O . GLY B 1 291 ? -22.688 32.812 -1.581 1 95.56 291 GLY B O 1
ATOM 5764 N N . ILE B 1 292 ? -21.812 32.906 -3.607 1 96.31 292 ILE B N 1
ATOM 5765 C CA . ILE B 1 292 ? -20.5 33.312 -3.109 1 96.31 292 ILE B CA 1
ATOM 5766 C C . ILE B 1 292 ? -20.625 34.688 -2.445 1 96.31 292 ILE B C 1
ATOM 5768 O O . ILE B 1 292 ? -19.906 34.969 -1.481 1 96.31 292 ILE B O 1
ATOM 5772 N N . ASP B 1 293 ? -21.547 35.469 -2.877 1 93.38 293 ASP B N 1
ATOM 5773 C CA . ASP B 1 293 ? -21.719 36.812 -2.352 1 93.38 293 ASP B CA 1
ATOM 5774 C C . ASP B 1 293 ? -22.328 36.781 -0.948 1 93.38 293 ASP B C 1
ATOM 5776 O O . ASP B 1 293 ? -22.234 37.781 -0.204 1 93.38 293 ASP B O 1
ATOM 5780 N N . GLU B 1 294 ? -22.891 35.719 -0.599 1 94.44 294 GLU B N 1
ATOM 5781 C CA . GLU B 1 294 ? -23.516 35.562 0.718 1 94.44 294 GLU B CA 1
ATOM 5782 C C . GLU B 1 294 ? -22.609 34.781 1.671 1 94.44 294 GLU B C 1
ATOM 5784 O O . GLU B 1 294 ? -22.922 34.656 2.859 1 94.44 294 GLU B O 1
ATOM 5789 N N . ALA B 1 295 ? -21.547 34.312 1.207 1 95.88 295 ALA B N 1
ATOM 5790 C CA . ALA B 1 295 ? -20.656 33.5 2.023 1 95.88 295 ALA B CA 1
ATOM 5791 C C . ALA B 1 295 ? -19.828 34.375 2.975 1 95.88 295 ALA B C 1
ATOM 5793 O O . ALA B 1 295 ? -19.391 35.438 2.604 1 95.88 295 ALA B O 1
ATOM 5794 N N . ASP B 1 296 ? -19.734 33.844 4.199 1 95.69 296 ASP B N 1
ATOM 5795 C CA . ASP B 1 296 ? -18.875 34.531 5.168 1 95.69 296 ASP B CA 1
ATOM 5796 C C . ASP B 1 296 ? -17.406 34.188 4.938 1 95.69 296 ASP B C 1
ATOM 5798 O O . ASP B 1 296 ? -16.516 35 5.262 1 95.69 296 ASP B O 1
ATOM 5802 N N . ALA B 1 297 ? -17.219 33 4.449 1 96.81 297 ALA B N 1
ATOM 5803 C CA . ALA B 1 297 ? -15.852 32.562 4.207 1 96.81 297 ALA B CA 1
ATOM 5804 C C . ALA B 1 297 ? -15.758 31.734 2.932 1 96.81 297 ALA B C 1
ATOM 5806 O O . ALA B 1 297 ? -16.719 31.062 2.551 1 96.81 297 ALA B O 1
ATOM 5807 N N . PHE B 1 298 ? -14.609 31.859 2.328 1 97.88 298 PHE B N 1
ATOM 5808 C CA . PHE B 1 298 ? -14.289 31.141 1.1 1 97.88 298 PHE B CA 1
ATOM 5809 C C . PHE B 1 298 ? -12.945 30.438 1.217 1 97.88 298 PHE B C 1
ATOM 5811 O O . PHE B 1 298 ? -11.938 31.078 1.539 1 97.88 298 PHE B O 1
ATOM 5818 N N . VAL B 1 299 ? -12.945 29.094 0.979 1 98.38 299 VAL B N 1
ATOM 5819 C CA . VAL B 1 299 ? -11.727 28.312 1.123 1 98.38 299 VAL B CA 1
ATOM 5820 C C . VAL B 1 299 ? -11.391 27.641 -0.201 1 98.38 299 VAL B C 1
ATOM 5822 O O . VAL B 1 299 ? -12.164 26.812 -0.691 1 98.38 299 VAL B O 1
ATOM 5825 N N . ALA B 1 300 ? -10.25 27.969 -0.769 1 98.06 300 ALA B N 1
ATOM 5826 C CA . ALA B 1 300 ? -9.805 27.391 -2.035 1 98.06 300 ALA B CA 1
ATOM 5827 C C . ALA B 1 300 ? -8.828 26.234 -1.805 1 98.06 300 ALA B C 1
ATOM 5829 O O . ALA B 1 300 ? -7.676 26.469 -1.423 1 98.06 300 ALA B O 1
ATOM 5830 N N . LEU B 1 301 ? -9.289 25 -2.186 1 97.94 301 LEU B N 1
ATOM 5831 C CA . LEU B 1 301 ? -8.516 23.828 -1.818 1 97.94 301 LEU B CA 1
ATOM 5832 C C . LEU B 1 301 ? -8.352 22.891 -3.014 1 97.94 301 LEU B C 1
ATOM 5834 O O . LEU B 1 301 ? -8.258 21.672 -2.846 1 97.94 301 LEU B O 1
ATOM 5838 N N . THR B 1 302 ? -8.367 23.422 -4.203 1 95.5 302 THR B N 1
ATOM 5839 C CA . THR B 1 302 ? -8.172 22.562 -5.363 1 95.5 302 THR B CA 1
ATOM 5840 C C . THR B 1 302 ? -6.742 22.031 -5.406 1 95.5 302 THR B C 1
ATOM 5842 O O . THR B 1 302 ? -5.922 22.375 -4.551 1 95.5 302 THR B O 1
ATOM 5845 N N . GLY B 1 303 ? -6.43 21.172 -6.348 1 91.94 303 GLY B N 1
ATOM 5846 C CA . GLY B 1 303 ? -5.121 20.531 -6.434 1 91.94 303 GLY B CA 1
ATOM 5847 C C . GLY B 1 303 ? -4.074 21.422 -7.086 1 91.94 303 GLY B C 1
ATOM 5848 O O . GLY B 1 303 ? -2.891 21.078 -7.109 1 91.94 303 GLY B O 1
ATOM 5849 N N . MET B 1 304 ? -4.488 22.625 -7.504 1 92.62 304 MET B N 1
ATOM 5850 C CA . MET B 1 304 ? -3.566 23.516 -8.219 1 92.62 304 MET B CA 1
ATOM 5851 C C . MET B 1 304 ? -3.467 24.875 -7.535 1 92.62 304 MET B C 1
ATOM 5853 O O . MET B 1 304 ? -4.477 25.547 -7.324 1 92.62 304 MET B O 1
ATOM 5857 N N . ASP B 1 305 ? -2.223 25.25 -7.289 1 93.31 305 ASP B N 1
ATOM 5858 C CA . ASP B 1 305 ? -1.976 26.547 -6.656 1 93.31 305 ASP B CA 1
ATOM 5859 C C . ASP B 1 305 ? -2.582 27.688 -7.48 1 93.31 305 ASP B C 1
ATOM 5861 O O . ASP B 1 305 ? -3.219 28.578 -6.926 1 93.31 305 ASP B O 1
ATOM 5865 N N . GLU B 1 306 ? -2.396 27.547 -8.797 1 92.81 306 GLU B N 1
ATOM 5866 C CA . GLU B 1 306 ? -2.854 28.594 -9.695 1 92.81 306 GLU B CA 1
ATOM 5867 C C . GLU B 1 306 ? -4.367 28.766 -9.625 1 92.81 306 GLU B C 1
ATOM 5869 O O . GLU B 1 306 ? -4.871 29.891 -9.547 1 92.81 306 GLU B O 1
ATOM 5874 N N . GLU B 1 307 ? -5.012 27.734 -9.648 1 94.38 307 GLU B N 1
ATOM 5875 C CA . GLU B 1 307 ? -6.469 27.781 -9.562 1 94.38 307 GLU B CA 1
ATOM 5876 C C . GLU B 1 307 ? -6.93 28.359 -8.234 1 94.38 307 GLU B C 1
ATOM 5878 O O . GLU B 1 307 ? -7.863 29.172 -8.195 1 94.38 307 GLU B O 1
ATOM 5883 N N . ASN B 1 308 ? -6.328 27.969 -7.176 1 96.31 308 ASN B N 1
ATOM 5884 C CA . ASN B 1 308 ? -6.691 28.469 -5.852 1 96.31 308 ASN B CA 1
ATOM 5885 C C . ASN B 1 308 ? -6.5 29.969 -5.746 1 96.31 308 ASN B C 1
ATOM 5887 O O . ASN B 1 308 ? -7.305 30.672 -5.125 1 96.31 308 ASN B O 1
ATOM 5891 N N . ILE B 1 309 ? -5.41 30.453 -6.324 1 94.56 309 ILE B N 1
ATOM 5892 C CA . ILE B 1 309 ? -5.113 31.875 -6.305 1 94.56 309 ILE B CA 1
ATOM 5893 C C . ILE B 1 309 ? -6.195 32.656 -7.066 1 94.56 309 ILE B C 1
ATOM 5895 O O . ILE B 1 309 ? -6.738 33.625 -6.566 1 94.56 309 ILE B O 1
ATOM 5899 N N . ILE B 1 310 ? -6.484 32.125 -8.211 1 94.44 310 ILE B N 1
ATOM 5900 C CA . ILE B 1 310 ? -7.477 32.781 -9.055 1 94.44 310 ILE B CA 1
ATOM 5901 C C . ILE B 1 310 ? -8.836 32.781 -8.359 1 94.44 310 ILE B C 1
ATOM 5903 O O . ILE B 1 310 ? -9.547 33.781 -8.336 1 94.44 310 ILE B O 1
ATOM 5907 N N . LEU B 1 311 ? -9.195 31.672 -7.852 1 96.12 311 LEU B N 1
ATOM 5908 C CA . LEU B 1 311 ? -10.453 31.547 -7.121 1 96.12 311 LEU B CA 1
ATOM 5909 C C . LEU B 1 311 ? -10.523 32.531 -5.965 1 96.12 311 LEU B C 1
ATOM 5911 O O . LEU B 1 311 ? -11.562 33.156 -5.73 1 96.12 311 LEU B O 1
ATOM 5915 N N . SER B 1 312 ? -9.477 32.656 -5.238 1 95.94 312 SER B N 1
ATOM 5916 C CA . SER B 1 312 ? -9.414 33.531 -4.082 1 95.94 312 SER B CA 1
ATOM 5917 C C . SER B 1 312 ? -9.555 35 -4.504 1 95.94 312 SER B C 1
ATOM 5919 O O . SER B 1 312 ? -10.234 35.781 -3.834 1 95.94 312 SER B O 1
ATOM 5921 N N . LEU B 1 313 ? -8.883 35.344 -5.586 1 94.44 313 LEU B N 1
ATOM 5922 C CA . LEU B 1 313 ? -9 36.688 -6.109 1 94.44 313 LEU B CA 1
ATOM 5923 C C . LEU B 1 313 ? -10.43 37 -6.531 1 94.44 313 LEU B C 1
ATOM 5925 O O . LEU B 1 313 ? -10.93 38.125 -6.312 1 94.44 313 LEU B O 1
ATOM 5929 N N . PHE B 1 314 ? -11.023 36.062 -7.137 1 95.88 314 PHE B N 1
ATOM 5930 C CA . PHE B 1 314 ? -12.422 36.219 -7.512 1 95.88 314 PHE B CA 1
ATOM 5931 C C . PHE B 1 314 ? -13.305 36.406 -6.277 1 95.88 314 PHE B C 1
ATOM 5933 O O . PHE B 1 314 ? -14.18 37.281 -6.246 1 95.88 314 PHE B O 1
ATOM 5940 N N . ALA B 1 315 ? -13.125 35.531 -5.305 1 96.25 315 ALA B N 1
ATOM 5941 C CA . ALA B 1 315 ? -13.867 35.688 -4.051 1 96.25 315 ALA B CA 1
ATOM 5942 C C . ALA B 1 315 ? -13.68 37.062 -3.447 1 96.25 315 ALA B C 1
ATOM 5944 O O . ALA B 1 315 ? -14.625 37.625 -2.904 1 96.25 315 ALA B O 1
ATOM 5945 N N . LYS B 1 316 ? -12.469 37.531 -3.486 1 94.19 316 LYS B N 1
ATOM 5946 C CA . LYS B 1 316 ? -12.18 38.875 -2.992 1 94.19 316 LYS B CA 1
ATOM 5947 C C . LYS B 1 316 ? -12.992 39.938 -3.742 1 94.19 316 LYS B C 1
ATOM 5949 O O . LYS B 1 316 ? -13.547 40.844 -3.131 1 94.19 316 LYS B O 1
ATOM 5954 N N . SER B 1 317 ? -13.039 39.812 -5.02 1 93.81 317 SER B N 1
ATOM 5955 C CA . SER B 1 317 ? -13.805 40.75 -5.852 1 93.81 317 SER B CA 1
ATOM 5956 C C . SER B 1 317 ? -15.289 40.688 -5.523 1 93.81 317 SER B C 1
ATOM 5958 O O . SER B 1 317 ? -16.031 41.625 -5.777 1 93.81 317 SER B O 1
ATOM 5960 N N . GLN B 1 318 ? -15.75 39.594 -4.977 1 95.19 318 GLN B N 1
ATOM 5961 C CA . GLN B 1 318 ? -17.141 39.406 -4.578 1 95.19 318 GLN B CA 1
ATOM 5962 C C . GLN B 1 318 ? -17.359 39.844 -3.127 1 95.19 318 GLN B C 1
ATOM 5964 O O . GLN B 1 318 ? -18.422 39.594 -2.553 1 95.19 318 GLN B O 1
ATOM 5969 N N . ASN B 1 319 ? -16.312 40.344 -2.477 1 92.5 319 ASN B N 1
ATOM 5970 C CA . ASN B 1 319 ? -16.328 40.938 -1.147 1 92.5 319 ASN B CA 1
ATOM 5971 C C . ASN B 1 319 ? -16.562 39.875 -0.063 1 92.5 319 ASN B C 1
ATOM 5973 O O . ASN B 1 319 ? -17.312 40.125 0.888 1 92.5 319 ASN B O 1
ATOM 5977 N N . VAL B 1 320 ? -16.078 38.688 -0.264 1 94.19 320 VAL B N 1
ATOM 5978 C CA . VAL B 1 320 ? -16.125 37.688 0.8 1 94.19 320 VAL B CA 1
ATOM 5979 C C . VAL B 1 320 ? -15.219 38.125 1.957 1 94.19 320 VAL B C 1
ATOM 5981 O O . VAL B 1 320 ? -14.094 38.594 1.74 1 94.19 320 VAL B O 1
ATOM 5984 N N . ASP B 1 321 ? -15.672 38 3.121 1 88.81 321 ASP B N 1
ATOM 5985 C CA . ASP B 1 321 ? -14.992 38.531 4.289 1 88.81 321 ASP B CA 1
ATOM 5986 C C . ASP B 1 321 ? -13.695 37.812 4.582 1 88.81 321 ASP B C 1
ATOM 5988 O O . ASP B 1 321 ? -12.664 38.438 4.855 1 88.81 321 ASP B O 1
ATOM 5992 N N . LYS B 1 322 ? -13.781 36.5 4.637 1 93.62 322 LYS B N 1
ATOM 5993 C CA . LYS B 1 322 ? -12.617 35.688 4.969 1 93.62 322 LYS B CA 1
ATOM 5994 C C . LYS B 1 322 ? -12.281 34.719 3.842 1 93.62 322 LYS B C 1
ATOM 5996 O O . LYS B 1 322 ? -13.125 33.938 3.428 1 93.62 322 LYS B O 1
ATOM 6001 N N . ILE B 1 323 ? -11.062 34.875 3.389 1 95.88 323 ILE B N 1
ATOM 6002 C CA . ILE B 1 323 ? -10.602 34 2.301 1 95.88 323 ILE B CA 1
ATOM 6003 C C . ILE B 1 323 ? -9.352 33.25 2.742 1 95.88 323 ILE B C 1
ATOM 6005 O O . ILE B 1 323 ? -8.391 33.844 3.232 1 95.88 323 ILE B O 1
ATOM 6009 N N . VAL B 1 324 ? -9.43 31.906 2.654 1 97 324 VAL B N 1
ATOM 6010 C CA . VAL B 1 324 ? -8.273 31.062 2.934 1 97 324 VAL B CA 1
ATOM 6011 C C . VAL B 1 324 ? -7.848 30.328 1.66 1 97 324 VAL B C 1
ATOM 6013 O O . VAL B 1 324 ? -8.672 29.703 0.99 1 97 324 VAL B O 1
ATOM 6016 N N . THR B 1 325 ? -6.574 30.406 1.369 1 96.88 325 THR B N 1
ATOM 6017 C CA . THR B 1 325 ? -6.082 29.875 0.102 1 96.88 325 THR B CA 1
ATOM 6018 C C . THR B 1 325 ? -4.969 28.859 0.335 1 96.88 325 THR B C 1
ATOM 6020 O O . THR B 1 325 ? -4.008 29.141 1.058 1 96.88 325 THR B O 1
ATOM 6023 N N . LYS B 1 326 ? -5.078 27.688 -0.284 1 96.44 326 LYS B N 1
ATOM 6024 C CA . LYS B 1 326 ? -4.023 26.672 -0.241 1 96.44 326 LYS B CA 1
ATOM 6025 C C . LYS B 1 326 ? -2.992 26.906 -1.343 1 96.44 326 LYS B C 1
ATOM 6027 O O . LYS B 1 326 ? -3.332 26.906 -2.527 1 96.44 326 LYS B O 1
ATOM 6032 N N . VAL B 1 327 ? -1.79 27.203 -0.941 1 93.88 327 VAL B N 1
ATOM 6033 C CA . VAL B 1 327 ? -0.682 27.422 -1.867 1 93.88 327 VAL B CA 1
ATOM 6034 C C . VAL B 1 327 ? 0.555 26.672 -1.365 1 93.88 327 VAL B C 1
ATOM 6036 O O . VAL B 1 327 ? 1.047 26.938 -0.268 1 93.88 327 VAL B O 1
ATOM 6039 N N . ASN B 1 328 ? 1.097 25.797 -2.137 1 88.75 328 ASN B N 1
ATOM 6040 C CA . ASN B 1 328 ? 2.225 24.984 -1.694 1 88.75 328 ASN B CA 1
ATOM 6041 C C . ASN B 1 328 ? 3.559 25.641 -2.039 1 88.75 328 ASN B C 1
ATOM 6043 O O . ASN B 1 328 ? 4.523 25.547 -1.279 1 88.75 328 ASN B O 1
ATOM 6047 N N . GLU B 1 329 ? 3.598 26.312 -3.143 1 86.81 329 GLU B N 1
ATOM 6048 C CA . GLU B 1 329 ? 4.855 26.922 -3.572 1 86.81 329 GLU B CA 1
ATOM 6049 C C . GLU B 1 329 ? 5.105 28.234 -2.844 1 86.81 329 GLU B C 1
ATOM 6051 O O . GLU B 1 329 ? 4.277 29.141 -2.891 1 86.81 329 GLU B O 1
ATOM 6056 N N . ASP B 1 330 ? 6.25 28.359 -2.295 1 78.5 330 ASP B N 1
ATOM 6057 C CA . ASP B 1 330 ? 6.574 29.5 -1.432 1 78.5 330 ASP B CA 1
ATOM 6058 C C . ASP B 1 330 ? 6.539 30.812 -2.211 1 78.5 330 ASP B C 1
ATOM 6060 O O . ASP B 1 330 ? 6.023 31.812 -1.717 1 78.5 330 ASP B O 1
ATOM 6064 N N . ARG B 1 331 ? 7.074 30.812 -3.404 1 80 331 ARG B N 1
ATOM 6065 C CA . ARG B 1 331 ? 7.133 32.031 -4.195 1 80 331 ARG B CA 1
ATOM 6066 C C . ARG B 1 331 ? 5.73 32.531 -4.547 1 80 331 ARG B C 1
ATOM 6068 O O . ARG B 1 331 ? 5.473 33.719 -4.559 1 80 331 ARG B O 1
ATOM 6075 N N . ARG B 1 332 ? 4.945 31.656 -4.789 1 83.31 332 ARG B N 1
ATOM 6076 C CA . ARG B 1 332 ? 3.574 32 -5.141 1 83.31 332 ARG B CA 1
ATOM 6077 C C . ARG B 1 332 ? 2.812 32.531 -3.928 1 83.31 332 ARG B C 1
ATOM 6079 O O . ARG B 1 332 ? 1.982 33.438 -4.051 1 83.31 332 ARG B O 1
ATOM 6086 N N . ALA B 1 333 ? 3.1 31.969 -2.852 1 81.81 333 ALA B N 1
ATOM 6087 C CA . ALA B 1 333 ? 2.457 32.406 -1.617 1 81.81 333 ALA B CA 1
ATOM 6088 C C . ALA B 1 333 ? 2.758 33.875 -1.333 1 81.81 333 ALA B C 1
ATOM 6090 O O . ALA B 1 333 ? 1.87 34.625 -0.933 1 81.81 333 ALA B O 1
ATOM 6091 N N . ARG B 1 334 ? 3.91 34.281 -1.518 1 78.62 334 ARG B N 1
ATOM 6092 C CA . ARG B 1 334 ? 4.32 35.688 -1.297 1 78.62 334 ARG B CA 1
ATOM 6093 C C . ARG B 1 334 ? 3.6 36.625 -2.252 1 78.62 334 ARG B C 1
ATOM 6095 O O . ARG B 1 334 ? 3.189 37.719 -1.858 1 78.62 334 ARG B O 1
ATOM 6102 N N . MET B 1 335 ? 3.457 36.094 -3.395 1 81.88 335 MET B N 1
ATOM 6103 C CA . MET B 1 335 ? 2.797 36.906 -4.422 1 81.88 335 MET B CA 1
ATOM 6104 C C . MET B 1 335 ? 1.336 37.156 -4.062 1 81.88 335 MET B C 1
ATOM 6106 O O . MET B 1 335 ? 0.824 38.25 -4.254 1 81.88 335 MET B O 1
ATOM 6110 N N . VAL B 1 336 ? 0.73 36.219 -3.592 1 84.56 336 VAL B N 1
ATOM 6111 C CA . VAL B 1 336 ? -0.699 36.312 -3.307 1 84.56 336 VAL B CA 1
ATOM 6112 C C . VAL B 1 336 ? -0.95 37.281 -2.15 1 84.56 336 VAL B C 1
ATOM 6114 O O . VAL B 1 336 ? -1.977 37.938 -2.117 1 84.56 336 VAL B O 1
ATOM 6117 N N . GLU B 1 337 ? -0.06 37.312 -1.283 1 80.19 337 GLU B N 1
ATOM 6118 C CA . GLU B 1 337 ? -0.165 38.25 -0.162 1 80.19 337 GLU B CA 1
ATOM 6119 C C . GLU B 1 337 ? -0.25 39.688 -0.649 1 80.19 337 GLU B C 1
ATOM 6121 O O . GLU B 1 337 ? -0.955 40.531 -0.056 1 80.19 337 GLU B O 1
ATOM 6126 N N . ASP B 1 338 ? 0.376 39.906 -1.661 1 78.44 338 ASP B N 1
ATOM 6127 C CA . ASP B 1 338 ? 0.394 41.25 -2.236 1 78.44 338 ASP B CA 1
ATOM 6128 C C . ASP B 1 338 ? -0.981 41.625 -2.773 1 78.44 338 ASP B C 1
ATOM 6130 O O . ASP B 1 338 ? -1.301 42.812 -2.887 1 78.44 338 ASP B O 1
ATOM 6134 N N . PHE B 1 339 ? -1.698 40.625 -3.039 1 81.94 339 PHE B N 1
ATOM 6135 C CA . PHE B 1 339 ? -3.029 40.875 -3.576 1 81.94 339 PHE B CA 1
ATOM 6136 C C . PHE B 1 339 ? -4.055 41 -2.455 1 81.94 339 PHE B C 1
ATOM 6138 O O . PHE B 1 339 ? -5.258 41.094 -2.713 1 81.94 339 PHE B O 1
ATOM 6145 N N . GLY B 1 340 ? -3.617 40.969 -1.239 1 81.19 340 GLY B N 1
ATOM 6146 C CA . GLY B 1 340 ? -4.492 41.188 -0.096 1 81.19 340 GLY B CA 1
ATOM 6147 C C . GLY B 1 340 ? -5.055 39.906 0.474 1 81.19 340 GLY B C 1
ATOM 6148 O O . GLY B 1 340 ? -5.984 39.938 1.282 1 81.19 340 GLY B O 1
ATOM 6149 N N . ILE B 1 341 ? -4.594 38.812 -0.009 1 86.12 341 ILE B N 1
ATOM 6150 C CA . ILE B 1 341 ? -4.98 37.531 0.587 1 86.12 341 ILE B CA 1
ATOM 6151 C C . ILE B 1 341 ? -3.973 37.156 1.666 1 86.12 341 ILE B C 1
ATOM 6153 O O . ILE B 1 341 ? -2.824 36.812 1.36 1 86.12 341 ILE B O 1
ATOM 6157 N N . ASP B 1 342 ? -4.477 37.094 2.861 1 81.31 342 ASP B N 1
ATOM 6158 C CA . ASP B 1 342 ? -3.494 37 3.938 1 81.31 342 ASP B CA 1
ATOM 6159 C C . ASP B 1 342 ? -3.539 35.625 4.609 1 81.31 342 ASP B C 1
ATOM 6161 O O . ASP B 1 342 ? -2.654 35.281 5.395 1 81.31 342 ASP B O 1
ATOM 6165 N N . SER B 1 343 ? -4.547 34.875 4.352 1 92.25 343 SER B N 1
ATOM 6166 C CA . SER B 1 343 ? -4.617 33.562 4.945 1 92.25 343 SER B CA 1
ATOM 6167 C C . SER B 1 343 ? -4.223 32.469 3.938 1 92.25 343 SER B C 1
ATOM 6169 O O . SER B 1 343 ? -5.07 31.984 3.191 1 92.25 343 SER B O 1
ATOM 6171 N N . ILE B 1 344 ? -2.957 32.188 4.012 1 93.06 344 ILE B N 1
ATOM 6172 C CA . ILE B 1 344 ? -2.396 31.203 3.102 1 93.06 344 ILE B CA 1
ATOM 6173 C C . ILE B 1 344 ? -1.936 29.969 3.893 1 93.06 344 ILE B C 1
ATOM 6175 O O . ILE B 1 344 ? -1.263 30.109 4.918 1 93.06 344 ILE B O 1
ATOM 6179 N N . VAL B 1 345 ? -2.316 28.812 3.402 1 93.44 345 VAL B N 1
ATOM 6180 C CA . VAL B 1 345 ? -1.902 27.578 4.07 1 93.44 345 VAL B CA 1
ATOM 6181 C C . VAL B 1 345 ? -1.11 26.703 3.102 1 93.44 345 VAL B C 1
ATOM 6183 O O . VAL B 1 345 ? -1.379 26.703 1.898 1 93.44 345 VAL B O 1
ATOM 6186 N N . SER B 1 346 ? -0.166 26.047 3.637 1 92.75 346 SER B N 1
ATOM 6187 C CA . SER B 1 346 ? 0.695 25.156 2.857 1 92.75 346 SER B CA 1
ATOM 6188 C C . SER B 1 346 ? 0.809 23.781 3.508 1 92.75 346 SER B C 1
ATOM 6190 O O . SER B 1 346 ? 1.264 23.672 4.648 1 92.75 346 SER B O 1
ATOM 6192 N N . VAL B 1 347 ? 0.443 22.75 2.73 1 93.25 347 VAL B N 1
ATOM 6193 C CA . VAL B 1 347 ? 0.475 21.391 3.248 1 93.25 347 VAL B CA 1
ATOM 6194 C C . VAL B 1 347 ? 1.919 20.969 3.525 1 93.25 347 VAL B C 1
ATOM 6196 O O . VAL B 1 347 ? 2.211 20.375 4.562 1 93.25 347 VAL B O 1
ATOM 6199 N N . LYS B 1 348 ? 2.795 21.281 2.648 1 91.69 348 LYS B N 1
ATOM 6200 C CA . LYS B 1 348 ? 4.195 20.875 2.768 1 91.69 348 LYS B CA 1
ATOM 6201 C C . LYS B 1 348 ? 4.848 21.531 3.984 1 91.69 348 LYS B C 1
ATOM 6203 O O . LYS B 1 348 ? 5.559 20.875 4.742 1 91.69 348 LYS B O 1
ATOM 6208 N N . THR B 1 349 ? 4.547 22.812 4.191 1 88 349 THR B N 1
ATOM 6209 C CA . THR B 1 349 ? 5.148 23.562 5.297 1 88 349 THR B CA 1
ATOM 6210 C C . THR B 1 349 ? 4.605 23.062 6.633 1 88 349 THR B C 1
ATOM 6212 O O . THR B 1 349 ? 5.371 22.828 7.574 1 88 349 THR B O 1
ATOM 6215 N N . ALA B 1 350 ? 3.34 22.891 6.691 1 89.5 350 ALA B N 1
ATOM 6216 C CA . ALA B 1 350 ? 2.705 22.438 7.926 1 89.5 350 ALA B CA 1
ATOM 6217 C C . ALA B 1 350 ? 3.219 21.062 8.328 1 89.5 350 ALA B C 1
ATOM 6219 O O . ALA B 1 350 ? 3.443 20.797 9.516 1 89.5 350 ALA B O 1
ATOM 6220 N N . THR B 1 351 ? 3.379 20.234 7.383 1 91.81 351 THR B N 1
ATOM 6221 C CA . THR B 1 351 ? 3.848 18.875 7.641 1 91.81 351 THR B CA 1
ATOM 6222 C C . THR B 1 351 ? 5.305 18.891 8.094 1 91.81 351 THR B C 1
ATOM 6224 O O . THR B 1 351 ? 5.664 18.203 9.055 1 91.81 351 THR B O 1
ATOM 6227 N N . ALA B 1 352 ? 6.121 19.609 7.375 1 90.69 352 ALA B N 1
ATOM 6228 C CA . ALA B 1 352 ? 7.535 19.719 7.734 1 90.69 352 ALA B CA 1
ATOM 6229 C C . ALA B 1 352 ? 7.699 20.234 9.164 1 90.69 352 ALA B C 1
ATOM 6231 O O . ALA B 1 352 ? 8.523 19.734 9.922 1 90.69 352 ALA B O 1
ATOM 6232 N N . ASP B 1 353 ? 6.906 21.203 9.555 1 86.62 353 ASP B N 1
ATOM 6233 C CA . ASP B 1 353 ? 6.977 21.781 10.891 1 86.62 353 ASP B CA 1
ATOM 6234 C C . ASP B 1 353 ? 6.625 20.734 11.953 1 86.62 353 ASP B C 1
ATOM 6236 O O . ASP B 1 353 ? 7.258 20.688 13.016 1 86.62 353 ASP B O 1
ATOM 6240 N N . ALA B 1 354 ? 5.609 19.984 11.641 1 89.5 354 ALA B N 1
ATOM 6241 C CA . ALA B 1 354 ? 5.191 18.953 12.578 1 89.5 354 ALA B CA 1
ATOM 6242 C C . ALA B 1 354 ? 6.293 17.922 12.781 1 89.5 354 ALA B C 1
ATOM 6244 O O . ALA B 1 354 ? 6.551 17.5 13.914 1 89.5 354 ALA B O 1
ATOM 6245 N N . ILE B 1 355 ? 6.926 17.531 11.727 1 92.31 355 ILE B N 1
ATOM 6246 C CA . ILE B 1 355 ? 7.98 16.531 11.805 1 92.31 355 ILE B CA 1
ATOM 6247 C C . ILE B 1 355 ? 9.211 17.125 12.477 1 92.31 355 ILE B C 1
ATOM 6249 O O . ILE B 1 355 ? 9.875 16.453 13.281 1 92.31 355 ILE B O 1
ATOM 6253 N N . MET B 1 356 ? 9.523 18.359 12.203 1 87.19 356 MET B N 1
ATOM 6254 C CA . MET B 1 356 ? 10.656 19.047 12.82 1 87.19 356 MET B CA 1
ATOM 6255 C C . MET B 1 356 ? 10.477 19.125 14.336 1 87.19 356 MET B C 1
ATOM 6257 O O . MET B 1 356 ? 11.445 18.984 15.086 1 87.19 356 MET B O 1
ATOM 6261 N N . SER B 1 357 ? 9.273 19.406 14.742 1 85.31 357 SER B N 1
ATOM 6262 C CA . SER B 1 357 ? 8.977 19.422 16.172 1 85.31 357 SER B CA 1
ATOM 6263 C C . SER B 1 357 ? 9.344 18.094 16.828 1 85.31 357 SER B C 1
ATOM 6265 O O . SER B 1 357 ? 9.938 18.078 17.906 1 85.31 357 SER B O 1
ATOM 6267 N N . TYR B 1 358 ? 9.031 17.062 16.156 1 86.69 358 TYR B N 1
ATOM 6268 C CA . TYR B 1 358 ? 9.344 15.727 16.672 1 86.69 358 TYR B CA 1
ATOM 6269 C C . TYR B 1 358 ? 10.844 15.508 16.734 1 86.69 358 TYR B C 1
ATOM 6271 O O . TYR B 1 358 ? 11.352 14.977 17.734 1 86.69 358 TYR B O 1
ATOM 6279 N N . VAL B 1 359 ? 11.555 15.875 15.719 1 88.12 359 VAL B N 1
ATOM 6280 C CA . VAL B 1 359 ? 13 15.672 15.633 1 88.12 359 VAL B CA 1
ATOM 6281 C C . VAL B 1 359 ? 13.695 16.422 16.766 1 88.12 359 VAL B C 1
ATOM 6283 O O . VAL B 1 359 ? 14.578 15.883 17.422 1 88.12 359 VAL B O 1
ATOM 6286 N N . ARG B 1 360 ? 13.328 17.594 16.969 1 82.12 360 ARG B N 1
ATOM 6287 C CA . ARG B 1 360 ? 13.945 18.422 18 1 82.12 360 ARG B CA 1
ATOM 6288 C C . ARG B 1 360 ? 13.664 17.859 19.391 1 82.12 360 ARG B C 1
ATOM 6290 O O . ARG B 1 360 ? 14.516 17.938 20.281 1 82.12 360 ARG B O 1
ATOM 6297 N N . ALA B 1 361 ? 12.43 17.422 19.516 1 80 361 ALA B N 1
ATOM 6298 C CA . ALA B 1 361 ? 12.047 16.812 20.797 1 80 361 ALA B CA 1
ATOM 6299 C C . ALA B 1 361 ? 12.914 15.594 21.094 1 80 361 ALA B C 1
ATOM 6301 O O . ALA B 1 361 ? 13.273 15.352 22.25 1 80 361 ALA B O 1
ATOM 6302 N N . ARG B 1 362 ? 13.266 14.875 20.141 1 80.81 362 ARG B N 1
ATOM 6303 C CA . ARG B 1 362 ? 14.039 13.641 20.297 1 80.81 362 ARG B CA 1
ATOM 6304 C C . ARG B 1 362 ? 15.508 13.953 20.562 1 80.81 362 ARG B C 1
ATOM 6306 O O . ARG B 1 362 ? 16.188 13.211 21.266 1 80.81 362 ARG B O 1
ATOM 6313 N N . LYS B 1 363 ? 15.977 14.883 19.891 1 76.94 363 LYS B N 1
ATOM 6314 C CA . LYS B 1 363 ? 17.375 15.266 20.062 1 76.94 363 LYS B CA 1
ATOM 6315 C C . LYS B 1 363 ? 17.672 15.664 21.5 1 76.94 363 LYS B C 1
ATOM 6317 O O . LYS B 1 363 ? 18.75 15.367 22.031 1 76.94 363 LYS B O 1
ATOM 6322 N N . ASN B 1 364 ? 16.703 16.297 22.125 1 67.69 364 ASN B N 1
ATOM 6323 C CA . ASN B 1 364 ? 16.922 16.844 23.469 1 67.69 364 ASN B CA 1
ATOM 6324 C C . ASN B 1 364 ? 16.328 15.93 24.547 1 67.69 364 ASN B C 1
ATOM 6326 O O . ASN B 1 364 ? 15.922 16.406 25.609 1 67.69 364 ASN B O 1
ATOM 6330 N N . SER B 1 365 ? 16.125 14.68 24.234 1 63.53 365 SER B N 1
ATOM 6331 C CA . SER B 1 365 ? 15.406 13.797 25.141 1 63.53 365 SER B CA 1
ATOM 6332 C C . SER B 1 365 ? 16.094 13.719 26.5 1 63.53 365 SER B C 1
ATOM 6334 O O . SER B 1 365 ? 15.453 13.438 27.516 1 63.53 365 SER B O 1
ATOM 6336 N N . GLN B 1 366 ? 17.25 14.039 26.5 1 58.09 366 GLN B N 1
ATOM 6337 C CA . GLN B 1 366 ? 17.969 13.938 27.766 1 58.09 366 GLN B CA 1
ATOM 6338 C C . GLN B 1 366 ? 18.047 15.297 28.453 1 58.09 366 GLN B C 1
ATOM 6340 O O . GLN B 1 366 ? 18.5 15.391 29.609 1 58.09 366 GLN B O 1
ATOM 6345 N N . GLY B 1 367 ? 17.5 16.234 27.812 1 66.44 367 GLY B N 1
ATOM 6346 C CA . GLY B 1 367 ? 17.625 17.562 28.406 1 66.44 367 GLY B CA 1
ATOM 6347 C C . GLY B 1 367 ? 16.547 17.859 29.438 1 66.44 367 GLY B C 1
ATOM 6348 O O . GLY B 1 367 ? 15.664 17.031 29.672 1 66.44 367 GLY B O 1
ATOM 6349 N N . SER B 1 368 ? 16.781 18.875 30.156 1 72.44 368 SER B N 1
ATOM 6350 C CA . SER B 1 368 ? 15.875 19.328 31.203 1 72.44 368 SER B CA 1
ATOM 6351 C C . SER B 1 368 ? 14.539 19.781 30.609 1 72.44 368 SER B C 1
ATOM 6353 O O . SER B 1 368 ? 13.531 19.844 31.328 1 72.44 368 SER B O 1
ATOM 6355 N N . ALA B 1 369 ? 14.617 20.156 29.375 1 76.5 369 ALA B N 1
ATOM 6356 C CA . ALA B 1 369 ? 13.398 20.547 28.672 1 76.5 369 ALA B CA 1
ATOM 6357 C C . ALA B 1 369 ? 13.383 20 27.25 1 76.5 369 ALA B C 1
ATOM 6359 O O . ALA B 1 369 ? 14.43 19.891 26.609 1 76.5 369 ALA B O 1
ATOM 6360 N N . ASN B 1 370 ? 12.203 19.547 26.859 1 79.5 370 ASN B N 1
ATOM 6361 C CA . ASN B 1 370 ? 12.055 19 25.516 1 79.5 370 ASN B CA 1
ATOM 6362 C C . ASN B 1 370 ? 11.109 19.844 24.672 1 79.5 370 ASN B C 1
ATOM 6364 O O . ASN B 1 370 ? 10.117 20.375 25.172 1 79.5 370 ASN B O 1
ATOM 6368 N N . VAL B 1 371 ? 11.461 19.984 23.438 1 80.69 371 VAL B N 1
ATOM 6369 C CA . VAL B 1 371 ? 10.578 20.672 22.5 1 80.69 371 VAL B CA 1
ATOM 6370 C C . VAL B 1 371 ? 9.344 19.812 22.219 1 80.69 371 VAL B C 1
ATOM 6372 O O . VAL B 1 371 ? 9.469 18.641 21.875 1 80.69 371 VAL B O 1
ATOM 6375 N N . GLU B 1 372 ? 8.211 20.422 22.422 1 81.31 372 GLU B N 1
ATOM 6376 C CA . GLU B 1 372 ? 6.953 19.719 22.172 1 81.31 372 GLU B CA 1
ATOM 6377 C C . GLU B 1 372 ? 6.344 20.141 20.828 1 81.31 372 GLU B C 1
ATOM 6379 O O . GLU B 1 372 ? 5.699 19.328 20.156 1 81.31 372 GLU B O 1
ATOM 6384 N N . THR B 1 373 ? 6.43 21.391 20.609 1 86.38 373 THR B N 1
ATOM 6385 C CA . THR B 1 373 ? 5.844 21.969 19.406 1 86.38 373 THR B CA 1
ATOM 6386 C C . THR B 1 373 ? 6.723 23.094 18.859 1 86.38 373 THR B C 1
ATOM 6388 O O . THR B 1 373 ? 7.355 23.812 19.625 1 86.38 373 THR B O 1
ATOM 6391 N N . MET B 1 374 ? 6.785 23.203 17.594 1 85.56 374 MET B N 1
ATOM 6392 C CA . MET B 1 374 ? 7.586 24.266 16.984 1 85.56 374 MET B CA 1
ATOM 6393 C C . MET B 1 374 ? 6.918 24.781 15.711 1 85.56 374 MET B C 1
ATOM 6395 O O . MET B 1 374 ? 6.371 24.016 14.93 1 85.56 374 MET B O 1
ATOM 6399 N N . TYR B 1 375 ? 6.953 26.078 15.578 1 85.19 375 TYR B N 1
ATOM 6400 C CA . TYR B 1 375 ? 6.457 26.703 14.367 1 85.19 375 TYR B CA 1
ATOM 6401 C C . TYR B 1 375 ? 7.461 27.719 13.836 1 85.19 375 TYR B C 1
ATOM 6403 O O . TYR B 1 375 ? 8.086 28.453 14.609 1 85.19 375 TYR B O 1
ATOM 6411 N N . GLN B 1 376 ? 7.598 27.672 12.586 1 82.5 376 GLN B N 1
ATOM 6412 C CA . GLN B 1 376 ? 8.352 28.734 11.93 1 82.5 376 GLN B CA 1
ATOM 6413 C C . GLN B 1 376 ? 7.438 29.875 11.5 1 82.5 376 GLN B C 1
ATOM 6415 O O . GLN B 1 376 ? 6.418 29.656 10.844 1 82.5 376 GLN B O 1
ATOM 6420 N N . LEU B 1 377 ? 7.844 31.047 11.984 1 82.94 377 LEU B N 1
ATOM 6421 C CA . LEU B 1 377 ? 7.039 32.219 11.703 1 82.94 377 LEU B CA 1
ATOM 6422 C C . LEU B 1 377 ? 7.824 33.219 10.867 1 82.94 377 LEU B C 1
ATOM 6424 O O . LEU B 1 377 ? 9.055 33.188 10.812 1 82.94 377 LEU B O 1
ATOM 6428 N N . VAL B 1 378 ? 7.125 34.062 10.172 1 80.62 378 VAL B N 1
ATOM 6429 C CA . VAL B 1 378 ? 7.676 35.219 9.469 1 80.62 378 VAL B CA 1
ATOM 6430 C C . VAL B 1 378 ? 8.781 34.781 8.516 1 80.62 378 VAL B C 1
ATOM 6432 O O . VAL B 1 378 ? 9.922 35.219 8.609 1 80.62 378 VAL B O 1
ATOM 6435 N N . ASP B 1 379 ? 8.43 34 7.609 1 74.06 379 ASP B N 1
ATOM 6436 C CA . ASP B 1 379 ? 9.359 33.5 6.594 1 74.06 379 ASP B CA 1
ATOM 6437 C C . ASP B 1 379 ? 10.602 32.875 7.234 1 74.06 379 ASP B C 1
ATOM 6439 O O . ASP B 1 379 ? 11.727 33.25 6.906 1 74.06 379 ASP B O 1
ATOM 6443 N N . ASP B 1 380 ? 10.461 32.219 8.336 1 75.88 380 ASP B N 1
ATOM 6444 C CA . ASP B 1 380 ? 11.469 31.406 9 1 75.88 380 ASP B CA 1
ATOM 6445 C C . ASP B 1 380 ? 12.43 32.281 9.812 1 75.88 380 ASP B C 1
ATOM 6447 O O . ASP B 1 380 ? 13.484 31.797 10.25 1 75.88 380 ASP B O 1
ATOM 6451 N N . LYS B 1 381 ? 12.078 33.5 9.977 1 83.38 381 LYS B N 1
ATOM 6452 C CA . LYS B 1 381 ? 12.953 34.375 10.727 1 83.38 381 LYS B CA 1
ATOM 6453 C C . LYS B 1 381 ? 12.695 34.281 12.227 1 83.38 381 LYS B C 1
ATOM 6455 O O . LYS B 1 381 ? 13.562 34.594 13.039 1 83.38 381 LYS B O 1
ATOM 6460 N N . VAL B 1 382 ? 11.555 33.906 12.508 1 88.81 382 VAL B N 1
ATOM 6461 C CA . VAL B 1 382 ? 11.148 33.781 13.906 1 88.81 382 VAL B CA 1
ATOM 6462 C C . VAL B 1 382 ? 10.68 32.344 14.164 1 88.81 382 VAL B C 1
ATOM 6464 O O . VAL B 1 382 ? 10.062 31.719 13.305 1 88.81 382 VAL B O 1
ATOM 6467 N N . GLU B 1 383 ? 11.039 31.859 15.328 1 90.06 383 GLU B N 1
ATOM 6468 C CA . GLU B 1 383 ? 10.555 30.547 15.734 1 90.06 383 GLU B CA 1
ATOM 6469 C C . GLU B 1 383 ? 9.773 30.625 17.047 1 90.06 383 GLU B C 1
ATOM 6471 O O . GLU B 1 383 ? 10.133 31.391 17.938 1 90.06 383 GLU B O 1
ATOM 6476 N N . ALA B 1 384 ? 8.703 29.922 17.047 1 91.56 384 ALA B N 1
ATOM 6477 C CA . ALA B 1 384 ? 7.945 29.734 18.281 1 91.56 384 ALA B CA 1
ATOM 6478 C C . ALA B 1 384 ? 8.07 28.312 18.781 1 91.56 384 ALA B C 1
ATOM 6480 O O . ALA B 1 384 ? 7.75 27.359 18.062 1 91.56 384 ALA B O 1
ATOM 6481 N N . LEU B 1 385 ? 8.523 28.172 20.047 1 92.5 385 LEU B N 1
ATOM 6482 C CA . LEU B 1 385 ? 8.805 26.859 20.578 1 92.5 385 LEU B CA 1
ATOM 6483 C C . LEU B 1 385 ? 8.039 26.625 21.891 1 92.5 385 LEU B C 1
ATOM 6485 O O . LEU B 1 385 ? 7.93 27.531 22.719 1 92.5 385 LEU B O 1
ATOM 6489 N N . GLU B 1 386 ? 7.512 25.484 21.953 1 93 386 GLU B N 1
ATOM 6490 C CA . GLU B 1 386 ? 6.926 25.016 23.203 1 93 386 GLU B CA 1
ATOM 6491 C C . GLU B 1 386 ? 7.828 24 23.891 1 93 386 GLU B C 1
ATOM 6493 O O . GLU B 1 386 ? 8.164 22.969 23.328 1 93 386 GLU B O 1
ATOM 6498 N N . PHE B 1 387 ? 8.195 24.344 25.125 1 92.38 387 PHE B N 1
ATOM 6499 C CA . PHE B 1 387 ? 9.023 23.438 25.922 1 92.38 387 PHE B CA 1
ATOM 6500 C C . PHE B 1 387 ? 8.227 22.859 27.094 1 92.38 387 PHE B C 1
ATOM 6502 O O . PHE B 1 387 ? 7.426 23.562 27.703 1 92.38 387 PHE B O 1
ATOM 6509 N N . ILE B 1 388 ? 8.508 21.625 27.344 1 91.94 388 ILE B N 1
ATOM 6510 C CA . ILE B 1 388 ? 8.016 21.031 28.578 1 91.94 388 ILE B CA 1
ATOM 6511 C C . ILE B 1 388 ? 9.164 20.891 29.578 1 91.94 388 ILE B C 1
ATOM 6513 O O . ILE B 1 388 ? 10.172 20.25 29.281 1 91.94 388 ILE B O 1
ATOM 6517 N N . VAL B 1 389 ? 8.961 21.5 30.766 1 93.12 389 VAL B N 1
ATOM 6518 C CA . VAL B 1 389 ? 9.992 21.469 31.797 1 93.12 389 VAL B CA 1
ATOM 6519 C C . VAL B 1 389 ? 9.859 20.188 32.625 1 93.12 389 VAL B C 1
ATOM 6521 O O . VAL B 1 389 ? 8.875 20.016 33.344 1 93.12 389 VAL B O 1
ATOM 6524 N N . LYS B 1 390 ? 10.859 19.375 32.562 1 89.56 390 LYS B N 1
ATOM 6525 C CA . LYS B 1 390 ? 10.742 18.047 33.156 1 89.56 390 LYS B CA 1
ATOM 6526 C C . LYS B 1 390 ? 11.453 18 34.531 1 89.56 390 LYS B C 1
ATOM 6528 O O . LYS B 1 390 ? 11.086 17.188 35.375 1 89.56 390 LYS B O 1
ATOM 6533 N N . ALA B 1 391 ? 12.508 18.828 34.688 1 89.88 391 ALA B N 1
ATOM 6534 C CA . ALA B 1 391 ? 13.297 18.75 35.906 1 89.88 391 ALA B CA 1
ATOM 6535 C C . ALA B 1 391 ? 13.773 20.141 36.344 1 89.88 391 ALA B C 1
ATOM 6537 O O . ALA B 1 391 ? 13.711 21.094 35.562 1 89.88 391 ALA B O 1
ATOM 6538 N N . GLU B 1 392 ? 14.164 20.141 37.562 1 90.12 392 GLU B N 1
ATOM 6539 C CA . GLU B 1 392 ? 14.695 21.391 38.094 1 90.12 392 GLU B CA 1
ATOM 6540 C C . GLU B 1 392 ? 16.031 21.734 37.469 1 90.12 392 GLU B C 1
ATOM 6542 O O . GLU B 1 392 ? 16.875 20.844 37.25 1 90.12 392 GLU B O 1
ATOM 6547 N N . THR B 1 393 ? 16.125 22.938 37.125 1 88.06 393 THR B N 1
ATOM 6548 C CA . THR B 1 393 ? 17.359 23.422 36.531 1 88.06 393 THR B CA 1
ATOM 6549 C C . THR B 1 393 ? 17.688 24.828 37.031 1 88.06 393 THR B C 1
ATOM 6551 O O . THR B 1 393 ? 17.016 25.344 37.906 1 88.06 393 THR B O 1
ATOM 6554 N N . ASN B 1 394 ? 18.703 25.453 36.406 1 87.69 394 ASN B N 1
ATOM 6555 C CA . ASN B 1 394 ? 19.219 26.75 36.844 1 87.69 394 ASN B CA 1
ATOM 6556 C C . ASN B 1 394 ? 18.25 27.891 36.5 1 87.69 394 ASN B C 1
ATOM 6558 O O . ASN B 1 394 ? 18.438 29.016 36.938 1 87.69 394 ASN B O 1
ATOM 6562 N N . TYR B 1 395 ? 17.172 27.531 35.812 1 91.88 395 TYR B N 1
ATOM 6563 C CA . TYR B 1 395 ? 16.234 28.594 35.469 1 91.88 395 TYR B CA 1
ATOM 6564 C C . TYR B 1 395 ? 14.875 28.344 36.125 1 91.88 395 TYR B C 1
ATOM 6566 O O . TYR B 1 395 ? 13.945 29.125 35.938 1 91.88 395 TYR B O 1
ATOM 6574 N N . THR B 1 396 ? 14.805 27.344 36.844 1 93.94 396 THR B N 1
ATOM 6575 C CA . THR B 1 396 ? 13.547 27.062 37.531 1 93.94 396 THR B CA 1
ATOM 6576 C C . THR B 1 396 ? 13.492 27.75 38.906 1 93.94 396 THR B C 1
ATOM 6578 O O . THR B 1 396 ? 14.5 27.828 39.594 1 93.94 396 THR B O 1
ATOM 6581 N N . GLY B 1 397 ? 12.367 28.25 39.25 1 93.38 397 GLY B N 1
ATOM 6582 C CA . GLY B 1 397 ? 12.172 28.875 40.531 1 93.38 397 GLY B CA 1
ATOM 6583 C C . GLY B 1 397 ? 12.789 30.25 40.625 1 93.38 397 GLY B C 1
ATOM 6584 O O . GLY B 1 397 ? 12.852 30.844 41.719 1 93.38 397 GLY B O 1
ATOM 6585 N N . ILE B 1 398 ? 13.273 30.766 39.594 1 93.81 398 ILE B N 1
ATOM 6586 C CA . ILE B 1 398 ? 13.891 32.094 39.531 1 93.81 398 ILE B CA 1
ATOM 6587 C C . ILE B 1 398 ? 12.961 33.062 38.844 1 93.81 398 ILE B C 1
ATOM 6589 O O . ILE B 1 398 ? 12.477 32.812 37.75 1 93.81 398 ILE B O 1
ATOM 6593 N N . PRO B 1 399 ? 12.695 34.156 39.531 1 94.31 399 PRO B N 1
ATOM 6594 C CA . PRO B 1 399 ? 11.875 35.156 38.844 1 94.31 399 PRO B CA 1
ATOM 6595 C C . PRO B 1 399 ? 12.461 35.562 37.5 1 94.31 399 PRO B C 1
ATOM 6597 O O . PRO B 1 399 ? 13.68 35.719 37.375 1 94.31 399 PRO B O 1
ATOM 6600 N N . LEU B 1 400 ? 11.617 35.781 36.5 1 93.31 400 LEU B N 1
ATOM 6601 C CA . LEU B 1 400 ? 12.039 36.062 35.125 1 93.31 400 LEU B CA 1
ATOM 6602 C C . LEU B 1 400 ? 12.891 37.312 35.062 1 93.31 400 LEU B C 1
ATOM 6604 O O . LEU B 1 400 ? 13.797 37.406 34.25 1 93.31 400 LEU B O 1
ATOM 6608 N N . LYS B 1 401 ? 12.531 38.312 35.938 1 90.5 401 LYS B N 1
ATOM 6609 C CA . LYS B 1 401 ? 13.297 39.562 35.969 1 90.5 401 LYS B CA 1
ATOM 6610 C C . LYS B 1 401 ? 14.758 39.281 36.344 1 90.5 401 LYS B C 1
ATOM 6612 O O . LYS B 1 401 ? 15.633 40.094 36 1 90.5 401 LYS B O 1
ATOM 6617 N N . ASN B 1 402 ? 14.961 38.156 37 1 91.75 402 ASN B N 1
ATOM 6618 C CA . ASN B 1 402 ? 16.312 37.812 37.438 1 91.75 402 ASN B CA 1
ATOM 6619 C C . ASN B 1 402 ? 16.984 36.875 36.438 1 91.75 402 ASN B C 1
ATOM 6621 O O . ASN B 1 402 ? 18.156 36.531 36.594 1 91.75 402 ASN B O 1
ATOM 6625 N N . LEU B 1 403 ? 16.188 36.531 35.438 1 89.62 403 LEU B N 1
ATOM 6626 C CA . LEU B 1 403 ? 16.75 35.688 34.375 1 89.62 403 LEU B CA 1
ATOM 6627 C C . LEU B 1 403 ? 17.25 36.562 33.25 1 89.62 403 LEU B C 1
ATOM 6629 O O . LEU B 1 403 ? 16.562 37.469 32.781 1 89.62 403 LEU B O 1
ATOM 6633 N N . SER B 1 404 ? 18.484 36.688 32.969 1 88.31 404 SER B N 1
ATOM 6634 C CA . SER B 1 404 ? 19.016 37.469 31.875 1 88.31 404 SER B CA 1
ATOM 6635 C C . SER B 1 404 ? 18.859 36.719 30.547 1 88.31 404 SER B C 1
ATOM 6637 O O . SER B 1 404 ? 19.609 35.781 30.266 1 88.31 404 SER B O 1
ATOM 6639 N N . LEU B 1 405 ? 17.906 37.156 29.734 1 89.81 405 LEU B N 1
ATOM 6640 C CA . LEU B 1 405 ? 17.688 36.562 28.438 1 89.81 405 LEU B CA 1
ATOM 6641 C C . LEU B 1 405 ? 18.562 37.188 27.375 1 89.81 405 LEU B C 1
ATOM 6643 O O . LEU B 1 405 ? 18.828 38.406 27.422 1 89.81 405 LEU B O 1
ATOM 6647 N N . LYS B 1 406 ? 18.984 36.375 26.484 1 91.81 406 LYS B N 1
ATOM 6648 C CA . LYS B 1 406 ? 19.672 36.906 25.328 1 91.81 406 LYS B CA 1
ATOM 6649 C C . LYS B 1 406 ? 18.75 37.812 24.484 1 91.81 406 LYS B C 1
ATOM 6651 O O . LYS B 1 406 ? 17.531 37.656 24.531 1 91.81 406 LYS B O 1
ATOM 6656 N N . PRO B 1 407 ? 19.375 38.719 23.797 1 88.38 407 PRO B N 1
ATOM 6657 C CA . PRO B 1 407 ? 18.547 39.562 22.922 1 88.38 407 PRO B CA 1
ATOM 6658 C C . PRO B 1 407 ? 17.75 38.719 21.906 1 88.38 407 PRO B C 1
ATOM 6660 O O . PRO B 1 407 ? 18.203 37.656 21.484 1 88.38 407 PRO B O 1
ATOM 6663 N N . ASN B 1 408 ? 16.641 39.188 21.578 1 90 408 ASN B N 1
ATOM 6664 C CA . ASN B 1 408 ? 15.82 38.594 20.531 1 90 408 ASN B CA 1
ATOM 6665 C C . ASN B 1 408 ? 15.172 37.312 20.984 1 90 408 ASN B C 1
ATOM 6667 O O . ASN B 1 408 ? 14.961 36.406 20.188 1 90 408 ASN B O 1
ATOM 6671 N N . ASN B 1 409 ? 15.07 37.188 22.266 1 93.12 409 ASN B N 1
ATOM 6672 C CA . ASN B 1 409 ? 14.336 36.062 22.859 1 93.12 409 ASN B CA 1
ATOM 6673 C C . ASN B 1 409 ? 13.25 36.562 23.812 1 93.12 409 ASN B C 1
ATOM 6675 O O . ASN B 1 409 ? 13.438 37.562 24.516 1 93.12 409 ASN B O 1
ATOM 6679 N N . LEU B 1 410 ? 12.125 35.875 23.828 1 93.12 410 LEU B N 1
ATOM 6680 C CA . LEU B 1 410 ? 11 36.25 24.672 1 93.12 410 LEU B CA 1
ATOM 6681 C C . LEU B 1 410 ? 10.273 35.031 25.219 1 93.12 410 LEU B C 1
ATOM 6683 O O . LEU B 1 410 ? 10 34.094 24.469 1 93.12 410 LEU B O 1
ATOM 6687 N N . ILE B 1 411 ? 10.094 35.031 26.484 1 94.19 411 ILE B N 1
ATOM 6688 C CA . ILE B 1 411 ? 9.188 34.031 27.047 1 94.19 411 ILE B CA 1
ATOM 6689 C C . ILE B 1 411 ? 7.746 34.531 26.938 1 94.19 411 ILE B C 1
ATOM 6691 O O . ILE B 1 411 ? 7.312 35.406 27.703 1 94.19 411 ILE B O 1
ATOM 6695 N N . ALA B 1 412 ? 7.02 33.906 26.078 1 93.44 412 ALA B N 1
ATOM 6696 C CA . ALA B 1 412 ? 5.723 34.438 25.672 1 93.44 412 ALA B CA 1
ATOM 6697 C C . ALA B 1 412 ? 4.621 34 26.625 1 93.44 412 ALA B C 1
ATOM 6699 O O . ALA B 1 412 ? 3.668 34.719 26.875 1 93.44 412 ALA B O 1
ATOM 6700 N N . CYS B 1 413 ? 4.73 32.781 27.062 1 94.19 413 CYS B N 1
ATOM 6701 C CA . CYS B 1 413 ? 3.639 32.219 27.844 1 94.19 413 CYS B CA 1
ATOM 6702 C C . CYS B 1 413 ? 4.117 31.031 28.672 1 94.19 413 CYS B C 1
ATOM 6704 O O . CYS B 1 413 ? 5.039 30.328 28.281 1 94.19 413 CYS B O 1
ATOM 6706 N N . ILE B 1 414 ? 3.551 30.875 29.828 1 95.19 414 ILE B N 1
ATOM 6707 C CA . ILE B 1 414 ? 3.746 29.719 30.688 1 95.19 414 ILE B CA 1
ATOM 6708 C C . ILE B 1 414 ? 2.398 29.062 30.969 1 95.19 414 ILE B C 1
ATOM 6710 O O . ILE B 1 414 ? 1.464 29.719 31.438 1 95.19 414 ILE B O 1
ATOM 6714 N N . ALA B 1 415 ? 2.309 27.891 30.562 1 95.12 415 ALA B N 1
ATOM 6715 C CA . ALA B 1 415 ? 1.115 27.109 30.906 1 95.12 415 ALA B CA 1
ATOM 6716 C C . ALA B 1 415 ? 1.393 26.156 32.062 1 95.12 415 ALA B C 1
ATOM 6718 O O . ALA B 1 415 ? 2.254 25.281 31.938 1 95.12 415 ALA B O 1
ATOM 6719 N N . ARG B 1 416 ? 0.696 26.359 33.188 1 94.69 416 ARG B N 1
ATOM 6720 C CA . ARG B 1 416 ? 0.857 25.547 34.375 1 94.69 416 ARG B CA 1
ATOM 6721 C C . ARG B 1 416 ? -0.448 24.859 34.75 1 94.69 416 ARG B C 1
ATOM 6723 O O . ARG B 1 416 ? -1.39 25.5 35.219 1 94.69 416 ARG B O 1
ATOM 6730 N N . LYS B 1 417 ? -0.463 23.484 34.594 1 90.62 417 LYS B N 1
ATOM 6731 C CA . LYS B 1 417 ? -1.703 22.75 34.781 1 90.62 417 LYS B CA 1
ATOM 6732 C C . LYS B 1 417 ? -2.83 23.312 33.938 1 90.62 417 LYS B C 1
ATOM 6734 O O . LYS B 1 417 ? -2.705 23.422 32.719 1 90.62 417 LYS B O 1
ATOM 6739 N N . ARG B 1 418 ? -3.795 23.984 34.5 1 87.5 418 ARG B N 1
ATOM 6740 C CA . ARG B 1 418 ? -4.934 24.484 33.75 1 87.5 418 ARG B CA 1
ATOM 6741 C C . ARG B 1 418 ? -4.855 25.984 33.562 1 87.5 418 ARG B C 1
ATOM 6743 O O . ARG B 1 418 ? -5.711 26.594 32.906 1 87.5 418 ARG B O 1
ATOM 6750 N N . GLN B 1 419 ? -3.785 26.547 34 1 91.38 419 GLN B N 1
ATOM 6751 C CA . GLN B 1 419 ? -3.684 28 33.969 1 91.38 419 GLN B CA 1
ATOM 6752 C C . GLN B 1 419 ? -2.715 28.453 32.906 1 91.38 419 GLN B C 1
ATOM 6754 O O . GLN B 1 419 ? -1.655 27.859 32.719 1 91.38 419 GLN B O 1
ATOM 6759 N N . ILE B 1 420 ? -3.125 29.484 32.156 1 92.62 420 ILE B N 1
ATOM 6760 C CA . ILE B 1 420 ? -2.256 30.156 31.219 1 92.62 420 ILE B CA 1
ATOM 6761 C C . ILE B 1 420 ? -1.729 31.453 31.812 1 92.62 420 ILE B C 1
ATOM 6763 O O . ILE B 1 420 ? -2.508 32.344 32.156 1 92.62 420 ILE B O 1
ATOM 6767 N N . ILE B 1 421 ? -0.419 31.516 31.969 1 91.94 421 ILE B N 1
ATOM 6768 C CA . ILE B 1 421 ? 0.234 32.656 32.594 1 91.94 421 ILE B CA 1
ATOM 6769 C C . ILE B 1 421 ? 0.978 33.469 31.531 1 91.94 421 ILE B C 1
ATOM 6771 O O . ILE B 1 421 ? 1.856 32.938 30.844 1 91.94 421 ILE B O 1
ATOM 6775 N N . LEU B 1 422 ? 0.602 34.688 31.359 1 89.56 422 LEU B N 1
ATOM 6776 C CA . LEU B 1 422 ? 1.459 35.625 30.656 1 89.56 422 LEU B CA 1
ATOM 6777 C C . LEU B 1 422 ? 2.486 36.25 31.594 1 89.56 422 LEU B C 1
ATOM 6779 O O . LEU B 1 422 ? 2.143 37.062 32.438 1 89.56 422 LEU B O 1
ATOM 6783 N N . PRO B 1 423 ? 3.652 35.906 31.391 1 88.12 423 PRO B N 1
ATOM 6784 C CA . PRO B 1 423 ? 4.605 36.094 32.5 1 88.12 423 PRO B CA 1
ATOM 6785 C C . PRO B 1 423 ? 4.996 37.562 32.656 1 88.12 423 PRO B C 1
ATOM 6787 O O . PRO B 1 423 ? 5.133 38.281 31.672 1 88.12 423 PRO B O 1
ATOM 6790 N N . SER B 1 424 ? 5.066 37.938 33.875 1 86.31 424 SER B N 1
ATOM 6791 C CA . SER B 1 424 ? 5.723 39.156 34.281 1 86.31 424 SER B CA 1
ATOM 6792 C C . SER B 1 424 ? 7.109 38.906 34.875 1 86.31 424 SER B C 1
ATOM 6794 O O . SER B 1 424 ? 7.531 37.75 34.969 1 86.31 424 SER B O 1
ATOM 6796 N N . GLY B 1 425 ? 7.77 39.969 35.125 1 88.62 425 GLY B N 1
ATOM 6797 C CA . GLY B 1 425 ? 9.094 39.812 35.688 1 88.62 425 GLY B CA 1
ATOM 6798 C C . GLY B 1 425 ? 9.078 39 37 1 88.62 425 GLY B C 1
ATOM 6799 O O . GLY B 1 425 ? 10.086 38.406 37.375 1 88.62 425 GLY B O 1
ATOM 6800 N N . ASP B 1 426 ? 7.949 38.938 37.594 1 91.75 426 ASP B N 1
ATOM 6801 C CA . ASP B 1 426 ? 7.867 38.312 38.906 1 91.75 426 ASP B CA 1
ATOM 6802 C C . ASP B 1 426 ? 7.539 36.844 38.781 1 91.75 426 ASP B C 1
ATOM 6804 O O . ASP B 1 426 ? 7.691 36.094 39.75 1 91.75 426 ASP B O 1
ATOM 6808 N N . ASP B 1 427 ? 7.207 36.375 37.688 1 93.31 427 ASP B N 1
ATOM 6809 C CA . ASP B 1 427 ? 6.859 34.969 37.5 1 93.31 427 ASP B CA 1
ATOM 6810 C C . ASP B 1 427 ? 8.109 34.125 37.344 1 93.31 427 ASP B C 1
ATOM 6812 O O . ASP B 1 427 ? 9.195 34.625 37.031 1 93.31 427 ASP B O 1
ATOM 6816 N N . CYS B 1 428 ? 7.918 32.844 37.625 1 95.44 428 CYS B N 1
ATOM 6817 C CA . CYS B 1 428 ? 9.016 31.891 37.5 1 95.44 428 CYS B CA 1
ATOM 6818 C C . CYS B 1 428 ? 8.578 30.656 36.75 1 95.44 428 CYS B C 1
ATOM 6820 O O . CYS B 1 428 ? 7.391 30.328 36.719 1 95.44 428 CYS B O 1
ATOM 6822 N N . ILE B 1 429 ? 9.578 30.031 36.125 1 95.69 429 ILE B N 1
ATOM 6823 C CA . ILE B 1 429 ? 9.344 28.75 35.5 1 95.69 429 ILE B CA 1
ATOM 6824 C C . ILE B 1 429 ? 9.422 27.625 36.531 1 95.69 429 ILE B C 1
ATOM 6826 O O . ILE B 1 429 ? 10.281 27.641 37.406 1 95.69 429 ILE B O 1
ATOM 6830 N N . GLN B 1 430 ? 8.516 26.703 36.406 1 95.69 430 GLN B N 1
ATOM 6831 C CA . GLN B 1 430 ? 8.484 25.594 37.344 1 95.69 430 GLN B CA 1
ATOM 6832 C C . GLN B 1 430 ? 8.469 24.25 36.594 1 95.69 430 GLN B C 1
ATOM 6834 O O . GLN B 1 430 ? 8.141 24.203 35.406 1 95.69 430 GLN B O 1
ATOM 6839 N N . VAL B 1 431 ? 8.812 23.234 37.406 1 94.5 431 VAL B N 1
ATOM 6840 C CA . VAL B 1 431 ? 8.766 21.891 36.844 1 94.5 431 VAL B CA 1
ATOM 6841 C C . VAL B 1 431 ? 7.32 21.531 36.469 1 94.5 431 VAL B C 1
ATOM 6843 O O . VAL B 1 431 ? 6.398 21.797 37.25 1 94.5 431 VAL B O 1
ATOM 6846 N N . GLY B 1 432 ? 7.152 20.969 35.219 1 93.44 432 GLY B N 1
ATOM 6847 C CA . GLY B 1 432 ? 5.824 20.609 34.781 1 93.44 432 GLY B CA 1
ATOM 6848 C C . GLY B 1 432 ? 5.195 21.656 33.875 1 93.44 432 GLY B C 1
ATOM 6849 O O . GLY B 1 432 ? 4.203 21.375 33.188 1 93.44 432 GLY B O 1
ATOM 6850 N N . ASP B 1 433 ? 5.832 22.812 33.812 1 94.88 433 ASP B N 1
ATOM 6851 C CA . ASP B 1 433 ? 5.309 23.906 33 1 94.88 433 ASP B CA 1
ATOM 6852 C C . ASP B 1 433 ? 5.523 23.641 31.5 1 94.88 433 ASP B C 1
ATOM 6854 O O . ASP B 1 433 ? 6.52 23.031 31.109 1 94.88 433 ASP B O 1
ATOM 6858 N N . ASN B 1 434 ? 4.566 24.078 30.672 1 95.12 434 ASN B N 1
ATOM 6859 C CA . ASN B 1 434 ? 4.828 24.359 29.266 1 95.12 434 ASN B CA 1
ATOM 6860 C C . ASN B 1 434 ? 5.234 25.812 29.047 1 95.12 434 ASN B C 1
ATOM 6862 O O . ASN B 1 434 ? 4.5 26.734 29.406 1 95.12 434 ASN B O 1
ATOM 6866 N N . VAL B 1 435 ? 6.387 25.953 28.5 1 95.06 435 VAL B N 1
ATOM 6867 C CA . VAL B 1 435 ? 6.902 27.312 28.297 1 95.06 435 VAL B CA 1
ATOM 6868 C C . VAL B 1 435 ? 7.004 27.594 26.797 1 95.06 435 VAL B C 1
ATOM 6870 O O . VAL B 1 435 ? 7.633 26.844 26.047 1 95.06 435 VAL B O 1
ATOM 6873 N N . ILE B 1 436 ? 6.383 28.656 26.344 1 95.12 436 ILE B N 1
ATOM 6874 C CA . ILE B 1 436 ? 6.441 29.062 24.938 1 95.12 436 ILE B CA 1
ATOM 6875 C C . ILE B 1 436 ? 7.477 30.172 24.766 1 95.12 436 ILE B C 1
ATOM 6877 O O . ILE B 1 436 ? 7.379 31.234 25.406 1 95.12 436 ILE B O 1
ATOM 6881 N N . ILE B 1 437 ? 8.406 29.906 23.891 1 94.44 437 ILE B N 1
ATOM 6882 C CA . ILE B 1 437 ? 9.492 30.844 23.641 1 94.44 437 ILE B CA 1
ATOM 6883 C C . ILE B 1 437 ? 9.438 31.328 22.188 1 94.44 437 ILE B C 1
ATOM 6885 O O . ILE B 1 437 ? 9.211 30.547 21.281 1 94.44 437 ILE B O 1
ATOM 6889 N N . ILE B 1 438 ? 9.555 32.594 22.062 1 94.06 438 ILE B N 1
ATOM 6890 C CA . ILE B 1 438 ? 9.703 33.188 20.75 1 94.06 438 ILE B CA 1
ATOM 6891 C C . ILE B 1 438 ? 11.148 33.656 20.547 1 94.06 438 ILE B C 1
ATOM 6893 O O . ILE B 1 438 ? 11.703 34.375 21.391 1 94.06 438 ILE B O 1
ATOM 6897 N N . THR B 1 439 ? 11.727 33.25 19.438 1 93.62 439 THR B N 1
ATOM 6898 C CA . THR B 1 439 ? 13.148 33.531 19.266 1 93.62 439 THR B CA 1
ATOM 6899 C C . THR B 1 439 ? 13.461 33.844 17.812 1 93.62 439 THR B C 1
ATOM 6901 O O . THR B 1 439 ? 12.805 33.344 16.891 1 93.62 439 THR B O 1
ATOM 6904 N N . MET B 1 440 ? 14.375 34.656 17.625 1 91.75 440 MET B N 1
ATOM 6905 C CA . MET B 1 440 ? 14.906 34.938 16.297 1 91.75 440 MET B CA 1
ATOM 6906 C C . MET B 1 440 ? 16.203 34.188 16.062 1 91.75 440 MET B C 1
ATOM 6908 O O . MET B 1 440 ? 16.812 34.281 14.992 1 91.75 440 MET B O 1
ATOM 6912 N N . GLU B 1 441 ? 16.516 33.438 17.109 1 85.25 441 GLU B N 1
ATOM 6913 C CA . GLU B 1 441 ? 17.688 32.594 16.984 1 85.25 441 GLU B CA 1
ATOM 6914 C C . GLU B 1 441 ? 17.297 31.188 16.5 1 85.25 441 GLU B C 1
ATOM 6916 O O . GLU B 1 441 ? 16.156 30.734 16.703 1 85.25 441 GLU B O 1
ATOM 6921 N N . LYS B 1 442 ? 18.25 30.703 15.805 1 74.5 442 LYS B N 1
ATOM 6922 C CA . LYS B 1 442 ? 18 29.344 15.305 1 74.5 442 LYS B CA 1
ATOM 6923 C C . LYS B 1 442 ? 18.656 28.297 16.203 1 74.5 442 LYS B C 1
ATOM 6925 O O . LYS B 1 442 ? 19.484 28.641 17.047 1 74.5 442 LYS B O 1
ATOM 6930 N N . GLN B 1 443 ? 18.234 27.078 16.219 1 74.25 443 GLN B N 1
ATOM 6931 C CA . GLN B 1 443 ? 18.844 25.906 16.844 1 74.25 443 GLN B CA 1
ATOM 6932 C C . GLN B 1 443 ? 18.672 25.953 18.359 1 74.25 443 GLN B C 1
ATOM 6934 O O . GLN B 1 443 ? 19.609 25.688 19.109 1 74.25 443 GLN B O 1
ATOM 6939 N N . ILE B 1 444 ? 17.562 26.531 18.812 1 83.12 444 ILE B N 1
ATOM 6940 C CA . ILE B 1 444 ? 17.266 26.469 20.25 1 83.12 444 ILE B CA 1
ATOM 6941 C C . ILE B 1 444 ? 16.75 25.078 20.609 1 83.12 444 ILE B C 1
ATOM 6943 O O . ILE B 1 444 ? 15.766 24.609 20.047 1 83.12 444 ILE B O 1
ATOM 6947 N N . GLU B 1 445 ? 17.484 24.453 21.547 1 80.5 445 GLU B N 1
ATOM 6948 C CA . GLU B 1 445 ? 17.125 23.078 21.922 1 80.5 445 GLU B CA 1
ATOM 6949 C C . GLU B 1 445 ? 16.656 23 23.359 1 80.5 445 GLU B C 1
ATOM 6951 O O . GLU B 1 445 ? 15.969 22.062 23.75 1 80.5 445 GLU B O 1
ATOM 6956 N N . ASP B 1 446 ? 17.078 23.969 24.031 1 86.06 446 ASP B N 1
ATOM 6957 C CA . ASP B 1 446 ? 16.719 24.062 25.453 1 86.06 446 ASP B CA 1
ATOM 6958 C C . ASP B 1 446 ? 16.469 25.5 25.875 1 86.06 446 ASP B C 1
ATOM 6960 O O . ASP B 1 446 ? 16.922 26.438 25.219 1 86.06 446 ASP B O 1
ATOM 6964 N N . ILE B 1 447 ? 15.789 25.609 26.938 1 89.38 447 ILE B N 1
ATOM 6965 C CA . ILE B 1 447 ? 15.5 26.938 27.438 1 89.38 447 ILE B CA 1
ATOM 6966 C C . ILE B 1 447 ? 16.797 27.641 27.844 1 89.38 447 ILE B C 1
ATOM 6968 O O . ILE B 1 447 ? 16.922 28.859 27.703 1 89.38 447 ILE B O 1
ATOM 6972 N N . LYS B 1 448 ? 17.766 26.891 28.25 1 88.19 448 LYS B N 1
ATOM 6973 C CA . LYS B 1 448 ? 19.062 27.438 28.672 1 88.19 448 LYS B CA 1
ATOM 6974 C C . LYS B 1 448 ? 19.75 28.172 27.516 1 88.19 448 LYS B C 1
ATOM 6976 O O . LYS B 1 448 ? 20.547 29.062 27.734 1 88.19 448 LYS B O 1
ATOM 6981 N N . ASP B 1 449 ? 19.406 27.844 26.344 1 88.75 449 ASP B N 1
ATOM 6982 C CA . ASP B 1 449 ? 20.062 28.391 25.172 1 88.75 449 ASP B CA 1
ATOM 6983 C C . ASP B 1 449 ? 19.703 29.859 24.969 1 88.75 449 ASP B C 1
ATOM 6985 O O . ASP B 1 449 ? 20.391 30.562 24.219 1 88.75 449 ASP B O 1
ATOM 6989 N N . ILE B 1 450 ? 18.688 30.297 25.641 1 90 450 ILE B N 1
ATOM 6990 C CA . ILE B 1 450 ? 18.281 31.688 25.422 1 90 450 ILE B CA 1
ATOM 6991 C C . ILE B 1 450 ? 18.703 32.531 26.625 1 90 450 ILE B C 1
ATOM 6993 O O . ILE B 1 450 ? 18.453 33.75 26.656 1 90 450 ILE B O 1
ATOM 6997 N N . LEU B 1 451 ? 19.281 31.875 27.531 1 88.06 451 LEU B N 1
ATOM 6998 C CA . LEU B 1 451 ? 19.75 32.562 28.719 1 88.06 451 LEU B CA 1
ATOM 6999 C C . LEU B 1 451 ? 21.188 33.031 28.547 1 88.06 451 LEU B C 1
ATOM 7001 O O . LEU B 1 451 ? 21.969 32.406 27.844 1 88.06 451 LEU B O 1
ATOM 7005 N N . MET B 1 452 ? 21.422 34.188 29.125 1 83.31 452 MET B N 1
ATOM 7006 C CA . MET B 1 452 ? 22.781 34.688 29.078 1 83.31 452 MET B CA 1
ATOM 7007 C C . MET B 1 452 ? 23.703 33.875 29.984 1 83.31 452 MET B C 1
ATOM 7009 O O . MET B 1 452 ? 23.266 33.375 31.016 1 83.31 452 MET B O 1
#

Radius of gyration: 35.29 Å; Cα contacts (8 Å, |Δi|>4): 2010; chains: 2; bounding box: 51×110×79 Å

InterPro domains:
  IPR003148 Regulator of K+ conductance, N-terminal lobe [PF02254] (3-106)
  IPR003148 Regulator of K+ conductance, N-terminal lobe [PF02254] (231-346)
  IPR003148 Regulator of K+ conductance, N-terminal lobe [PS51201] (1-124)
  IPR003148 Regulator of K+ conductance, N-terminal lobe [PS51201] (228-356)
  IPR006036 Potassium uptake protein TrkA [PR00335] (2-16)
  IPR006036 Potassium uptake protein TrkA [PR00335] (19-33)
  IPR006036 Potassium uptake protein TrkA [PR00335] (49-59)
  IPR006036 Potassium uptake protein TrkA [PR00335] (60-70)
  IPR006036 Potassium uptake protein TrkA [PR00335] (73-87)
  IPR006037 Regulator of K+ conductance, C-terminal [PF02080] (152-219)
  IPR006037 Regulator of K+ conductance, C-terminal [PF02080] (386-451)
  IPR006037 Regulator of K+ conductance, C-terminal [PS51202] (140-223)
  IPR006037 Regulator of K+ conductance, C-terminal [PS51202] (372-452)
  IPR036291 NAD(P)-binding domain superfamily [SSF51735] (1-148)
  IPR036291 NAD(P)-binding domain superfamily [SSF51735] (229-361)
  IPR036721 Regulator of K+ conductance, C-terminal domain superfamily [G3DSA:3.30.70.1450] (139-226)
  IPR036721 Regulator of K+ conductance, C-terminal domain superfamily [G3DSA:3.30.70.1450] (371-452)
  IPR036721 Regulator of K+ conductance, C-terminal domain superfamily [SSF116726] (133-220)
  IPR036721 Regulator of K+ conductance, C-terminal domain superfamily [SSF116726] (376-451)
  IPR050721 Trk/Ktr/HKT Potassium Transport [PTHR43833] (1-217)

Organism: NCBI:txid33039

Secondary structure (DSSP, 8-state):
-EEEEE--SHHHHHHHHHHHHTT-EEEEEES-HHHHHHHHHHSS-EEEES-TT-HHHHHHTTGGG-SEEEE-SS-HHHHHHHHHHHHHTT-SEEEEE---HHHHHTHHHHTTTTT-SEEE-HHHHHHHHHHHHHHSTT-SEEEEEGGGTEEEEEEE--TT-TTTT-BHHHHHHHH---EEEEEEEETTEEE---TTPBP-TT-EEEEEEEHHHHHHHHHHTT-------EEEEE--SHHHHHHHHHHHHTT-EEEEEES-HHHHHHHHHH-TTSEEEES-TT-HHHHHHTTGGG-SEEEE--S-HHHHHHHHHHHHHTT-SEEEEE--SHHHHHHHHHTT--EEE-HHHHHHHHHHHHHHHHHTTTSSEEEEEEEEETTTTEEEEEEEE-S--TTBTSBGGGS-BPTTEEEEEEEETTEEE---TT-BB-TT-EEEEEESSS---SGGGGB-/-EEEEE--SHHHHHHHHHHHHTT-EEEEEES-HHHHHHHHHHSS-EEEES-TT-HHHHHHTTGGG-SEEEE--S-HHHHHHHHHHHHHTT-SEEEEE---HHHHHTHHHHTTTTT-SEEE-HHHHHHHHHHHHHHSTT-SEEEEEGGGTEEEEEEE--TT-TTTT-BHHHHHHHH---EEEEEEEETTEEE---TT-B--TT-EEEEEEEHHHHHHHHHHTT-------EEEEE--SHHHHHHHHHHHHTT-EEEEEES-HHHHHHHHHH-TTSEEEES-TT-HHHHHHTTGGG-SEEEE--S-HHHHHHHHHHHHHTT-SEEEEE--SHHHHHHHHHTT--EEE-HHHHHHHHHHHHHHHHHTTTSSEEEEEEEEETTTTEEEEEEEE-S--TTBTSBGGGS-BPTTEEEEEEEETTEEE---TT-BB-TT-EEEEEESSS---SGGGGB-

Sequence (904 aa):
MRIIIIGDGKVGYKLAKQLSAEKYDIIMIDSNENKLRFAMDRLDIACVTGDGADAEVLKQADVAHADLVIACTSADECNMLSCLIARKLGARHTIARVRNPIYYRQIGLLKEDLHLSMAVNPELIVADEISRLLLFPDASQVETFVKGRVELIELPVAKGSSLAGLSLAEMYNRFQIRLLVCAVEHGDEVCIPDGEYRMRTGDRLHIAASHKDLEAFFKANGKRKDKIKKVIICGAGRVGYYLALQLSTLGMQIKIIEQNRQRCEELCELLPKATIINGDATDHDLLVEEGIDEADAFVALTGMDEENIILSLFAKSQNVDKIVTKVNEDRRARMVEDFGIDSIVSVKTATADAIMSYVRARKNSQGSANVETMYQLVDDKVEALEFIVKAETNYTGIPLKNLSLKPNNLIACIARKRQIILPSGDDCIQVGDNVIIITMEKQIEDIKDILMMRIIIIGDGKVGYKLAKQLSAEKYDIIMIDSNENKLRFAMDRLDIACVTGDGADAEVLKQADVAHADLVIACTSADECNMLSCLIARKLGARHTIARVRNPIYYRQIGLLKEDLHLSMAVNPELIVADEISRLLLFPDASQVETFVKGRVELIELPVAKGSSLAGLSLAEMYNRFQIRLLVCAVEHGDEVCIPDGEYRMRTGDRLHIAASHKDLEAFFKANGKRKDKIKKVIICGAGRVGYYLALQLSTLGMQIKIIEQNRQRCEELCELLPKATIINGDATDHDLLVEEGIDEADAFVALTGMDEENIILSLFAKSQNVDKIVTKVNEDRRARMVEDFGIDSIVSVKTATADAIMSYVRARKNSQGSANVETMYQLVDDKVEALEFIVKAETNYTGIPLKNLSLKPNNLIACIARKRQIILPSGDDCIQVGDNVIIITMEKQIEDIKDILM

pLDDT: mean 91.63, std 6.42, range [55.44, 98.69]